Protein AF-0000000079793632 (afdb_homodimer)

Radius of gyration: 36.58 Å; Cα contacts (8 Å, |Δi|>4): 4102; chains: 2; bounding box: 80×105×97 Å

Structure (mmCIF, N/CA/C/O backbone):
data_AF-0000000079793632-model_v1
#
loop_
_entity.id
_entity.type
_entity.pdbx_description
1 polymer 'Cilia- and flagella-associated protein 52'
#
loop_
_atom_site.group_PDB
_atom_site.id
_atom_site.type_symbol
_atom_site.label_atom_id
_atom_site.label_alt_id
_atom_site.label_comp_id
_atom_site.label_asym_id
_atom_site.label_entity_id
_atom_site.label_seq_id
_atom_site.pdbx_PDB_ins_code
_atom_site.Cartn_x
_atom_site.Cartn_y
_atom_site.Cartn_z
_atom_site.occupancy
_atom_site.B_iso_or_equiv
_atom_site.auth_seq_id
_atom_site.auth_comp_id
_atom_site.auth_asym_id
_atom_site.auth_atom_id
_atom_site.pdbx_PDB_model_num
ATOM 1 N N . MET A 1 1 ? -9.25 55.438 19.594 1 19.59 1 MET A N 1
ATOM 2 C CA . MET A 1 1 ? -10.266 54.5 19.109 1 19.59 1 MET A CA 1
ATOM 3 C C . MET A 1 1 ? -10.297 54.5 17.578 1 19.59 1 MET A C 1
ATOM 5 O O . MET A 1 1 ? -10.68 53.5 16.969 1 19.59 1 MET A O 1
ATOM 9 N N . GLN A 1 2 ? -10.242 55.688 16.875 1 19.03 2 GLN A N 1
ATOM 10 C CA . GLN A 1 2 ? -10.789 55.938 15.547 1 19.03 2 GLN A CA 1
ATOM 11 C C . GLN A 1 2 ? -9.969 55.219 14.477 1 19.03 2 GLN A C 1
ATOM 13 O O . GLN A 1 2 ? -10.531 54.625 13.539 1 19.03 2 GLN A O 1
ATOM 18 N N . ASN A 1 3 ? -8.711 55.531 14.328 1 19.22 3 ASN A N 1
ATOM 19 C CA . ASN A 1 3 ? -8.016 55.688 13.055 1 19.22 3 ASN A CA 1
ATOM 20 C C . ASN A 1 3 ? -7.598 54.344 12.469 1 19.22 3 ASN A C 1
ATOM 22 O O . ASN A 1 3 ? -6.805 54.281 11.531 1 19.22 3 ASN A O 1
ATOM 26 N N . ASN A 1 4 ? -7.543 53.312 13.32 1 21.22 4 ASN A N 1
ATOM 27 C CA . ASN A 1 4 ? -6.754 52.188 12.828 1 21.22 4 ASN A CA 1
ATOM 28 C C . ASN A 1 4 ? -7.453 51.469 11.68 1 21.22 4 ASN A C 1
ATOM 30 O O . ASN A 1 4 ? -7.168 50.281 11.406 1 21.22 4 ASN A O 1
ATOM 34 N N . ASN A 1 5 ? -8.609 52.031 11.086 1 22.72 5 ASN A N 1
ATOM 35 C CA . ASN A 1 5 ? -9.484 51.406 10.102 1 22.72 5 ASN A CA 1
ATOM 36 C C . ASN A 1 5 ? -8.781 51.25 8.758 1 22.72 5 ASN A C 1
ATOM 38 O O . ASN A 1 5 ? -9.398 50.812 7.773 1 22.72 5 ASN A O 1
ATOM 42 N N . SER A 1 6 ? -7.703 51.969 8.414 1 22.19 6 SER A N 1
ATOM 43 C CA . SER A 1 6 ? -7.387 52.281 7.027 1 22.19 6 SER A CA 1
ATOM 44 C C . SER A 1 6 ? -6.863 51.062 6.297 1 22.19 6 SER A C 1
ATOM 46 O O . SER A 1 6 ? -6.742 51.062 5.07 1 22.19 6 SER A O 1
ATOM 48 N N . ILE A 1 7 ? -6.18 50.094 6.902 1 23.12 7 ILE A N 1
ATOM 49 C CA . ILE A 1 7 ? -5.301 49.281 6.086 1 23.12 7 ILE A CA 1
ATOM 50 C C . ILE A 1 7 ? -6.129 48.25 5.316 1 23.12 7 ILE A C 1
ATOM 52 O O . ILE A 1 7 ? -5.574 47.375 4.625 1 23.12 7 ILE A O 1
ATOM 56 N N . GLU A 1 8 ? -7.508 48.125 5.547 1 24.11 8 GLU A N 1
ATOM 57 C CA . GLU A 1 8 ? -8.312 47.062 4.918 1 24.11 8 GLU A CA 1
ATOM 58 C C . GLU A 1 8 ? -8.406 47.281 3.41 1 24.11 8 GLU A C 1
ATOM 60 O O . GLU A 1 8 ? -8.914 46.438 2.686 1 24.11 8 GLU A O 1
ATOM 65 N N . ALA A 1 9 ? -8.359 48.562 2.92 1 23.05 9 ALA A N 1
ATOM 66 C CA . ALA A 1 9 ? -8.914 48.906 1.614 1 23.05 9 ALA A CA 1
ATOM 67 C C . ALA A 1 9 ? -8.156 48.188 0.492 1 23.05 9 ALA A C 1
ATOM 69 O O . ALA A 1 9 ? -8.688 48 -0.604 1 23.05 9 ALA A O 1
ATOM 70 N N . LEU A 1 10 ? -6.867 48.125 0.491 1 23.8 10 LEU A N 1
ATOM 71 C CA . LEU A 1 10 ? -6.176 48.188 -0.791 1 23.8 10 LEU A CA 1
ATOM 72 C C . LEU A 1 10 ? -6.301 46.875 -1.541 1 23.8 10 LEU A C 1
ATOM 74 O O . LEU A 1 10 ? -5.926 46.781 -2.713 1 23.8 10 LEU A O 1
ATOM 78 N N . GLY A 1 11 ? -6.363 45.719 -0.94 1 26.36 11 GLY A N 1
ATOM 79 C CA . GLY A 1 11 ? -6.02 44.656 -1.877 1 26.36 11 GLY A CA 1
ATOM 80 C C . GLY A 1 11 ? -7.133 44.344 -2.861 1 26.36 11 GLY A C 1
ATOM 81 O O . GLY A 1 11 ? -7.945 43.438 -2.627 1 26.36 11 GLY A O 1
ATOM 82 N N . LYS A 1 12 ? -7.766 45.344 -3.434 1 26.23 12 LYS A N 1
ATOM 83 C CA . LYS A 1 12 ? -8.766 45.031 -4.453 1 26.23 12 LYS A CA 1
ATOM 84 C C . LYS A 1 12 ? -8.172 44.125 -5.531 1 26.23 12 LYS A C 1
ATOM 86 O O . LYS A 1 12 ? -7.23 44.531 -6.223 1 26.23 12 LYS A O 1
ATOM 91 N N . GLU A 1 13 ? -8.289 42.938 -5.469 1 29.92 13 GLU A N 1
ATOM 92 C CA . GLU A 1 13 ? -8.031 41.969 -6.531 1 29.92 13 GLU A CA 1
ATOM 93 C C . GLU A 1 13 ? -8.773 42.312 -7.812 1 29.92 13 GLU A C 1
ATOM 95 O O . GLU A 1 13 ? -10 42.406 -7.82 1 29.92 13 GLU A O 1
ATOM 100 N N . ALA A 1 14 ? -8.305 43.25 -8.688 1 27.55 14 ALA A N 1
ATOM 101 C CA . ALA A 1 14 ? -8.82 43.562 -10.023 1 27.55 14 ALA A CA 1
ATOM 102 C C . ALA A 1 14 ? -9.227 42.281 -10.742 1 27.55 14 ALA A C 1
ATOM 104 O O . ALA A 1 14 ? -8.484 41.281 -10.742 1 27.55 14 ALA A O 1
ATOM 105 N N . SER A 1 15 ? -10.508 42.125 -11.062 1 30.44 15 SER A N 1
ATOM 106 C CA . SER A 1 15 ? -11.148 41.062 -11.836 1 30.44 15 SER A CA 1
ATOM 107 C C . SER A 1 15 ? -10.539 40.938 -13.227 1 30.44 15 SER A C 1
ATOM 109 O O . SER A 1 15 ? -10.766 41.812 -14.086 1 30.44 15 SER A O 1
ATOM 111 N N . CYS A 1 16 ? -9.344 40.75 -13.516 1 32.81 16 CYS A N 1
ATOM 112 C CA . CYS A 1 16 ? -8.727 40.562 -14.828 1 32.81 16 CYS A CA 1
ATOM 113 C C . CYS A 1 16 ? -9.344 39.375 -15.555 1 32.81 16 CYS A C 1
ATOM 115 O O . CYS A 1 16 ? -9.25 38.25 -15.094 1 32.81 16 CYS A O 1
ATOM 117 N N . GLN A 1 17 ? -10.469 39.562 -16.297 1 30.42 17 GLN A N 1
ATOM 118 C CA . GLN A 1 17 ? -11.227 38.562 -17.078 1 30.42 17 GLN A CA 1
ATOM 119 C C . GLN A 1 17 ? -10.414 38.062 -18.266 1 30.42 17 GLN A C 1
ATOM 121 O O . GLN A 1 17 ? -10.93 37.312 -19.094 1 30.42 17 GLN A O 1
ATOM 126 N N . GLY A 1 18 ? -9.305 38.562 -18.656 1 31.02 18 GLY A N 1
ATOM 127 C CA . GLY A 1 18 ? -8.852 38.125 -19.953 1 31.02 18 GLY A CA 1
ATOM 128 C C . GLY A 1 18 ? -8.383 36.688 -19.969 1 31.02 18 GLY A C 1
ATOM 129 O O . GLY A 1 18 ? -7.195 36.406 -19.766 1 31.02 18 GLY A O 1
ATOM 130 N N . GLY A 1 19 ? -9.156 35.781 -19.609 1 31.55 19 GLY A N 1
ATOM 131 C CA . GLY A 1 19 ? -8.688 34.438 -19.453 1 31.55 19 GLY A CA 1
ATOM 132 C C . GLY A 1 19 ? -8.352 33.75 -20.766 1 31.55 19 GLY A C 1
ATOM 133 O O . GLY A 1 19 ? -9.156 33.75 -21.703 1 31.55 19 GLY A O 1
ATOM 134 N N . VAL A 1 20 ? -7.141 33.812 -21.281 1 29.59 20 VAL A N 1
ATOM 135 C CA . VAL A 1 20 ? -6.719 33 -22.406 1 29.59 20 VAL A CA 1
ATOM 136 C C . VAL A 1 20 ? -7.074 31.531 -22.125 1 29.59 20 VAL A C 1
ATOM 138 O O . VAL A 1 20 ? -6.789 31 -21.047 1 29.59 20 VAL A O 1
ATOM 141 N N . LYS A 1 21 ? -7.98 31 -22.922 1 33.09 21 LYS A N 1
ATOM 142 C CA . LYS A 1 21 ? -8.43 29.625 -22.844 1 33.09 21 LYS A CA 1
ATOM 143 C C . LYS A 1 21 ? -7.301 28.656 -23.203 1 33.09 21 LYS A C 1
ATOM 145 O O . LYS A 1 21 ? -6.75 28.703 -24.297 1 33.09 21 LYS A O 1
ATOM 150 N N . THR A 1 22 ? -6.473 28.547 -22.406 1 32.94 22 THR A N 1
ATOM 151 C CA . THR A 1 22 ? -5.652 27.391 -22.734 1 32.94 22 THR A CA 1
ATOM 152 C C . THR A 1 22 ? -6.508 26.125 -22.828 1 32.94 22 THR A C 1
ATOM 154 O O . THR A 1 22 ? -7.258 25.812 -21.891 1 32.94 22 THR A O 1
ATOM 157 N N . LYS A 1 23 ? -6.879 25.766 -23.922 1 28.17 23 LYS A N 1
ATOM 158 C CA . LYS A 1 23 ? -7.52 24.484 -24.156 1 28.17 23 LYS A CA 1
ATOM 159 C C . LYS A 1 23 ? -6.742 23.344 -23.5 1 28.17 23 LYS A C 1
ATOM 161 O O . LYS A 1 23 ? -5.605 23.062 -23.875 1 28.17 23 LYS A O 1
ATOM 166 N N . PHE A 1 24 ? -6.969 23.266 -22.219 1 32.88 24 PHE A N 1
ATOM 167 C CA . PHE A 1 24 ? -6.535 21.969 -21.734 1 32.88 24 PHE A CA 1
ATOM 168 C C . PHE A 1 24 ? -6.914 20.859 -22.719 1 32.88 24 PHE A C 1
ATOM 170 O O . PHE A 1 24 ? -8.078 20.75 -23.125 1 32.88 24 PHE A O 1
ATOM 177 N N . SER A 1 25 ? -6.234 20.688 -23.672 1 32.19 25 SER A N 1
ATOM 178 C CA . SER A 1 25 ? -6.547 19.562 -24.547 1 32.19 25 SER A CA 1
ATOM 179 C C . SER A 1 25 ? -7.352 18.5 -23.812 1 32.19 25 SER A C 1
ATOM 181 O O . SER A 1 25 ? -7.383 18.469 -22.578 1 32.19 25 SER A O 1
ATOM 183 N N . GLY A 1 26 ? -7.762 17.375 -24.531 1 31.31 26 GLY A N 1
ATOM 184 C CA . GLY A 1 26 ? -8.648 16.25 -24.297 1 31.31 26 GLY A CA 1
ATOM 185 C C . GLY A 1 26 ? -8.508 15.641 -22.922 1 31.31 26 GLY A C 1
ATOM 186 O O . GLY A 1 26 ? -7.512 15.891 -22.219 1 31.31 26 GLY A O 1
ATOM 187 N N . ASP A 1 27 ? -9.578 15.031 -22.359 1 36.66 27 ASP A N 1
ATOM 188 C CA . ASP A 1 27 ? -10.039 14.234 -21.234 1 36.66 27 ASP A CA 1
ATOM 189 C C . ASP A 1 27 ? -8.977 13.219 -20.797 1 36.66 27 ASP A C 1
ATOM 191 O O . ASP A 1 27 ? -9.281 12.219 -20.156 1 36.66 27 ASP A O 1
ATOM 195 N N . ASP A 1 28 ? -7.852 13.086 -21.453 1 44.91 28 ASP A N 1
ATOM 196 C CA . ASP A 1 28 ? -6.953 11.977 -21.156 1 44.91 28 ASP A CA 1
ATOM 197 C C . ASP A 1 28 ? -6.328 12.109 -19.781 1 44.91 28 ASP A C 1
ATOM 199 O O . ASP A 1 28 ? -5.844 13.188 -19.406 1 44.91 28 ASP A O 1
ATOM 203 N N . GLU A 1 29 ? -6.758 11.461 -18.797 1 59.03 29 GLU A N 1
ATOM 204 C CA . GLU A 1 29 ? -6.438 11.414 -17.375 1 59.03 29 GLU A CA 1
ATOM 205 C C . GLU A 1 29 ? -4.938 11.547 -17.141 1 59.03 29 GLU A C 1
ATOM 207 O O . GLU A 1 29 ? -4.16 10.68 -17.531 1 59.03 29 GLU A O 1
ATOM 212 N N . LEU A 1 30 ? -4.445 12.852 -17.031 1 69.06 30 LEU A N 1
ATOM 213 C CA . LEU A 1 30 ? -3.049 13.102 -16.688 1 69.06 30 LEU A CA 1
ATOM 214 C C . LEU A 1 30 ? -2.619 12.242 -15.508 1 69.06 30 LEU A C 1
ATOM 216 O O . LEU A 1 30 ? -3.418 11.977 -14.602 1 69.06 30 LEU A O 1
ATOM 220 N N . PRO A 1 31 ? -1.352 11.766 -15.609 1 76.88 31 PRO A N 1
ATOM 221 C CA . PRO A 1 31 ? -0.826 11.047 -14.445 1 76.88 31 PRO A CA 1
ATOM 222 C C . PRO A 1 31 ? -0.86 11.883 -13.172 1 76.88 31 PRO A C 1
ATOM 224 O O . PRO A 1 31 ? -0.679 13.102 -13.227 1 76.88 31 PRO A O 1
ATOM 227 N N . ARG A 1 32 ? -1.133 11.328 -12.148 1 83.88 32 ARG A N 1
ATOM 228 C CA . ARG A 1 32 ? -1.224 12.023 -10.867 1 83.88 32 ARG A CA 1
ATOM 229 C C . ARG A 1 32 ? 0.088 11.922 -10.094 1 83.88 32 ARG A C 1
ATOM 231 O O . ARG A 1 32 ? 0.778 10.898 -10.164 1 83.88 32 ARG A O 1
ATOM 238 N N . LEU A 1 33 ? 0.404 13.031 -9.422 1 88.5 33 LEU A N 1
ATOM 239 C CA . LEU A 1 33 ? 1.54 13 -8.508 1 88.5 33 LEU A CA 1
ATOM 240 C C . LEU A 1 33 ? 1.229 12.148 -7.285 1 88.5 33 LEU A C 1
ATOM 242 O O . LEU A 1 33 ? 0.114 12.195 -6.758 1 88.5 33 LEU A O 1
ATOM 246 N N . LYS A 1 34 ? 2.207 11.445 -6.871 1 85 34 LYS A N 1
ATOM 247 C CA . LYS A 1 34 ? 2.027 10.609 -5.688 1 85 34 LYS A CA 1
ATOM 248 C C . LYS A 1 34 ? 2.316 11.398 -4.414 1 85 34 LYS A C 1
ATOM 250 O O . LYS A 1 34 ? 3.398 11.969 -4.258 1 85 34 LYS A O 1
ATOM 255 N N . LEU A 1 35 ? 1.343 11.5 -3.576 1 89.25 35 LEU A N 1
ATOM 256 C CA . LEU A 1 35 ? 1.511 12.133 -2.271 1 89.25 35 LEU A CA 1
ATOM 257 C C . LEU A 1 35 ? 2.23 11.195 -1.305 1 89.25 35 LEU A C 1
ATOM 259 O O . LEU A 1 35 ? 1.68 10.172 -0.899 1 89.25 35 LEU A O 1
ATOM 263 N N . ARG A 1 36 ? 3.42 11.539 -0.921 1 86.69 36 ARG A N 1
ATOM 264 C CA . ARG A 1 36 ? 4.266 10.703 -0.078 1 86.69 36 ARG A CA 1
ATOM 265 C C . ARG A 1 36 ? 3.918 10.875 1.396 1 86.69 36 ARG A C 1
ATOM 267 O O . ARG A 1 36 ? 3.854 9.898 2.145 1 86.69 36 ARG A O 1
ATOM 274 N N . HIS A 1 37 ? 3.777 12.133 1.768 1 90.5 37 HIS A N 1
ATOM 275 C CA . HIS A 1 37 ? 3.609 12.414 3.189 1 90.5 37 HIS A CA 1
ATOM 276 C C . HIS A 1 37 ? 2.922 13.758 3.404 1 90.5 37 HIS A C 1
ATOM 278 O O . HIS A 1 37 ? 3.102 14.688 2.613 1 90.5 37 HIS A O 1
ATOM 284 N N . ILE A 1 38 ? 2.158 13.844 4.43 1 90.5 38 ILE A N 1
ATOM 285 C CA . ILE A 1 38 ? 1.542 15.094 4.844 1 90.5 38 ILE A CA 1
ATOM 286 C C . ILE A 1 38 ? 1.937 15.414 6.281 1 90.5 38 ILE A C 1
ATOM 288 O O . ILE A 1 38 ? 1.776 14.586 7.176 1 90.5 38 ILE A O 1
ATOM 292 N N . LEU A 1 39 ? 2.436 16.531 6.477 1 89.38 39 LEU A N 1
ATOM 293 C CA . LEU A 1 39 ? 2.631 17.062 7.82 1 89.38 39 LEU A CA 1
ATOM 294 C C . LEU A 1 39 ? 1.426 17.891 8.258 1 89.38 39 LEU A C 1
ATOM 296 O O . LEU A 1 39 ? 1.284 19.047 7.852 1 89.38 39 LEU A O 1
ATOM 300 N N . GLY A 1 40 ? 0.573 17.234 9.039 1 88 40 GLY A N 1
ATOM 301 C CA . GLY A 1 40 ? -0.636 17.906 9.492 1 88 40 GLY A CA 1
ATOM 302 C C . GLY A 1 40 ? -1.509 17.016 10.367 1 88 40 GLY A C 1
ATOM 303 O O . GLY A 1 40 ? -1.356 15.797 10.375 1 88 40 GLY A O 1
ATOM 304 N N . PHE A 1 41 ? -2.293 17.672 11.156 1 92.19 41 PHE A N 1
ATOM 305 C CA . PHE A 1 41 ? -3.283 17.062 12.047 1 92.19 41 PHE A CA 1
ATOM 306 C C . PHE A 1 41 ? -4.418 18.031 12.328 1 92.19 41 PHE A C 1
ATOM 308 O O . PHE A 1 41 ? -4.188 19.141 12.82 1 92.19 41 PHE A O 1
ATOM 315 N N . ASN A 1 42 ? -5.539 17.547 11.898 1 91.31 42 ASN A N 1
ATOM 316 C CA . ASN A 1 42 ? -6.695 18.359 12.266 1 91.31 42 ASN A CA 1
ATOM 317 C C . ASN A 1 42 ? -7.16 18.062 13.688 1 91.31 42 ASN A C 1
ATOM 319 O O . ASN A 1 42 ? -8.031 17.203 13.891 1 91.31 42 ASN A O 1
ATOM 323 N N . GLY A 1 43 ? -6.699 18.812 14.602 1 92.81 43 GLY A N 1
ATOM 324 C CA . GLY A 1 43 ? -7 18.594 16.016 1 92.81 43 GLY A CA 1
ATOM 325 C C . GLY A 1 43 ? -8.383 19.094 16.406 1 92.81 43 GLY A C 1
ATOM 326 O O . GLY A 1 43 ? -8.828 18.859 17.531 1 92.81 43 GLY A O 1
ATOM 327 N N . LYS A 1 44 ? -9.07 19.672 15.5 1 91.5 44 LYS A N 1
ATOM 328 C CA . LYS A 1 44 ? -10.375 20.234 15.82 1 91.5 44 LYS A CA 1
ATOM 329 C C . LYS A 1 44 ? -11.453 19.141 15.82 1 91.5 44 LYS A C 1
ATOM 331 O O . LYS A 1 44 ? -12.539 19.344 16.359 1 91.5 44 LYS A O 1
ATOM 336 N N . ILE A 1 45 ? -11.188 18.109 15.211 1 93.88 45 ILE A N 1
ATOM 337 C CA . ILE A 1 45 ? -12.164 17.031 15.109 1 93.88 45 ILE A CA 1
ATOM 338 C C . ILE A 1 45 ? -12.234 16.281 16.438 1 93.88 45 ILE A C 1
ATOM 340 O O . ILE A 1 45 ? -11.234 15.703 16.875 1 93.88 45 ILE A O 1
ATOM 344 N N . VAL A 1 46 ? -13.438 16.281 17.016 1 95.06 46 VAL A N 1
ATOM 345 C CA . VAL A 1 46 ? -13.625 15.547 18.266 1 95.06 46 VAL A CA 1
ATOM 346 C C . VAL A 1 46 ? -13.484 14.047 18.016 1 95.06 46 VAL A C 1
ATOM 348 O O . VAL A 1 46 ? -14.125 13.5 17.109 1 95.06 46 VAL A O 1
ATOM 351 N N . ARG A 1 47 ? -12.602 13.43 18.766 1 96.19 47 ARG A N 1
ATOM 352 C CA . ARG A 1 47 ? -12.305 12.008 18.609 1 96.19 47 ARG A CA 1
ATOM 353 C C . ARG A 1 47 ? -11.734 11.719 17.219 1 96.19 47 ARG A C 1
ATOM 355 O O . ARG A 1 47 ? -12.047 10.688 16.625 1 96.19 47 ARG A O 1
ATOM 362 N N . GLY A 1 48 ? -11.008 12.672 16.766 1 96.44 48 GLY A N 1
ATOM 363 C CA . GLY A 1 48 ? -10.461 12.57 15.414 1 96.44 48 GLY A CA 1
ATOM 364 C C . GLY A 1 48 ? -9.102 11.906 15.367 1 96.44 48 GLY A C 1
ATOM 365 O O . GLY A 1 48 ? -8.578 11.633 14.289 1 96.44 48 GLY A O 1
ATOM 366 N N . LEU A 1 49 ? -8.484 11.75 16.484 1 97.88 49 LEU A N 1
ATOM 367 C CA . LEU A 1 49 ? -7.27 10.953 16.578 1 97.88 49 LEU A CA 1
ATOM 368 C C . LEU A 1 49 ? -7.574 9.547 17.078 1 97.88 49 LEU A C 1
ATOM 370 O O . LEU A 1 49 ? -7.93 9.359 18.25 1 97.88 49 LEU A O 1
ATOM 374 N N . ILE A 1 50 ? -7.379 8.609 16.234 1 98.31 50 ILE A N 1
ATOM 375 C CA . ILE A 1 50 ? -7.844 7.262 16.562 1 98.31 50 ILE A CA 1
ATOM 376 C C . ILE A 1 50 ? -6.691 6.27 16.438 1 98.31 50 ILE A C 1
ATOM 378 O O . ILE A 1 50 ? -5.957 6.285 15.445 1 98.31 50 ILE A O 1
ATOM 382 N N . VAL A 1 51 ? -6.574 5.465 17.438 1 97.62 51 VAL A N 1
ATOM 383 C CA . VAL A 1 51 ? -5.668 4.324 17.344 1 97.62 51 VAL A CA 1
ATOM 384 C C . VAL A 1 51 ? -6.41 3.131 16.75 1 97.62 51 VAL A C 1
ATOM 386 O O . VAL A 1 51 ? -7.469 2.734 17.234 1 97.62 51 VAL A O 1
ATOM 389 N N . HIS A 1 52 ? -5.863 2.631 15.68 1 96.56 52 HIS A N 1
ATOM 390 C CA . HIS A 1 52 ? -6.473 1.44 15.102 1 96.56 52 HIS A CA 1
ATOM 391 C C . HIS A 1 52 ? -6.516 0.297 16.109 1 96.56 52 HIS A C 1
ATOM 393 O O . HIS A 1 52 ? -5.582 0.119 16.891 1 96.56 52 HIS A O 1
ATOM 399 N N . PRO A 1 53 ? -7.551 -0.508 16.094 1 93.44 53 PRO A N 1
ATOM 400 C CA . PRO A 1 53 ? -7.711 -1.569 17.094 1 93.44 53 PRO A CA 1
ATOM 401 C C . PRO A 1 53 ? -6.539 -2.545 17.109 1 93.44 53 PRO A C 1
ATOM 403 O O . PRO A 1 53 ? -6.27 -3.176 18.141 1 93.44 53 PRO A O 1
ATOM 406 N N . LEU A 1 54 ? -5.82 -2.654 16.047 1 89.5 54 LEU A N 1
ATOM 407 C CA . LEU A 1 54 ? -4.664 -3.545 16 1 89.5 54 LEU A CA 1
ATOM 408 C C . LEU A 1 54 ? -3.467 -2.926 16.703 1 89.5 54 LEU A C 1
ATOM 410 O O . LEU A 1 54 ? -2.469 -3.607 16.953 1 89.5 54 LEU A O 1
ATOM 414 N N . GLY A 1 55 ? -3.551 -1.646 16.938 1 92.19 55 GLY A N 1
ATOM 415 C CA . GLY A 1 55 ? -2.559 -0.972 17.766 1 92.19 55 GLY A CA 1
ATOM 416 C C . GLY A 1 55 ? -1.311 -0.583 17 1 92.19 55 GLY A C 1
ATOM 417 O O . GLY A 1 55 ? -0.301 -0.203 17.594 1 92.19 55 GLY A O 1
ATOM 418 N N . LYS A 1 56 ? -1.318 -0.648 15.711 1 91.56 56 LYS A N 1
ATOM 419 C CA . LYS A 1 56 ? -0.115 -0.41 14.922 1 91.56 56 LYS A CA 1
ATOM 420 C C . LYS A 1 56 ? -0.21 0.907 14.156 1 91.56 56 LYS A C 1
ATOM 422 O O . LYS A 1 56 ? 0.792 1.406 13.641 1 91.56 56 LYS A O 1
ATOM 427 N N . HIS A 1 57 ? -1.383 1.482 14.086 1 95.62 57 HIS A N 1
ATOM 428 C CA . HIS A 1 57 ? -1.575 2.66 13.25 1 95.62 57 HIS A CA 1
ATOM 429 C C . HIS A 1 57 ? -2.354 3.742 13.984 1 95.62 57 HIS A C 1
ATOM 431 O O . HIS A 1 57 ? -3.191 3.439 14.836 1 95.62 57 HIS A O 1
ATOM 437 N N . LEU A 1 58 ? -2.057 4.973 13.672 1 96.88 58 LEU A N 1
ATOM 438 C CA . LEU A 1 58 ? -2.891 6.125 13.992 1 96.88 58 LEU A CA 1
ATOM 439 C C . LEU A 1 58 ? -3.699 6.574 12.781 1 96.88 58 LEU A C 1
ATOM 441 O O . LEU A 1 58 ? -3.189 6.574 11.656 1 96.88 58 LEU A O 1
ATOM 445 N N . ILE A 1 59 ? -4.898 6.914 13 1 97.94 59 ILE A N 1
ATOM 446 C CA . ILE A 1 59 ? -5.785 7.406 11.953 1 97.94 59 ILE A CA 1
ATOM 447 C C . ILE A 1 59 ? -6.281 8.805 12.312 1 97.94 59 ILE A C 1
ATOM 449 O O . ILE A 1 59 ? -6.805 9.023 13.406 1 97.94 59 ILE A O 1
ATOM 453 N N . TYR A 1 60 ? -6.121 9.695 11.43 1 96.88 60 TYR A N 1
ATOM 454 C CA . TYR A 1 60 ? -6.562 11.07 11.656 1 96.88 60 TYR A CA 1
ATOM 455 C C . TYR A 1 60 ? -6.781 11.797 10.336 1 96.88 60 TYR A C 1
ATOM 457 O O . TYR A 1 60 ? -6.457 11.273 9.273 1 96.88 60 TYR A O 1
ATOM 465 N N . ALA A 1 61 ? -7.375 12.977 10.445 1 94.44 61 ALA A N 1
ATOM 466 C CA . ALA A 1 61 ? -7.695 13.727 9.234 1 94.44 61 ALA A CA 1
ATOM 467 C C . ALA A 1 61 ? -6.793 14.945 9.086 1 94.44 61 ALA A C 1
ATOM 469 O O . ALA A 1 61 ? -6.355 15.523 10.086 1 94.44 61 ALA A O 1
ATOM 470 N N . VAL A 1 62 ? -6.469 15.234 7.875 1 90.69 62 VAL A N 1
ATOM 471 C CA . VAL A 1 62 ? -5.812 16.469 7.469 1 90.69 62 VAL A CA 1
ATOM 472 C C . VAL A 1 62 ? -6.504 17.047 6.238 1 90.69 62 VAL A C 1
ATOM 474 O O . VAL A 1 62 ? -6.328 16.547 5.125 1 90.69 62 VAL A O 1
ATOM 477 N N . GLY A 1 63 ? -7.258 18.062 6.473 1 86.06 63 GLY A N 1
ATOM 478 C CA . GLY A 1 63 ? -8.039 18.594 5.371 1 86.06 63 GLY A CA 1
ATOM 479 C C . GLY A 1 63 ? -9.062 17.609 4.832 1 86.06 63 GLY A C 1
ATOM 480 O O . GLY A 1 63 ? -9.93 17.141 5.57 1 86.06 63 GLY A O 1
ATOM 481 N N . ARG A 1 64 ? -8.797 17.219 3.607 1 89 64 ARG A N 1
ATOM 482 C CA . ARG A 1 64 ? -9.75 16.328 2.965 1 89 64 ARG A CA 1
ATOM 483 C C . ARG A 1 64 ? -9.234 14.891 2.953 1 89 64 ARG A C 1
ATOM 485 O O . ARG A 1 64 ? -9.836 14.016 2.324 1 89 64 ARG A O 1
ATOM 492 N N . HIS A 1 65 ? -8.148 14.633 3.615 1 91.25 65 HIS A N 1
ATOM 493 C CA . HIS A 1 65 ? -7.531 13.312 3.596 1 91.25 65 HIS A CA 1
ATOM 494 C C . HIS A 1 65 ? -7.633 12.633 4.957 1 91.25 65 HIS A C 1
ATOM 496 O O . HIS A 1 65 ? -7.629 13.305 5.992 1 91.25 65 HIS A O 1
ATOM 502 N N . ILE A 1 66 ? -7.773 11.391 4.887 1 96.06 66 ILE A N 1
ATOM 503 C CA . ILE A 1 66 ? -7.555 10.562 6.066 1 96.06 66 ILE A CA 1
ATOM 504 C C . ILE A 1 66 ? -6.141 9.992 6.035 1 96.06 66 ILE A C 1
ATOM 506 O O . ILE A 1 66 ? -5.734 9.367 5.047 1 96.06 66 ILE A O 1
ATOM 510 N N . VAL A 1 67 ? -5.434 10.234 7.055 1 95.06 67 VAL A N 1
ATOM 511 C CA . VAL A 1 67 ? -4.059 9.75 7.137 1 95.06 67 VAL A CA 1
ATOM 512 C C . VAL A 1 67 ? -4.004 8.5 8.016 1 95.06 67 VAL A C 1
ATOM 514 O O . VAL A 1 67 ? -4.547 8.492 9.125 1 95.06 67 VAL A O 1
ATOM 517 N N . ILE A 1 68 ? -3.461 7.48 7.535 1 96.56 68 ILE A N 1
ATOM 518 C CA . ILE A 1 68 ? -3.137 6.27 8.273 1 96.56 68 ILE A CA 1
ATOM 519 C C . ILE A 1 68 ? -1.628 6.18 8.492 1 96.56 68 ILE A C 1
ATOM 521 O O . ILE A 1 68 ? -0.868 6.02 7.531 1 96.56 68 ILE A O 1
ATOM 525 N N . GLU A 1 69 ? -1.221 6.273 9.711 1 94.44 69 GLU A N 1
ATOM 526 C CA . GLU A 1 69 ? 0.208 6.344 10 1 94.44 69 GLU A CA 1
ATOM 527 C C . GLU A 1 69 ? 0.655 5.16 10.852 1 94.44 69 GLU A C 1
ATOM 529 O O . GLU A 1 69 ? 0.032 4.855 11.875 1 94.44 69 GLU A O 1
ATOM 534 N N . GLU A 1 70 ? 1.737 4.504 10.43 1 92.25 70 GLU A N 1
ATOM 535 C CA . GLU A 1 70 ? 2.307 3.422 11.227 1 92.25 70 GLU A CA 1
ATOM 536 C C . GLU A 1 70 ? 3.082 3.965 12.422 1 92.25 70 GLU A C 1
ATOM 538 O O . GLU A 1 70 ? 3.922 4.855 12.273 1 92.25 70 GLU A O 1
ATOM 543 N N . ILE A 1 71 ? 2.816 3.447 13.586 1 91.44 71 ILE A N 1
ATOM 544 C CA . ILE A 1 71 ? 3.436 4.016 14.773 1 91.44 71 ILE A CA 1
ATOM 545 C C . ILE A 1 71 ? 4.359 2.98 15.422 1 91.44 71 ILE A C 1
ATOM 547 O O . ILE A 1 71 ? 5.094 3.295 16.359 1 91.44 71 ILE A O 1
ATOM 551 N N . LEU A 1 72 ? 4.305 1.81 14.93 1 85.12 72 LEU A N 1
ATOM 552 C CA . LEU A 1 72 ? 5.156 0.746 15.453 1 85.12 72 LEU A CA 1
ATOM 553 C C . LEU A 1 72 ? 5.766 -0.067 14.32 1 85.12 72 LEU A C 1
ATOM 555 O O . LEU A 1 72 ? 5.184 -0.162 13.234 1 85.12 72 LEU A O 1
ATOM 559 N N . GLY A 1 73 ? 6.961 -0.62 14.609 1 80.06 73 GLY A N 1
ATOM 560 C CA . GLY A 1 73 ? 7.582 -1.51 13.641 1 80.06 73 GLY A CA 1
ATOM 561 C C . GLY A 1 73 ? 8.664 -0.832 12.812 1 80.06 73 GLY A C 1
ATOM 562 O O . GLY A 1 73 ? 9.062 0.294 13.109 1 80.06 73 GLY A O 1
ATOM 563 N N . PRO A 1 74 ? 9.109 -1.562 11.75 1 81 74 PRO A N 1
ATOM 564 C CA . PRO A 1 74 ? 10.219 -1.06 10.938 1 81 74 PRO A CA 1
ATOM 565 C C . PRO A 1 74 ? 9.82 0.118 10.055 1 81 74 PRO A C 1
ATOM 567 O O . PRO A 1 74 ? 10.68 0.893 9.625 1 81 74 PRO A O 1
ATOM 570 N N . CYS A 1 75 ? 8.578 0.218 9.805 1 87.06 75 CYS A N 1
ATOM 571 C CA . CYS A 1 75 ? 8.133 1.292 8.93 1 87.06 75 CYS A CA 1
ATOM 572 C C . CYS A 1 75 ? 7.469 2.41 9.719 1 87.06 75 CYS A C 1
ATOM 574 O O . CYS A 1 75 ? 6.551 3.066 9.227 1 87.06 75 CYS A O 1
ATOM 576 N N . LYS A 1 76 ? 7.836 2.57 10.945 1 87.12 76 LYS A N 1
ATOM 577 C CA . LYS A 1 76 ? 7.285 3.635 11.773 1 87.12 76 LYS A CA 1
ATOM 578 C C . LYS A 1 76 ? 7.391 4.988 11.078 1 87.12 76 LYS A C 1
ATOM 580 O O . LYS A 1 76 ? 8.453 5.34 10.555 1 87.12 76 LYS A O 1
ATOM 585 N N . GLY A 1 77 ? 6.246 5.668 11.016 1 85.69 77 GLY A N 1
ATOM 586 C CA . GLY A 1 77 ? 6.211 6.984 10.398 1 85.69 77 GLY A CA 1
ATOM 587 C C . GLY A 1 77 ? 5.645 6.961 8.984 1 85.69 77 GLY A C 1
ATOM 588 O O . GLY A 1 77 ? 5.27 8.008 8.445 1 85.69 77 GLY A O 1
ATOM 589 N N . LYS A 1 78 ? 5.555 5.754 8.43 1 88.06 78 LYS A N 1
ATOM 590 C CA . LYS A 1 78 ? 4.988 5.633 7.086 1 88.06 78 LYS A CA 1
ATOM 591 C C . LYS A 1 78 ? 3.508 6 7.078 1 88.06 78 LYS A C 1
ATOM 593 O O . LYS A 1 78 ? 2.768 5.625 7.992 1 88.06 78 LYS A O 1
ATOM 598 N N . GLN A 1 79 ? 3.117 6.738 6.031 1 91.56 79 GLN A N 1
ATOM 599 C CA . GLN A 1 79 ? 1.73 7.188 5.949 1 91.56 79 GLN A CA 1
ATOM 600 C C . GLN A 1 79 ? 1.056 6.652 4.688 1 91.56 79 GLN A C 1
ATOM 602 O O . GLN A 1 79 ? 1.709 6.465 3.66 1 91.56 79 GLN A O 1
ATOM 607 N N . GLU A 1 80 ? -0.141 6.332 4.836 1 91.62 80 GLU A N 1
ATOM 608 C CA . GLU A 1 80 ? -1.054 6.117 3.719 1 91.62 80 GLU A CA 1
ATOM 609 C C . GLU A 1 80 ? -2.234 7.082 3.775 1 91.62 80 GLU A C 1
ATOM 611 O O . GLU A 1 80 ? -2.734 7.398 4.855 1 91.62 80 GLU A O 1
ATOM 616 N N . MET A 1 81 ? -2.643 7.527 2.592 1 91.38 81 MET A N 1
ATOM 617 C CA . MET A 1 81 ? -3.703 8.531 2.555 1 91.38 81 MET A CA 1
ATOM 618 C C . MET A 1 81 ? -4.945 7.98 1.862 1 91.38 81 MET A C 1
ATOM 620 O O . MET A 1 81 ? -4.844 7.297 0.841 1 91.38 81 MET A O 1
ATOM 624 N N . LEU A 1 82 ? -6.023 8.203 2.498 1 93.19 82 LEU A N 1
ATOM 625 C CA . LEU A 1 82 ? -7.305 7.965 1.846 1 93.19 82 LEU A CA 1
ATOM 626 C C . LEU A 1 82 ? -7.879 9.258 1.279 1 93.19 82 LEU A C 1
ATOM 628 O O . LEU A 1 82 ? -8.117 10.219 2.021 1 93.19 82 LEU A O 1
ATOM 632 N N . ALA A 1 83 ? -8.055 9.18 -0.055 1 87.38 83 ALA A N 1
ATOM 633 C CA . ALA A 1 83 ? -8.555 10.367 -0.744 1 87.38 83 ALA A CA 1
ATOM 634 C C . ALA A 1 83 ? -9.914 10.094 -1.388 1 87.38 83 ALA A C 1
ATOM 636 O O . ALA A 1 83 ? -10.062 9.148 -2.16 1 87.38 83 ALA A O 1
ATOM 637 N N . GLY A 1 84 ? -10.898 10.828 -1.023 1 87 84 GLY A N 1
ATOM 638 C CA . GLY A 1 84 ? -12.227 10.68 -1.604 1 87 84 GLY A CA 1
ATOM 639 C C . GLY A 1 84 ? -13.109 11.891 -1.379 1 87 84 GLY A C 1
ATOM 640 O O . GLY A 1 84 ? -13.914 12.25 -2.242 1 87 84 GLY A O 1
ATOM 641 N N . HIS A 1 85 ? -12.922 12.531 -0.264 1 90.88 85 HIS A N 1
ATOM 642 C CA . HIS A 1 85 ? -13.719 13.695 0.083 1 90.88 85 HIS A CA 1
ATOM 643 C C . HIS A 1 85 ? -13.312 14.914 -0.74 1 90.88 85 HIS A C 1
ATOM 645 O O . HIS A 1 85 ? -12.133 15.07 -1.072 1 90.88 85 HIS A O 1
ATOM 651 N N . LEU A 1 86 ? -14.25 15.727 -1.012 1 83 86 LEU A N 1
ATOM 652 C CA . LEU A 1 86 ? -13.992 16.969 -1.735 1 83 86 LEU A CA 1
ATOM 653 C C . LEU A 1 86 ? -13.945 18.156 -0.78 1 83 86 LEU A C 1
ATOM 655 O O . LEU A 1 86 ? -13.477 19.234 -1.146 1 83 86 LEU A O 1
ATOM 659 N N . GLY A 1 87 ? -14.5 17.953 0.368 1 84.06 87 GLY A N 1
ATOM 660 C CA . GLY A 1 87 ? -14.461 18.969 1.414 1 84.06 87 GLY A CA 1
ATOM 661 C C . GLY A 1 87 ? -13.664 18.531 2.631 1 84.06 87 GLY A C 1
ATOM 662 O O . GLY A 1 87 ? -13.148 17.422 2.674 1 84.06 87 GLY A O 1
ATOM 663 N N . ILE A 1 88 ? -13.602 19.469 3.564 1 88.69 88 ILE A N 1
ATOM 664 C CA . ILE A 1 88 ? -12.852 19.188 4.785 1 88.69 88 ILE A CA 1
ATOM 665 C C . ILE A 1 88 ? -13.578 18.109 5.598 1 88.69 88 ILE A C 1
ATOM 667 O O . ILE A 1 88 ? -14.797 18.156 5.758 1 88.69 88 ILE A O 1
ATOM 671 N N . ILE A 1 89 ? -12.82 17.172 6.043 1 93.38 89 ILE A N 1
ATOM 672 C CA . ILE A 1 89 ? -13.391 16.094 6.848 1 93.38 89 ILE A CA 1
ATOM 673 C C . ILE A 1 89 ? -13.852 16.656 8.195 1 93.38 89 ILE A C 1
ATOM 675 O O . ILE A 1 89 ? -13.125 17.391 8.859 1 93.38 89 ILE A O 1
ATOM 679 N N . SER A 1 90 ? -15.094 16.328 8.555 1 95 90 SER A N 1
ATOM 680 C CA . SER A 1 90 ? -15.695 16.859 9.773 1 95 90 SER A CA 1
ATOM 681 C C . SER A 1 90 ? -15.602 15.852 10.914 1 95 90 SER A C 1
ATOM 683 O O . SER A 1 90 ? -15.516 16.234 12.086 1 95 90 SER A O 1
ATOM 685 N N . CYS A 1 91 ? -15.656 14.609 10.633 1 96.38 91 CYS A N 1
ATOM 686 C CA . CYS A 1 91 ? -15.562 13.562 11.648 1 96.38 91 CYS A CA 1
ATOM 687 C C . CYS A 1 91 ? -15.211 12.219 11.016 1 96.38 91 CYS A C 1
ATOM 689 O O . CYS A 1 91 ? -15.328 12.055 9.805 1 96.38 91 CYS A O 1
ATOM 691 N N . LEU A 1 92 ? -14.742 11.328 11.828 1 96.94 92 LEU A N 1
ATOM 692 C CA . LEU A 1 92 ? -14.406 9.992 11.367 1 96.94 92 LEU A CA 1
ATOM 693 C C . LEU A 1 92 ? -14.516 8.977 12.5 1 96.94 92 LEU A C 1
ATOM 695 O O . LEU A 1 92 ? -14.523 9.352 13.672 1 96.94 92 LEU A O 1
ATOM 699 N N . ALA A 1 93 ? -14.695 7.77 12.203 1 98.19 93 ALA A N 1
ATOM 700 C CA . ALA A 1 93 ? -14.781 6.66 13.148 1 98.19 93 ALA A CA 1
ATOM 701 C C . ALA A 1 93 ? -14.234 5.375 12.547 1 98.19 93 ALA A C 1
ATOM 703 O O . ALA A 1 93 ? -14.195 5.223 11.32 1 98.19 93 ALA A O 1
ATOM 704 N N . VAL A 1 94 ? -13.75 4.512 13.398 1 97.62 94 VAL A N 1
ATOM 705 C CA . VAL A 1 94 ? -13.211 3.217 12.992 1 97.62 94 VAL A CA 1
ATOM 706 C C . VAL A 1 94 ? -14 2.096 13.672 1 97.62 94 VAL A C 1
ATOM 708 O O . VAL A 1 94 ? -14.352 2.199 14.852 1 97.62 94 VAL A O 1
ATOM 711 N N . SER A 1 95 ? -14.258 1.077 12.922 1 96.94 95 SER A N 1
ATOM 712 C CA . SER A 1 95 ? -15 -0.048 13.477 1 96.94 95 SER A CA 1
ATOM 713 C C . SER A 1 95 ? -14.195 -0.773 14.547 1 96.94 95 SER A C 1
ATOM 715 O O . SER A 1 95 ? -12.969 -0.697 14.57 1 96.94 95 SER A O 1
ATOM 717 N N . ALA A 1 96 ? -14.898 -1.476 15.391 1 93.44 96 ALA A N 1
ATOM 718 C CA . ALA A 1 96 ? -14.266 -2.117 16.547 1 93.44 96 ALA A CA 1
ATOM 719 C C . ALA A 1 96 ? -13.289 -3.199 16.094 1 93.44 96 ALA A C 1
ATOM 721 O O . ALA A 1 96 ? -12.273 -3.432 16.75 1 93.44 96 ALA A O 1
ATOM 722 N N . ASP A 1 97 ? -13.578 -3.816 14.984 1 92.38 97 ASP A N 1
ATOM 723 C CA . ASP A 1 97 ? -12.688 -4.859 14.484 1 92.38 97 ASP A CA 1
ATOM 724 C C . ASP A 1 97 ? -11.625 -4.277 13.562 1 92.38 97 ASP A C 1
ATOM 726 O O . ASP A 1 97 ? -10.758 -5.004 13.07 1 92.38 97 ASP A O 1
ATOM 730 N N . GLY A 1 98 ? -11.75 -3.01 13.289 1 94.06 98 GLY A N 1
ATOM 731 C CA . GLY A 1 98 ? -10.75 -2.32 12.5 1 94.06 98 GLY A CA 1
ATOM 732 C C . GLY A 1 98 ? -10.914 -2.539 11.008 1 94.06 98 GLY A C 1
ATOM 733 O O . GLY A 1 98 ? -10.023 -2.189 10.219 1 94.06 98 GLY A O 1
ATOM 734 N N . GLN A 1 99 ? -12.031 -3.033 10.57 1 94.38 99 GLN A N 1
ATOM 735 C CA . GLN A 1 99 ? -12.195 -3.395 9.172 1 94.38 99 GLN A CA 1
ATOM 736 C C . GLN A 1 99 ? -12.711 -2.213 8.352 1 94.38 99 GLN A C 1
ATOM 738 O O . GLN A 1 99 ? -12.625 -2.213 7.125 1 94.38 99 GLN A O 1
ATOM 743 N N . PHE A 1 100 ? -13.289 -1.217 9.078 1 97.06 100 PHE A N 1
ATOM 744 C CA . PHE A 1 100 ? -13.906 -0.112 8.352 1 97.06 100 PHE A CA 1
ATOM 745 C C . PHE A 1 100 ? -13.492 1.227 8.953 1 97.06 100 PHE A C 1
ATOM 747 O O . PHE A 1 100 ? -13.266 1.327 10.164 1 97.06 100 PHE A O 1
ATOM 754 N N . ILE A 1 101 ? -13.406 2.197 8.117 1 98 101 ILE A N 1
ATOM 755 C CA . ILE A 1 101 ? -13.352 3.604 8.5 1 98 101 ILE A CA 1
ATOM 756 C C . ILE A 1 101 ? -14.531 4.352 7.879 1 98 101 ILE A C 1
ATOM 758 O O . ILE A 1 101 ? -14.891 4.109 6.723 1 98 101 ILE A O 1
ATOM 762 N N . VAL A 1 102 ? -15.156 5.137 8.586 1 98.44 102 VAL A N 1
ATOM 763 C CA . VAL A 1 102 ? -16.203 6.004 8.039 1 98.44 102 VAL A CA 1
ATOM 764 C C . VAL A 1 102 ? -15.836 7.469 8.297 1 98.44 102 VAL A C 1
ATOM 766 O O . VAL A 1 102 ? -15.281 7.801 9.344 1 98.44 102 VAL A O 1
ATOM 769 N N . SER A 1 103 ? -15.984 8.234 7.324 1 97.88 103 SER A N 1
ATOM 770 C CA . SER A 1 103 ? -15.68 9.656 7.426 1 97.88 103 SER A CA 1
ATOM 771 C C . SER A 1 103 ? -16.75 10.508 6.762 1 97.88 103 SER A C 1
ATOM 773 O O . SER A 1 103 ? -17.5 10.016 5.91 1 97.88 103 SER A O 1
ATOM 775 N N . ALA A 1 104 ? -16.891 11.688 7.207 1 97.06 104 ALA A N 1
ATOM 776 C CA . ALA A 1 104 ? -17.828 12.672 6.672 1 97.06 104 ALA A CA 1
ATOM 777 C C . ALA A 1 104 ? -17.156 14.016 6.438 1 97.06 104 ALA A C 1
ATOM 779 O O . ALA A 1 104 ? -15.984 14.195 6.781 1 97.06 104 ALA A O 1
ATOM 780 N N . GLN A 1 105 ? -17.891 14.938 5.797 1 92.81 105 GLN A N 1
ATOM 781 C CA . GLN A 1 105 ? -17.281 16.219 5.457 1 92.81 105 GLN A CA 1
ATOM 782 C C . GLN A 1 105 ? -18.234 17.375 5.742 1 92.81 105 GLN A C 1
ATOM 784 O O . GLN A 1 105 ? -19.422 17.156 6.008 1 92.81 105 GLN A O 1
ATOM 789 N N . VAL A 1 106 ? -17.656 18.531 5.785 1 90.19 106 VAL A N 1
ATOM 790 C CA . VAL A 1 106 ? -18.422 19.781 5.824 1 90.19 106 VAL A CA 1
ATOM 791 C C . VAL A 1 106 ? -18.5 20.375 4.418 1 90.19 106 VAL A C 1
ATOM 793 O O . VAL A 1 106 ? -17.5 20.453 3.707 1 90.19 106 VAL A O 1
ATOM 796 N N . ASN A 1 107 ? -19.672 20.672 4.012 1 85.44 107 ASN A N 1
ATOM 797 C CA . ASN A 1 107 ? -19.828 21.312 2.705 1 85.44 107 ASN A CA 1
ATOM 798 C C . ASN A 1 107 ? -19.719 22.828 2.799 1 85.44 107 ASN A C 1
ATOM 800 O O . ASN A 1 107 ? -20.156 23.422 3.781 1 85.44 107 ASN A O 1
ATOM 804 N N . ALA A 1 108 ? -19.141 23.359 1.789 1 73.06 108 ALA A N 1
ATOM 805 C CA . ALA A 1 108 ? -19.031 24.812 1.725 1 73.06 108 ALA A CA 1
ATOM 806 C C . ALA A 1 108 ? -20.391 25.453 1.476 1 73.06 108 ALA A C 1
ATOM 808 O O . ALA A 1 108 ? -20.688 26.516 2.025 1 73.06 108 ALA A O 1
ATOM 809 N N . GLN A 1 109 ? -21.188 24.688 0.73 1 75.56 109 GLN A N 1
ATOM 810 C CA . GLN A 1 109 ? -22.5 25.234 0.41 1 75.56 109 GLN A CA 1
ATOM 811 C C . GLN A 1 109 ? -23.547 24.734 1.391 1 75.56 109 GLN A C 1
ATOM 813 O O . GLN A 1 109 ? -23.719 23.516 1.569 1 75.56 109 GLN A O 1
ATOM 818 N N . ARG A 1 110 ? -24.312 25.516 2.039 1 70.81 110 ARG A N 1
ATOM 819 C CA . ARG A 1 110 ? -25.234 25.25 3.141 1 70.81 110 ARG A CA 1
ATOM 820 C C . ARG A 1 110 ? -26.344 24.297 2.707 1 70.81 110 ARG A C 1
ATOM 822 O O . ARG A 1 110 ? -26.797 23.469 3.496 1 70.81 110 ARG A O 1
ATOM 829 N N . GLU A 1 111 ? -26.703 24.328 1.468 1 78.31 111 GLU A N 1
ATOM 830 C CA . GLU A 1 111 ? -27.906 23.578 1.129 1 78.31 111 GLU A CA 1
ATOM 831 C C . GLU A 1 111 ? -27.578 22.266 0.445 1 78.31 111 GLU A C 1
ATOM 833 O O . GLU A 1 111 ? -28.469 21.453 0.159 1 78.31 111 GLU A O 1
ATOM 838 N N . SER A 1 112 ? -26.391 22 0.479 1 86.25 112 SER A N 1
ATOM 839 C CA . SER A 1 112 ? -26.031 20.734 -0.167 1 86.25 112 SER A CA 1
ATOM 840 C C . SER A 1 112 ? -25.797 19.641 0.861 1 86.25 112 SER A C 1
ATOM 842 O O . SER A 1 112 ? -25.516 19.906 2.027 1 86.25 112 SER A O 1
ATOM 844 N N . ARG A 1 113 ? -26.109 18.469 0.51 1 91.12 113 ARG A N 1
ATOM 845 C CA . ARG A 1 113 ? -25.922 17.328 1.396 1 91.12 113 ARG A CA 1
ATOM 846 C C . ARG A 1 113 ? -24.469 16.844 1.355 1 91.12 113 ARG A C 1
ATOM 848 O O . ARG A 1 113 ? -23.859 16.797 0.287 1 91.12 113 ARG A O 1
ATOM 855 N N . ALA A 1 114 ? -24.016 16.594 2.508 1 90.75 114 ALA A N 1
ATOM 856 C CA . ALA A 1 114 ? -22.625 16.188 2.652 1 90.75 114 ALA A CA 1
ATOM 857 C C . ALA A 1 114 ? -22.469 14.68 2.506 1 90.75 114 ALA A C 1
ATOM 859 O O . ALA A 1 114 ? -23.25 13.914 3.08 1 90.75 114 ALA A O 1
ATOM 860 N N . PRO A 1 115 ? -21.453 14.234 1.808 1 94.25 115 PRO A N 1
ATOM 861 C CA . PRO A 1 115 ? -21.266 12.789 1.624 1 94.25 115 PRO A CA 1
ATOM 862 C C . PRO A 1 115 ? -20.656 12.109 2.85 1 94.25 115 PRO A C 1
ATOM 864 O O . PRO A 1 115 ? -19.812 12.703 3.533 1 94.25 115 PRO A O 1
ATOM 867 N N . VAL A 1 116 ? -21.109 10.945 3.119 1 96.81 116 VAL A N 1
ATOM 868 C CA . VAL A 1 116 ? -20.5 10.008 4.051 1 96.81 116 VAL A CA 1
ATOM 869 C C . VAL A 1 116 ? -19.812 8.883 3.277 1 96.81 116 VAL A C 1
ATOM 871 O O . VAL A 1 116 ? -20.422 8.289 2.375 1 96.81 116 VAL A O 1
ATOM 874 N N . ILE A 1 117 ? -18.531 8.648 3.625 1 97.69 117 ILE A N 1
ATOM 875 C CA . ILE A 1 117 ? -17.781 7.641 2.887 1 97.69 117 ILE A CA 1
ATOM 876 C C . ILE A 1 117 ? -17.375 6.512 3.83 1 97.69 117 ILE A C 1
ATOM 878 O O . ILE A 1 117 ? -16.828 6.762 4.91 1 97.69 117 ILE A O 1
ATOM 882 N N . LEU A 1 118 ? -17.703 5.328 3.469 1 97.94 118 LEU A N 1
ATOM 883 C CA . LEU A 1 118 ? -17.234 4.125 4.141 1 97.94 118 LEU A CA 1
ATOM 884 C C . LEU A 1 118 ? -16.016 3.547 3.424 1 97.94 118 LEU A C 1
ATOM 886 O O . LEU A 1 118 ? -16.047 3.32 2.213 1 97.94 118 LEU A O 1
ATOM 890 N N . TRP A 1 119 ? -14.953 3.346 4.145 1 97.19 119 TRP A N 1
ATOM 891 C CA . TRP A 1 119 ? -13.703 2.852 3.574 1 97.19 119 TRP A CA 1
ATOM 892 C C . TRP A 1 119 ? -13.422 1.426 4.035 1 97.19 119 TRP A C 1
ATOM 894 O O . TRP A 1 119 ? -13.633 1.09 5.203 1 97.19 119 TRP A O 1
ATOM 904 N N . ASP A 1 120 ? -12.891 0.688 3.08 1 94.38 120 ASP A N 1
ATOM 905 C CA . ASP A 1 120 ? -12.352 -0.623 3.438 1 94.38 120 ASP A CA 1
ATOM 906 C C . ASP A 1 120 ? -10.922 -0.511 3.951 1 94.38 120 ASP A C 1
ATOM 908 O O . ASP A 1 120 ? -10.07 0.101 3.303 1 94.38 120 ASP A O 1
ATOM 912 N N . TRP A 1 121 ? -10.68 -1.1 5.102 1 95.12 121 TRP A N 1
ATOM 913 C CA . TRP A 1 121 ? -9.367 -0.993 5.73 1 95.12 121 TRP A CA 1
ATOM 914 C C . TRP A 1 121 ? -8.305 -1.682 4.883 1 95.12 121 TRP A C 1
ATOM 916 O O . TRP A 1 121 ? -7.227 -1.127 4.664 1 95.12 121 TRP A O 1
ATOM 926 N N . CYS A 1 122 ? -8.516 -2.791 4.391 1 89.12 122 CYS A N 1
ATOM 927 C CA . CYS A 1 122 ? -7.512 -3.615 3.729 1 89.12 122 CYS A CA 1
ATOM 928 C C . CYS A 1 122 ? -7.215 -3.094 2.326 1 89.12 122 CYS A C 1
ATOM 930 O O . CYS A 1 122 ? -6.051 -2.926 1.955 1 89.12 122 CYS A O 1
ATOM 932 N N . THR A 1 123 ? -8.266 -2.793 1.592 1 85.56 123 THR A N 1
ATOM 933 C CA . THR A 1 123 ? -8.062 -2.365 0.212 1 85.56 123 THR A CA 1
ATOM 934 C C . THR A 1 123 ? -7.875 -0.853 0.138 1 85.56 123 THR A C 1
ATOM 936 O O . THR A 1 123 ? -7.449 -0.325 -0.892 1 85.56 123 THR A O 1
ATOM 939 N N . ARG A 1 124 ? -8.188 -0.132 1.181 1 90.81 124 ARG A N 1
ATOM 940 C CA . ARG A 1 124 ? -8.102 1.322 1.264 1 90.81 124 ARG A CA 1
ATOM 941 C C . ARG A 1 124 ? -9 1.983 0.223 1 90.81 124 ARG A C 1
ATOM 943 O O . ARG A 1 124 ? -8.742 3.111 -0.201 1 90.81 124 ARG A O 1
ATOM 950 N N . GLN A 1 125 ? -10.031 1.231 -0.224 1 87.25 125 GLN A N 1
ATOM 951 C CA . GLN A 1 125 ? -10.945 1.745 -1.238 1 87.25 125 GLN A CA 1
ATOM 952 C C . GLN A 1 125 ? -12.281 2.146 -0.621 1 87.25 125 GLN A C 1
ATOM 954 O O . GLN A 1 125 ? -12.633 1.688 0.47 1 87.25 125 GLN A O 1
ATOM 959 N N . LYS A 1 126 ? -13.023 2.965 -1.348 1 93 126 LYS A N 1
ATOM 960 C CA . LYS A 1 126 ? -14.375 3.334 -0.939 1 93 126 LYS A CA 1
ATOM 961 C C . LYS A 1 126 ? -15.344 2.166 -1.113 1 93 126 LYS A C 1
ATOM 963 O O . LYS A 1 126 ? -15.352 1.515 -2.16 1 93 126 LYS A O 1
ATOM 968 N N . LEU A 1 127 ? -16.016 1.849 -0.127 1 92.94 127 LEU A N 1
ATOM 969 C CA . LEU A 1 127 ? -17.062 0.849 -0.212 1 92.94 127 LEU A CA 1
ATOM 970 C C . LEU A 1 127 ? -18.422 1.509 -0.47 1 92.94 127 LEU A C 1
ATOM 972 O O . LEU A 1 127 ? -19.312 0.902 -1.078 1 92.94 127 LEU A O 1
ATOM 976 N N . MET A 1 128 ? -18.484 2.738 0.104 1 94.38 128 MET A N 1
ATOM 977 C CA . MET A 1 128 ? -19.734 3.482 0.021 1 94.38 128 MET A CA 1
ATOM 978 C C . MET A 1 128 ? -19.484 4.984 0.044 1 94.38 128 MET A C 1
ATOM 980 O O . MET A 1 128 ? -18.594 5.457 0.751 1 94.38 128 MET A O 1
ATOM 984 N N . GLU A 1 129 ? -20.156 5.719 -0.778 1 95.44 129 GLU A N 1
ATOM 985 C CA . GLU A 1 129 ? -20.234 7.176 -0.751 1 95.44 129 GLU A CA 1
ATOM 986 C C . GLU A 1 129 ? -21.656 7.668 -0.967 1 95.44 129 GLU A C 1
ATOM 988 O O . GLU A 1 129 ? -22.188 7.574 -2.074 1 95.44 129 GLU A O 1
ATOM 993 N N . ARG A 1 130 ? -22.25 8.156 0.047 1 95.88 130 ARG A N 1
ATOM 994 C CA . ARG A 1 130 ? -23.641 8.562 -0.022 1 95.88 130 ARG A CA 1
ATOM 995 C C . ARG A 1 130 ? -23.875 9.883 0.699 1 95.88 130 ARG A C 1
ATOM 997 O O . ARG A 1 130 ? -23.219 10.172 1.703 1 95.88 130 ARG A O 1
ATOM 1004 N N . GLU A 1 131 ? -24.828 10.609 0.123 1 93.94 131 GLU A N 1
ATOM 1005 C CA . GLU A 1 131 ? -25.219 11.875 0.741 1 93.94 131 GLU A CA 1
ATOM 1006 C C . GLU A 1 131 ? -26.5 11.719 1.539 1 93.94 131 GLU A C 1
ATOM 1008 O O . GLU A 1 131 ? -27.453 11.086 1.076 1 93.94 131 GLU A O 1
ATOM 1013 N N . LEU A 1 132 ? -26.484 12.281 2.748 1 93.38 132 LEU A N 1
ATOM 1014 C CA . LEU A 1 132 ? -27.688 12.164 3.566 1 93.38 132 LEU A CA 1
ATOM 1015 C C . LEU A 1 132 ? -27.938 13.445 4.352 1 93.38 132 LEU A C 1
ATOM 1017 O O . LEU A 1 132 ? -28.969 14.102 4.152 1 93.38 132 LEU A O 1
ATOM 1021 N N . HIS A 1 133 ? -27.031 13.859 5.211 1 93.56 133 HIS A N 1
ATOM 1022 C CA . HIS A 1 133 ? -27.219 14.992 6.109 1 93.56 133 HIS A CA 1
ATOM 1023 C C . HIS A 1 133 ? -26.984 16.312 5.383 1 93.56 133 HIS A C 1
ATOM 1025 O O . HIS A 1 133 ? -26.078 16.422 4.547 1 93.56 133 HIS A O 1
ATOM 1031 N N . LYS A 1 134 ? -27.766 17.266 5.789 1 91.38 134 LYS A N 1
ATOM 1032 C CA . LYS A 1 134 ? -27.625 18.609 5.207 1 91.38 134 LYS A CA 1
ATOM 1033 C C . LYS A 1 134 ? -26.406 19.328 5.785 1 91.38 134 LYS A C 1
ATOM 1035 O O . LYS A 1 134 ? -26.219 19.375 7 1 91.38 134 LYS A O 1
ATOM 1040 N N . GLU A 1 135 ? -25.609 19.875 4.938 1 88.81 135 GLU A N 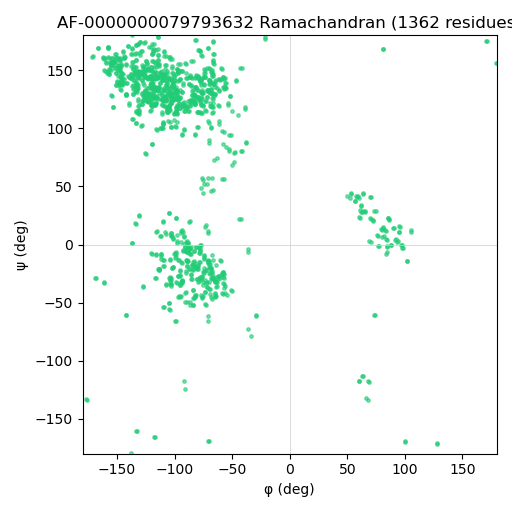1
ATOM 1041 C CA . GLU A 1 135 ? -24.484 20.75 5.254 1 88.81 135 GLU A CA 1
ATOM 1042 C C . GLU A 1 135 ? -23.312 19.969 5.84 1 88.81 135 GLU A C 1
ATOM 1044 O O . GLU A 1 135 ? -22.188 20.062 5.34 1 88.81 135 GLU A O 1
ATOM 1049 N N . THR A 1 136 ? -23.625 19.312 7.039 1 91.88 136 THR A N 1
ATOM 1050 C CA . THR A 1 136 ? -22.484 18.641 7.66 1 91.88 136 THR A CA 1
ATOM 1051 C C . THR A 1 136 ? -22.938 17.469 8.523 1 91.88 136 THR A C 1
ATOM 1053 O O . THR A 1 136 ? -24.125 17.375 8.875 1 91.88 136 THR A O 1
ATOM 1056 N N . THR A 1 137 ? -22.062 16.531 8.68 1 94.06 137 THR A N 1
ATOM 1057 C CA . THR A 1 137 ? -22.188 15.461 9.672 1 94.06 137 THR A CA 1
ATOM 1058 C C . THR A 1 137 ? -21.281 15.727 10.867 1 94.06 137 THR A C 1
ATOM 1060 O O . THR A 1 137 ? -20.078 15.953 10.703 1 94.06 137 THR A O 1
ATOM 1063 N N . ILE A 1 138 ? -21.812 15.688 12.047 1 93 138 ILE A N 1
ATOM 1064 C CA . ILE A 1 138 ? -21.016 16.125 13.18 1 93 138 ILE A CA 1
ATOM 1065 C C . ILE A 1 138 ? -20.688 14.938 14.078 1 93 138 ILE A C 1
ATOM 1067 O O . ILE A 1 138 ? -19.906 15.062 15.016 1 93 138 ILE A O 1
ATOM 1071 N N . GLY A 1 139 ? -21.281 13.852 13.789 1 95.25 139 GLY A N 1
ATOM 1072 C CA . GLY A 1 139 ? -21 12.68 14.609 1 95.25 139 GLY A CA 1
ATOM 1073 C C . GLY A 1 139 ? -21.062 11.383 13.828 1 95.25 139 GLY A C 1
ATOM 1074 O O . GLY A 1 139 ? -21.922 11.211 12.961 1 95.25 139 GLY A O 1
ATOM 1075 N N . LEU A 1 140 ? -20.141 10.516 14.125 1 97.31 140 LEU A N 1
ATOM 1076 C CA . LEU A 1 140 ? -20.078 9.164 13.562 1 97.31 140 LEU A CA 1
ATOM 1077 C C . LEU A 1 140 ? -19.625 8.164 14.617 1 97.31 140 LEU A C 1
ATOM 1079 O O . LEU A 1 140 ? -18.781 8.469 15.453 1 97.31 140 LEU A O 1
ATOM 1083 N N . ASP A 1 141 ? -20.234 7.047 14.625 1 97.69 141 ASP A N 1
ATOM 1084 C CA . ASP A 1 141 ? -19.781 5.977 15.508 1 97.69 141 ASP A CA 1
ATOM 1085 C C . ASP A 1 141 ? -20.25 4.613 15 1 97.69 141 ASP A C 1
ATOM 1087 O O . ASP A 1 141 ? -21.312 4.512 14.375 1 97.69 141 ASP A O 1
ATOM 1091 N N . PHE A 1 142 ? -19.484 3.562 15.258 1 97.5 142 PHE A N 1
ATOM 1092 C CA . PHE A 1 142 ? -19.844 2.203 14.875 1 97.5 142 PHE A CA 1
ATOM 1093 C C . PHE A 1 142 ? -20.484 1.462 16.031 1 97.5 142 PHE A C 1
ATOM 1095 O O . PHE A 1 142 ? -20.172 1.719 17.203 1 97.5 142 PHE A O 1
ATOM 1102 N N . THR A 1 143 ? -21.344 0.61 15.68 1 95.12 143 THR A N 1
ATOM 1103 C CA . THR A 1 143 ? -21.859 -0.312 16.688 1 95.12 143 THR A CA 1
ATOM 1104 C C . THR A 1 143 ? -20.844 -1.43 16.953 1 95.12 143 THR A C 1
ATOM 1106 O O . THR A 1 143 ? -19.922 -1.629 16.188 1 95.12 143 THR A O 1
ATOM 1109 N N . CYS A 1 144 ? -21.047 -2.184 18.047 1 91.94 144 CYS A N 1
ATOM 1110 C CA . CYS A 1 144 ? -20.078 -3.18 18.5 1 91.94 144 CYS A CA 1
ATOM 1111 C C . CYS A 1 144 ? -20 -4.336 17.516 1 91.94 144 CYS A C 1
ATOM 1113 O O . CYS A 1 144 ? -18.984 -5.047 17.469 1 91.94 144 CYS A O 1
ATOM 1115 N N . SER A 1 145 ? -21.062 -4.559 16.719 1 90.69 145 SER A N 1
ATOM 1116 C CA . SER A 1 145 ? -21.062 -5.652 15.758 1 90.69 145 SER A CA 1
ATOM 1117 C C . SER A 1 145 ? -20.359 -5.238 14.461 1 90.69 145 SER A C 1
ATOM 1119 O O . SER A 1 145 ? -20.062 -6.086 13.625 1 90.69 145 SER A O 1
ATOM 1121 N N . ASN A 1 146 ? -20.172 -3.982 14.312 1 91.25 146 ASN A N 1
ATOM 1122 C CA . ASN A 1 146 ? -19.562 -3.402 13.117 1 91.25 146 ASN A CA 1
ATOM 1123 C C . ASN A 1 146 ? -20.5 -3.506 11.906 1 91.25 146 ASN A C 1
ATOM 1125 O O . ASN A 1 146 ? -20.141 -3.098 10.805 1 91.25 146 ASN A O 1
ATOM 1129 N N . ARG A 1 147 ? -21.625 -4.012 12.117 1 94.5 147 ARG A N 1
ATOM 1130 C CA . ARG A 1 147 ? -22.609 -4.141 11.055 1 94.5 147 ARG A CA 1
ATOM 1131 C C . ARG A 1 147 ? -23.281 -2.805 10.766 1 94.5 147 ARG A C 1
ATOM 1133 O O . ARG A 1 147 ? -23.672 -2.533 9.633 1 94.5 147 ARG A O 1
ATOM 1140 N N . TYR A 1 148 ? -23.344 -2.049 11.82 1 96.5 148 TYR A N 1
ATOM 1141 C CA . TYR A 1 148 ? -24 -0.755 11.656 1 96.5 148 TYR A CA 1
ATOM 1142 C C . TYR A 1 148 ? -23.109 0.374 12.148 1 96.5 148 TYR A C 1
ATOM 1144 O O . TYR A 1 148 ? -22.219 0.157 12.977 1 96.5 148 TYR A O 1
ATOM 1152 N N . PHE A 1 149 ? -23.297 1.506 11.586 1 97.81 149 PHE A N 1
ATOM 1153 C CA . PHE A 1 149 ? -22.766 2.734 12.164 1 97.81 149 PHE A CA 1
ATOM 1154 C C . PHE A 1 149 ? -23.828 3.828 12.172 1 97.81 149 PHE A C 1
ATOM 1156 O O . PHE A 1 149 ? -24.812 3.742 11.445 1 97.81 149 PHE A O 1
ATOM 1163 N N . ILE A 1 150 ? -23.656 4.824 13.031 1 97.62 150 ILE A N 1
ATOM 1164 C CA . ILE A 1 150 ? -24.641 5.895 13.195 1 97.62 150 ILE A CA 1
ATOM 1165 C C . ILE A 1 150 ? -24 7.23 12.82 1 97.62 150 ILE A C 1
ATOM 1167 O O . ILE A 1 150 ? -22.797 7.41 12.945 1 97.62 150 ILE A O 1
ATOM 1171 N N . SER A 1 151 ? -24.781 8.07 12.289 1 97.12 151 SER A N 1
ATOM 1172 C CA . SER A 1 151 ? -24.359 9.43 11.945 1 97.12 151 SER A CA 1
ATOM 1173 C C . SER A 1 151 ? -25.359 10.461 12.461 1 97.12 151 SER A C 1
ATOM 1175 O O . SER A 1 151 ? -26.547 10.18 12.586 1 97.12 151 SER A O 1
ATOM 1177 N N . LEU A 1 152 ? -24.859 11.562 12.82 1 96.06 152 LEU A N 1
ATOM 1178 C CA . LEU A 1 152 ? -25.656 12.688 13.289 1 96.06 152 LEU A CA 1
ATOM 1179 C C . LEU A 1 152 ? -25.422 13.922 12.43 1 96.06 152 LEU A C 1
ATOM 1181 O O . LEU A 1 152 ? -24.266 14.32 12.219 1 96.06 152 LEU A O 1
ATOM 1185 N N . GLY A 1 153 ? -26.484 14.477 11.961 1 93.38 153 GLY A N 1
ATOM 1186 C CA . GLY A 1 153 ? -26.375 15.711 11.203 1 93.38 153 GLY A CA 1
ATOM 1187 C C . GLY A 1 153 ? -26.141 16.938 12.07 1 93.38 153 GLY A C 1
ATOM 1188 O O . GLY A 1 153 ? -26.406 16.906 13.273 1 93.38 153 GLY A O 1
ATOM 1189 N N . GLY A 1 154 ? -25.688 17.984 11.461 1 89.75 154 GLY A N 1
ATOM 1190 C CA . GLY A 1 154 ? -25.453 19.234 12.164 1 89.75 154 GLY A CA 1
ATOM 1191 C C . GLY A 1 154 ? -26.734 19.922 12.594 1 89.75 154 GLY A C 1
ATOM 1192 O O . GLY A 1 154 ? -27.812 19.344 12.523 1 89.75 154 GLY A O 1
ATOM 1193 N N . GLN A 1 155 ? -26.641 21.094 13.016 1 84.25 155 GLN A N 1
ATOM 1194 C CA . GLN A 1 155 ? -27.734 21.844 13.617 1 84.25 155 GLN A CA 1
ATOM 1195 C C . GLN A 1 155 ? -28.859 22.078 12.609 1 84.25 155 GLN A C 1
ATOM 1197 O O . GLN A 1 155 ? -30.031 22.078 12.984 1 84.25 155 GLN A O 1
ATOM 1202 N N . ASP A 1 156 ? -28.516 22.203 11.422 1 82.69 156 ASP A N 1
ATOM 1203 C CA . ASP A 1 156 ? -29.531 22.484 10.414 1 82.69 156 ASP A CA 1
ATOM 1204 C C . ASP A 1 156 ? -30.219 21.203 9.945 1 82.69 156 ASP A C 1
ATOM 1206 O O . ASP A 1 156 ? -31.266 21.266 9.289 1 82.69 156 ASP A O 1
ATOM 1210 N N . ASP A 1 157 ? -29.656 20.094 10.164 1 87.62 157 ASP A N 1
ATOM 1211 C CA . ASP A 1 157 ? -30.234 18.797 9.844 1 87.62 157 ASP A CA 1
ATOM 1212 C C . ASP A 1 157 ? -30.859 18.156 11.078 1 87.62 157 ASP A C 1
ATOM 1214 O O . ASP A 1 157 ? -32.062 18.344 11.344 1 87.62 157 ASP A O 1
ATOM 1218 N N . GLY A 1 158 ? -30.109 17.812 12.023 1 88.56 158 GLY A N 1
ATOM 1219 C CA . GLY A 1 158 ? -30.562 17.312 13.312 1 88.56 158 GLY A CA 1
ATOM 1220 C C . GLY A 1 158 ? -31.031 15.875 13.266 1 88.56 158 GLY A C 1
ATOM 1221 O O . GLY A 1 158 ? -31.562 15.359 14.25 1 88.56 158 GLY A O 1
ATOM 1222 N N . ASP A 1 159 ? -30.859 15.195 12.172 1 92.56 159 ASP A N 1
ATOM 1223 C CA . ASP A 1 159 ? -31.297 13.812 12.016 1 92.56 159 ASP A CA 1
ATOM 1224 C C . ASP A 1 159 ? -30.219 12.828 12.453 1 92.56 159 ASP A C 1
ATOM 1226 O O . ASP A 1 159 ? -29.031 13.117 12.32 1 92.56 159 ASP A O 1
ATOM 1230 N N . LEU A 1 160 ? -30.688 11.781 13.039 1 95.25 160 LEU A N 1
ATOM 1231 C CA . LEU A 1 160 ? -29.844 10.633 13.328 1 95.25 160 LEU A CA 1
ATOM 1232 C C . LEU A 1 160 ? -30.125 9.484 12.367 1 95.25 160 LEU A C 1
ATOM 1234 O O . LEU A 1 160 ? -31.297 9.133 12.148 1 95.25 160 LEU A O 1
ATOM 1238 N N . ALA A 1 161 ? -29.094 8.953 11.812 1 96.88 161 ALA A N 1
ATOM 1239 C CA . ALA A 1 161 ? -29.25 7.879 10.836 1 96.88 161 ALA A CA 1
ATOM 1240 C C . ALA A 1 161 ? -28.469 6.633 11.25 1 96.88 161 ALA A C 1
ATOM 1242 O O . ALA A 1 161 ? -27.422 6.734 11.867 1 96.88 161 ALA A O 1
ATOM 1243 N N . VAL A 1 162 ? -29.031 5.496 10.953 1 97.56 162 VAL A N 1
ATOM 1244 C CA . VAL A 1 162 ? -28.359 4.211 11.094 1 97.56 162 VAL A CA 1
ATOM 1245 C C . VAL A 1 162 ? -28.031 3.648 9.711 1 97.56 162 VAL A C 1
ATOM 1247 O O . VAL A 1 162 ? -28.906 3.562 8.844 1 97.56 162 VAL A O 1
ATOM 1250 N N . TRP A 1 163 ? -26.781 3.32 9.547 1 97.69 163 TRP A N 1
ATOM 1251 C CA . TRP A 1 163 ? -26.281 2.805 8.273 1 97.69 163 TRP A CA 1
ATOM 1252 C C . TRP A 1 163 ? -25.922 1.328 8.383 1 97.69 163 TRP A C 1
ATOM 1254 O O . TRP A 1 163 ? -25.422 0.886 9.422 1 97.69 163 TRP A O 1
ATOM 1264 N N . ASP A 1 164 ? -26.141 0.567 7.348 1 96.75 164 ASP A N 1
ATOM 1265 C CA . ASP A 1 164 ? -25.734 -0.834 7.27 1 96.75 164 ASP A CA 1
ATOM 1266 C C . ASP A 1 164 ? -24.484 -0.999 6.406 1 96.75 164 ASP A C 1
ATOM 1268 O O . ASP A 1 164 ? -24.5 -0.667 5.219 1 96.75 164 ASP A O 1
ATOM 1272 N N . THR A 1 165 ? -23.453 -1.581 6.941 1 95.31 165 THR A N 1
ATOM 1273 C CA . THR A 1 165 ? -22.172 -1.69 6.246 1 95.31 165 THR A CA 1
ATOM 1274 C C . THR A 1 165 ? -22.234 -2.754 5.156 1 95.31 165 THR A C 1
ATOM 1276 O O . THR A 1 165 ? -21.438 -2.744 4.223 1 95.31 165 THR A O 1
ATOM 1279 N N . THR A 1 166 ? -23.094 -3.66 5.281 1 91.94 166 THR A N 1
ATOM 1280 C CA . THR A 1 166 ? -23.25 -4.711 4.285 1 91.94 166 THR A CA 1
ATOM 1281 C C . THR A 1 166 ? -24.109 -4.23 3.113 1 91.94 166 THR A C 1
ATOM 1283 O O . THR A 1 166 ? -23.734 -4.402 1.952 1 91.94 166 THR A O 1
ATOM 1286 N N . GLU A 1 167 ? -25.219 -3.566 3.459 1 93.19 167 GLU A N 1
ATOM 1287 C CA . GLU A 1 167 ? -26.094 -3.051 2.42 1 93.19 167 GLU A CA 1
ATOM 1288 C C . GLU A 1 167 ? -25.562 -1.744 1.839 1 93.19 167 GLU A C 1
ATOM 1290 O O . GLU A 1 167 ? -25.984 -1.322 0.76 1 93.19 167 GLU A O 1
ATOM 1295 N N . LYS A 1 168 ? -24.75 -1.122 2.566 1 93.75 168 LYS A N 1
ATOM 1296 C CA . LYS A 1 168 ? -24.078 0.104 2.137 1 93.75 168 LYS A CA 1
ATOM 1297 C C . LYS A 1 168 ? -25.094 1.223 1.895 1 93.75 168 LYS A C 1
ATOM 1299 O O . LYS A 1 168 ? -25.047 1.89 0.859 1 93.75 168 LYS A O 1
ATOM 1304 N N . ARG A 1 169 ? -25.969 1.313 2.777 1 94.5 169 ARG A N 1
ATOM 1305 C CA . ARG A 1 169 ? -27 2.355 2.715 1 94.5 169 ARG A CA 1
ATOM 1306 C C . ARG A 1 169 ? -27.578 2.631 4.094 1 94.5 169 ARG A C 1
ATOM 1308 O O . ARG A 1 169 ? -27.469 1.798 4.996 1 94.5 169 ARG A O 1
ATOM 1315 N N . PRO A 1 170 ? -28.234 3.85 4.25 1 96 170 PRO A N 1
ATOM 1316 C CA . PRO A 1 170 ? -28.969 4.09 5.496 1 96 170 PRO A CA 1
ATOM 1317 C C . PRO A 1 170 ? -30.219 3.227 5.617 1 96 170 PRO A C 1
ATOM 1319 O O . PRO A 1 170 ? -30.969 3.062 4.645 1 96 170 PRO A O 1
ATOM 1322 N N . VAL A 1 171 ? -30.469 2.709 6.746 1 96.31 171 VAL A N 1
ATOM 1323 C CA . VAL A 1 171 ? -31.578 1.783 6.918 1 96.31 171 VAL A CA 1
ATOM 1324 C C . VAL A 1 171 ? -32.625 2.404 7.84 1 96.31 171 VAL A C 1
ATOM 1326 O O . VAL A 1 171 ? -33.781 1.979 7.848 1 96.31 171 VAL A O 1
ATOM 1329 N N . ALA A 1 172 ? -32.219 3.381 8.633 1 96.44 172 ALA A N 1
ATOM 1330 C CA . ALA A 1 172 ? -33.156 4.082 9.516 1 96.44 172 ALA A CA 1
ATOM 1331 C C . ALA A 1 172 ? -32.75 5.547 9.672 1 96.44 172 ALA A C 1
ATOM 1333 O O . ALA A 1 172 ? -31.578 5.887 9.633 1 96.44 172 ALA A O 1
ATOM 1334 N N . LEU A 1 173 ? -33.75 6.371 9.75 1 94.81 173 LEU A N 1
ATOM 1335 C CA . LEU A 1 173 ? -33.562 7.809 9.914 1 94.81 173 LEU A CA 1
ATOM 1336 C C . LEU A 1 173 ? -34.625 8.391 10.836 1 94.81 173 LEU A C 1
ATOM 1338 O O . LEU A 1 173 ? -35.812 8.086 10.695 1 94.81 173 LEU A O 1
ATOM 1342 N N . GLN A 1 174 ? -34.188 9.117 11.789 1 93.88 174 GLN A N 1
ATOM 1343 C CA . GLN A 1 174 ? -35.125 9.758 12.711 1 93.88 174 GLN A CA 1
ATOM 1344 C C . GLN A 1 174 ? -34.562 11.078 13.227 1 93.88 174 GLN A C 1
ATOM 1346 O O . GLN A 1 174 ? -33.344 11.25 13.312 1 93.88 174 GLN A O 1
ATOM 1351 N N . LYS A 1 175 ? -35.375 11.945 13.586 1 91.62 175 LYS A N 1
ATOM 1352 C CA . LYS A 1 175 ? -34.969 13.227 14.141 1 91.62 175 LYS A CA 1
ATOM 1353 C C . LYS A 1 175 ? -34.438 13.07 15.57 1 91.62 175 LYS A C 1
ATOM 1355 O O . LYS A 1 175 ? -35.156 12.531 16.422 1 91.62 175 LYS A O 1
ATOM 1360 N N . ALA A 1 176 ? -33.281 13.492 15.773 1 88.94 176 ALA A N 1
ATOM 1361 C CA . ALA A 1 176 ? -32.688 13.469 17.109 1 88.94 176 ALA A CA 1
ATOM 1362 C C . ALA A 1 176 ? -32.875 14.812 17.797 1 88.94 176 ALA A C 1
ATOM 1364 O O . ALA A 1 176 ? -33.062 14.875 19.016 1 88.94 176 ALA A O 1
ATOM 1365 N N . GLN A 1 177 ? -32.812 15.828 17.016 1 81.5 177 GLN A N 1
ATOM 1366 C CA . GLN A 1 177 ? -32.906 17.172 17.578 1 81.5 177 GLN A CA 1
ATOM 1367 C C . GLN A 1 177 ? -34.375 17.562 17.812 1 81.5 177 GLN A C 1
ATOM 1369 O O . GLN A 1 177 ? -35.219 17.469 16.906 1 81.5 177 GLN A O 1
ATOM 1374 N N . VAL A 1 178 ? -34.719 17.875 19.062 1 74.44 178 VAL A N 1
ATOM 1375 C CA . VAL A 1 178 ? -36.094 18.219 19.406 1 74.44 178 VAL A CA 1
ATOM 1376 C C . VAL A 1 178 ? -36.281 19.719 19.266 1 74.44 178 VAL A C 1
ATOM 1378 O O . VAL A 1 178 ? -37.344 20.172 18.797 1 74.44 178 VAL A O 1
ATOM 1381 N N . HIS A 1 179 ? -35.219 20.406 19.734 1 71 179 HIS A N 1
ATOM 1382 C CA . HIS A 1 179 ? -35.375 21.859 19.719 1 71 179 HIS A CA 1
ATOM 1383 C C . HIS A 1 179 ? -34.344 22.5 18.797 1 71 179 HIS A C 1
ATOM 1385 O O . HIS A 1 179 ? -33.188 22.047 18.719 1 71 179 HIS A O 1
ATOM 1391 N N . ARG A 1 180 ? -34.844 23.375 18.062 1 62.62 180 ARG A N 1
ATOM 1392 C CA . ARG A 1 180 ? -33.938 24.094 17.172 1 62.62 180 ARG A CA 1
ATOM 1393 C C . ARG A 1 180 ? -32.875 24.844 17.953 1 62.62 180 ARG A C 1
ATOM 1395 O O . ARG A 1 180 ? -31.734 24.984 17.5 1 62.62 180 ARG A O 1
ATOM 1402 N N . VAL A 1 181 ? -33.25 25.219 19.125 1 62.44 181 VAL A N 1
ATOM 1403 C CA . VAL A 1 181 ? -32.406 26.109 19.906 1 62.44 181 VAL A CA 1
ATOM 1404 C C . VAL A 1 181 ? -31.391 25.281 20.703 1 62.44 181 VAL A C 1
ATOM 1406 O O . VAL A 1 181 ? -30.328 25.797 21.094 1 62.44 181 VAL A O 1
ATOM 1409 N N . ARG A 1 182 ? -31.688 24.094 20.891 1 68.88 182 ARG A N 1
ATOM 1410 C CA . ARG A 1 182 ? -30.781 23.25 21.656 1 68.88 182 ARG A CA 1
ATOM 1411 C C . ARG A 1 182 ? -30.281 22.078 20.828 1 68.88 182 ARG A C 1
ATOM 1413 O O . ARG A 1 182 ? -30.859 20.984 20.891 1 68.88 182 ARG A O 1
ATOM 1420 N N . PRO A 1 183 ? -29.25 22.359 20.141 1 77.56 183 PRO A N 1
ATOM 1421 C CA . PRO A 1 183 ? -28.812 21.344 19.172 1 77.56 183 PRO A CA 1
ATOM 1422 C C . PRO A 1 183 ? -28.25 20.094 19.828 1 77.56 183 PRO A C 1
ATOM 1424 O O . PRO A 1 183 ? -27.766 20.156 20.969 1 77.56 183 PRO A O 1
ATOM 1427 N N . THR A 1 184 ? -28.516 18.906 19.344 1 79.56 184 THR A N 1
ATOM 1428 C CA . THR A 1 184 ? -27.875 17.641 19.672 1 79.56 184 THR A CA 1
ATOM 1429 C C . THR A 1 184 ? -26.5 17.531 19.031 1 79.56 184 THR A C 1
ATOM 1431 O O . THR A 1 184 ? -26.391 17.516 17.797 1 79.56 184 THR A O 1
ATOM 1434 N N . ASP A 1 185 ? -25.484 17.406 19.891 1 88.12 185 ASP A N 1
ATOM 1435 C CA . ASP A 1 185 ? -24.156 17.562 19.328 1 88.12 185 ASP A CA 1
ATOM 1436 C C . ASP A 1 185 ? -23.312 16.297 19.516 1 88.12 185 ASP A C 1
ATOM 1438 O O . ASP A 1 185 ? -22.25 16.156 18.922 1 88.12 185 ASP A O 1
ATOM 1442 N N . VAL A 1 186 ? -23.906 15.383 20.312 1 93.75 186 VAL A N 1
ATOM 1443 C CA . VAL A 1 186 ? -23.062 14.242 20.656 1 93.75 186 VAL A CA 1
ATOM 1444 C C . VAL A 1 186 ? -23.828 12.945 20.438 1 93.75 186 VAL A C 1
ATOM 1446 O O . VAL A 1 186 ? -25.016 12.844 20.766 1 93.75 186 VAL A O 1
ATOM 1449 N N . ILE A 1 187 ? -23.172 11.984 19.875 1 95.69 187 ILE A N 1
ATOM 1450 C CA . ILE A 1 187 ? -23.734 10.648 19.766 1 95.69 187 ILE A CA 1
ATOM 1451 C C . ILE A 1 187 ? -22.688 9.609 20.172 1 95.69 187 ILE A C 1
ATOM 1453 O O . ILE A 1 187 ? -21.5 9.828 20 1 95.69 187 ILE A O 1
ATOM 1457 N N . ARG A 1 188 ? -23.156 8.531 20.734 1 96.75 188 ARG A N 1
ATOM 1458 C CA . ARG A 1 188 ? -22.281 7.422 21.125 1 96.75 188 ARG A CA 1
ATOM 1459 C C . ARG A 1 188 ? -23.016 6.086 21.016 1 96.75 188 ARG A C 1
ATOM 1461 O O . ARG A 1 188 ? -24.188 5.98 21.391 1 96.75 188 ARG A O 1
ATOM 1468 N N . ALA A 1 189 ? -22.312 5.141 20.5 1 96.62 189 ALA A N 1
ATOM 1469 C CA . ALA A 1 189 ? -22.859 3.793 20.422 1 96.62 189 ALA A CA 1
ATOM 1470 C C . ALA A 1 189 ? -22.375 2.924 21.578 1 96.62 189 ALA A C 1
ATOM 1472 O O . ALA A 1 189 ? -21.266 3.133 22.094 1 96.62 189 ALA A O 1
ATOM 1473 N N . SER A 1 190 ? -23.188 1.976 21.938 1 94.69 190 SER A N 1
ATOM 1474 C CA . SER A 1 190 ? -22.844 1.026 22.984 1 94.69 190 SER A CA 1
ATOM 1475 C C . SER A 1 190 ? -21.719 0.096 22.531 1 94.69 190 SER A C 1
ATOM 1477 O O . SER A 1 190 ? -21.641 -0.266 21.359 1 94.69 190 SER A O 1
ATOM 1479 N N . TYR A 1 191 ? -20.891 -0.34 23.516 1 92.69 191 TYR A N 1
ATOM 1480 C CA . TYR A 1 191 ? -19.797 -1.251 23.203 1 92.69 191 TYR A CA 1
ATOM 1481 C C . TYR A 1 191 ? -20.25 -2.701 23.25 1 92.69 191 TYR A C 1
ATOM 1483 O O . TYR A 1 191 ? -19.531 -3.605 22.812 1 92.69 191 TYR A O 1
ATOM 1491 N N . VAL A 1 192 ? -21.438 -2.914 23.688 1 92.25 192 VAL A N 1
ATOM 1492 C CA . VAL A 1 192 ? -21.844 -4.293 23.953 1 92.25 192 VAL A CA 1
ATOM 1493 C C . VAL A 1 192 ? -23.156 -4.578 23.219 1 92.25 192 VAL A C 1
ATOM 1495 O O . VAL A 1 192 ? -23.391 -5.703 22.766 1 92.25 192 VAL A O 1
ATOM 1498 N N . ASP A 1 193 ? -23.984 -3.574 23.188 1 92.56 193 ASP A N 1
ATOM 1499 C CA . ASP A 1 193 ? -25.297 -3.734 22.547 1 92.56 193 ASP A CA 1
ATOM 1500 C C . ASP A 1 193 ? -25.344 -3.012 21.203 1 92.56 193 ASP A C 1
ATOM 1502 O O . ASP A 1 193 ? -25.359 -1.78 21.156 1 92.56 193 ASP A O 1
ATOM 1506 N N . GLN A 1 194 ? -25.5 -3.73 20.156 1 92.5 194 GLN A N 1
ATOM 1507 C CA . GLN A 1 194 ? -25.422 -3.16 18.812 1 92.5 194 GLN A CA 1
ATOM 1508 C C . GLN A 1 194 ? -26.641 -2.287 18.516 1 92.5 194 GLN A C 1
ATOM 1510 O O . GLN A 1 194 ? -26.609 -1.454 17.609 1 92.5 194 GLN A O 1
ATOM 1515 N N . SER A 1 195 ? -27.656 -2.412 19.297 1 94 195 SER A N 1
ATOM 1516 C CA . SER A 1 195 ? -28.906 -1.701 19 1 94 195 SER A CA 1
ATOM 1517 C C . SER A 1 195 ? -29.016 -0.432 19.844 1 94 195 SER A C 1
ATOM 1519 O O . SER A 1 195 ? -29.938 0.361 19.641 1 94 195 SER A O 1
ATOM 1521 N N . MET A 1 196 ? -28.156 -0.243 20.734 1 94 196 MET A N 1
ATOM 1522 C CA . MET A 1 196 ? -28.297 0.868 21.672 1 94 196 MET A CA 1
ATOM 1523 C C . MET A 1 196 ? -27.297 1.979 21.344 1 94 196 MET A C 1
ATOM 1525 O O . MET A 1 196 ? -26.109 1.715 21.141 1 94 196 MET A O 1
ATOM 1529 N N . PHE A 1 197 ? -27.812 3.234 21.375 1 94.5 197 PHE A N 1
ATOM 1530 C CA . PHE A 1 197 ? -27.016 4.441 21.234 1 94.5 197 PHE A CA 1
ATOM 1531 C C . PHE A 1 197 ? -27.562 5.57 22.094 1 94.5 197 PHE A C 1
ATOM 1533 O O . PHE A 1 197 ? -28.688 5.488 22.594 1 94.5 197 PHE A O 1
ATOM 1540 N N . VAL A 1 198 ? -26.734 6.539 22.203 1 96.12 198 VAL A N 1
ATOM 1541 C CA . VAL A 1 198 ? -27.172 7.688 22.984 1 96.12 198 VAL A CA 1
ATOM 1542 C C . VAL A 1 198 ? -26.891 8.977 22.219 1 96.12 198 VAL A C 1
ATOM 1544 O O . VAL A 1 198 ? -25.859 9.086 21.547 1 96.12 198 VAL A O 1
ATOM 1547 N N . SER A 1 199 ? -27.766 9.844 22.172 1 95.12 199 SER A N 1
ATOM 1548 C CA . SER A 1 199 ? -27.578 11.203 21.703 1 95.12 199 SER A CA 1
ATOM 1549 C C . SER A 1 199 ? -27.859 12.227 22.797 1 95.12 199 SER A C 1
ATOM 1551 O O . SER A 1 199 ? -28.781 12.031 23.609 1 95.12 199 SER A O 1
ATOM 1553 N N . VAL A 1 200 ? -27.047 13.18 22.891 1 94.12 200 VAL A N 1
ATOM 1554 C CA . VAL A 1 200 ? -27.25 14.156 23.953 1 94.12 200 VAL A CA 1
ATOM 1555 C C . VAL A 1 200 ? -27.062 15.57 23.391 1 94.12 200 VAL A C 1
ATOM 1557 O O . VAL A 1 200 ? -26.25 15.789 22.484 1 94.12 200 VAL A O 1
ATOM 1560 N N . GLY A 1 201 ? -27.875 16.5 23.844 1 89.94 201 GLY A N 1
ATOM 1561 C CA . GLY A 1 201 ? -27.797 17.922 23.578 1 89.94 201 GLY A CA 1
ATOM 1562 C C . GLY A 1 201 ? -27.953 18.766 24.812 1 89.94 201 GLY A C 1
ATOM 1563 O O . GLY A 1 201 ? -27.734 18.297 25.938 1 89.94 201 GLY A O 1
ATOM 1564 N N . GLU A 1 202 ? -28.281 19.969 24.594 1 88.44 202 GLU A N 1
ATOM 1565 C CA . GLU A 1 202 ? -28.422 20.875 25.734 1 88.44 202 GLU A CA 1
ATOM 1566 C C . GLU A 1 202 ? -29.641 20.531 26.578 1 88.44 202 GLU A C 1
ATOM 1568 O O . GLU A 1 202 ? -30.766 20.906 26.234 1 88.44 202 GLU A O 1
ATOM 1573 N N . SER A 1 203 ? -29.453 19.938 27.703 1 87.69 203 SER A N 1
ATOM 1574 C CA . SER A 1 203 ? -30.406 19.562 28.734 1 87.69 203 SER A CA 1
ATOM 1575 C C . SER A 1 203 ? -31.453 18.578 28.203 1 87.69 203 SER A C 1
ATOM 1577 O O . SER A 1 203 ? -32.625 18.625 28.609 1 87.69 203 SER A O 1
ATOM 1579 N N . TYR A 1 204 ? -31.047 17.859 27.297 1 89.12 204 TYR A N 1
ATOM 1580 C CA . TYR A 1 204 ? -31.875 16.766 26.812 1 89.12 204 TYR A CA 1
ATOM 1581 C C . TYR A 1 204 ? -31 15.664 26.203 1 89.12 204 TYR A C 1
ATOM 1583 O O . TYR A 1 204 ? -29.828 15.891 25.875 1 89.12 204 TYR A O 1
ATOM 1591 N N . GLY A 1 205 ? -31.547 14.484 26.094 1 92.56 205 GLY A N 1
ATOM 1592 C CA . GLY A 1 205 ? -30.859 13.328 25.531 1 92.56 205 GLY A CA 1
ATOM 1593 C C . GLY A 1 205 ? -31.781 12.141 25.312 1 92.56 205 GLY A C 1
ATOM 1594 O O . GLY A 1 205 ? -32.875 12.094 25.859 1 92.56 205 GLY A O 1
ATOM 1595 N N . ARG A 1 206 ? -31.297 11.297 24.516 1 94.19 206 ARG A N 1
ATOM 1596 C CA . ARG A 1 206 ? -32.094 10.125 24.188 1 94.19 206 ARG A CA 1
ATOM 1597 C C . ARG A 1 206 ? -31.25 8.859 24.188 1 94.19 206 ARG A C 1
ATOM 1599 O O . ARG A 1 206 ? -30.094 8.883 23.766 1 94.19 206 ARG A O 1
ATOM 1606 N N . ILE A 1 207 ? -31.844 7.848 24.781 1 96.5 207 ILE A N 1
ATOM 1607 C CA . ILE A 1 207 ? -31.328 6.492 24.578 1 96.5 207 ILE A CA 1
ATOM 1608 C C . ILE A 1 207 ? -32.094 5.816 23.453 1 96.5 207 ILE A C 1
ATOM 1610 O O . ILE A 1 207 ? -33.281 5.539 23.562 1 96.5 207 ILE A O 1
ATOM 1614 N N . TRP A 1 208 ? -31.375 5.508 22.438 1 96.19 208 TRP A N 1
ATOM 1615 C CA . TRP A 1 208 ? -32 4.953 21.234 1 96.19 208 TRP A CA 1
ATOM 1616 C C . TRP A 1 208 ? -31.906 3.432 21.219 1 96.19 208 TRP A C 1
ATOM 1618 O O . TRP A 1 208 ? -30.969 2.857 21.766 1 96.19 208 TRP A O 1
ATOM 1628 N N . LYS A 1 209 ? -32.906 2.863 20.625 1 96.06 209 LYS A N 1
ATOM 1629 C CA . LYS A 1 209 ? -32.906 1.429 20.344 1 96.06 209 LYS A CA 1
ATOM 1630 C C . LYS A 1 209 ? -33.312 1.154 18.891 1 96.06 209 LYS A C 1
ATOM 1632 O O . LYS A 1 209 ? -34.344 1.586 18.422 1 96.06 209 LYS A O 1
ATOM 1637 N N . PHE A 1 210 ? -32.469 0.439 18.188 1 96.38 210 PHE A N 1
ATOM 1638 C CA . PHE A 1 210 ? -32.656 0.136 16.766 1 96.38 210 PHE A CA 1
ATOM 1639 C C . PHE A 1 210 ? -33.156 -1.292 16.594 1 96.38 210 PHE A C 1
ATOM 1641 O O . PHE A 1 210 ? -32.594 -2.234 17.125 1 96.38 210 PHE A O 1
ATOM 1648 N N . ASP A 1 211 ? -34.188 -1.435 15.867 1 94.56 211 ASP A N 1
ATOM 1649 C CA . ASP A 1 211 ? -34.719 -2.736 15.484 1 94.56 211 ASP A CA 1
ATOM 1650 C C . ASP A 1 211 ? -34.531 -3.004 14 1 94.56 211 ASP A C 1
ATOM 1652 O O . ASP A 1 211 ? -35.188 -2.404 13.156 1 94.56 211 ASP A O 1
ATOM 1656 N N . ARG A 1 212 ? -33.719 -3.971 13.719 1 92 212 ARG A N 1
ATOM 1657 C CA . ARG A 1 212 ? -33.344 -4.227 12.328 1 92 212 ARG A CA 1
ATOM 1658 C C . ARG A 1 212 ? -34.531 -4.844 11.562 1 92 212 ARG A C 1
ATOM 1660 O O . ARG A 1 212 ? -34.688 -4.594 10.367 1 92 212 ARG A O 1
ATOM 1667 N N . GLU A 1 213 ? -35.312 -5.664 12.141 1 92 213 GLU A N 1
ATOM 1668 C CA . GLU A 1 213 ? -36.438 -6.316 11.469 1 92 213 GLU A CA 1
ATOM 1669 C C . GLU A 1 213 ? -37.406 -5.289 10.914 1 92 213 GLU A C 1
ATOM 1671 O O . GLU A 1 213 ? -37.844 -5.402 9.773 1 92 213 GLU A O 1
ATOM 1676 N N . SER A 1 214 ? -37.656 -4.289 11.672 1 92.56 214 SER A N 1
ATOM 1677 C CA . SER A 1 214 ? -38.625 -3.262 11.25 1 92.56 214 SER A CA 1
ATOM 1678 C C . SER A 1 214 ? -37.875 -2.037 10.703 1 92.56 214 SER A C 1
ATOM 1680 O O . SER A 1 214 ? -38.5 -1.149 10.117 1 92.56 214 SER A O 1
ATOM 1682 N N . ASN A 1 215 ? -36.625 -1.995 10.836 1 92.88 215 ASN A N 1
ATOM 1683 C CA . ASN A 1 215 ? -35.781 -0.852 10.461 1 92.88 215 ASN A CA 1
ATOM 1684 C C . ASN A 1 215 ? -36.281 0.437 11.109 1 92.88 215 ASN A C 1
ATOM 1686 O O . ASN A 1 215 ? -36.406 1.464 10.438 1 92.88 215 ASN A O 1
ATOM 1690 N N . LYS A 1 216 ? -36.625 0.341 12.359 1 93.81 216 LYS A N 1
ATOM 1691 C CA . LYS A 1 216 ? -37.156 1.497 13.078 1 93.81 216 LYS A CA 1
ATOM 1692 C C . LYS A 1 216 ? -36.281 1.841 14.289 1 93.81 216 LYS A C 1
ATOM 1694 O O . LYS A 1 216 ? -35.656 0.962 14.867 1 93.81 216 LYS A O 1
ATOM 1699 N N . LEU A 1 217 ? -36.312 3.127 14.578 1 95.25 217 LEU A N 1
ATOM 1700 C CA . LEU A 1 217 ? -35.625 3.648 15.758 1 95.25 217 LEU A CA 1
ATOM 1701 C C . LEU A 1 217 ? -36.625 4.094 16.812 1 95.25 217 LEU A C 1
ATOM 1703 O O . LEU A 1 217 ? -37.594 4.805 16.516 1 95.25 217 LEU A O 1
ATOM 1707 N N . THR A 1 218 ? -36.438 3.512 18 1 94.88 218 THR A N 1
ATOM 1708 C CA . THR A 1 218 ? -37.188 3.977 19.156 1 94.88 218 THR A CA 1
ATOM 1709 C C . THR A 1 218 ? -36.281 4.602 20.188 1 94.88 218 THR A C 1
ATOM 1711 O O . THR A 1 218 ? -35.062 4.441 20.109 1 94.88 218 THR A O 1
ATOM 1714 N N . TYR A 1 219 ? -36.844 5.426 21.062 1 94.38 219 TYR A N 1
ATOM 1715 C CA . TYR A 1 219 ? -35.969 6.07 22.031 1 94.38 219 TYR A CA 1
ATOM 1716 C C . TYR A 1 219 ? -36.656 6.273 23.359 1 94.38 219 TYR A C 1
ATOM 1718 O O . TYR A 1 219 ? -37.906 6.195 23.438 1 94.38 219 TYR A O 1
ATOM 1726 N N . SER A 1 220 ? -35.875 6.352 24.406 1 94.31 220 SER A N 1
ATOM 1727 C CA . SER A 1 220 ? -36.25 6.844 25.719 1 94.31 220 SER A CA 1
ATOM 1728 C C . SER A 1 220 ? -35.469 8.102 26.094 1 94.31 220 SER A C 1
ATOM 1730 O O . SER A 1 220 ? -34.281 8.219 25.781 1 94.31 220 SER A O 1
ATOM 1732 N N . GLU A 1 221 ? -36.094 8.977 26.75 1 92.69 221 GLU A N 1
ATOM 1733 C CA . GLU A 1 221 ? -35.469 10.258 27.062 1 92.69 221 GLU A CA 1
ATOM 1734 C C . GLU A 1 221 ? -34.625 10.172 28.328 1 92.69 221 GLU A C 1
ATOM 1736 O O . GLU A 1 221 ? -34.969 9.438 29.25 1 92.69 221 GLU A O 1
ATOM 1741 N N . LEU A 1 222 ? -33.594 10.844 28.281 1 94.31 222 LEU A N 1
ATOM 1742 C CA . LEU A 1 222 ? -32.812 11.055 29.516 1 94.31 222 LEU A CA 1
ATOM 1743 C C . LEU A 1 222 ? -33.531 12.07 30.422 1 94.31 222 LEU A C 1
ATOM 1745 O O . LEU A 1 222 ? -34.031 13.086 29.938 1 94.31 222 LEU A O 1
ATOM 1749 N N . ILE A 1 223 ? -33.531 11.758 31.688 1 94.25 223 ILE A N 1
ATOM 1750 C CA . ILE A 1 223 ? -34.219 12.617 32.625 1 94.25 223 ILE A CA 1
ATOM 1751 C C . ILE A 1 223 ? -33.188 13.43 33.438 1 94.25 223 ILE A C 1
ATOM 1753 O O . ILE A 1 223 ? -32.625 12.945 34.406 1 94.25 223 ILE A O 1
ATOM 1757 N N . PHE A 1 224 ? -33.094 14.703 33.125 1 92.69 224 PHE A N 1
ATOM 1758 C CA . PHE A 1 224 ? -32.094 15.586 33.719 1 92.69 224 PHE A CA 1
ATOM 1759 C C . PHE A 1 224 ? -32.594 16.125 35.062 1 92.69 224 PHE A C 1
ATOM 1761 O O . PHE A 1 224 ? -31.766 16.547 35.906 1 92.69 224 PHE A O 1
ATOM 1768 N N . GLY A 1 225 ? -33.938 16.125 35.344 1 88.94 225 GLY A N 1
ATOM 1769 C CA . GLY A 1 225 ? -34.469 16.734 36.531 1 88.94 225 GLY A CA 1
ATOM 1770 C C . GLY A 1 225 ? -34.312 18.234 36.562 1 88.94 225 GLY A C 1
ATOM 1771 O O . GLY A 1 225 ? -34.625 18.922 35.594 1 88.94 225 GLY A O 1
ATOM 1772 N N . PRO A 1 226 ? -33.844 18.797 37.625 1 88.94 226 PRO A N 1
ATOM 1773 C CA . PRO A 1 226 ? -33.688 20.25 37.75 1 88.94 226 PRO A CA 1
ATOM 1774 C C . PRO A 1 226 ? -32.375 20.75 37.188 1 88.94 226 PRO A C 1
ATOM 1776 O O . PRO A 1 226 ? -32.156 21.969 37.094 1 88.94 226 PRO A O 1
ATOM 1779 N N . VAL A 1 227 ? -31.609 19.859 36.75 1 91 227 VAL A N 1
ATOM 1780 C CA . VAL A 1 227 ? -30.266 20.219 36.312 1 91 227 VAL A CA 1
ATOM 1781 C C . VAL A 1 227 ? -30.312 20.688 34.844 1 91 227 VAL A C 1
ATOM 1783 O O . VAL A 1 227 ? -30.906 20.031 34 1 91 227 VAL A O 1
ATOM 1786 N N . THR A 1 228 ? -29.797 21.953 34.625 1 91.31 228 THR A N 1
ATOM 1787 C CA . THR A 1 228 ? -29.641 22.469 33.25 1 91.31 228 THR A CA 1
ATOM 1788 C C . THR A 1 228 ? -28.172 22.562 32.875 1 91.31 228 THR A C 1
ATOM 1790 O O . THR A 1 228 ? -27.438 23.375 33.406 1 91.31 228 THR A O 1
ATOM 1793 N N . ARG A 1 229 ? -27.781 21.656 32.062 1 92.75 229 ARG A N 1
ATOM 1794 C CA . ARG A 1 229 ? -26.391 21.594 31.625 1 92.75 229 ARG A CA 1
ATOM 1795 C C . ARG A 1 229 ? -26.312 21.312 30.125 1 92.75 229 ARG A C 1
ATOM 1797 O O . ARG A 1 229 ? -27.281 20.844 29.516 1 92.75 229 ARG A O 1
ATOM 1804 N N . LYS A 1 230 ? -25.219 21.672 29.547 1 93.19 230 LYS A N 1
ATOM 1805 C CA . LYS A 1 230 ? -24.953 21.375 28.141 1 93.19 230 LYS A CA 1
ATOM 1806 C C . LYS A 1 230 ? -23.859 20.328 28 1 93.19 230 LYS A C 1
ATOM 1808 O O . LYS A 1 230 ? -22.672 20.672 28.031 1 93.19 230 LYS A O 1
ATOM 1813 N N . PRO A 1 231 ? -24.219 19.125 27.766 1 94.56 231 PRO A N 1
ATOM 1814 C CA . PRO A 1 231 ? -23.203 18.109 27.516 1 94.56 231 PRO A CA 1
ATOM 1815 C C . PRO A 1 231 ? -22.406 18.359 26.25 1 94.56 231 PRO A C 1
ATOM 1817 O O . PRO A 1 231 ? -22.969 18.766 25.219 1 94.56 231 PRO A O 1
ATOM 1820 N N . THR A 1 232 ? -21.047 18.203 26.328 1 94.31 232 THR A N 1
ATOM 1821 C CA . THR A 1 232 ? -20.156 18.391 25.188 1 94.31 232 THR A CA 1
ATOM 1822 C C . THR A 1 232 ? -19.578 17.062 24.734 1 94.31 232 THR A C 1
ATOM 1824 O O . THR A 1 232 ? -19.047 16.969 23.625 1 94.31 232 THR A O 1
ATOM 1827 N N . CYS A 1 233 ? -19.625 16.094 25.547 1 96.06 233 CYS A N 1
ATOM 1828 C CA . CYS A 1 233 ? -19.156 14.75 25.219 1 96.06 233 CYS A CA 1
ATOM 1829 C C . CYS A 1 233 ? -19.922 13.703 26.016 1 96.06 233 CYS A C 1
ATOM 1831 O O . CYS A 1 233 ? -20.625 14.031 26.969 1 96.06 233 CYS A O 1
ATOM 1833 N N . ALA A 1 234 ? -19.828 12.5 25.578 1 96.94 234 ALA A N 1
ATOM 1834 C CA . ALA A 1 234 ? -20.5 11.398 26.25 1 96.94 234 ALA A CA 1
ATOM 1835 C C . ALA A 1 234 ? -19.719 10.102 26.109 1 96.94 234 ALA A C 1
ATOM 1837 O O . ALA A 1 234 ? -18.922 9.945 25.188 1 96.94 234 ALA A O 1
ATOM 1838 N N . GLU A 1 235 ? -19.844 9.273 27.047 1 96.62 235 GLU A N 1
ATOM 1839 C CA . GLU A 1 235 ? -19.25 7.941 27.078 1 96.62 235 GLU A CA 1
ATOM 1840 C C . GLU A 1 235 ? -20.172 6.934 27.766 1 96.62 235 GLU A C 1
ATOM 1842 O O . GLU A 1 235 ? -20.859 7.27 28.734 1 96.62 235 GLU A O 1
ATOM 1847 N N . ILE A 1 236 ? -20.25 5.801 27.234 1 95.44 236 ILE A N 1
ATOM 1848 C CA . ILE A 1 236 ? -21.062 4.738 27.812 1 95.44 236 ILE A CA 1
ATOM 1849 C C . ILE A 1 236 ? -20.156 3.709 28.5 1 95.44 236 ILE A C 1
ATOM 1851 O O . ILE A 1 236 ? -19.297 3.111 27.844 1 95.44 236 ILE A O 1
ATOM 1855 N N . ALA A 1 237 ? -20.312 3.525 29.719 1 93.88 237 ALA A N 1
ATOM 1856 C CA . ALA A 1 237 ? -19.578 2.5 30.469 1 93.88 237 ALA A CA 1
ATOM 1857 C C . ALA A 1 237 ? -20.391 1.206 30.547 1 93.88 237 ALA A C 1
ATOM 1859 O O . ALA A 1 237 ? -21.219 1.041 31.453 1 93.88 237 ALA A O 1
ATOM 1860 N N . ASP A 1 238 ? -20.141 0.308 29.641 1 87.38 238 ASP A N 1
ATOM 1861 C CA . ASP A 1 238 ? -20.922 -0.921 29.625 1 87.38 238 ASP A CA 1
ATOM 1862 C C . ASP A 1 238 ? -20.031 -2.139 29.375 1 87.38 238 ASP A C 1
ATOM 1864 O O . ASP A 1 238 ? -20.516 -3.27 29.328 1 87.38 238 ASP A O 1
ATOM 1868 N N . LYS A 1 239 ? -18.766 -1.899 29.25 1 83.81 239 LYS A N 1
ATOM 1869 C CA . LYS A 1 239 ? -17.844 -3.029 29.094 1 83.81 239 LYS A CA 1
ATOM 1870 C C . LYS A 1 239 ? -17.562 -3.699 30.438 1 83.81 239 LYS A C 1
ATOM 1872 O O . LYS A 1 239 ? -17.953 -3.182 31.5 1 83.81 239 LYS A O 1
ATOM 1877 N N . ASP A 1 240 ? -16.984 -4.82 30.484 1 75.56 240 ASP A N 1
ATOM 1878 C CA . ASP A 1 240 ? -16.531 -5.543 31.688 1 75.56 240 ASP A CA 1
ATOM 1879 C C . ASP A 1 240 ? -17.703 -5.84 32.625 1 75.56 240 ASP A C 1
ATOM 1881 O O . ASP A 1 240 ? -17.594 -5.68 33.812 1 75.56 240 ASP A O 1
ATOM 1885 N N . ASN A 1 241 ? -18.875 -6.215 32.125 1 70.56 241 ASN A N 1
ATOM 1886 C CA . ASN A 1 241 ? -20.062 -6.641 32.844 1 70.56 241 ASN A CA 1
ATOM 1887 C C . ASN A 1 241 ? -20.625 -5.512 33.719 1 70.56 241 ASN A C 1
ATOM 1889 O O . ASN A 1 241 ? -21.094 -5.746 34.812 1 70.56 241 ASN A O 1
ATOM 1893 N N . SER A 1 242 ? -20.391 -4.383 33.281 1 70.69 242 SER A N 1
ATOM 1894 C CA . SER A 1 242 ? -20.938 -3.23 34 1 70.69 242 SER A CA 1
ATOM 1895 C C . SER A 1 242 ? -22.438 -3.072 33.719 1 70.69 242 SER A C 1
ATOM 1897 O O . SER A 1 242 ? -22.844 -2.189 32.969 1 70.69 242 SER A O 1
ATOM 1899 N N . TYR A 1 243 ? -23.125 -4.074 34 1 75.06 243 TYR A N 1
ATOM 1900 C CA . TYR A 1 243 ? -24.578 -3.973 33.781 1 75.06 243 TYR A CA 1
ATOM 1901 C C . TYR A 1 243 ? -25.281 -3.633 35.094 1 75.06 243 TYR A C 1
ATOM 1903 O O . TYR A 1 243 ? -24.984 -4.203 36.125 1 75.06 243 TYR A O 1
ATOM 1911 N N . PRO A 1 244 ? -26.109 -2.527 34.906 1 84.81 244 PRO A N 1
ATOM 1912 C CA . PRO A 1 244 ? -26.578 -1.759 33.75 1 84.81 244 PRO A CA 1
ATOM 1913 C C . PRO A 1 244 ? -25.578 -0.688 33.312 1 84.81 244 PRO A C 1
ATOM 1915 O O . PRO A 1 244 ? -24.812 -0.177 34.125 1 84.81 244 PRO A O 1
ATOM 1918 N N . PRO A 1 245 ? -25.719 -0.324 32.094 1 91.69 245 PRO A N 1
ATOM 1919 C CA . PRO A 1 245 ? -24.766 0.671 31.578 1 91.69 245 PRO A CA 1
ATOM 1920 C C . PRO A 1 245 ? -24.938 2.035 32.25 1 91.69 245 PRO A C 1
ATOM 1922 O O . PRO A 1 245 ? -26.031 2.373 32.688 1 91.69 245 PRO A O 1
ATOM 1925 N N . ARG A 1 246 ? -23.859 2.705 32.438 1 94.75 246 ARG A N 1
ATOM 1926 C CA . ARG A 1 246 ? -23.859 4.09 32.906 1 94.75 246 ARG A CA 1
ATOM 1927 C C . ARG A 1 246 ? -23.422 5.039 31.797 1 94.75 246 ARG A C 1
ATOM 1929 O O . ARG A 1 246 ? -22.5 4.734 31.031 1 94.75 246 ARG A O 1
ATOM 1936 N N . ILE A 1 247 ? -24.156 6.074 31.672 1 96.31 247 ILE A N 1
ATOM 1937 C CA . ILE A 1 247 ? -23.844 7.074 30.656 1 96.31 247 ILE A CA 1
ATOM 1938 C C . ILE A 1 247 ? -23.203 8.289 31.328 1 96.31 247 ILE A C 1
ATOM 1940 O O . ILE A 1 247 ? -23.812 8.945 32.156 1 96.31 247 ILE A O 1
ATOM 1944 N N . PHE A 1 248 ? -22 8.508 30.984 1 97.31 248 PHE A N 1
ATOM 1945 C CA . PHE A 1 248 ? -21.266 9.664 31.484 1 97.31 248 PHE A CA 1
ATOM 1946 C C . PHE A 1 248 ? -21.297 10.797 30.469 1 97.31 248 PHE A C 1
ATOM 1948 O O . PHE A 1 248 ? -21.016 10.594 29.297 1 97.31 248 PHE A O 1
ATOM 1955 N N . CYS A 1 249 ? -21.609 12.016 30.891 1 97.06 249 CYS A N 1
ATOM 1956 C CA . CYS A 1 249 ? -21.609 13.188 30.016 1 97.06 249 CYS A CA 1
ATOM 1957 C C . CYS A 1 249 ? -20.781 14.312 30.625 1 97.06 249 CYS A C 1
ATOM 1959 O O . CYS A 1 249 ? -21.016 14.727 31.75 1 97.06 249 CYS A O 1
ATOM 1961 N N . GLY A 1 250 ? -19.797 14.703 29.875 1 97 250 GLY A N 1
ATOM 1962 C CA . GLY A 1 250 ? -19.094 15.914 30.25 1 97 250 GLY A CA 1
ATOM 1963 C C . GLY A 1 250 ? -19.797 17.172 29.797 1 97 250 GLY A C 1
ATOM 1964 O O . GLY A 1 250 ? -20.359 17.219 28.688 1 97 250 GLY A O 1
ATOM 1965 N N . THR A 1 251 ? -19.75 18.234 30.625 1 95.88 251 THR A N 1
ATOM 1966 C CA . THR A 1 251 ? -20.516 19.438 30.312 1 95.88 251 THR A CA 1
ATOM 1967 C C . THR A 1 251 ? -19.578 20.609 30.016 1 95.88 251 THR A C 1
ATOM 1969 O O . THR A 1 251 ? -18.391 20.578 30.375 1 95.88 251 THR A O 1
ATOM 1972 N N . SER A 1 252 ? -20.125 21.656 29.391 1 94.69 252 SER A N 1
ATOM 1973 C CA . SER A 1 252 ? -19.375 22.875 29.094 1 94.69 252 SER A CA 1
ATOM 1974 C C . SER A 1 252 ? -19.078 23.656 30.375 1 94.69 252 SER A C 1
ATOM 1976 O O . SER A 1 252 ? -18.156 24.469 30.406 1 94.69 252 SER A O 1
ATOM 1978 N N . SER A 1 253 ? -19.828 23.312 31.469 1 94.31 253 SER A N 1
ATOM 1979 C CA . SER A 1 253 ? -19.656 24 32.75 1 94.31 253 SER A CA 1
ATOM 1980 C C . SER A 1 253 ? -18.594 23.312 33.594 1 94.31 253 SER A C 1
ATOM 1982 O O . SER A 1 253 ? -18.266 23.781 34.688 1 94.31 253 SER A O 1
ATOM 1984 N N . GLY A 1 254 ? -18.141 22.219 33.125 1 95.44 254 GLY A N 1
ATOM 1985 C CA . GLY A 1 254 ? -17.031 21.562 33.812 1 95.44 254 GLY A CA 1
ATOM 1986 C C . GLY A 1 254 ? -17.469 20.5 34.781 1 95.44 254 GLY A C 1
ATOM 1987 O O . GLY A 1 254 ? -16.719 20.125 35.688 1 95.44 254 GLY A O 1
ATOM 1988 N N . THR A 1 255 ? -18.688 20.031 34.719 1 95.88 255 THR A N 1
ATOM 1989 C CA . THR A 1 255 ? -19.188 18.953 35.562 1 95.88 255 THR A CA 1
ATOM 1990 C C . THR A 1 255 ? -19.406 17.688 34.75 1 95.88 255 THR A C 1
ATOM 1992 O O . THR A 1 255 ? -19.281 17.703 33.531 1 95.88 255 THR A O 1
ATOM 1995 N N . VAL A 1 256 ? -19.578 16.562 35.469 1 97.06 256 VAL A N 1
ATOM 1996 C CA . VAL A 1 256 ? -19.859 15.281 34.844 1 97.06 256 VAL A CA 1
ATOM 1997 C C . VAL A 1 256 ? -21.234 14.773 35.281 1 97.06 256 VAL A C 1
ATOM 1999 O O . VAL A 1 256 ? -21.484 14.633 36.469 1 97.06 256 VAL A O 1
ATOM 2002 N N . LEU A 1 257 ? -22.109 14.57 34.344 1 96.44 257 LEU A N 1
ATOM 2003 C CA . LEU A 1 257 ? -23.406 13.977 34.594 1 96.44 257 LEU A CA 1
ATOM 2004 C C . LEU A 1 257 ? -23.375 12.469 34.406 1 96.44 257 LEU A C 1
ATOM 2006 O O . LEU A 1 257 ? -22.734 11.977 33.469 1 96.44 257 LEU A O 1
ATOM 2010 N N . ILE A 1 258 ? -24 11.711 35.281 1 96.44 258 ILE A N 1
ATOM 2011 C CA . ILE A 1 258 ? -24.062 10.258 35.156 1 96.44 258 ILE A CA 1
ATOM 2012 C C . ILE A 1 258 ? -25.531 9.805 35.125 1 96.44 258 ILE A C 1
ATOM 2014 O O . ILE A 1 258 ? -26.297 10.094 36.031 1 96.44 258 ILE A O 1
ATOM 2018 N N . PHE A 1 259 ? -25.891 9.102 34.062 1 96 259 PHE A N 1
ATOM 2019 C CA . PHE A 1 259 ? -27.25 8.609 33.906 1 96 259 PHE A CA 1
ATOM 2020 C C . PHE A 1 259 ? -27.297 7.09 33.969 1 96 259 PHE A C 1
ATOM 2022 O O . PHE A 1 259 ? -26.312 6.422 33.656 1 96 259 PHE A O 1
ATOM 2029 N N . HIS A 1 260 ? -28.469 6.637 34.344 1 93.56 260 HIS A N 1
ATOM 2030 C CA . HIS A 1 260 ? -28.734 5.207 34.281 1 93.56 260 HIS A CA 1
ATOM 2031 C C . HIS A 1 260 ? -29 4.77 32.844 1 93.56 260 HIS A C 1
ATOM 2033 O O . HIS A 1 260 ? -29.891 5.32 32.188 1 93.56 260 HIS A O 1
ATOM 2039 N N . GLY A 1 261 ? -28.312 3.799 32.375 1 92.25 261 GLY A N 1
ATOM 2040 C CA . GLY A 1 261 ? -28.312 3.418 30.984 1 92.25 261 GLY A CA 1
ATOM 2041 C C . GLY A 1 261 ? -29.609 2.764 30.547 1 92.25 261 GLY A C 1
ATOM 2042 O O . GLY A 1 261 ? -29.875 2.65 29.344 1 92.25 261 GLY A O 1
ATOM 2043 N N . GLU A 1 262 ? -30.406 2.371 31.391 1 89.44 262 GLU A N 1
ATOM 2044 C CA . GLU A 1 262 ? -31.672 1.744 31.031 1 89.44 262 GLU A CA 1
ATOM 2045 C C . GLU A 1 262 ? -32.844 2.701 31.25 1 89.44 262 GLU A C 1
ATOM 2047 O O . GLU A 1 262 ? -33.625 2.943 30.344 1 89.44 262 GLU A O 1
ATOM 2052 N N . SER A 1 263 ? -32.875 3.295 32.469 1 91.12 263 SER A N 1
ATOM 2053 C CA . SER A 1 263 ? -34 4.148 32.812 1 91.12 263 SER A CA 1
ATOM 2054 C C . SER A 1 263 ? -33.781 5.574 32.312 1 91.12 263 SER A C 1
ATOM 2056 O O . SER A 1 263 ? -34.75 6.336 32.156 1 91.12 263 SER A O 1
ATOM 2058 N N . GLY A 1 264 ? -32.594 5.953 32.156 1 94.5 264 GLY A N 1
ATOM 2059 C CA . GLY A 1 264 ? -32.281 7.293 31.688 1 94.5 264 GLY A CA 1
ATOM 2060 C C . GLY A 1 264 ? -32.281 8.328 32.812 1 94.5 264 GLY A C 1
ATOM 2061 O O . GLY A 1 264 ? -32.062 9.508 32.562 1 94.5 264 GLY A O 1
ATOM 2062 N N . VAL A 1 265 ? -32.469 7.859 34.031 1 93.69 265 VAL A N 1
ATOM 2063 C CA . VAL A 1 265 ? -32.562 8.773 35.156 1 93.69 265 VAL A CA 1
ATOM 2064 C C . VAL A 1 265 ? -31.172 9.258 35.531 1 93.69 265 VAL A C 1
ATOM 2066 O O . VAL A 1 265 ? -30.219 8.484 35.531 1 93.69 265 VAL A O 1
ATOM 2069 N N . LEU A 1 266 ? -31.109 10.523 35.906 1 95.06 266 LEU A N 1
ATOM 2070 C CA . LEU A 1 266 ? -29.844 11.094 36.375 1 95.06 266 LEU A CA 1
ATOM 2071 C C . LEU A 1 266 ? -29.469 10.5 37.719 1 95.06 266 LEU A C 1
ATOM 2073 O O . LEU A 1 266 ? -30.219 10.625 38.688 1 95.06 266 LEU A O 1
ATOM 2077 N N . ILE A 1 267 ? -28.375 9.93 37.781 1 93.38 267 ILE A N 1
ATOM 2078 C CA . ILE A 1 267 ? -27.875 9.328 39 1 93.38 267 ILE A CA 1
ATOM 2079 C C . ILE A 1 267 ? -27.203 10.398 39.844 1 93.38 267 ILE A C 1
ATOM 2081 O O . ILE A 1 267 ? -27.469 10.516 41.062 1 93.38 267 ILE A O 1
ATOM 2085 N N . SER A 1 268 ? -26.281 11.125 39.188 1 93.38 268 SER A N 1
ATOM 2086 C CA . SER A 1 268 ? -25.531 12.133 39.938 1 93.38 268 SER A CA 1
ATOM 2087 C C . SER A 1 268 ? -24.906 13.156 39 1 93.38 268 SER A C 1
ATOM 2089 O O . SER A 1 268 ? -24.672 12.859 37.812 1 93.38 268 SER A O 1
ATOM 2091 N N . GLU A 1 269 ? -24.75 14.344 39.438 1 94.38 269 GLU A N 1
ATOM 2092 C CA . GLU A 1 269 ? -23.859 15.352 38.844 1 94.38 269 GLU A CA 1
ATOM 2093 C C . GLU A 1 269 ? -22.609 15.547 39.688 1 94.38 269 GLU A C 1
ATOM 2095 O O . GLU A 1 269 ? -22.688 16 40.844 1 94.38 269 GLU A O 1
ATOM 2100 N N . VAL A 1 270 ? -21.562 15.219 39.156 1 95.19 270 VAL A N 1
ATOM 2101 C CA . VAL A 1 270 ? -20.297 15.352 39.875 1 95.19 270 VAL A CA 1
ATOM 2102 C C . VAL A 1 270 ? -19.672 16.719 39.594 1 95.19 270 VAL A C 1
ATOM 2104 O O . VAL A 1 270 ? -19.266 16.984 38.469 1 95.19 270 VAL A O 1
ATOM 2107 N N . THR A 1 271 ? -19.516 17.516 40.594 1 92.62 271 THR A N 1
ATOM 2108 C CA . THR A 1 271 ? -19.078 18.906 40.406 1 92.62 271 THR A CA 1
ATOM 2109 C C . THR A 1 271 ? -17.672 19.109 40.969 1 92.62 271 THR A C 1
ATOM 2111 O O . THR A 1 271 ? -17.062 20.156 40.719 1 92.62 271 THR A O 1
ATOM 2114 N N . SER A 1 272 ? -17.141 18.141 41.688 1 89.94 272 SER A N 1
ATOM 2115 C CA . SER A 1 272 ? -15.812 18.25 42.281 1 89.94 272 SER A CA 1
ATOM 2116 C C . SER A 1 272 ? -14.93 17.078 41.844 1 89.94 272 SER A C 1
ATOM 2118 O O . SER A 1 272 ? -15.258 15.93 42.125 1 89.94 272 SER A O 1
ATOM 2120 N N . PRO A 1 273 ? -13.836 17.406 41.281 1 87.88 273 PRO A N 1
ATOM 2121 C CA . PRO A 1 273 ? -13.312 18.719 40.875 1 87.88 273 PRO A CA 1
ATOM 2122 C C . PRO A 1 273 ? -14.062 19.312 39.688 1 87.88 273 PRO A C 1
ATOM 2124 O O . PRO A 1 273 ? -14.727 18.578 38.938 1 87.88 273 PRO A O 1
ATOM 2127 N N . SER A 1 274 ? -14.07 20.641 39.625 1 87 274 SER A N 1
ATOM 2128 C CA . SER A 1 274 ? -14.664 21.297 38.469 1 87 274 SER A CA 1
ATOM 2129 C C . SER A 1 274 ? -13.602 21.672 37.438 1 87 274 SER A C 1
ATOM 2131 O O . SER A 1 274 ? -12.477 22.031 37.781 1 87 274 SER A O 1
ATOM 2133 N N . PHE A 1 275 ? -14.047 21.672 36.25 1 93.06 275 PHE A N 1
ATOM 2134 C CA . PHE A 1 275 ? -13.156 21.984 35.125 1 93.06 275 PHE A CA 1
ATOM 2135 C C . PHE A 1 275 ? -13.586 23.266 34.438 1 93.06 275 PHE A C 1
ATOM 2137 O O . PHE A 1 275 ? -14.539 23.266 33.656 1 93.06 275 PHE A O 1
ATOM 2144 N N . PRO A 1 276 ? -12.984 24.406 34.719 1 91 276 PRO A N 1
ATOM 2145 C CA . PRO A 1 276 ? -13.43 25.734 34.281 1 91 276 PRO A CA 1
ATOM 2146 C C . PRO A 1 276 ? -13.719 25.812 32.812 1 91 276 PRO A C 1
ATOM 2148 O O . PRO A 1 276 ? -14.633 26.531 32.375 1 91 276 PRO A O 1
ATOM 2151 N N . MET A 1 277 ? -12.984 25.234 31.906 1 94.69 277 MET A N 1
ATOM 2152 C CA . MET A 1 277 ? -13.219 25.312 30.453 1 94.69 277 MET A CA 1
ATOM 2153 C C . MET A 1 277 ? -13.945 24.078 29.953 1 94.69 277 MET A C 1
ATOM 2155 O O . MET A 1 277 ? -13.891 23.766 28.766 1 94.69 277 MET A O 1
ATOM 2159 N N . GLY A 1 278 ? -14.664 23.406 30.891 1 96.25 278 GLY A N 1
ATOM 2160 C CA . GLY A 1 278 ? -15.547 22.297 30.547 1 96.25 278 GLY A CA 1
ATOM 2161 C C . GLY A 1 278 ? -14.805 20.984 30.359 1 96.25 278 GLY A C 1
ATOM 2162 O O . GLY A 1 278 ? -13.578 20.953 30.375 1 96.25 278 GLY A O 1
ATOM 2163 N N . VAL A 1 279 ? -15.578 19.906 30.281 1 97.19 279 VAL A N 1
ATOM 2164 C CA . VAL A 1 279 ? -15.094 18.578 29.938 1 97.19 279 VAL A CA 1
ATOM 2165 C C . VAL A 1 279 ? -15.297 18.328 28.438 1 97.19 279 VAL A C 1
ATOM 2167 O O . VAL A 1 279 ? -16.422 18.406 27.938 1 97.19 279 VAL A O 1
ATOM 2170 N N . SER A 1 280 ? -14.18 18.047 27.781 1 96.75 280 SER A N 1
ATOM 2171 C CA . SER A 1 280 ? -14.266 18.016 26.328 1 96.75 280 SER A CA 1
ATOM 2172 C C . SER A 1 280 ? -14.281 16.578 25.812 1 96.75 280 SER A C 1
ATOM 2174 O O . SER A 1 280 ? -14.805 16.297 24.734 1 96.75 280 SER A O 1
ATOM 2176 N N . VAL A 1 281 ? -13.672 15.641 26.531 1 97.31 281 VAL A N 1
ATOM 2177 C CA . VAL A 1 281 ? -13.617 14.25 26.094 1 97.31 281 VAL A CA 1
ATOM 2178 C C . VAL A 1 281 ? -13.656 13.32 27.297 1 97.31 281 VAL A C 1
ATOM 2180 O O . VAL A 1 281 ? -13.07 13.617 28.344 1 97.31 281 VAL A O 1
ATOM 2183 N N . LEU A 1 282 ? -14.352 12.25 27.188 1 97.5 282 LEU A N 1
ATOM 2184 C CA . LEU A 1 282 ? -14.398 11.156 28.156 1 97.5 282 LEU A CA 1
ATOM 2185 C C . LEU A 1 282 ? -14.07 9.828 27.484 1 97.5 282 LEU A C 1
ATOM 2187 O O . LEU A 1 282 ? -14.578 9.523 26.406 1 97.5 282 LEU A O 1
ATOM 2191 N N . THR A 1 283 ? -13.18 9.07 28.094 1 96.31 283 THR A N 1
ATOM 2192 C CA . THR A 1 283 ? -12.875 7.734 27.594 1 96.31 283 THR A CA 1
ATOM 2193 C C . THR A 1 283 ? -12.898 6.715 28.734 1 96.31 283 THR A C 1
ATOM 2195 O O . THR A 1 283 ? -12.086 6.781 29.641 1 96.31 283 THR A O 1
ATOM 2198 N N . TYR A 1 284 ? -13.883 5.859 28.625 1 94.62 284 TYR A N 1
ATOM 2199 C CA . TYR A 1 284 ? -14 4.785 29.609 1 94.62 284 TYR A CA 1
ATOM 2200 C C . TYR A 1 284 ? -12.898 3.752 29.422 1 94.62 284 TYR A C 1
ATOM 2202 O O . TYR A 1 284 ? -12.641 3.305 28.297 1 94.62 284 TYR A O 1
ATOM 2210 N N . THR A 1 285 ? -12.195 3.318 30.531 1 91.62 285 THR A N 1
ATOM 2211 C CA . THR A 1 285 ? -11.109 2.354 30.406 1 91.62 285 THR A CA 1
ATOM 2212 C C . THR A 1 285 ? -11.508 1.006 31 1 91.62 285 THR A C 1
ATOM 2214 O O . THR A 1 285 ? -11.43 -0.023 30.312 1 91.62 285 THR A O 1
ATOM 2217 N N . ARG A 1 286 ? -11.953 1.078 32.281 1 89.06 286 ARG A N 1
ATOM 2218 C CA . ARG A 1 286 ? -12.305 -0.19 32.906 1 89.06 286 ARG A CA 1
ATOM 2219 C C . ARG A 1 286 ? -13.086 0.038 34.188 1 89.06 286 ARG A C 1
ATOM 2221 O O . ARG A 1 286 ? -13.195 1.17 34.688 1 89.06 286 ARG A O 1
ATOM 2228 N N . MET A 1 287 ? -13.602 -1.119 34.625 1 87.56 287 MET A N 1
ATOM 2229 C CA . MET A 1 287 ? -14.211 -1.164 35.969 1 87.56 287 MET A CA 1
ATOM 2230 C C . MET A 1 287 ? -13.297 -1.876 36.938 1 87.56 287 MET A C 1
ATOM 2232 O O . MET A 1 287 ? -12.797 -2.969 36.656 1 87.56 287 MET A O 1
ATOM 2236 N N . LEU A 1 288 ? -12.906 -1.202 37.938 1 82.81 288 LEU A N 1
ATOM 2237 C CA . LEU A 1 288 ? -12.031 -1.808 38.938 1 82.81 288 LEU A CA 1
ATOM 2238 C C . LEU A 1 288 ? -12.797 -2.789 39.812 1 82.81 288 LEU A C 1
ATOM 2240 O O . LEU A 1 288 ? -12.344 -3.912 40.031 1 82.81 288 LEU A O 1
ATOM 2244 N N . ASN A 1 289 ? -13.914 -2.299 40.344 1 82.25 289 ASN A N 1
ATOM 2245 C CA . ASN A 1 289 ? -14.844 -3.121 41.094 1 82.25 289 ASN A CA 1
ATOM 2246 C C . ASN A 1 289 ? -16.297 -2.828 40.75 1 82.25 289 ASN A C 1
ATOM 2248 O O . ASN A 1 289 ? -16.562 -2.039 39.812 1 82.25 289 ASN A O 1
ATOM 2252 N N . ASP A 1 290 ? -17.25 -3.418 41.281 1 78.5 290 ASP A N 1
ATOM 2253 C CA . ASP A 1 290 ? -18.656 -3.352 40.906 1 78.5 290 ASP A CA 1
ATOM 2254 C C . ASP A 1 290 ? -19.188 -1.925 41 1 78.5 290 ASP A C 1
ATOM 2256 O O . ASP A 1 290 ? -20.234 -1.596 40.406 1 78.5 290 ASP A O 1
ATOM 2260 N N . ASN A 1 291 ? -18.453 -1.048 41.656 1 83.62 291 ASN A N 1
ATOM 2261 C CA . ASN A 1 291 ? -18.984 0.293 41.844 1 83.62 291 ASN A CA 1
ATOM 2262 C C . ASN A 1 291 ? -17.953 1.367 41.531 1 83.62 291 ASN A C 1
ATOM 2264 O O . ASN A 1 291 ? -18.062 2.5 42 1 83.62 291 ASN A O 1
ATOM 2268 N N . THR A 1 292 ? -16.984 0.943 40.844 1 90 292 THR A N 1
ATOM 2269 C CA . THR A 1 292 ? -15.922 1.899 40.562 1 90 292 THR A CA 1
ATOM 2270 C C . THR A 1 292 ? -15.57 1.907 39.062 1 90 292 THR A C 1
ATOM 2272 O O . THR A 1 292 ? -15.195 0.875 38.531 1 90 292 THR A O 1
ATOM 2275 N N . TYR A 1 293 ? -15.75 3.092 38.469 1 93 293 TYR A N 1
ATOM 2276 C CA . TYR A 1 293 ? -15.469 3.254 37.031 1 93 293 TYR A CA 1
ATOM 2277 C C . TYR A 1 293 ? -14.227 4.117 36.812 1 93 293 TYR A C 1
ATOM 2279 O O . TYR A 1 293 ? -14.055 5.137 37.5 1 93 293 TYR A O 1
ATOM 2287 N N . CYS A 1 294 ? -13.336 3.672 35.969 1 92.75 294 CYS A N 1
ATOM 2288 C CA . CYS A 1 294 ? -12.148 4.445 35.625 1 92.75 294 CYS A CA 1
ATOM 2289 C C . CYS A 1 294 ? -12.328 5.148 34.281 1 92.75 294 CYS A C 1
ATOM 2291 O O . CYS A 1 294 ? -12.641 4.504 33.281 1 92.75 294 CYS A O 1
ATOM 2293 N N . ILE A 1 295 ? -12.141 6.461 34.281 1 95.12 295 ILE A N 1
ATOM 2294 C CA . ILE A 1 295 ? -12.406 7.254 33.094 1 95.12 295 ILE A CA 1
ATOM 2295 C C . ILE A 1 295 ? -11.281 8.258 32.875 1 95.12 295 ILE A C 1
ATOM 2297 O O . ILE A 1 295 ? -10.836 8.922 33.812 1 95.12 295 ILE A O 1
ATOM 2301 N N . LEU A 1 296 ? -10.758 8.273 31.641 1 96.19 296 LEU A N 1
ATOM 2302 C CA . LEU A 1 296 ? -9.859 9.344 31.234 1 96.19 296 LEU A CA 1
ATOM 2303 C C . LEU A 1 296 ? -10.641 10.594 30.859 1 96.19 296 LEU A C 1
ATOM 2305 O O . LEU A 1 296 ? -11.617 10.523 30.109 1 96.19 296 LEU A O 1
ATOM 2309 N N . ILE A 1 297 ? -10.211 11.75 31.359 1 96.94 297 ILE A N 1
ATOM 2310 C CA . ILE A 1 297 ? -10.938 12.992 31.125 1 96.94 297 ILE A CA 1
ATOM 2311 C C . ILE A 1 297 ? -10.008 14.016 30.469 1 96.94 297 ILE A C 1
ATOM 2313 O O . ILE A 1 297 ? -8.906 14.258 30.953 1 96.94 297 ILE A O 1
ATOM 2317 N N . GLY A 1 298 ? -10.406 14.516 29.344 1 97.62 298 GLY A N 1
ATOM 2318 C CA . GLY A 1 298 ? -9.82 15.688 28.719 1 97.62 298 GLY A CA 1
ATOM 2319 C C . GLY A 1 298 ? -10.672 16.938 28.875 1 97.62 298 GLY A C 1
ATOM 2320 O O . GLY A 1 298 ? -11.898 16.859 28.797 1 97.62 298 GLY A O 1
ATOM 2321 N N . THR A 1 299 ? -10 18.078 29.078 1 97.25 299 THR A N 1
ATOM 2322 C CA . THR A 1 299 ? -10.758 19.297 29.375 1 97.25 299 THR A CA 1
ATOM 2323 C C . THR A 1 299 ? -10.477 20.375 28.328 1 97.25 299 THR A C 1
ATOM 2325 O O . THR A 1 299 ? -9.586 20.219 27.5 1 97.25 299 THR A O 1
ATOM 2328 N N . GLY A 1 300 ? -11.273 21.406 28.406 1 96.12 300 GLY A N 1
ATOM 2329 C CA . GLY A 1 300 ? -11.109 22.547 27.516 1 96.12 300 GLY A CA 1
ATOM 2330 C C . GLY A 1 300 ? -9.852 23.344 27.781 1 96.12 300 GLY A C 1
ATOM 2331 O O . GLY A 1 300 ? -9.367 24.078 26.922 1 96.12 300 GLY A O 1
ATOM 2332 N N . GLU A 1 301 ? -9.312 23.203 28.953 1 94.75 301 GLU A N 1
ATOM 2333 C CA . GLU A 1 301 ? -8.102 23.938 29.312 1 94.75 301 GLU A CA 1
ATOM 2334 C C . GLU A 1 301 ? -6.852 23.125 29 1 94.75 301 GLU A C 1
ATOM 2336 O O . GLU A 1 301 ? -5.746 23.5 29.391 1 94.75 301 GLU A O 1
ATOM 2341 N N . GLY A 1 302 ? -7.043 22.031 28.359 1 95.75 302 GLY A N 1
ATOM 2342 C CA . GLY A 1 302 ? -5.91 21.234 27.922 1 95.75 302 GLY A CA 1
ATOM 2343 C C . GLY A 1 302 ? -5.391 20.281 28.984 1 95.75 302 GLY A C 1
ATOM 2344 O O . GLY A 1 302 ? -4.211 19.922 28.984 1 95.75 302 GLY A O 1
ATOM 2345 N N . LYS A 1 303 ? -6.219 19.922 29.938 1 95.88 303 LYS A N 1
ATOM 2346 C CA . LYS A 1 303 ? -5.812 18.984 30.984 1 95.88 303 LYS A CA 1
ATOM 2347 C C . LYS A 1 303 ? -6.258 17.562 30.656 1 95.88 303 LYS A C 1
ATOM 2349 O O . LYS A 1 303 ? -7.324 17.359 30.078 1 95.88 303 LYS A O 1
ATOM 2354 N N . VAL A 1 304 ? -5.406 16.609 30.953 1 96.75 304 VAL A N 1
ATOM 2355 C CA . VAL A 1 304 ? -5.723 15.188 30.828 1 96.75 304 VAL A CA 1
ATOM 2356 C C . VAL A 1 304 ? -5.418 14.461 32.125 1 96.75 304 VAL A C 1
ATOM 2358 O O . VAL A 1 304 ? -4.32 14.586 32.688 1 96.75 304 VAL A O 1
ATOM 2361 N N . ASN A 1 305 ? -6.402 13.797 32.656 1 93.88 305 ASN A N 1
ATOM 2362 C CA . ASN A 1 305 ? -6.184 13.023 33.875 1 93.88 305 ASN A CA 1
ATOM 2363 C C . ASN A 1 305 ? -7.004 11.734 33.875 1 93.88 305 ASN A C 1
ATOM 2365 O O . ASN A 1 305 ? -7.941 11.586 33.094 1 93.88 305 ASN A O 1
ATOM 2369 N N . TYR A 1 306 ? -6.551 10.859 34.719 1 94.62 306 TYR A N 1
ATOM 2370 C CA . TYR A 1 306 ? -7.203 9.57 34.906 1 94.62 306 TYR A CA 1
ATOM 2371 C C . TYR A 1 306 ? -7.953 9.547 36.25 1 94.62 306 TYR A C 1
ATOM 2373 O O . TYR A 1 306 ? -7.348 9.664 37.312 1 94.62 306 TYR A O 1
ATOM 2381 N N . TYR A 1 307 ? -9.312 9.406 36.188 1 94.56 307 TYR A N 1
ATOM 2382 C CA . TYR A 1 307 ? -10.141 9.523 37.375 1 94.56 307 TYR A CA 1
ATOM 2383 C C . TYR A 1 307 ? -10.859 8.211 37.688 1 94.56 307 TYR A C 1
ATOM 2385 O O . TYR A 1 307 ? -11.164 7.441 36.781 1 94.56 307 TYR A O 1
ATOM 2393 N N . ILE A 1 308 ? -11.125 8.062 38.938 1 93.69 308 ILE A N 1
ATOM 2394 C CA . ILE A 1 308 ? -11.945 6.969 39.4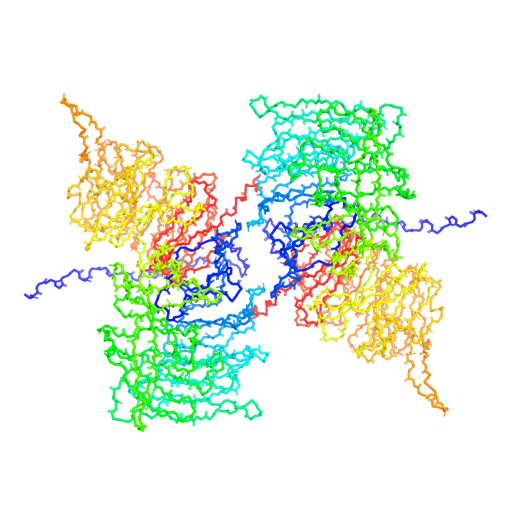38 1 93.69 308 ILE A CA 1
ATOM 2395 C C . ILE A 1 308 ? -13.266 7.523 39.969 1 93.69 308 ILE A C 1
ATOM 2397 O O . ILE A 1 308 ? -13.281 8.445 40.781 1 93.69 308 ILE A O 1
ATOM 2401 N N . PHE A 1 309 ? -14.359 7.004 39.469 1 94.31 309 PHE A N 1
ATOM 2402 C CA . PHE A 1 309 ? -15.688 7.34 39.969 1 94.31 309 PHE A CA 1
ATOM 2403 C C . PHE A 1 309 ? -16.203 6.254 40.906 1 94.31 309 PHE A C 1
ATOM 2405 O O . PHE A 1 309 ? -16.516 5.141 40.469 1 94.31 309 PHE A O 1
ATOM 2412 N N . ARG A 1 310 ? -16.344 6.566 42.094 1 92.94 310 ARG A N 1
ATOM 2413 C CA . ARG A 1 310 ? -16.812 5.617 43.094 1 92.94 310 ARG A CA 1
ATOM 2414 C C . ARG A 1 310 ? -18.281 5.891 43.438 1 92.94 310 ARG A C 1
ATOM 2416 O O . ARG A 1 310 ? -18.609 6.988 43.906 1 92.94 310 ARG A O 1
ATOM 2423 N N . PHE A 1 311 ? -19.078 4.93 43.25 1 91.19 311 PHE A N 1
ATOM 2424 C CA . PHE A 1 311 ? -20.5 5.016 43.562 1 91.19 311 PHE A CA 1
ATOM 2425 C C . PHE A 1 311 ? -20.766 4.535 44.969 1 91.19 311 PHE A C 1
ATOM 2427 O O . PHE A 1 311 ? -20.5 3.375 45.312 1 91.19 311 PHE A O 1
ATOM 2434 N N . GLU A 1 312 ? -21.203 5.402 45.812 1 88.19 312 GLU A N 1
ATOM 2435 C CA . GLU A 1 312 ? -21.562 5.066 47.188 1 88.19 312 GLU A CA 1
ATOM 2436 C C . GLU A 1 312 ? -23.047 5.324 47.438 1 88.19 312 GLU A C 1
ATOM 2438 O O . GLU A 1 312 ? -23.578 6.367 47.062 1 88.19 312 GLU A O 1
ATOM 2443 N N . MET A 1 313 ? -23.656 4.34 47.906 1 83 313 MET A N 1
ATOM 2444 C CA . MET A 1 313 ? -25.078 4.484 48.219 1 83 313 MET A CA 1
ATOM 2445 C C . MET A 1 313 ? -25.281 5.188 49.562 1 83 313 MET A C 1
ATOM 2447 O O . MET A 1 313 ? -24.719 4.773 50.562 1 83 313 MET A O 1
ATOM 2451 N N . LYS A 1 314 ? -25.812 6.312 49.531 1 80.38 314 LYS A N 1
ATOM 2452 C CA . LYS A 1 314 ? -26.25 7.008 50.75 1 80.38 314 LYS A CA 1
ATOM 2453 C C . LYS A 1 314 ? -27.766 7.109 50.812 1 80.38 314 LYS A C 1
ATOM 2455 O O . LYS A 1 314 ? -28.359 7.996 50.188 1 80.38 314 LYS A O 1
ATOM 2460 N N . GLY A 1 315 ? -28.469 6.301 51.531 1 75.88 315 GLY A N 1
ATOM 2461 C CA . GLY A 1 315 ? -29.922 6.223 51.531 1 75.88 315 GLY A CA 1
ATOM 2462 C C . GLY A 1 315 ? -30.5 5.684 50.219 1 75.88 315 GLY A C 1
ATOM 2463 O O . GLY A 1 315 ? -30.156 4.578 49.812 1 75.88 315 GLY A O 1
ATOM 2464 N N . HIS A 1 316 ? -31.281 6.547 49.562 1 76.12 316 HIS A N 1
ATOM 2465 C CA . HIS A 1 316 ? -31.922 6.109 48.344 1 76.12 316 HIS A CA 1
ATOM 2466 C C . HIS A 1 316 ? -31.297 6.762 47.125 1 76.12 316 HIS A C 1
ATOM 2468 O O . HIS A 1 316 ? -31.797 6.637 46 1 76.12 316 HIS A O 1
ATOM 2474 N N . LYS A 1 317 ? -30.188 7.391 47.406 1 78.69 317 LYS A N 1
ATOM 2475 C CA . LYS A 1 317 ? -29.547 8.07 46.281 1 78.69 317 LYS A CA 1
ATOM 2476 C C . LYS A 1 317 ? -28.062 7.711 46.219 1 78.69 317 LYS A C 1
ATOM 2478 O O . LYS A 1 317 ? -27.438 7.422 47.219 1 78.69 317 LYS A O 1
ATOM 2483 N N . TYR A 1 318 ? -27.562 7.641 45 1 85 318 TYR A N 1
ATOM 2484 C CA . TYR A 1 318 ? -26.141 7.406 44.812 1 85 318 TYR A CA 1
ATOM 2485 C C . TYR A 1 318 ? -25.344 8.695 45 1 85 318 TYR A C 1
ATOM 2487 O O . TYR A 1 318 ? -25.766 9.766 44.562 1 85 318 TYR A O 1
ATOM 2495 N N . ASN A 1 319 ? -24.359 8.594 45.875 1 86.88 319 ASN A N 1
ATOM 2496 C CA . ASN A 1 319 ? -23.312 9.617 45.938 1 86.88 319 ASN A CA 1
ATOM 2497 C C . ASN A 1 319 ? -22.062 9.172 45.188 1 86.88 319 ASN A C 1
ATOM 2499 O O . ASN A 1 319 ? -21.453 8.164 45.531 1 86.88 319 ASN A O 1
ATOM 2503 N N . VAL A 1 320 ? -21.797 9.922 44.094 1 93.81 320 VAL A N 1
ATOM 2504 C CA . VAL A 1 320 ? -20.641 9.531 43.281 1 93.81 320 VAL A CA 1
ATOM 2505 C C . VAL A 1 320 ? -19.469 10.469 43.562 1 93.81 320 VAL A C 1
ATOM 2507 O O . VAL A 1 320 ? -19.609 11.695 43.5 1 93.81 320 VAL A O 1
ATOM 2510 N N . LYS A 1 321 ? -18.328 9.898 43.938 1 92.06 321 LYS A N 1
ATOM 2511 C CA . LYS A 1 321 ? -17.109 10.656 44.188 1 92.06 321 LYS A CA 1
ATOM 2512 C C . LYS A 1 321 ? -16.094 10.438 43.062 1 92.06 321 LYS A C 1
ATOM 2514 O O . LYS A 1 321 ? -15.891 9.305 42.594 1 92.06 321 LYS A O 1
ATOM 2519 N N . MET A 1 322 ? -15.57 11.508 42.594 1 93.62 322 MET A N 1
ATOM 2520 C CA . MET A 1 322 ? -14.531 11.477 41.562 1 93.62 322 MET A CA 1
ATOM 2521 C C . MET A 1 322 ? -13.156 11.742 42.188 1 93.62 322 MET A C 1
ATOM 2523 O O . MET A 1 322 ? -12.945 12.773 42.844 1 93.62 322 MET A O 1
ATOM 2527 N N . GLU A 1 323 ? -12.227 10.805 42.031 1 91.44 323 GLU A N 1
ATOM 2528 C CA . GLU A 1 323 ? -10.875 10.914 42.594 1 91.44 323 GLU A CA 1
ATOM 2529 C C . GLU A 1 323 ? -9.828 10.562 41.531 1 91.44 323 GLU A C 1
ATOM 2531 O O . GLU A 1 323 ? -10.109 9.797 40.594 1 91.44 323 GLU A O 1
ATOM 2536 N N . LEU A 1 324 ? -8.68 11.195 41.656 1 90.94 324 LEU A N 1
ATOM 2537 C CA . LEU A 1 324 ? -7.574 10.867 40.781 1 90.94 324 LEU A CA 1
ATOM 2538 C C . LEU A 1 324 ? -7.074 9.445 41 1 90.94 324 LEU A C 1
ATOM 2540 O O . LEU A 1 324 ? -7 9 42.156 1 90.94 324 LEU A O 1
ATOM 2544 N N . TYR A 1 325 ? -6.816 8.859 39.969 1 86.06 325 TYR A N 1
ATOM 2545 C CA . TYR A 1 325 ? -6.199 7.547 40.094 1 86.06 325 TYR A CA 1
ATOM 2546 C C . TYR A 1 325 ? -4.805 7.656 40.688 1 86.06 325 TYR A C 1
ATOM 2548 O O . TYR A 1 325 ? -4.027 8.539 40.312 1 86.06 325 TYR A O 1
ATOM 2556 N N . SER A 1 326 ? -4.418 6.898 41.75 1 72.69 326 SER A N 1
ATOM 2557 C CA . SER A 1 326 ? -3.297 6.91 42.688 1 72.69 326 SER A CA 1
ATOM 2558 C C . SER A 1 326 ? -2.041 7.484 42.062 1 72.69 326 SER A C 1
ATOM 2560 O O . SER A 1 326 ? -1.533 8.523 42.5 1 72.69 326 SER A O 1
ATOM 2562 N N . ASP A 1 327 ? -1.473 6.98 41.062 1 72.06 327 ASP A N 1
ATOM 2563 C CA . ASP A 1 327 ? -0.171 7.367 40.531 1 72.06 327 ASP A CA 1
ATOM 2564 C C . ASP A 1 327 ? -0.32 8.398 39.406 1 72.06 327 ASP A C 1
ATOM 2566 O O . ASP A 1 327 ? 0.674 8.836 38.844 1 72.06 327 ASP A O 1
ATOM 2570 N N . SER A 1 328 ? -1.579 8.93 39.25 1 74.56 328 SER A N 1
ATOM 2571 C CA . SER A 1 328 ? -1.75 9.867 38.156 1 74.56 328 SER A CA 1
ATOM 2572 C C . SER A 1 328 ? -1.744 11.312 38.656 1 74.56 328 SER A C 1
ATOM 2574 O O . SER A 1 328 ? -2.098 11.57 39.812 1 74.56 328 SER A O 1
ATOM 2576 N N . HIS A 1 329 ? -1.01 12.188 37.906 1 83.5 329 HIS A N 1
ATOM 2577 C CA . HIS A 1 329 ? -1.046 13.625 38.188 1 83.5 329 HIS A CA 1
ATOM 2578 C C . HIS A 1 329 ? -1.617 14.391 37 1 83.5 329 HIS A C 1
ATOM 2580 O O . HIS A 1 329 ? -1.608 13.898 35.875 1 83.5 329 HIS A O 1
ATOM 2586 N N . VAL A 1 330 ? -2.096 15.508 37.344 1 84.69 330 VAL A N 1
ATOM 2587 C CA . VAL A 1 330 ? -2.75 16.312 36.344 1 84.69 330 VAL A CA 1
ATOM 2588 C C . VAL A 1 330 ? -1.716 16.812 35.312 1 84.69 330 VAL A C 1
ATOM 2590 O O . VAL A 1 330 ? -0.716 17.422 35.688 1 84.69 330 VAL A O 1
ATOM 2593 N N . TRP A 1 331 ? -1.968 16.391 34.125 1 91.81 331 TRP A N 1
ATOM 2594 C CA . TRP A 1 331 ? -1.166 16.875 33 1 91.81 331 TRP A CA 1
ATOM 2595 C C . TRP A 1 331 ? -1.905 17.969 32.25 1 91.81 331 TRP A C 1
ATOM 2597 O O . TRP A 1 331 ? -3.127 17.906 32.094 1 91.81 331 TRP A O 1
ATOM 2607 N N . GLN A 1 332 ? -1.152 18.969 31.812 1 92.94 332 GLN A N 1
ATOM 2608 C CA . GLN A 1 332 ? -1.757 20.047 31.031 1 92.94 332 GLN A CA 1
ATOM 2609 C C . GLN A 1 332 ? -0.891 20.406 29.828 1 92.94 332 GLN A C 1
ATOM 2611 O O . GLN A 1 332 ? 0.332 20.5 29.938 1 92.94 332 GLN A O 1
ATOM 2616 N N . ASP A 1 333 ? -1.571 20.516 28.766 1 91.12 333 ASP A N 1
ATOM 2617 C CA . ASP A 1 333 ? -0.897 20.984 27.547 1 91.12 333 ASP A CA 1
ATOM 2618 C C . ASP A 1 333 ? -0.237 22.344 27.781 1 91.12 333 ASP A C 1
ATOM 2620 O O . ASP A 1 333 ? -0.848 23.25 28.359 1 91.12 333 ASP A O 1
ATOM 2624 N N . PRO A 1 334 ? 1.006 22.469 27.328 1 84 334 PRO A N 1
ATOM 2625 C CA . PRO A 1 334 ? 1.719 23.719 27.547 1 84 334 PRO A CA 1
ATOM 2626 C C . PRO A 1 334 ? 0.983 24.922 26.953 1 84 334 PRO A C 1
ATOM 2628 O O . PRO A 1 334 ? 1.072 26.031 27.484 1 84 334 PRO A O 1
ATOM 2631 N N . GLN A 1 335 ? 0.236 24.766 25.953 1 81.69 335 GLN A N 1
ATOM 2632 C CA . GLN A 1 335 ? -0.486 25.875 25.328 1 81.69 335 GLN A CA 1
ATOM 2633 C C . GLN A 1 335 ? -1.93 25.938 25.812 1 81.69 335 GLN A C 1
ATOM 2635 O O . GLN A 1 335 ? -2.725 26.734 25.328 1 81.69 335 GLN A O 1
ATOM 2640 N N . ARG A 1 336 ? -2.248 25.031 26.703 1 91.25 336 ARG A N 1
ATOM 2641 C CA . ARG A 1 336 ? -3.592 24.953 27.266 1 91.25 336 ARG A CA 1
ATOM 2642 C C . ARG A 1 336 ? -4.637 24.781 26.172 1 91.25 336 ARG A C 1
ATOM 2644 O O . ARG A 1 336 ? -5.68 25.438 26.188 1 91.25 336 ARG A O 1
ATOM 2651 N N . SER A 1 337 ? -4.188 24 25.234 1 91.75 337 SER A N 1
ATOM 2652 C CA . SER A 1 337 ? -5.074 23.688 24.125 1 91.75 337 SER A CA 1
ATOM 2653 C C . SER A 1 337 ? -6.113 22.641 24.516 1 91.75 337 SER A C 1
ATOM 2655 O O . SER A 1 337 ? -5.801 21.688 25.219 1 91.75 337 SER A O 1
ATOM 2657 N N . THR A 1 338 ? -7.359 22.859 24.062 1 96 338 THR A N 1
ATOM 2658 C CA . THR A 1 338 ? -8.461 21.953 24.375 1 96 338 THR A CA 1
ATOM 2659 C C . THR A 1 338 ? -8.141 20.531 23.938 1 96 338 THR A C 1
ATOM 2661 O O . THR A 1 338 ? -7.656 20.312 22.812 1 96 338 THR A O 1
ATOM 2664 N N . VAL A 1 339 ? -8.43 19.578 24.812 1 97.81 339 VAL A N 1
ATOM 2665 C CA . VAL A 1 339 ? -8.266 18.172 24.469 1 97.81 339 VAL A CA 1
ATOM 2666 C C . VAL A 1 339 ? -9.445 17.703 23.609 1 97.81 339 VAL A C 1
ATOM 2668 O O . VAL A 1 339 ? -10.602 17.844 24.031 1 97.81 339 VAL A O 1
ATOM 2671 N N . THR A 1 340 ? -9.133 17.172 22.469 1 97.31 340 THR A N 1
ATOM 2672 C CA . THR A 1 340 ? -10.227 16.812 21.578 1 97.31 340 THR A CA 1
ATOM 2673 C C . THR A 1 340 ? -10.312 15.297 21.406 1 97.31 340 THR A C 1
ATOM 2675 O O . THR A 1 340 ? -11.344 14.766 20.969 1 97.31 340 THR A O 1
ATOM 2678 N N . SER A 1 341 ? -9.234 14.641 21.688 1 98 341 SER A N 1
ATOM 2679 C CA . SER A 1 341 ? -9.25 13.195 21.453 1 98 341 SER A CA 1
ATOM 2680 C C . SER A 1 341 ? -8.406 12.469 22.5 1 98 341 SER A C 1
ATOM 2682 O O . SER A 1 341 ? -7.355 12.961 22.906 1 98 341 SER A O 1
ATOM 2684 N N . ILE A 1 342 ? -8.883 11.43 22.969 1 98 342 ILE A N 1
ATOM 2685 C CA . ILE A 1 342 ? -8.156 10.438 23.766 1 98 342 ILE A CA 1
ATOM 2686 C C . ILE A 1 342 ? -8.43 9.039 23.203 1 98 342 ILE A C 1
ATOM 2688 O O . ILE A 1 342 ? -9.562 8.562 23.219 1 98 342 ILE A O 1
ATOM 2692 N N . SER A 1 343 ? -7.375 8.398 22.703 1 97.56 343 SER A N 1
ATOM 2693 C CA . SER A 1 343 ? -7.523 7.09 22.078 1 97.56 343 SER A CA 1
ATOM 2694 C C . SER A 1 343 ? -6.578 6.07 22.703 1 97.56 343 SER A C 1
ATOM 2696 O O . SER A 1 343 ? -5.359 6.246 22.672 1 97.56 343 SER A O 1
ATOM 2698 N N . LYS A 1 344 ? -7.098 5.023 23.156 1 95.88 344 LYS A N 1
ATOM 2699 C CA . LYS A 1 344 ? -6.328 4.023 23.891 1 95.88 344 LYS A CA 1
ATOM 2700 C C . LYS A 1 344 ? -5.562 3.107 22.938 1 95.88 344 LYS A C 1
ATOM 2702 O O . LYS A 1 344 ? -6.066 2.752 21.875 1 95.88 344 LYS A O 1
ATOM 2707 N N . LEU A 1 345 ? -4.422 2.709 23.328 1 94.38 345 LEU A N 1
ATOM 2708 C CA . LEU A 1 345 ? -3.654 1.646 22.688 1 94.38 345 LEU A CA 1
ATOM 2709 C C . LEU A 1 345 ? -3.84 0.324 23.422 1 94.38 345 LEU A C 1
ATOM 2711 O O . LEU A 1 345 ? -3.449 0.196 24.594 1 94.38 345 LEU A O 1
ATOM 2715 N N . GLY A 1 346 ? -4.395 -0.639 22.781 1 87.31 346 GLY A N 1
ATOM 2716 C CA . GLY A 1 346 ? -4.672 -1.908 23.438 1 87.31 346 GLY A CA 1
ATOM 2717 C C . GLY A 1 346 ? -5.609 -1.776 24.625 1 87.31 346 GLY A C 1
ATOM 2718 O O . GLY A 1 346 ? -6.699 -1.219 24.5 1 87.31 346 GLY A O 1
ATOM 2719 N N . VAL A 1 347 ? -5.062 -2.137 25.812 1 82.94 347 VAL A N 1
ATOM 2720 C CA . VAL A 1 347 ? -5.902 -2.145 27 1 82.94 347 VAL A CA 1
ATOM 2721 C C . VAL A 1 347 ? -5.832 -0.786 27.688 1 82.94 347 VAL A C 1
ATOM 2723 O O . VAL A 1 347 ? -6.531 -0.547 28.672 1 82.94 347 VAL A O 1
ATOM 2726 N N . GLY A 1 348 ? -5.086 0.057 27.188 1 87.56 348 GLY A N 1
ATOM 2727 C CA . GLY A 1 348 ? -5.121 1.42 27.703 1 87.56 348 GLY A CA 1
ATOM 2728 C C . GLY A 1 348 ? -3.924 1.764 28.562 1 87.56 348 GLY A C 1
ATOM 2729 O O . GLY A 1 348 ? -3.928 2.777 29.266 1 87.56 348 GLY A O 1
ATOM 2730 N N . GLN A 1 349 ? -2.906 0.915 28.562 1 90.69 349 GLN A N 1
ATOM 2731 C CA . GLN A 1 349 ? -1.685 1.259 29.281 1 90.69 349 GLN A CA 1
ATOM 2732 C C . GLN A 1 349 ? -1.004 2.475 28.656 1 90.69 349 GLN A C 1
ATOM 2734 O O . GLN A 1 349 ? -0.314 3.229 29.344 1 90.69 349 GLN A O 1
ATOM 2739 N N . GLN A 1 350 ? -1.18 2.549 27.422 1 95.25 350 GLN A N 1
ATOM 2740 C CA . GLN A 1 350 ? -0.786 3.74 26.672 1 95.25 350 GLN A CA 1
ATOM 2741 C C . GLN A 1 350 ? -1.957 4.297 25.859 1 95.25 350 GLN A C 1
ATOM 2743 O O . GLN A 1 350 ? -2.904 3.57 25.562 1 95.25 350 GLN A O 1
ATOM 2748 N N . PHE A 1 351 ? -1.909 5.582 25.688 1 96.94 351 PHE A N 1
ATOM 2749 C CA . PHE A 1 351 ? -2.959 6.184 24.875 1 96.94 351 PHE A CA 1
ATOM 2750 C C . PHE A 1 351 ? -2.461 7.461 24.203 1 96.94 351 PHE A C 1
ATOM 2752 O O . PHE A 1 351 ? -1.446 8.031 24.625 1 96.94 351 PHE A O 1
ATOM 2759 N N . PHE A 1 352 ? -3.098 7.816 23.188 1 97.94 352 PHE A N 1
ATOM 2760 C CA . PHE A 1 352 ? -2.75 9.023 22.438 1 97.94 352 PHE A CA 1
ATOM 2761 C C . PHE A 1 352 ? -3.766 10.125 22.703 1 97.94 352 PHE A C 1
ATOM 2763 O O . PHE A 1 352 ? -4.961 9.859 22.844 1 97.94 352 PHE A O 1
ATOM 2770 N N . VAL A 1 353 ? -3.291 11.336 22.75 1 98.12 353 VAL A N 1
ATOM 2771 C CA . VAL A 1 353 ? -4.121 12.508 22.984 1 98.12 353 VAL A CA 1
ATOM 2772 C C . VAL A 1 353 ? -3.895 13.531 21.875 1 98.12 353 VAL A C 1
ATOM 2774 O O . VAL A 1 353 ? -2.75 13.812 21.516 1 98.12 353 VAL A O 1
ATOM 2777 N N . GLY A 1 354 ? -4.945 13.922 21.312 1 97.12 354 GLY A N 1
ATOM 2778 C CA . GLY A 1 354 ? -4.906 15.031 20.375 1 97.12 354 GLY A CA 1
ATOM 2779 C C . GLY A 1 354 ? -5.523 16.297 20.938 1 97.12 354 GLY A C 1
ATOM 2780 O O . GLY A 1 354 ? -6.535 16.25 21.641 1 97.12 354 GLY A O 1
ATOM 2781 N N . VAL A 1 355 ? -4.902 17.406 20.609 1 95.94 355 VAL A N 1
ATOM 2782 C CA . VAL A 1 355 ? -5.43 18.672 21.109 1 95.94 355 VAL A CA 1
ATOM 2783 C C . VAL A 1 355 ? -5.812 19.562 19.938 1 95.94 355 VAL A C 1
ATOM 2785 O O . VAL A 1 355 ? -5.406 19.312 18.797 1 95.94 355 VAL A O 1
ATOM 2788 N N . HIS A 1 356 ? -6.582 20.562 20.203 1 93.5 356 HIS A N 1
ATOM 2789 C CA . HIS A 1 356 ? -7.156 21.484 19.234 1 93.5 356 HIS A CA 1
ATOM 2790 C C . HIS A 1 356 ? -6.07 22.156 18.391 1 93.5 356 HIS A C 1
ATOM 2792 O O . HIS A 1 356 ? -6.242 22.359 17.203 1 93.5 356 HIS A O 1
ATOM 2798 N N . GLN A 1 357 ? -4.906 22.438 18.938 1 87.06 357 GLN A N 1
ATOM 2799 C CA . GLN A 1 357 ? -3.822 23.141 18.25 1 87.06 357 GLN A CA 1
ATOM 2800 C C . GLN A 1 357 ? -2.943 22.156 17.484 1 87.06 357 GLN A C 1
ATOM 2802 O O . GLN A 1 357 ? -1.758 22.406 17.266 1 87.06 357 GLN A O 1
ATOM 2807 N N . SER A 1 358 ? -3.436 21 17.219 1 89.12 358 SER A N 1
ATOM 2808 C CA . SER A 1 358 ? -2.893 20.031 16.281 1 89.12 358 SER A CA 1
ATOM 2809 C C . SER A 1 358 ? -1.595 19.422 16.797 1 89.12 358 SER A C 1
ATOM 2811 O O . SER A 1 358 ? -0.606 19.344 16.062 1 89.12 358 SER A O 1
ATOM 2813 N N . GLN A 1 359 ? -1.608 19.156 18.047 1 91.56 359 GLN A N 1
ATOM 2814 C CA . GLN A 1 359 ? -0.514 18.391 18.641 1 91.56 359 GLN A CA 1
ATOM 2815 C C . GLN A 1 359 ? -0.984 17.016 19.094 1 91.56 359 GLN A C 1
ATOM 2817 O O . GLN A 1 359 ? -2.156 16.828 19.438 1 91.56 359 GLN A O 1
ATOM 2822 N N . MET A 1 360 ? -0.068 16.078 19 1 94.44 360 MET A N 1
ATOM 2823 C CA . MET A 1 360 ? -0.348 14.719 19.453 1 94.44 360 MET A CA 1
ATOM 2824 C C . MET A 1 360 ? 0.587 14.312 20.578 1 94.44 360 MET A C 1
ATOM 2826 O O . MET A 1 360 ? 1.791 14.57 20.516 1 94.44 360 MET A O 1
ATOM 2830 N N . TYR A 1 361 ? 0.033 13.742 21.594 1 96.06 361 TYR A N 1
ATOM 2831 C CA . TYR A 1 361 ? 0.804 13.242 22.734 1 96.06 361 TYR A CA 1
ATOM 2832 C C . TYR A 1 361 ? 0.587 11.742 22.922 1 96.06 361 TYR A C 1
ATOM 2834 O O . TYR A 1 361 ? -0.499 11.227 22.641 1 96.06 361 TYR A O 1
ATOM 2842 N N . ARG A 1 362 ? 1.605 11.086 23.328 1 96.19 362 ARG A N 1
ATOM 2843 C CA . ARG A 1 362 ? 1.513 9.695 23.781 1 96.19 362 ARG A CA 1
ATOM 2844 C C . ARG A 1 362 ? 1.656 9.594 25.297 1 96.19 362 ARG A C 1
ATOM 2846 O O . ARG A 1 362 ? 2.633 10.086 25.859 1 96.19 362 ARG A O 1
ATOM 2853 N N . PHE A 1 363 ? 0.709 9.016 25.891 1 96 363 PHE A N 1
ATOM 2854 C CA . PHE A 1 363 ? 0.694 8.891 27.344 1 96 363 PHE A CA 1
ATOM 2855 C C . PHE A 1 363 ? 0.966 7.449 27.766 1 96 363 PHE A C 1
ATOM 2857 O O . PHE A 1 363 ? 0.613 6.512 27.047 1 96 363 PHE A O 1
ATOM 2864 N N . SER A 1 364 ? 1.599 7.324 28.859 1 94 364 SER A N 1
ATOM 2865 C CA . SER A 1 364 ? 1.713 6.059 29.578 1 94 364 SER A CA 1
ATOM 2866 C C . SER A 1 364 ? 1.07 6.141 30.953 1 94 364 SER A C 1
ATOM 2868 O O . SER A 1 364 ? 1.254 7.125 31.672 1 94 364 SER A O 1
ATOM 2870 N N . LEU A 1 365 ? 0.335 5.199 31.328 1 89.81 365 LEU A N 1
ATOM 2871 C CA . LEU A 1 365 ? -0.339 5.195 32.625 1 89.81 365 LEU A CA 1
ATOM 2872 C C . LEU A 1 365 ? 0.651 4.926 33.75 1 89.81 365 LEU A C 1
ATOM 2874 O O . LEU A 1 365 ? 0.546 5.516 34.812 1 89.81 365 LEU A O 1
ATOM 2878 N N . VAL A 1 366 ? 1.576 3.961 33.438 1 86.88 366 VAL A N 1
ATOM 2879 C CA . VAL A 1 366 ? 2.537 3.615 34.469 1 86.88 366 VAL A CA 1
ATOM 2880 C C . VAL A 1 366 ? 3.949 3.615 33.875 1 86.88 366 VAL A C 1
ATOM 2882 O O . VAL A 1 366 ? 4.305 2.734 33.094 1 86.88 366 VAL A O 1
ATOM 2885 N N . PRO A 1 367 ? 4.828 4.492 34.25 1 88.06 367 PRO A N 1
ATOM 2886 C CA . PRO A 1 367 ? 4.539 5.703 35 1 88.06 367 PRO A CA 1
ATOM 2887 C C . PRO A 1 367 ? 3.725 6.727 34.219 1 88.06 367 PRO A C 1
ATOM 2889 O O . PRO A 1 367 ? 3.754 6.723 33 1 88.06 367 PRO A O 1
ATOM 2892 N N . TRP A 1 368 ? 2.967 7.477 34.938 1 91.44 368 TRP A N 1
ATOM 2893 C CA . TRP A 1 368 ? 2.184 8.531 34.312 1 91.44 368 TRP A CA 1
ATOM 2894 C C . TRP A 1 368 ? 3.092 9.547 33.625 1 91.44 368 TRP A C 1
ATOM 2896 O O . TRP A 1 368 ? 3.818 10.281 34.281 1 91.44 368 TRP A O 1
ATOM 2906 N N . SER A 1 369 ? 3.154 9.461 32.312 1 92.56 369 SER A N 1
ATOM 2907 C CA . SER A 1 369 ? 4.016 10.352 31.531 1 92.56 369 SER A CA 1
ATOM 2908 C C . SER A 1 369 ? 3.412 10.664 30.172 1 92.56 369 SER A C 1
ATOM 2910 O O . SER A 1 369 ? 2.588 9.906 29.656 1 92.56 369 SER A O 1
ATOM 2912 N N . ALA A 1 370 ? 3.736 11.852 29.719 1 94.06 370 ALA A N 1
ATOM 2913 C CA . ALA A 1 370 ? 3.275 12.305 28.406 1 94.06 370 ALA A CA 1
ATOM 2914 C C . ALA A 1 370 ? 4.449 12.695 27.516 1 94.06 370 ALA A C 1
ATOM 2916 O O . ALA A 1 370 ? 5.371 13.383 27.969 1 94.06 370 ALA A O 1
ATOM 2917 N N . GLN A 1 371 ? 4.426 12.148 26.297 1 92.62 371 GLN A N 1
ATOM 2918 C CA . GLN A 1 371 ? 5.453 12.477 25.328 1 92.62 371 GLN A CA 1
ATOM 2919 C C . GLN A 1 371 ? 4.844 13.133 24.078 1 92.62 371 GLN A C 1
ATOM 2921 O O . GLN A 1 371 ? 3.879 12.617 23.516 1 92.62 371 GLN A O 1
ATOM 2926 N N . LEU A 1 372 ? 5.414 14.281 23.781 1 90.38 372 LEU A N 1
ATOM 2927 C CA . LEU A 1 372 ? 4.996 14.922 22.531 1 90.38 372 LEU A CA 1
ATOM 2928 C C . LEU A 1 372 ? 5.469 14.117 21.328 1 90.38 372 LEU A C 1
ATOM 2930 O O . LEU A 1 372 ? 6.672 13.93 21.125 1 90.38 372 LEU A O 1
ATOM 2934 N N . VAL A 1 373 ? 4.539 13.656 20.531 1 89.69 373 VAL A N 1
ATOM 2935 C CA . VAL A 1 373 ? 4.906 12.758 19.438 1 89.69 373 VAL A CA 1
ATOM 2936 C C . VAL A 1 373 ? 4.883 13.523 18.125 1 89.69 373 VAL A C 1
ATOM 2938 O O . VAL A 1 373 ? 5.641 13.211 17.203 1 89.69 373 VAL A O 1
ATOM 2941 N N . ARG A 1 374 ? 3.971 14.469 18 1 87.56 374 ARG A N 1
ATOM 2942 C CA . ARG A 1 374 ? 3.861 15.195 16.734 1 87.56 374 ARG A CA 1
ATOM 2943 C C . ARG A 1 374 ? 3.408 16.641 16.984 1 87.56 374 ARG A C 1
ATOM 2945 O O . ARG A 1 374 ? 2.533 16.891 17.812 1 87.56 374 ARG A O 1
ATOM 2952 N N . THR A 1 375 ? 4.07 17.438 16.219 1 86.25 375 THR A N 1
ATOM 2953 C CA . THR A 1 375 ? 3.658 18.844 16.203 1 86.25 375 THR A CA 1
ATOM 2954 C C . THR A 1 375 ? 3.264 19.281 14.797 1 86.25 375 THR A C 1
ATOM 2956 O O . THR A 1 375 ? 3.994 19.031 13.844 1 86.25 375 THR A O 1
ATOM 2959 N N . CYS A 1 376 ? 2.119 19.734 14.664 1 84.12 376 CYS A N 1
ATOM 2960 C CA . CYS A 1 376 ? 1.653 20.219 13.375 1 84.12 376 CYS A CA 1
ATOM 2961 C C . CYS A 1 376 ? 1.16 21.656 13.484 1 84.12 376 CYS A C 1
ATOM 2963 O O . CYS A 1 376 ? 0.887 22.141 14.586 1 84.12 376 CYS A O 1
ATOM 2965 N N . SER A 1 377 ? 1.175 22.25 12.312 1 82.5 377 SER A N 1
ATOM 2966 C CA . SER A 1 377 ? 0.725 23.641 12.305 1 82.5 377 SER A CA 1
ATOM 2967 C C . SER A 1 377 ? -0.797 23.734 12.258 1 82.5 377 SER A C 1
ATOM 2969 O O . SER A 1 377 ? -1.45 22.953 11.562 1 82.5 377 SER A O 1
ATOM 2971 N N . ASN A 1 378 ? -1.274 24.594 13.078 1 79.81 378 ASN A N 1
ATOM 2972 C CA . ASN A 1 378 ? -2.707 24.859 13.039 1 79.81 378 ASN A CA 1
ATOM 2973 C C . ASN A 1 378 ? -3.018 26.156 12.289 1 79.81 378 ASN A C 1
ATOM 2975 O O . ASN A 1 378 ? -4.168 26.594 12.25 1 79.81 378 ASN A O 1
ATOM 2979 N N . THR A 1 379 ? -1.933 26.688 11.766 1 83.44 379 THR A N 1
ATOM 2980 C CA . THR A 1 379 ? -2.07 27.906 11 1 83.44 379 THR A CA 1
ATOM 2981 C C . THR A 1 379 ? -1.45 27.75 9.609 1 83.44 379 THR A C 1
ATOM 2983 O O . THR A 1 379 ? -0.827 26.734 9.32 1 83.44 379 THR A O 1
ATOM 2986 N N . ALA A 1 380 ? -1.692 28.812 8.891 1 88.12 380 ALA A N 1
ATOM 2987 C CA . ALA A 1 380 ? -1.158 28.797 7.535 1 88.12 380 ALA A CA 1
ATOM 2988 C C . ALA A 1 380 ? 0.367 28.766 7.543 1 88.12 380 ALA A C 1
ATOM 2990 O O . ALA A 1 380 ? 0.999 29.422 8.375 1 88.12 380 ALA A O 1
ATOM 2991 N N . VAL A 1 381 ? 0.927 28.047 6.672 1 91.75 381 VAL A N 1
ATOM 2992 C CA . VAL A 1 381 ? 2.365 28.078 6.43 1 91.75 381 VAL A CA 1
ATOM 2993 C C . VAL A 1 381 ? 2.678 29.062 5.309 1 91.75 381 VAL A C 1
ATOM 2995 O O . VAL A 1 381 ? 2.283 28.859 4.16 1 91.75 381 VAL A O 1
ATOM 2998 N N . ASN A 1 382 ? 3.469 30.062 5.656 1 93.88 382 ASN A N 1
ATOM 2999 C CA . ASN A 1 382 ? 3.705 31.156 4.727 1 93.88 382 ASN A CA 1
ATOM 3000 C C . ASN A 1 382 ? 4.816 30.828 3.734 1 93.88 382 ASN A C 1
ATOM 3002 O O . ASN A 1 382 ? 4.777 31.266 2.582 1 93.88 382 ASN A O 1
ATOM 3006 N N . HIS A 1 383 ? 5.766 30.203 4.23 1 94.5 383 HIS A N 1
ATOM 3007 C CA . HIS A 1 383 ? 6.949 29.953 3.42 1 94.5 383 HIS A CA 1
ATOM 3008 C C . HIS A 1 383 ? 7.699 28.719 3.922 1 94.5 383 HIS A C 1
ATOM 3010 O O . HIS A 1 383 ? 7.547 28.328 5.078 1 94.5 383 HIS A O 1
ATOM 3016 N N . ALA A 1 384 ? 8.406 28.141 3.014 1 93.75 384 ALA A N 1
ATOM 3017 C CA . ALA A 1 384 ? 9.242 27 3.361 1 93.75 384 ALA A CA 1
ATOM 3018 C C . ALA A 1 384 ? 10.508 26.969 2.52 1 93.75 384 ALA A C 1
ATOM 3020 O O . ALA A 1 384 ? 10.531 27.453 1.39 1 93.75 384 ALA A O 1
ATOM 3021 N N . ALA A 1 385 ? 11.594 26.453 3.123 1 93.38 385 ALA A N 1
ATOM 3022 C CA . ALA A 1 385 ? 12.867 26.359 2.42 1 93.38 385 ALA A CA 1
ATOM 3023 C C . ALA A 1 385 ? 13.625 25.109 2.846 1 93.38 385 ALA A C 1
ATOM 3025 O O . ALA A 1 385 ? 13.555 24.688 4.004 1 93.38 385 ALA A O 1
ATOM 3026 N N . PHE A 1 386 ? 14.383 24.547 1.853 1 91.62 386 PHE A N 1
ATOM 3027 C CA . PHE A 1 386 ? 15.273 23.438 2.135 1 91.62 386 PHE A CA 1
ATOM 3028 C C . PHE A 1 386 ? 16.688 23.922 2.441 1 91.62 386 PHE A C 1
ATOM 3030 O O . PHE A 1 386 ? 17.094 24.984 1.96 1 91.62 386 PHE A O 1
ATOM 3037 N N . ALA A 1 387 ? 17.297 23.109 3.297 1 87.56 387 ALA A N 1
ATOM 3038 C CA . ALA A 1 387 ? 18.734 23.312 3.387 1 87.56 387 ALA A CA 1
ATOM 3039 C C . ALA A 1 387 ? 19.422 22.922 2.09 1 87.56 387 ALA A C 1
ATOM 3041 O O . ALA A 1 387 ? 18.969 22.016 1.386 1 87.56 387 ALA A O 1
ATOM 3042 N N . ARG A 1 388 ? 20.438 23.625 1.82 1 81.44 388 ARG A N 1
ATOM 3043 C CA . ARG A 1 388 ? 21.109 23.391 0.545 1 81.44 388 ARG A CA 1
ATOM 3044 C C . ARG A 1 388 ? 21.641 21.969 0.464 1 81.44 388 ARG A C 1
ATOM 3046 O O . ARG A 1 388 ? 22.219 21.453 1.431 1 81.44 388 ARG A O 1
ATOM 3053 N N . GLY A 1 389 ? 21.375 21.359 -0.6 1 77.06 389 GLY A N 1
ATOM 3054 C CA . GLY A 1 389 ? 22 20.078 -0.941 1 77.06 389 GLY A CA 1
ATOM 3055 C C . GLY A 1 389 ? 21.297 18.891 -0.324 1 77.06 389 GLY A C 1
ATOM 3056 O O . GLY A 1 389 ? 21.75 17.75 -0.459 1 77.06 389 GLY A O 1
ATOM 3057 N N . THR A 1 390 ? 20.25 19.188 0.447 1 80.31 390 THR A N 1
ATOM 3058 C CA . THR A 1 390 ? 19.594 18.031 1.044 1 80.31 390 THR A CA 1
ATOM 3059 C C . THR A 1 390 ? 18.078 18.188 0.994 1 80.31 390 THR A C 1
ATOM 3061 O O . THR A 1 390 ? 17.547 19.281 1.193 1 80.31 390 THR A O 1
ATOM 3064 N N . ASP A 1 391 ? 17.422 17.047 0.769 1 83.5 391 ASP A N 1
ATOM 3065 C CA . ASP A 1 391 ? 15.961 16.984 0.802 1 83.5 391 ASP A CA 1
ATOM 3066 C C . ASP A 1 391 ? 15.461 16.594 2.188 1 83.5 391 ASP A C 1
ATOM 3068 O O . ASP A 1 391 ? 14.258 16.391 2.387 1 83.5 391 ASP A O 1
ATOM 3072 N N . GLU A 1 392 ? 16.375 16.609 3.145 1 86.44 392 GLU A N 1
ATOM 3073 C CA . GLU A 1 392 ? 16.016 16.016 4.426 1 86.44 392 GLU A CA 1
ATOM 3074 C C . GLU A 1 392 ? 15.688 17.094 5.457 1 86.44 392 GLU A C 1
ATOM 3076 O O . GLU A 1 392 ? 15.078 16.812 6.488 1 86.44 392 GLU A O 1
ATOM 3081 N N . LEU A 1 393 ? 16.141 18.281 5.215 1 89.56 393 LEU A N 1
ATOM 3082 C CA . LEU A 1 393 ? 15.938 19.359 6.188 1 89.56 393 LEU A CA 1
ATOM 3083 C C . LEU A 1 393 ? 15.062 20.453 5.605 1 89.56 393 LEU A C 1
ATOM 3085 O O . LEU A 1 393 ? 15.422 21.078 4.605 1 89.56 393 LEU A O 1
ATOM 3089 N N . LEU A 1 394 ? 13.961 20.688 6.301 1 92.44 394 LEU A N 1
ATOM 3090 C CA . LEU A 1 394 ? 12.984 21.688 5.875 1 92.44 394 LEU A CA 1
ATOM 3091 C C . LEU A 1 394 ? 12.75 22.719 6.973 1 92.44 394 LEU A C 1
ATOM 3093 O O . LEU A 1 394 ? 12.656 22.359 8.148 1 92.44 394 LEU A O 1
ATOM 3097 N N . VAL A 1 395 ? 12.742 23.953 6.551 1 94.69 395 VAL A N 1
ATOM 3098 C CA . VAL A 1 395 ? 12.398 25.031 7.469 1 94.69 395 VAL A CA 1
ATOM 3099 C C . VAL A 1 395 ? 11.094 25.703 7.02 1 94.69 395 VAL A C 1
ATOM 3101 O O . VAL A 1 395 ? 10.883 25.922 5.828 1 94.69 395 VAL A O 1
ATOM 3104 N N . THR A 1 396 ? 10.219 25.922 7.953 1 93.94 396 THR A N 1
ATOM 3105 C CA . THR A 1 396 ? 8.945 26.547 7.605 1 93.94 396 THR A CA 1
ATOM 3106 C C . THR A 1 396 ? 8.758 27.844 8.375 1 93.94 396 THR A C 1
ATOM 3108 O O . THR A 1 396 ? 9.258 28 9.492 1 93.94 396 THR A O 1
ATOM 3111 N N . ALA A 1 397 ? 8.117 28.828 7.734 1 95.81 397 ALA A N 1
ATOM 3112 C CA . ALA A 1 397 ? 7.727 30.094 8.336 1 95.81 397 ALA A CA 1
ATOM 3113 C C . ALA A 1 397 ? 6.219 30.156 8.562 1 95.81 397 ALA A C 1
ATOM 3115 O O . ALA A 1 397 ? 5.438 30.016 7.621 1 95.81 397 ALA A O 1
ATOM 3116 N N . GLU A 1 398 ? 5.863 30.422 9.773 1 92.56 398 GLU A N 1
ATOM 3117 C CA . GLU A 1 398 ? 4.465 30.484 10.188 1 92.56 398 GLU A CA 1
ATOM 3118 C C . GLU A 1 398 ? 4.223 31.625 11.164 1 92.56 398 GLU A C 1
ATOM 3120 O O . GLU A 1 398 ? 5.168 32.312 11.594 1 92.56 398 GLU A O 1
ATOM 3125 N N . PRO A 1 399 ? 2.908 31.828 11.406 1 92.19 399 PRO A N 1
ATOM 3126 C CA . PRO A 1 399 ? 2.666 32.812 12.477 1 92.19 399 PRO A CA 1
ATOM 3127 C C . PRO A 1 399 ? 3.24 32.375 13.82 1 92.19 399 PRO A C 1
ATOM 3129 O O . PRO A 1 399 ? 2.99 31.234 14.258 1 92.19 399 PRO A O 1
ATOM 3132 N N . GLU A 1 400 ? 4.129 33.125 14.328 1 90.69 400 GLU A N 1
ATOM 3133 C CA . GLU A 1 400 ? 4.68 33.062 15.68 1 90.69 400 GLU A CA 1
ATOM 3134 C C . GLU A 1 400 ? 5.812 32.031 15.766 1 90.69 400 GLU A C 1
ATOM 3136 O O . GLU A 1 400 ? 6.484 31.922 16.797 1 90.69 400 GLU A O 1
ATOM 3141 N N . LYS A 1 401 ? 5.996 31.328 14.734 1 89.88 401 LYS A N 1
ATOM 3142 C CA . LYS A 1 401 ? 7.008 30.297 14.914 1 89.88 401 LYS A CA 1
ATOM 3143 C C . LYS A 1 401 ? 7.758 30.031 13.609 1 89.88 401 LYS A C 1
ATOM 3145 O O . LYS A 1 401 ? 7.227 30.266 12.523 1 89.88 401 LYS A O 1
ATOM 3150 N N . VAL A 1 402 ? 8.977 29.594 13.688 1 94.62 402 VAL A N 1
ATOM 3151 C CA . VAL A 1 402 ? 9.844 29.016 12.672 1 94.62 402 VAL A CA 1
ATOM 3152 C C . VAL A 1 402 ? 10.234 27.594 13.078 1 94.62 402 VAL A C 1
ATOM 3154 O O . VAL A 1 402 ? 10.688 27.359 14.203 1 94.62 402 VAL A O 1
ATOM 3157 N N . ARG A 1 403 ? 9.984 26.703 12.188 1 92.25 403 ARG A N 1
ATOM 3158 C CA . ARG A 1 403 ? 10.219 25.312 12.547 1 92.25 403 ARG A CA 1
ATOM 3159 C C . ARG A 1 403 ? 11.18 24.641 11.562 1 92.25 403 ARG A C 1
ATOM 3161 O O . ARG A 1 403 ? 11.148 24.938 10.367 1 92.25 403 ARG A O 1
ATOM 3168 N N . VAL A 1 404 ? 11.992 23.797 12.141 1 92.81 404 VAL A N 1
ATOM 3169 C CA . VAL A 1 404 ? 12.898 22.984 11.344 1 92.81 404 VAL A CA 1
ATOM 3170 C C . VAL A 1 404 ? 12.469 21.516 11.414 1 92.81 404 VAL A C 1
ATOM 3172 O O . VAL A 1 404 ? 12.289 20.969 12.508 1 92.81 404 VAL A O 1
ATOM 3175 N N . PHE A 1 405 ? 12.336 20.906 10.266 1 90.31 405 PHE A N 1
ATOM 3176 C CA . PHE A 1 405 ? 11.891 19.531 10.203 1 90.31 405 PHE A CA 1
ATOM 3177 C C . PHE A 1 405 ? 12.977 18.641 9.594 1 90.31 405 PHE A C 1
ATOM 3179 O O . PHE A 1 405 ? 13.648 19.047 8.648 1 90.31 405 PHE A O 1
ATOM 3186 N N . ASN A 1 406 ? 13.148 17.531 10.227 1 88.75 406 ASN A N 1
ATOM 3187 C CA . ASN A 1 406 ? 13.844 16.422 9.57 1 88.75 406 ASN A CA 1
ATOM 3188 C C . ASN A 1 406 ? 12.883 15.547 8.781 1 88.75 406 ASN A C 1
ATOM 3190 O O . ASN A 1 406 ? 12.078 14.82 9.367 1 88.75 406 ASN A O 1
ATOM 3194 N N . LEU A 1 407 ? 12.977 15.477 7.48 1 85.75 407 LEU A N 1
ATOM 3195 C CA . LEU A 1 407 ? 11.984 14.82 6.633 1 85.75 407 LEU A CA 1
ATOM 3196 C C . LEU A 1 407 ? 12.258 13.32 6.527 1 85.75 407 LEU A C 1
ATOM 3198 O O . LEU A 1 407 ? 11.406 12.555 6.082 1 85.75 407 LEU A O 1
ATOM 3202 N N . LYS A 1 408 ? 13.391 12.906 6.848 1 75 408 LYS A N 1
ATOM 3203 C CA . LYS A 1 408 ? 13.656 11.469 6.914 1 75 408 LYS A CA 1
ATOM 3204 C C . LYS A 1 408 ? 12.93 10.828 8.086 1 75 408 LYS A C 1
ATOM 3206 O O . LYS A 1 408 ? 12.359 9.75 7.953 1 75 408 LYS A O 1
ATOM 3211 N N . LEU A 1 409 ? 12.93 11.578 9.125 1 74.12 409 LEU A N 1
ATOM 3212 C CA . LEU A 1 409 ? 12.266 11.102 10.336 1 74.12 409 LEU A CA 1
ATOM 3213 C C . LEU A 1 409 ? 10.852 11.656 10.438 1 74.12 409 LEU A C 1
ATOM 3215 O O . LEU A 1 409 ? 10.039 11.18 11.234 1 74.12 409 LEU A O 1
ATOM 3219 N N . MET A 1 410 ? 10.57 12.633 9.633 1 77 410 MET A N 1
ATOM 3220 C CA . MET A 1 410 ? 9.297 13.344 9.625 1 77 410 MET A CA 1
ATOM 3221 C C . MET A 1 410 ? 9 13.945 10.992 1 77 410 MET A C 1
ATOM 3223 O O . MET A 1 410 ? 7.887 13.797 11.508 1 77 410 MET A O 1
ATOM 3227 N N . LEU A 1 411 ? 10.047 14.516 11.609 1 81.25 411 LEU A N 1
ATOM 3228 C CA . LEU A 1 411 ? 9.93 15.094 12.945 1 81.25 411 LEU A CA 1
ATOM 3229 C C . LEU A 1 411 ? 10.414 16.547 12.945 1 81.25 411 LEU A C 1
ATOM 3231 O O . LEU A 1 411 ? 11.367 16.891 12.234 1 81.25 411 LEU A O 1
ATOM 3235 N N . GLU A 1 412 ? 9.734 17.312 13.734 1 87.69 412 GLU A N 1
ATOM 3236 C CA . GLU A 1 412 ? 10.266 18.641 14.039 1 87.69 412 GLU A CA 1
ATOM 3237 C C . GLU A 1 412 ? 11.484 18.547 14.961 1 87.69 412 GLU A C 1
ATOM 3239 O O . GLU A 1 412 ? 11.438 17.875 15.992 1 87.69 412 GLU A O 1
ATOM 3244 N N . ILE A 1 413 ? 12.562 19.266 14.617 1 87.75 413 ILE A N 1
ATOM 3245 C CA . ILE A 1 413 ? 13.781 19.078 15.391 1 87.75 413 ILE A CA 1
ATOM 3246 C C . ILE A 1 413 ? 14.148 20.375 16.109 1 87.75 413 ILE A C 1
ATOM 3248 O O . ILE A 1 413 ? 14.844 20.359 17.125 1 87.75 413 ILE A O 1
ATOM 3252 N N . ARG A 1 414 ? 13.766 21.547 15.531 1 90.44 414 ARG A N 1
ATOM 3253 C CA . ARG A 1 414 ? 14.031 22.828 16.156 1 90.44 414 ARG A CA 1
ATOM 3254 C C . ARG A 1 414 ? 12.867 23.797 15.953 1 90.44 414 ARG A C 1
ATOM 3256 O O . ARG A 1 414 ? 12.094 23.641 15 1 90.44 414 ARG A O 1
ATOM 3263 N N . ARG A 1 415 ? 12.828 24.734 16.906 1 90.19 415 ARG A N 1
ATOM 3264 C CA . ARG A 1 415 ? 11.75 25.719 16.797 1 90.19 415 ARG A CA 1
ATOM 3265 C C . ARG A 1 415 ? 12.18 27.062 17.391 1 90.19 415 ARG A C 1
ATOM 3267 O O . ARG A 1 415 ? 12.953 27.109 18.344 1 90.19 415 ARG A O 1
ATOM 3274 N N . TYR A 1 416 ? 11.789 28.125 16.734 1 92.88 416 TYR A N 1
ATOM 3275 C CA . TYR A 1 416 ? 11.836 29.484 17.266 1 92.88 416 TYR A CA 1
ATOM 3276 C C . TYR A 1 416 ? 10.438 30.062 17.406 1 92.88 416 TYR A C 1
ATOM 3278 O O . TYR A 1 416 ? 9.633 30.016 16.484 1 92.88 416 TYR A O 1
ATOM 3286 N N . VAL A 1 417 ? 10.18 30.547 18.656 1 89.75 417 VAL A N 1
ATOM 3287 C CA . VAL A 1 417 ? 8.844 31.078 18.906 1 89.75 417 VAL A CA 1
ATOM 3288 C C . VAL A 1 417 ? 8.914 32.562 19.172 1 89.75 417 VAL A C 1
ATOM 3290 O O . VAL A 1 417 ? 9.742 33.031 19.969 1 89.75 417 VAL A O 1
ATOM 3293 N N . ARG A 1 418 ? 8.188 33.281 18.453 1 92.5 418 ARG A N 1
ATOM 3294 C CA . ARG A 1 418 ? 8 34.719 18.656 1 92.5 418 ARG A CA 1
ATOM 3295 C C . ARG A 1 418 ? 6.52 35.062 18.703 1 92.5 418 ARG A C 1
ATOM 3297 O O . ARG A 1 418 ? 5.895 35.281 17.672 1 92.5 418 ARG A O 1
ATOM 3304 N N . ILE A 1 419 ? 6.02 35.281 19.922 1 89.5 419 ILE A N 1
ATOM 3305 C CA . ILE A 1 419 ? 4.59 35.438 20.172 1 89.5 419 ILE A CA 1
ATOM 3306 C C . ILE A 1 419 ? 4.113 36.781 19.594 1 89.5 419 ILE A C 1
ATOM 3308 O O . ILE A 1 419 ? 4.77 37.812 19.781 1 89.5 419 ILE A O 1
ATOM 3312 N N . GLY A 1 420 ? 3.111 36.75 18.906 1 90.38 420 GLY A N 1
ATOM 3313 C CA . GLY A 1 420 ? 2.461 37.969 18.422 1 90.38 420 GLY A CA 1
ATOM 3314 C C . GLY A 1 420 ? 3.02 38.469 17.094 1 90.38 420 GLY A C 1
ATOM 3315 O O . GLY A 1 420 ? 2.596 39.5 16.594 1 90.38 420 GLY A O 1
ATOM 3316 N N . ARG A 1 421 ? 3.977 37.781 16.594 1 94.62 421 ARG A N 1
ATOM 3317 C CA . ARG A 1 421 ? 4.57 38.156 15.32 1 94.62 421 ARG A CA 1
ATOM 3318 C C . ARG A 1 421 ? 4.406 37.031 14.297 1 94.62 421 ARG A C 1
ATOM 3320 O O . ARG A 1 421 ? 4.141 35.906 14.664 1 94.62 421 ARG A O 1
ATOM 3327 N N . GLU A 1 422 ? 4.484 37.469 13.086 1 96.25 422 GLU A N 1
ATOM 3328 C CA . GLU A 1 422 ? 4.312 36.5 12.016 1 96.25 422 GLU A CA 1
ATOM 3329 C C . GLU A 1 422 ? 5.531 36.469 11.094 1 96.25 422 GLU A C 1
ATOM 3331 O O . GLU A 1 422 ? 5.941 37.5 10.57 1 96.25 422 GLU A O 1
ATOM 3336 N N . CYS A 1 423 ? 6.086 35.312 10.977 1 97 423 CYS A N 1
ATOM 3337 C CA . CYS A 1 423 ? 7.172 35.156 10.016 1 97 423 CYS A CA 1
ATOM 3338 C C . CYS A 1 423 ? 6.629 34.969 8.609 1 97 423 CYS A C 1
ATOM 3340 O O . CYS A 1 423 ? 5.848 34.031 8.352 1 97 423 CYS A O 1
ATOM 3342 N N . LYS A 1 424 ? 7.082 35.781 7.66 1 97 424 LYS A N 1
ATOM 3343 C CA . LYS A 1 424 ? 6.496 35.812 6.324 1 97 424 LYS A CA 1
ATOM 3344 C C . LYS A 1 424 ? 7.398 35.094 5.312 1 97 424 LYS A C 1
ATOM 3346 O O . LYS A 1 424 ? 6.922 34.594 4.297 1 97 424 LYS A O 1
ATOM 3351 N N . SER A 1 425 ? 8.672 35.156 5.57 1 96.88 425 SER A N 1
ATOM 3352 C CA . SER A 1 425 ? 9.633 34.625 4.602 1 96.88 425 SER A CA 1
ATOM 3353 C C . SER A 1 425 ? 10.891 34.094 5.293 1 96.88 425 SER A C 1
ATOM 3355 O O . SER A 1 425 ? 11.156 34.438 6.441 1 96.88 425 SER A O 1
ATOM 3357 N N . LEU A 1 426 ? 11.586 33.25 4.531 1 96.56 426 LEU A N 1
ATOM 3358 C CA . LEU A 1 426 ? 12.828 32.75 5.117 1 96.56 426 LEU A CA 1
ATOM 3359 C C . LEU A 1 426 ? 13.75 32.188 4.043 1 96.56 426 LEU A C 1
ATOM 3361 O O . LEU A 1 426 ? 13.32 31.938 2.916 1 96.56 426 LEU A O 1
ATOM 3365 N N . CYS A 1 427 ? 14.969 32.094 4.344 1 94.75 427 CYS A N 1
ATOM 3366 C CA . CYS A 1 427 ? 15.969 31.375 3.562 1 94.75 427 CYS A CA 1
ATOM 3367 C C . CYS A 1 427 ? 17.047 30.781 4.465 1 94.75 427 CYS A C 1
ATOM 3369 O O . CYS A 1 427 ? 17.203 31.203 5.613 1 94.75 427 CYS A O 1
ATOM 3371 N N . VAL A 1 428 ? 17.688 29.828 3.922 1 94.25 428 VAL A N 1
ATOM 3372 C CA . VAL A 1 428 ? 18.719 29.141 4.695 1 94.25 428 VAL A CA 1
ATOM 3373 C C . VAL A 1 428 ? 20.078 29.375 4.074 1 94.25 428 VAL A C 1
ATOM 3375 O O . VAL A 1 428 ? 20.25 29.266 2.857 1 94.25 428 VAL A O 1
ATOM 3378 N N . ARG A 1 429 ? 20.953 29.703 4.969 1 91.88 429 ARG A N 1
ATOM 3379 C CA . ARG A 1 429 ? 22.328 29.844 4.488 1 91.88 429 ARG A CA 1
ATOM 3380 C C . ARG A 1 429 ? 22.828 28.547 3.877 1 91.88 429 ARG A C 1
ATOM 3382 O O . ARG A 1 429 ? 22.453 27.453 4.309 1 91.88 429 ARG A O 1
ATOM 3389 N N . HIS A 1 430 ? 23.75 28.688 2.938 1 86.5 430 HIS A N 1
ATOM 3390 C CA . HIS A 1 430 ? 24.156 27.516 2.156 1 86.5 430 HIS A CA 1
ATOM 3391 C C . HIS A 1 430 ? 24.906 26.516 3.016 1 86.5 430 HIS A C 1
ATOM 3393 O O . HIS A 1 430 ? 24.906 25.312 2.73 1 86.5 430 HIS A O 1
ATOM 3399 N N . ASP A 1 431 ? 25.547 27.016 3.998 1 81.69 431 ASP A N 1
ATOM 3400 C CA . ASP A 1 431 ? 26.281 26.094 4.867 1 81.69 431 ASP A CA 1
ATOM 3401 C C . ASP A 1 431 ? 25.344 25.484 5.914 1 81.69 431 ASP A C 1
ATOM 3403 O O . ASP A 1 431 ? 25.766 24.625 6.699 1 81.69 431 ASP A O 1
ATOM 3407 N N . GLY A 1 432 ? 24.125 25.969 5.922 1 86.19 432 GLY A N 1
ATOM 3408 C CA . GLY A 1 432 ? 23.125 25.375 6.797 1 86.19 432 GLY A CA 1
ATOM 3409 C C . GLY A 1 432 ? 23.234 25.859 8.234 1 86.19 432 GLY A C 1
ATOM 3410 O O . GLY A 1 432 ? 22.516 25.359 9.109 1 86.19 432 GLY A O 1
ATOM 3411 N N . THR A 1 433 ? 23.969 26.875 8.523 1 86.38 433 THR A N 1
ATOM 3412 C CA . THR A 1 433 ? 24.266 27.266 9.898 1 86.38 433 THR A CA 1
ATOM 3413 C C . THR A 1 433 ? 23.297 28.344 10.359 1 86.38 433 THR A C 1
ATOM 3415 O O . THR A 1 433 ? 23.109 28.547 11.562 1 86.38 433 THR A O 1
ATOM 3418 N N . GLN A 1 434 ? 22.828 29.078 9.398 1 92.94 434 GLN A N 1
ATOM 3419 C CA . GLN A 1 434 ? 21.953 30.203 9.75 1 92.94 434 GLN A CA 1
ATOM 3420 C C . GLN A 1 434 ? 20.672 30.172 8.93 1 92.94 434 GLN A C 1
ATOM 3422 O O . GLN A 1 434 ? 20.672 29.703 7.789 1 92.94 434 GLN A O 1
ATOM 3427 N N . ILE A 1 435 ? 19.641 30.672 9.539 1 95.88 435 ILE A N 1
ATOM 3428 C CA . ILE A 1 435 ? 18.344 30.844 8.891 1 95.88 435 ILE A CA 1
ATOM 3429 C C . ILE A 1 435 ? 17.938 32.312 8.93 1 95.88 435 ILE A C 1
ATOM 3431 O O . ILE A 1 435 ? 17.797 32.906 10.008 1 95.88 435 ILE A O 1
ATOM 3435 N N . MET A 1 436 ? 17.828 32.969 7.824 1 96.94 436 MET A N 1
ATOM 3436 C CA . MET A 1 436 ? 17.297 34.312 7.746 1 96.94 436 MET A CA 1
ATOM 3437 C C . MET A 1 436 ? 15.781 34.312 7.719 1 96.94 436 MET A C 1
ATOM 3439 O O . MET A 1 436 ? 15.164 33.594 6.918 1 96.94 436 MET A O 1
ATOM 3443 N N . THR A 1 437 ? 15.188 35.094 8.578 1 98.06 437 THR A N 1
ATOM 3444 C CA . THR A 1 437 ? 13.734 35.094 8.672 1 98.06 437 THR A CA 1
ATOM 3445 C C . THR A 1 437 ? 13.211 36.531 8.562 1 98.06 437 THR A C 1
ATOM 3447 O O . THR A 1 437 ? 13.727 37.438 9.211 1 98.06 437 THR A O 1
ATOM 3450 N N . GLY A 1 438 ? 12.211 36.781 7.688 1 98.31 438 GLY A N 1
ATOM 3451 C CA . GLY A 1 438 ? 11.539 38.062 7.539 1 98.31 438 GLY A CA 1
ATOM 3452 C C . GLY A 1 438 ? 10.211 38.125 8.258 1 98.31 438 GLY A C 1
ATOM 3453 O O . GLY A 1 438 ? 9.344 37.25 8.062 1 98.31 438 GLY A O 1
ATOM 3454 N N . TRP A 1 439 ? 10.023 39.156 8.992 1 97.94 439 TRP A N 1
ATOM 3455 C CA . TRP A 1 439 ? 8.875 39.219 9.883 1 97.94 439 TRP A CA 1
ATOM 3456 C C . TRP A 1 439 ? 7.941 40.375 9.5 1 97.94 439 TRP A C 1
ATOM 3458 O O . TRP A 1 439 ? 8.312 41.25 8.719 1 97.94 439 TRP A O 1
ATOM 3468 N N . ASP A 1 440 ? 6.723 40.375 10.094 1 96.69 440 ASP A N 1
ATOM 3469 C CA . ASP A 1 440 ? 5.668 41.312 9.734 1 96.69 440 ASP A CA 1
ATOM 3470 C C . ASP A 1 440 ? 5.961 42.719 10.297 1 96.69 440 ASP A C 1
ATOM 3472 O O . ASP A 1 440 ? 5.391 43.688 9.836 1 96.69 440 ASP A O 1
ATOM 3476 N N . GLY A 1 441 ? 6.934 42.812 11.188 1 94.31 441 GLY A N 1
ATOM 3477 C CA . GLY A 1 441 ? 7.344 44.094 11.727 1 94.31 441 GLY A CA 1
ATOM 3478 C C . GLY A 1 441 ? 8.414 44.781 10.898 1 94.31 441 GLY A C 1
ATOM 3479 O O . GLY A 1 441 ? 8.797 45.906 11.18 1 94.31 441 GLY A O 1
ATOM 3480 N N . GLY A 1 442 ? 8.883 44.125 9.906 1 96.69 442 GLY A N 1
ATOM 3481 C CA . GLY A 1 442 ? 9.844 44.719 9 1 96.69 442 GLY A CA 1
ATOM 3482 C C . GLY A 1 442 ? 11.281 44.344 9.32 1 96.69 442 GLY A C 1
ATOM 3483 O O . GLY A 1 442 ? 12.211 44.781 8.648 1 96.69 442 GLY A O 1
ATOM 3484 N N . ASP A 1 443 ? 11.484 43.594 10.289 1 96.81 443 ASP A N 1
ATOM 3485 C CA . ASP A 1 443 ? 12.836 43.219 10.688 1 96.81 443 ASP A CA 1
ATOM 3486 C C . ASP A 1 443 ? 13.211 41.844 10.102 1 96.81 443 ASP A C 1
ATOM 3488 O O . ASP A 1 443 ? 12.328 41.062 9.734 1 96.81 443 ASP A O 1
ATOM 3492 N N . VAL A 1 444 ? 14.469 41.656 9.961 1 97.81 444 VAL A N 1
ATOM 3493 C CA . VAL A 1 444 ? 15.047 40.375 9.602 1 97.81 444 VAL A CA 1
ATOM 3494 C C . VAL A 1 444 ? 15.82 39.812 10.781 1 97.81 444 VAL A C 1
ATOM 3496 O O . VAL A 1 444 ? 16.703 40.469 11.328 1 97.81 444 VAL A O 1
ATOM 3499 N N . LEU A 1 445 ? 15.414 38.656 11.219 1 97.62 445 LEU A N 1
ATOM 3500 C CA . LEU A 1 445 ? 16.156 37.969 12.266 1 97.62 445 LEU A CA 1
ATOM 3501 C C . LEU A 1 445 ? 16.984 36.844 11.68 1 97.62 445 LEU A C 1
ATOM 3503 O O . LEU A 1 445 ? 16.5 36.031 10.859 1 97.62 445 LEU A O 1
ATOM 3507 N N . VAL A 1 446 ? 18.188 36.812 12.016 1 96.75 446 VAL A N 1
ATOM 3508 C CA . VAL A 1 446 ? 19.062 35.719 11.648 1 96.75 446 VAL A CA 1
ATOM 3509 C C . VAL A 1 446 ? 19.188 34.75 12.812 1 96.75 446 VAL A C 1
ATOM 3511 O O . VAL A 1 446 ? 19.703 35.094 13.875 1 96.75 446 VAL A O 1
ATOM 3514 N N . LEU A 1 447 ? 18.719 33.5 12.516 1 96 447 LEU A N 1
ATOM 3515 C CA . LEU A 1 447 ? 18.656 32.5 13.57 1 96 447 LEU A CA 1
ATOM 3516 C C . LEU A 1 447 ? 19.781 31.469 13.422 1 96 447 LEU A C 1
ATOM 3518 O O . LEU A 1 447 ? 20.188 31.141 12.305 1 96 447 LEU A O 1
ATOM 3522 N N . GLY A 1 448 ? 20.281 31.078 14.516 1 93.12 448 GLY A N 1
ATOM 3523 C CA . GLY A 1 448 ? 21.219 29.984 14.602 1 93.12 448 GLY A CA 1
ATOM 3524 C C . GLY A 1 448 ? 20.719 28.828 15.461 1 93.12 448 GLY A C 1
ATOM 3525 O O . GLY A 1 448 ? 19.641 28.922 16.047 1 93.12 448 GLY A O 1
ATOM 3526 N N . PHE A 1 449 ? 21.5 27.734 15.438 1 89.5 449 PHE A N 1
ATOM 3527 C CA . PHE A 1 449 ? 21.094 26.547 16.188 1 89.5 449 PHE A CA 1
ATOM 3528 C C . PHE A 1 449 ? 21.719 26.547 17.578 1 89.5 449 PHE A C 1
ATOM 3530 O O . PHE A 1 449 ? 22.906 26.828 17.734 1 89.5 449 PHE A O 1
ATOM 3537 N N . GLU A 1 450 ? 20.812 26.297 18.484 1 84.94 450 GLU A N 1
ATOM 3538 C CA . GLU A 1 450 ? 21.344 26.188 19.844 1 84.94 450 GLU A CA 1
ATOM 3539 C C . GLU A 1 450 ? 22.188 24.938 20.016 1 84.94 450 GLU A C 1
ATOM 3541 O O . GLU A 1 450 ? 21.875 23.891 19.453 1 84.94 450 GLU A O 1
ATOM 3546 N N . ARG A 1 451 ? 23.281 25.062 20.719 1 70.88 451 ARG A N 1
ATOM 3547 C CA . ARG A 1 451 ? 24.172 23.922 20.938 1 70.88 451 ARG A CA 1
ATOM 3548 C C . ARG A 1 451 ? 23.531 22.875 21.828 1 70.88 451 ARG A C 1
ATOM 3550 O O . ARG A 1 451 ? 23.625 21.672 21.562 1 70.88 451 ARG A O 1
ATOM 3557 N N . LYS A 1 452 ? 22.953 23.484 22.875 1 76.06 452 LYS A N 1
ATOM 3558 C CA . LYS A 1 452 ? 22.297 22.594 23.828 1 76.06 452 LYS A CA 1
ATOM 3559 C C . LYS A 1 452 ? 20.781 22.75 23.781 1 76.06 452 LYS A C 1
ATOM 3561 O O . LYS A 1 452 ? 20.266 23.875 23.828 1 76.06 452 LYS A O 1
ATOM 3566 N N . GLY A 1 453 ? 20.031 21.844 23.188 1 71.88 453 GLY A N 1
ATOM 3567 C CA . GLY A 1 453 ? 18.578 21.891 23.234 1 71.88 453 GLY A CA 1
ATOM 3568 C C . GLY A 1 453 ? 17.953 21.797 21.859 1 71.88 453 GLY A C 1
ATOM 3569 O O . GLY A 1 453 ? 18.641 21.547 20.859 1 71.88 453 GLY A O 1
ATOM 3570 N N . LEU A 1 454 ? 16.641 22.016 21.812 1 78.81 454 LEU A N 1
ATOM 3571 C CA . LEU A 1 454 ? 15.836 21.859 20.594 1 78.81 454 LEU A CA 1
ATOM 3572 C C . LEU A 1 454 ? 15.367 23.203 20.078 1 78.81 454 LEU A C 1
ATOM 3574 O O . LEU A 1 454 ? 14.492 23.266 19.203 1 78.81 454 LEU A O 1
ATOM 3578 N N . GLY A 1 455 ? 16.094 24.281 20.531 1 86 455 GLY A N 1
ATOM 3579 C CA . GLY A 1 455 ? 15.625 25.609 20.141 1 86 455 GLY A CA 1
ATOM 3580 C C . GLY A 1 455 ? 16.531 26.281 19.125 1 86 455 GLY A C 1
ATOM 3581 O O . GLY A 1 455 ? 17.656 25.828 18.906 1 86 455 GLY A O 1
ATOM 3582 N N . LEU A 1 456 ? 15.969 27.359 18.422 1 92.38 456 LEU A N 1
ATOM 3583 C CA . LEU A 1 456 ? 16.719 28.297 17.609 1 92.38 456 LEU A CA 1
ATOM 3584 C C . LEU A 1 456 ? 16.953 29.594 18.375 1 92.38 456 LEU A C 1
ATOM 3586 O O . LEU A 1 456 ? 16.156 29.969 19.234 1 92.38 456 LEU A O 1
ATOM 3590 N N . GLN A 1 457 ? 18.141 30.156 18.109 1 93 457 GLN A N 1
ATOM 3591 C CA . GLN A 1 457 ? 18.453 31.406 18.797 1 93 457 GLN A CA 1
ATOM 3592 C C . GLN A 1 457 ? 18.781 32.531 17.797 1 93 457 GLN A C 1
ATOM 3594 O O . GLN A 1 457 ? 19.312 32.25 16.719 1 93 457 GLN A O 1
ATOM 3599 N N . VAL A 1 458 ? 18.469 33.719 18.266 1 94.62 458 VAL A N 1
ATOM 3600 C CA . VAL A 1 458 ? 18.766 34.875 17.422 1 94.62 458 VAL A CA 1
ATOM 3601 C C . VAL A 1 458 ? 20.266 35.188 17.5 1 94.62 458 VAL A C 1
ATOM 3603 O O . VAL A 1 458 ? 20.797 35.438 18.594 1 94.62 458 VAL A O 1
ATOM 3606 N N . LEU A 1 459 ? 20.891 35.219 16.375 1 92.81 459 LEU A N 1
ATOM 3607 C CA . LEU A 1 459 ? 22.297 35.594 16.297 1 92.81 459 LEU A CA 1
ATOM 3608 C C . LEU A 1 459 ? 22.453 37.094 16.172 1 92.81 459 LEU A C 1
ATOM 3610 O O . LEU A 1 459 ? 23.281 37.719 16.859 1 92.81 459 LEU A O 1
ATOM 3614 N N . TYR A 1 460 ? 21.781 37.656 15.242 1 93.38 460 TYR A N 1
ATOM 3615 C CA . TYR A 1 460 ? 21.719 39.094 15.055 1 93.38 460 TYR A CA 1
ATOM 3616 C C . TYR A 1 460 ? 20.469 39.5 14.273 1 93.38 460 TYR A C 1
ATOM 3618 O O . TYR A 1 460 ? 19.703 38.656 13.836 1 93.38 460 TYR A O 1
ATOM 3626 N N . ARG A 1 461 ? 20.203 40.812 14.25 1 95.38 461 ARG A N 1
ATOM 3627 C CA . ARG A 1 461 ? 18.984 41.312 13.617 1 95.38 461 ARG A CA 1
ATOM 3628 C C . ARG A 1 461 ? 19.312 42.469 12.672 1 95.38 461 ARG A C 1
ATOM 3630 O O . ARG A 1 461 ? 20.281 43.188 12.883 1 95.38 461 ARG A O 1
ATOM 3637 N N . ILE A 1 462 ? 18.641 42.531 11.617 1 95.94 462 ILE A N 1
ATOM 3638 C CA . ILE A 1 462 ? 18.578 43.719 10.773 1 95.94 462 ILE A CA 1
ATOM 3639 C C . ILE A 1 462 ? 17.297 44.5 11.07 1 95.94 462 ILE A C 1
ATOM 3641 O O . ILE A 1 462 ? 16.234 44.188 10.523 1 95.94 462 ILE A O 1
ATOM 3645 N N . ASP A 1 463 ? 17.5 45.5 11.812 1 93.94 463 ASP A N 1
ATOM 3646 C CA . ASP A 1 463 ? 16.344 46.281 12.258 1 93.94 463 ASP A CA 1
ATOM 3647 C C . ASP A 1 463 ? 15.836 47.188 11.141 1 93.94 463 ASP A C 1
ATOM 3649 O O . ASP A 1 463 ? 16.625 47.75 10.375 1 93.94 463 ASP A O 1
ATOM 3653 N N . ASN A 1 464 ? 14.586 47.281 11.078 1 93.56 464 ASN A N 1
ATOM 3654 C CA . ASN A 1 464 ? 13.93 48.188 10.125 1 93.56 464 ASN A CA 1
ATOM 3655 C C . ASN A 1 464 ? 14.43 47.969 8.703 1 93.56 464 ASN A C 1
ATOM 3657 O O . ASN A 1 464 ? 14.781 48.938 8.008 1 93.56 464 ASN A O 1
ATOM 3661 N N . ALA A 1 465 ? 14.602 46.75 8.414 1 96 465 ALA A N 1
ATOM 3662 C CA . ALA A 1 465 ? 14.945 46.438 7.023 1 96 465 ALA A CA 1
ATOM 3663 C C . ALA A 1 465 ? 13.898 47.031 6.066 1 96 465 ALA A C 1
ATOM 3665 O O . ALA A 1 465 ? 14.234 47.5 4.98 1 96 465 ALA A O 1
ATOM 3666 N N . HIS A 1 466 ? 12.695 46.875 6.43 1 96.69 466 HIS A N 1
ATOM 3667 C CA . HIS A 1 466 ? 11.562 47.469 5.723 1 96.69 466 HIS A CA 1
ATOM 3668 C C . HIS A 1 466 ? 10.586 48.125 6.699 1 96.69 466 HIS A C 1
ATOM 3670 O O . HIS A 1 466 ? 10.633 47.844 7.902 1 96.69 466 HIS A O 1
ATOM 3676 N N . ARG A 1 467 ? 9.719 48.938 6.215 1 95.12 467 ARG A N 1
ATOM 3677 C CA . ARG A 1 467 ? 8.727 49.594 7.047 1 95.12 467 ARG A CA 1
ATOM 3678 C C . ARG A 1 467 ? 7.551 48.688 7.344 1 95.12 467 ARG A C 1
ATOM 3680 O O . ARG A 1 467 ? 6.84 48.875 8.336 1 95.12 467 ARG A O 1
ATOM 3687 N N . GLN A 1 468 ? 7.301 47.844 6.465 1 96.31 468 GLN A N 1
ATOM 3688 C CA . GLN A 1 468 ? 6.262 46.844 6.617 1 96.31 468 GLN A CA 1
ATOM 3689 C C . GLN A 1 468 ? 6.852 45.438 6.598 1 96.31 468 GLN A C 1
ATOM 3691 O O . GLN A 1 468 ? 8.047 45.25 6.82 1 96.31 468 GLN A O 1
ATOM 3696 N N . ALA A 1 469 ? 5.984 44.469 6.434 1 97.25 469 ALA A N 1
ATOM 3697 C CA . ALA A 1 469 ? 6.41 43.094 6.52 1 97.25 469 ALA A CA 1
ATOM 3698 C C . ALA A 1 469 ? 7.457 42.75 5.461 1 97.25 469 ALA A C 1
ATOM 3700 O O . ALA A 1 469 ? 7.387 43.281 4.336 1 97.25 469 ALA A O 1
ATOM 3701 N N . VAL A 1 470 ? 8.422 41.969 5.781 1 98.12 470 VAL A N 1
ATOM 3702 C CA . VAL A 1 470 ? 9.359 41.406 4.816 1 98.12 470 VAL A CA 1
ATOM 3703 C C . VAL A 1 470 ? 8.727 40.219 4.109 1 98.12 470 VAL A C 1
ATOM 3705 O O . VAL A 1 470 ? 8.781 39.094 4.609 1 98.12 470 VAL A O 1
ATOM 3708 N N . SER A 1 471 ? 8.273 40.406 2.943 1 96.81 471 SER A N 1
ATOM 3709 C CA . SER A 1 471 ? 7.414 39.438 2.271 1 96.81 471 SER A CA 1
ATOM 3710 C C . SER A 1 471 ? 8.234 38.375 1.555 1 96.81 471 SER A C 1
ATOM 3712 O O . SER A 1 471 ? 7.762 37.25 1.349 1 96.81 471 SER A O 1
ATOM 3714 N N . CYS A 1 472 ? 9.406 38.656 1.099 1 96.94 472 CYS A N 1
ATOM 3715 C CA . CYS A 1 472 ? 10.234 37.688 0.408 1 96.94 472 CYS A CA 1
ATOM 3716 C C . CYS A 1 472 ? 11.719 38 0.617 1 96.94 472 CYS A C 1
ATOM 3718 O O . CYS A 1 472 ? 12.086 39.094 1.002 1 96.94 472 CYS A O 1
ATOM 3720 N N . MET A 1 473 ? 12.523 36.969 0.387 1 97.06 473 MET A N 1
ATOM 3721 C CA . MET A 1 473 ? 13.969 37.156 0.517 1 97.06 473 MET A CA 1
ATOM 3722 C C . MET A 1 473 ? 14.711 36.062 -0.258 1 97.06 473 MET A C 1
ATOM 3724 O O . MET A 1 473 ? 14.148 35 -0.556 1 97.06 473 MET A O 1
ATOM 3728 N N . ALA A 1 474 ? 15.93 36.312 -0.628 1 95.88 474 ALA A N 1
ATOM 3729 C CA . ALA A 1 474 ? 16.797 35.375 -1.325 1 95.88 474 ALA A CA 1
ATOM 3730 C C . ALA A 1 474 ? 18.266 35.625 -1.015 1 95.88 474 ALA A C 1
ATOM 3732 O O . ALA A 1 474 ? 18.656 36.781 -0.809 1 95.88 474 ALA A O 1
ATOM 3733 N N . LEU A 1 475 ? 18.969 34.531 -1.012 1 95.06 475 LEU A N 1
ATOM 3734 C CA . LEU A 1 475 ? 20.406 34.594 -0.741 1 95.06 475 LEU A CA 1
ATOM 3735 C C . LEU A 1 475 ? 21.219 34.312 -2.002 1 95.06 475 LEU A C 1
ATOM 3737 O O . LEU A 1 475 ? 20.812 33.5 -2.83 1 95.06 475 LEU A O 1
ATOM 3741 N N . THR A 1 476 ? 22.328 35 -2.029 1 92.94 476 THR A N 1
ATOM 3742 C CA . THR A 1 476 ? 23.25 34.688 -3.104 1 92.94 476 THR A CA 1
ATOM 3743 C C . THR A 1 476 ? 23.891 33.312 -2.871 1 92.94 476 THR A C 1
ATOM 3745 O O . THR A 1 476 ? 23.781 32.75 -1.78 1 92.94 476 THR A O 1
ATOM 3748 N N . ALA A 1 477 ? 24.562 32.844 -3.891 1 86.38 477 ALA A N 1
ATOM 3749 C CA . ALA A 1 477 ? 25.109 31.484 -3.857 1 86.38 477 ALA A CA 1
ATOM 3750 C C . ALA A 1 477 ? 26.156 31.344 -2.756 1 86.38 477 ALA A C 1
ATOM 3752 O O . ALA A 1 477 ? 26.297 30.281 -2.148 1 86.38 477 ALA A O 1
ATOM 3753 N N . CYS A 1 478 ? 26.906 32.375 -2.537 1 82 478 CYS A N 1
ATOM 3754 C CA . CYS A 1 478 ? 27.922 32.312 -1.503 1 82 478 CYS A CA 1
ATOM 3755 C C . CYS A 1 478 ? 27.359 32.75 -0.155 1 82 478 CYS A C 1
ATOM 3757 O O . CYS A 1 478 ? 28.078 32.75 0.851 1 82 478 CYS A O 1
ATOM 3759 N N . SER A 1 479 ? 26.188 33.156 -0.071 1 87.25 479 SER A N 1
ATOM 3760 C CA . SER A 1 479 ? 25.453 33.562 1.129 1 87.25 479 SER A CA 1
ATOM 3761 C C . SER A 1 479 ? 26.062 34.812 1.753 1 87.25 479 SER A C 1
ATOM 3763 O O . SER A 1 479 ? 26.062 34.969 2.977 1 87.25 479 SER A O 1
ATOM 3765 N N . ASP A 1 480 ? 26.672 35.625 0.912 1 89.75 480 ASP A N 1
ATOM 3766 C CA . ASP A 1 480 ? 27.312 36.844 1.418 1 89.75 480 ASP A CA 1
ATOM 3767 C C . ASP A 1 480 ? 26.375 38.031 1.3 1 89.75 480 ASP A C 1
ATOM 3769 O O . ASP A 1 480 ? 26.578 39.062 1.966 1 89.75 480 ASP A O 1
ATOM 3773 N N . LYS A 1 481 ? 25.469 37.906 0.445 1 95.31 481 LYS A N 1
ATOM 3774 C CA . LYS A 1 481 ? 24.484 38.969 0.269 1 95.31 481 LYS A CA 1
ATOM 3775 C C . LYS A 1 481 ? 23.062 38.438 0.389 1 95.31 481 LYS A C 1
ATOM 3777 O O . LYS A 1 481 ? 22.781 37.312 0.024 1 95.31 481 LYS A O 1
ATOM 3782 N N . LEU A 1 482 ? 22.25 39.312 0.9 1 96.75 482 LEU A N 1
ATOM 3783 C CA . LEU A 1 482 ? 20.828 39.031 1.073 1 96.75 482 LEU A CA 1
ATOM 3784 C C . LEU A 1 482 ? 19.969 40.094 0.379 1 96.75 482 LEU A C 1
ATOM 3786 O O . LEU A 1 482 ? 20.234 41.281 0.499 1 96.75 482 LEU A O 1
ATOM 3790 N N . VAL A 1 483 ? 19.078 39.656 -0.417 1 97.88 483 VAL A N 1
ATOM 3791 C CA . VAL A 1 483 ? 18.109 40.562 -1.005 1 97.88 483 VAL A CA 1
ATOM 3792 C C . VAL A 1 483 ? 16.75 40.406 -0.312 1 97.88 483 VAL A C 1
ATOM 3794 O O . VAL A 1 483 ? 16.281 39.281 -0.123 1 97.88 483 VAL A O 1
ATOM 3797 N N . THR A 1 484 ? 16.156 41.469 0.156 1 98.12 484 THR A N 1
ATOM 3798 C CA . THR A 1 484 ? 14.844 41.438 0.802 1 98.12 484 THR A CA 1
ATOM 3799 C C . THR A 1 484 ? 13.828 42.281 0.04 1 98.12 484 THR A C 1
ATOM 3801 O O . THR A 1 484 ? 14.188 43.312 -0.54 1 98.12 484 THR A O 1
ATOM 3804 N N . GLY A 1 485 ? 12.648 41.75 -0.064 1 98 485 GLY A N 1
ATOM 3805 C CA . GLY A 1 485 ? 11.5 42.5 -0.559 1 98 485 GLY A CA 1
ATOM 3806 C C . GLY A 1 485 ? 10.438 42.75 0.498 1 98 485 GLY A C 1
ATOM 3807 O O . GLY A 1 485 ? 10.125 41.844 1.276 1 98 485 GLY A O 1
ATOM 3808 N N . GLY A 1 486 ? 9.898 43.969 0.483 1 97 486 GLY A N 1
ATOM 3809 C CA . GLY A 1 486 ? 8.953 44.312 1.531 1 97 486 GLY A CA 1
ATOM 3810 C C . GLY A 1 486 ? 7.574 44.656 1 1 97 486 GLY A C 1
ATOM 3811 O O . GLY A 1 486 ? 7.406 44.875 -0.198 1 97 486 GLY A O 1
ATOM 3812 N N . GLN A 1 487 ? 6.684 44.656 1.935 1 96.62 487 GLN A N 1
ATOM 3813 C CA . GLN A 1 487 ? 5.328 45.094 1.612 1 96.62 487 GLN A CA 1
ATOM 3814 C C . GLN A 1 487 ? 5.254 46.625 1.517 1 96.62 487 GLN A C 1
ATOM 3816 O O . GLN A 1 487 ? 4.211 47.156 1.164 1 96.62 487 GLN A O 1
ATOM 3821 N N . ASP A 1 488 ? 6.375 47.281 1.742 1 95.12 488 ASP A N 1
ATOM 3822 C CA . ASP A 1 488 ? 6.48 48.719 1.566 1 95.12 488 ASP A CA 1
ATOM 3823 C C . ASP A 1 488 ? 6.871 49.062 0.132 1 95.12 488 ASP A C 1
ATOM 3825 O O . ASP A 1 488 ? 7.168 50.219 -0.17 1 95.12 488 ASP A O 1
ATOM 3829 N N . PHE A 1 489 ? 7.016 48.125 -0.683 1 94.62 489 PHE A N 1
ATOM 3830 C CA . PHE A 1 489 ? 7.184 48.25 -2.123 1 94.62 489 PHE A CA 1
ATOM 3831 C C . PHE A 1 489 ? 8.656 48.312 -2.496 1 94.62 489 PHE A C 1
ATOM 3833 O O . PHE A 1 489 ? 9 48.469 -3.67 1 94.62 489 PHE A O 1
ATOM 3840 N N . PHE A 1 490 ? 9.539 48.156 -1.526 1 96.75 490 PHE A N 1
ATOM 3841 C CA . PHE A 1 490 ? 10.961 48.375 -1.805 1 96.75 490 PHE A CA 1
ATOM 3842 C C . PHE A 1 490 ? 11.695 47.031 -1.805 1 96.75 490 PHE A C 1
ATOM 3844 O O . PHE A 1 490 ? 11.227 46.062 -1.216 1 96.75 490 PHE A O 1
ATOM 3851 N N . VAL A 1 491 ? 12.805 47.031 -2.541 1 97.94 491 VAL A N 1
ATOM 3852 C CA . VAL A 1 491 ? 13.766 45.906 -2.537 1 97.94 491 VAL A CA 1
ATOM 3853 C C . VAL A 1 491 ? 15.117 46.406 -2.039 1 97.94 491 VAL A C 1
ATOM 3855 O O . VAL A 1 491 ? 15.555 47.5 -2.389 1 97.94 491 VAL A O 1
ATOM 3858 N N . SER A 1 492 ? 15.75 45.656 -1.155 1 98 492 SER A N 1
ATOM 3859 C CA . SER A 1 492 ? 17.031 46.062 -0.611 1 98 492 SER A CA 1
ATOM 3860 C C . SER A 1 492 ? 18.062 44.969 -0.735 1 98 492 SER A C 1
ATOM 3862 O O . SER A 1 492 ? 17.734 43.781 -0.611 1 98 492 SER A O 1
ATOM 3864 N N . LEU A 1 493 ? 19.25 45.344 -1.026 1 97.75 493 LEU A N 1
ATOM 3865 C CA . LEU A 1 493 ? 20.391 44.438 -1.013 1 97.75 493 LEU A CA 1
ATOM 3866 C C . LEU A 1 493 ? 21.25 44.656 0.23 1 97.75 493 LEU A C 1
ATOM 3868 O O . LEU A 1 493 ? 21.609 45.812 0.539 1 97.75 493 LEU A O 1
ATOM 3872 N N . TRP A 1 494 ? 21.594 43.594 0.903 1 97.06 494 TRP A N 1
ATOM 3873 C CA . TRP A 1 494 ? 22.359 43.656 2.135 1 97.06 494 TRP A CA 1
ATOM 3874 C C . TRP A 1 494 ? 23.656 42.875 2.002 1 97.06 494 TRP A C 1
ATOM 3876 O O . TRP A 1 494 ? 23.672 41.781 1.428 1 97.06 494 TRP A O 1
ATOM 3886 N N . ARG A 1 495 ? 24.688 43.375 2.465 1 95.12 495 ARG A N 1
ATOM 3887 C CA . ARG A 1 495 ? 25.906 42.625 2.678 1 95.12 495 ARG A CA 1
ATOM 3888 C C . ARG A 1 495 ? 25.953 42.062 4.09 1 95.12 495 ARG A C 1
ATOM 3890 O O . ARG A 1 495 ? 25.844 42.781 5.07 1 95.12 495 ARG A O 1
ATOM 3897 N N . LEU A 1 496 ? 26.078 40.781 4.164 1 93 496 LEU A N 1
ATOM 3898 C CA . LEU A 1 496 ? 26.109 40.094 5.457 1 93 496 LEU A CA 1
ATOM 3899 C C . LEU A 1 496 ? 27.547 39.969 5.961 1 93 496 LEU A C 1
ATOM 3901 O O . LEU A 1 496 ? 28.391 39.375 5.285 1 93 496 LEU A O 1
ATOM 3905 N N . VAL A 1 497 ? 27.734 40.562 7.09 1 89.31 497 VAL A N 1
ATOM 3906 C CA . VAL A 1 497 ? 29.078 40.531 7.672 1 89.31 497 VAL A CA 1
ATOM 3907 C C . VAL A 1 497 ? 29.109 39.625 8.891 1 89.31 497 VAL A C 1
ATOM 3909 O O . VAL A 1 497 ? 28.25 39.719 9.766 1 89.31 497 VAL A O 1
ATOM 3912 N N . ASP A 1 498 ? 29.891 38.625 8.828 1 84.5 498 ASP A N 1
ATOM 3913 C CA . ASP A 1 498 ? 30.156 37.75 9.953 1 84.5 498 ASP A CA 1
ATOM 3914 C C . ASP A 1 498 ? 31.656 37.656 10.234 1 84.5 498 ASP A C 1
ATOM 3916 O O . ASP A 1 498 ? 32.312 36.719 9.773 1 84.5 498 ASP A O 1
ATOM 3920 N N . ASP A 1 499 ? 32.188 38.625 10.836 1 79.62 499 ASP A N 1
ATOM 3921 C CA . ASP A 1 499 ? 33.625 38.688 11.039 1 79.62 499 ASP A CA 1
ATOM 3922 C C . ASP A 1 499 ? 33.969 39 12.492 1 79.62 499 ASP A C 1
ATOM 3924 O O . ASP A 1 499 ? 33.062 39.219 13.312 1 79.62 499 ASP A O 1
ATOM 3928 N N . LEU A 1 500 ? 35.219 38.781 12.898 1 79.25 500 LEU A N 1
ATOM 3929 C CA . LEU A 1 500 ? 35.719 39.156 14.211 1 79.25 500 LEU A CA 1
ATOM 3930 C C . LEU A 1 500 ? 36.219 40.594 14.219 1 79.25 500 LEU A C 1
ATOM 3932 O O . LEU A 1 500 ? 36.844 41.031 13.258 1 79.25 500 LEU A O 1
ATOM 3936 N N . ASP A 1 501 ? 35.656 41.344 15.125 1 70.62 501 ASP A N 1
ATOM 3937 C CA . ASP A 1 501 ? 36.188 42.719 15.227 1 70.62 501 ASP A CA 1
ATOM 3938 C C . ASP A 1 501 ? 37.625 42.719 15.727 1 70.62 501 ASP A C 1
ATOM 3940 O O . ASP A 1 501 ? 38.188 41.656 15.969 1 70.62 501 ASP A O 1
ATOM 3944 N N . MET A 1 502 ? 38.219 43.969 15.727 1 73.38 502 MET A N 1
ATOM 3945 C CA . MET A 1 502 ? 39.625 44.125 16.094 1 73.38 502 MET A CA 1
ATOM 3946 C C . MET A 1 502 ? 39.906 43.594 17.5 1 73.38 502 MET A C 1
ATOM 3948 O O . MET A 1 502 ? 41.031 43.25 17.828 1 73.38 502 MET A O 1
ATOM 3952 N N . ARG A 1 503 ? 39.031 43.562 18.281 1 79.5 503 ARG A N 1
ATOM 3953 C CA . ARG A 1 503 ? 39.188 43.094 19.656 1 79.5 503 ARG A CA 1
ATOM 3954 C C . ARG A 1 503 ? 38.875 41.594 19.766 1 79.5 503 ARG A C 1
ATOM 3956 O O . ARG A 1 503 ? 38.812 41.062 20.875 1 79.5 503 ARG A O 1
ATOM 3963 N N . GLY A 1 504 ? 38.5 40.844 18.656 1 73.19 504 GLY A N 1
ATOM 3964 C CA . GLY A 1 504 ? 38.25 39.406 18.641 1 73.19 504 GLY A CA 1
ATOM 3965 C C . GLY A 1 504 ? 36.781 39.062 18.844 1 73.19 504 GLY A C 1
ATOM 3966 O O . GLY A 1 504 ? 36.438 37.875 19.078 1 73.19 504 GLY A O 1
ATOM 3967 N N . ARG A 1 505 ? 35.969 40.094 18.938 1 74.12 505 ARG A N 1
ATOM 3968 C CA . ARG A 1 505 ? 34.531 39.844 19.125 1 74.12 505 ARG A CA 1
ATOM 3969 C C . ARG A 1 505 ? 33.844 39.625 17.781 1 74.12 505 ARG A C 1
ATOM 3971 O O . ARG A 1 505 ? 34.156 40.281 16.797 1 74.12 505 ARG A O 1
ATOM 3978 N N . ARG A 1 506 ? 33.031 38.625 17.859 1 81.06 506 ARG A N 1
ATOM 3979 C CA . ARG A 1 506 ? 32.312 38.281 16.625 1 81.06 506 ARG A CA 1
ATOM 3980 C C . ARG A 1 506 ? 31.344 39.406 16.25 1 81.06 506 ARG A C 1
ATOM 3982 O O . ARG A 1 506 ? 30.516 39.812 17.062 1 81.06 506 ARG A O 1
ATOM 3989 N N . LEU A 1 507 ? 31.578 40.094 15.141 1 83.38 507 LEU A N 1
ATOM 3990 C CA . LEU A 1 507 ? 30.703 41.156 14.609 1 83.38 507 LEU A CA 1
ATOM 3991 C C . LEU A 1 507 ? 29.812 40.594 13.5 1 83.38 507 LEU A C 1
ATOM 3993 O O . LEU A 1 507 ? 30.297 40.125 12.477 1 83.38 507 LEU A O 1
ATOM 3997 N N . ARG A 1 508 ? 28.469 40.594 13.805 1 89.12 508 ARG A N 1
ATOM 3998 C CA . ARG A 1 508 ? 27.484 40.156 12.828 1 89.12 508 ARG A CA 1
ATOM 3999 C C . ARG A 1 508 ? 26.484 41.281 12.531 1 89.12 508 ARG A C 1
ATOM 4001 O O . ARG A 1 508 ? 25.812 41.781 13.438 1 89.12 508 ARG A O 1
ATOM 4008 N N . GLN A 1 509 ? 26.453 41.656 11.297 1 90.62 509 GLN A N 1
ATOM 4009 C CA . GLN A 1 509 ? 25.516 42.719 10.914 1 90.62 509 GLN A CA 1
ATOM 4010 C C . GLN A 1 509 ? 25.172 42.625 9.43 1 90.62 509 GLN A C 1
ATOM 4012 O O . GLN A 1 509 ? 25.891 41.969 8.656 1 90.62 509 GLN A O 1
ATOM 4017 N N . GLY A 1 510 ? 24.047 43.156 9.102 1 93.19 510 GLY A N 1
ATOM 4018 C CA . GLY A 1 510 ? 23.656 43.375 7.723 1 93.19 510 GLY A CA 1
ATOM 4019 C C . GLY A 1 510 ? 23.734 44.844 7.312 1 93.19 510 GLY A C 1
ATOM 4020 O O . GLY A 1 510 ? 23.047 45.688 7.891 1 93.19 510 GLY A O 1
ATOM 4021 N N . LEU A 1 511 ? 24.609 45.062 6.309 1 93.88 511 LEU A N 1
ATOM 4022 C CA . LEU A 1 511 ? 24.766 46.406 5.82 1 93.88 511 LEU A CA 1
ATOM 4023 C C . LEU A 1 511 ? 24.031 46.594 4.496 1 93.88 511 LEU A C 1
ATOM 4025 O O . LEU A 1 511 ? 24.25 45.844 3.545 1 93.88 511 LEU A O 1
ATOM 4029 N N . ARG A 1 512 ? 23.219 47.594 4.488 1 95.69 512 ARG A N 1
ATOM 4030 C CA . ARG A 1 512 ? 22.484 47.844 3.256 1 95.69 512 ARG A CA 1
ATOM 4031 C C . ARG A 1 512 ? 23.406 48.344 2.158 1 95.69 512 ARG A C 1
ATOM 4033 O O . ARG A 1 512 ? 24.172 49.281 2.371 1 95.69 512 ARG A O 1
ATOM 4040 N N . VAL A 1 513 ? 23.344 47.812 1.003 1 96 513 VAL A N 1
ATOM 4041 C CA . VAL A 1 513 ? 24.172 48.188 -0.141 1 96 513 VAL A CA 1
ATOM 4042 C C . VAL A 1 513 ? 23.344 49 -1.13 1 96 513 VAL A C 1
ATOM 4044 O O . VAL A 1 513 ? 23.75 50.062 -1.545 1 96 513 VAL A O 1
ATOM 4047 N N . PHE A 1 514 ? 22.266 48.406 -1.534 1 96.19 514 PHE A N 1
ATOM 4048 C CA . PHE A 1 514 ? 21.391 49.094 -2.477 1 96.19 514 PHE A CA 1
ATOM 4049 C C . PHE A 1 514 ? 19.953 49.094 -1.957 1 96.19 514 PHE A C 1
ATOM 4051 O O . PHE A 1 514 ? 19.578 48.281 -1.107 1 96.19 514 PHE A O 1
ATOM 4058 N N . HIS A 1 515 ? 19.203 50.094 -2.404 1 95.19 515 HIS A N 1
ATOM 4059 C CA . HIS A 1 515 ? 17.781 50.281 -2.129 1 95.19 515 HIS A CA 1
ATOM 4060 C C . HIS A 1 515 ? 17.016 50.625 -3.4 1 95.19 515 HIS A C 1
ATOM 4062 O O . HIS A 1 515 ? 17.219 51.688 -3.986 1 95.19 515 HIS A O 1
ATOM 4068 N N . PHE A 1 516 ? 16.125 49.719 -3.791 1 96.88 516 PHE A N 1
ATOM 4069 C CA . PHE A 1 516 ? 15.406 49.875 -5.043 1 96.88 516 PHE A CA 1
ATOM 4070 C C . PHE A 1 516 ? 13.969 50.312 -4.785 1 96.88 516 PHE A C 1
ATOM 4072 O O . PHE A 1 516 ? 13.266 49.719 -3.986 1 96.88 516 PHE A O 1
ATOM 4079 N N . VAL A 1 517 ? 13.398 51.312 -5.496 1 94.88 517 VAL A N 1
ATOM 4080 C CA . VAL A 1 517 ? 12.102 51.906 -5.195 1 94.88 517 VAL A CA 1
ATOM 4081 C C . VAL A 1 517 ? 11.258 51.969 -6.465 1 94.88 517 VAL A C 1
ATOM 4083 O O . VAL A 1 517 ? 10.344 52.781 -6.574 1 94.88 517 VAL A O 1
ATOM 4086 N N . ASP A 1 518 ? 11.477 51.156 -7.41 1 94.88 518 ASP A N 1
ATOM 4087 C CA . ASP A 1 518 ? 10.883 51.281 -8.742 1 94.88 518 ASP A CA 1
ATOM 4088 C C . ASP A 1 518 ? 9.445 50.781 -8.758 1 94.88 518 ASP A C 1
ATOM 4090 O O . ASP A 1 518 ? 8.609 51.281 -9.516 1 94.88 518 ASP A O 1
ATOM 4094 N N . GLN A 1 519 ? 9.117 49.844 -7.988 1 95.12 519 GLN A N 1
ATOM 4095 C CA . GLN A 1 519 ? 7.797 49.219 -8.016 1 95.12 519 GLN A CA 1
ATOM 4096 C C . GLN A 1 519 ? 6.84 49.938 -7.059 1 95.12 519 GLN A C 1
ATOM 4098 O O . GLN A 1 519 ? 7.277 50.531 -6.078 1 95.12 519 GLN A O 1
ATOM 4103 N N . LYS A 1 520 ? 5.484 49.844 -7.332 1 95.56 520 LYS A N 1
ATOM 4104 C CA . LYS A 1 520 ? 4.508 50.625 -6.598 1 95.56 520 LYS A CA 1
ATOM 4105 C C . LYS A 1 520 ? 3.574 49.75 -5.781 1 95.56 520 LYS A C 1
ATOM 4107 O O . LYS A 1 520 ? 2.5 50.188 -5.363 1 95.56 520 LYS A O 1
ATOM 4112 N N . GLY A 1 521 ? 3.838 48.594 -5.641 1 96.12 521 GLY A N 1
ATOM 4113 C CA . GLY A 1 521 ? 3.08 47.656 -4.828 1 96.12 521 GLY A CA 1
ATOM 4114 C C . GLY A 1 521 ? 3.957 46.75 -4.004 1 96.12 521 GLY A C 1
ATOM 4115 O O . GLY A 1 521 ? 5.176 46.719 -4.184 1 96.12 521 GLY A O 1
ATOM 4116 N N . PRO A 1 522 ? 3.256 46.062 -3.064 1 97.38 522 PRO A N 1
ATOM 4117 C CA . PRO A 1 522 ? 4.016 45.094 -2.258 1 97.38 522 PRO A CA 1
ATOM 4118 C C . PRO A 1 522 ? 4.77 44.062 -3.107 1 97.38 522 PRO A C 1
ATOM 4120 O O . PRO A 1 522 ? 4.25 43.594 -4.125 1 97.38 522 PRO A O 1
ATOM 4123 N N . ILE A 1 523 ? 5.992 43.75 -2.717 1 98 523 ILE A N 1
ATOM 4124 C CA . ILE A 1 523 ? 6.785 42.75 -3.408 1 98 523 ILE A CA 1
ATOM 4125 C C . ILE A 1 523 ? 6.305 41.344 -3.014 1 98 523 ILE A C 1
ATOM 4127 O O . ILE A 1 523 ? 6.113 41.062 -1.83 1 98 523 ILE A O 1
ATOM 4131 N N . THR A 1 524 ? 6.066 40.438 -3.988 1 97.25 524 THR A N 1
ATOM 4132 C CA . THR A 1 524 ? 5.434 39.156 -3.719 1 97.25 524 THR A CA 1
ATOM 4133 C C . THR A 1 524 ? 6.449 38.031 -3.818 1 97.25 524 THR A C 1
ATOM 4135 O O . THR A 1 524 ? 6.301 37 -3.162 1 97.25 524 THR A O 1
ATOM 4138 N N . SER A 1 525 ? 7.375 38.156 -4.684 1 97.06 525 SER A N 1
ATOM 4139 C CA . SER A 1 525 ? 8.352 37.094 -4.914 1 97.06 525 SER A CA 1
ATOM 4140 C C . SER A 1 525 ? 9.68 37.656 -5.41 1 97.06 525 SER A C 1
ATOM 4142 O O . SER A 1 525 ? 9.719 38.75 -5.973 1 97.06 525 SER A O 1
ATOM 4144 N N . LEU A 1 526 ? 10.68 36.938 -5.105 1 95.56 526 LEU A N 1
ATOM 4145 C CA . LEU A 1 526 ? 12.031 37.375 -5.441 1 95.56 526 LEU A CA 1
ATOM 4146 C C . LEU A 1 526 ? 12.922 36.156 -5.746 1 95.56 526 LEU A C 1
ATOM 4148 O O . LEU A 1 526 ? 12.852 35.156 -5.059 1 95.56 526 LEU A O 1
ATOM 4152 N N . ARG A 1 527 ? 13.703 36.25 -6.879 1 94.69 527 ARG A N 1
ATOM 4153 C CA . ARG A 1 527 ? 14.68 35.219 -7.223 1 94.69 527 ARG A CA 1
ATOM 4154 C C . ARG A 1 527 ? 15.992 35.844 -7.672 1 94.69 527 ARG A C 1
ATOM 4156 O O . ARG A 1 527 ? 16 36.906 -8.297 1 94.69 527 ARG A O 1
ATOM 4163 N N . ILE A 1 528 ? 17.031 35.188 -7.32 1 93.75 528 ILE A N 1
ATOM 4164 C CA . ILE A 1 528 ? 18.344 35.594 -7.777 1 93.75 528 ILE A CA 1
ATOM 4165 C C . ILE A 1 528 ? 18.859 34.625 -8.844 1 93.75 528 ILE A C 1
ATOM 4167 O O . ILE A 1 528 ? 18.703 33.406 -8.711 1 93.75 528 ILE A O 1
ATOM 4171 N N . ALA A 1 529 ? 19.438 35.219 -9.805 1 90.88 529 ALA A N 1
ATOM 4172 C CA . ALA A 1 529 ? 19.984 34.375 -10.875 1 90.88 529 ALA A CA 1
ATOM 4173 C C . ALA A 1 529 ? 21.141 33.531 -10.359 1 90.88 529 ALA A C 1
ATOM 4175 O O . ALA A 1 529 ? 21.75 33.844 -9.344 1 90.88 529 ALA A O 1
ATOM 4176 N N . LYS A 1 530 ? 21.5 32.531 -11.102 1 85.06 530 LYS A N 1
ATOM 4177 C CA . LYS A 1 530 ? 22.531 31.594 -10.688 1 85.06 530 LYS A CA 1
ATOM 4178 C C . LYS A 1 530 ? 23.906 32.25 -10.602 1 85.06 530 LYS A C 1
ATOM 4180 O O . LYS A 1 530 ? 24.734 31.844 -9.797 1 85.06 530 LYS A O 1
ATOM 4185 N N . ASP A 1 531 ? 24.078 33.25 -11.367 1 85.62 531 ASP A N 1
ATOM 4186 C CA . ASP A 1 531 ? 25.375 33.938 -11.375 1 85.62 531 ASP A CA 1
ATOM 4187 C C . ASP A 1 531 ? 25.438 35.031 -10.328 1 85.62 531 ASP A C 1
ATOM 4189 O O . ASP A 1 531 ? 26.422 35.75 -10.234 1 85.62 531 ASP A O 1
ATOM 4193 N N . ASP A 1 532 ? 24.422 35.312 -9.609 1 91.38 532 ASP A N 1
ATOM 4194 C CA . ASP A 1 532 ? 24.312 36.25 -8.492 1 91.38 532 ASP A CA 1
ATOM 4195 C C . ASP A 1 532 ? 24.422 37.688 -8.977 1 91.38 532 ASP A C 1
ATOM 4197 O O . ASP A 1 532 ? 24.766 38.562 -8.195 1 91.38 532 ASP A O 1
ATOM 4201 N N . LYS A 1 533 ? 24.125 37.844 -10.195 1 91.44 533 LYS A N 1
ATOM 4202 C CA . LYS A 1 533 ? 24.312 39.188 -10.727 1 91.44 533 LYS A CA 1
ATOM 4203 C C . LYS A 1 533 ? 22.984 39.906 -10.891 1 91.44 533 LYS A C 1
ATOM 4205 O O . LYS A 1 533 ? 22.938 41.156 -10.914 1 91.44 533 LYS A O 1
ATOM 4210 N N . THR A 1 534 ? 22.062 39.156 -11.094 1 93.06 534 THR A N 1
ATOM 4211 C CA . THR A 1 534 ? 20.766 39.75 -11.359 1 93.06 534 THR A CA 1
ATOM 4212 C C . THR A 1 534 ? 19.703 39.188 -10.422 1 93.06 534 THR A C 1
ATOM 4214 O O . THR A 1 534 ? 19.781 38.031 -10.023 1 93.06 534 THR A O 1
ATOM 4217 N N . CYS A 1 535 ? 18.781 40.031 -10.062 1 94.88 535 CYS A N 1
ATOM 4218 C CA . CYS A 1 535 ? 17.625 39.594 -9.281 1 94.88 535 CYS A CA 1
ATOM 4219 C C . CYS A 1 535 ? 16.328 40.031 -9.945 1 94.88 535 CYS A C 1
ATOM 4221 O O . CYS A 1 535 ? 16.281 41.094 -10.57 1 94.88 535 CYS A O 1
ATOM 4223 N N . VAL A 1 536 ? 15.375 39.188 -9.945 1 95.56 536 VAL A N 1
ATOM 4224 C CA . VAL A 1 536 ? 14.062 39.5 -10.477 1 95.56 536 VAL A CA 1
ATOM 4225 C C . VAL A 1 536 ? 13.031 39.5 -9.344 1 95.56 536 VAL A C 1
ATOM 4227 O O . VAL A 1 536 ? 13.062 38.625 -8.484 1 95.56 536 VAL A O 1
ATOM 4230 N N . CYS A 1 537 ? 12.133 40.438 -9.242 1 96.62 537 CYS A N 1
ATOM 4231 C CA . CYS A 1 537 ? 11.109 40.531 -8.211 1 96.62 537 CYS A CA 1
ATOM 4232 C C . CYS A 1 537 ? 9.75 40.844 -8.812 1 96.62 537 CYS A C 1
ATOM 4234 O O . CYS A 1 537 ? 9.656 41.625 -9.766 1 96.62 537 CYS A O 1
ATOM 4236 N N . SER A 1 538 ? 8.789 40.25 -8.344 1 97.5 538 SER A N 1
ATOM 4237 C CA . SER A 1 538 ? 7.414 40.531 -8.742 1 97.5 538 SER A CA 1
ATOM 4238 C C . SER A 1 538 ? 6.684 41.344 -7.684 1 97.5 538 SER A C 1
ATOM 4240 O O . SER A 1 538 ? 7.082 41.344 -6.516 1 97.5 538 SER A O 1
ATOM 4242 N N . SER A 1 539 ? 5.602 42 -8.094 1 97.75 539 SER A N 1
ATOM 4243 C CA . SER A 1 539 ? 4.84 42.875 -7.207 1 97.75 539 SER A CA 1
ATOM 4244 C C . SER A 1 539 ? 3.344 42.781 -7.484 1 97.75 539 SER A C 1
ATOM 4246 O O . SER A 1 539 ? 2.934 42.375 -8.57 1 97.75 539 SER A O 1
ATOM 4248 N N . LEU A 1 540 ? 2.602 43.219 -6.504 1 97.06 540 LEU A N 1
ATOM 4249 C CA . LEU A 1 540 ? 1.148 43.188 -6.625 1 97.06 540 LEU A CA 1
ATOM 4250 C C . LEU A 1 540 ? 0.669 44.281 -7.566 1 97.06 540 LEU A C 1
ATOM 4252 O O . LEU A 1 540 ? -0.488 44.281 -7.992 1 97.06 540 LEU A O 1
ATOM 4256 N N . ASP A 1 541 ? 1.537 45.188 -7.965 1 96.19 541 ASP A N 1
ATOM 4257 C CA . ASP A 1 541 ? 1.135 46.25 -8.891 1 96.19 541 ASP A CA 1
ATOM 4258 C C . ASP A 1 541 ? 1.146 45.75 -10.328 1 96.19 541 ASP A C 1
ATOM 4260 O O . ASP A 1 541 ? 0.859 46.531 -11.258 1 96.19 541 ASP A O 1
ATOM 4264 N N . GLY A 1 542 ? 1.551 44.5 -10.508 1 96.69 542 GLY A N 1
ATOM 4265 C CA . GLY A 1 542 ? 1.516 43.875 -11.828 1 96.69 542 GLY A CA 1
ATOM 4266 C C . GLY A 1 542 ? 2.838 43.969 -12.562 1 96.69 542 GLY A C 1
ATOM 4267 O O . GLY A 1 542 ? 2.916 43.656 -13.75 1 96.69 542 GLY A O 1
ATOM 4268 N N . THR A 1 543 ? 3.814 44.375 -11.859 1 96.56 543 THR A N 1
ATOM 4269 C CA . THR A 1 543 ? 5.102 44.531 -12.523 1 96.56 543 THR A CA 1
ATOM 4270 C C . THR A 1 543 ? 6.125 43.531 -11.969 1 96.56 543 THR A C 1
ATOM 4272 O O . THR A 1 543 ? 5.961 43.031 -10.852 1 96.56 543 THR A O 1
ATOM 4275 N N . ALA A 1 544 ? 7.078 43.25 -12.797 1 97.38 544 ALA A N 1
ATOM 4276 C CA . ALA A 1 544 ? 8.281 42.531 -12.391 1 97.38 544 ALA A CA 1
ATOM 4277 C C . ALA A 1 544 ? 9.539 43.281 -12.812 1 97.38 544 ALA A C 1
ATOM 4279 O O . ALA A 1 544 ? 9.664 43.688 -13.961 1 97.38 544 ALA A O 1
ATOM 4280 N N . ALA A 1 545 ? 10.422 43.469 -11.875 1 96.94 545 ALA A N 1
ATOM 4281 C CA . ALA A 1 545 ? 11.617 44.25 -12.141 1 96.94 545 ALA A CA 1
ATOM 4282 C C . ALA A 1 545 ? 12.875 43.406 -12.062 1 96.94 545 ALA A C 1
ATOM 4284 O O . ALA A 1 545 ? 12.945 42.469 -11.258 1 96.94 545 ALA A O 1
ATOM 4285 N N . VAL A 1 546 ? 13.789 43.719 -12.938 1 95.81 546 VAL A N 1
ATOM 4286 C CA . VAL A 1 546 ? 15.094 43.062 -12.945 1 95.81 546 VAL A CA 1
ATOM 4287 C C . VAL A 1 546 ? 16.172 44.062 -12.5 1 95.81 546 VAL A C 1
ATOM 4289 O O . VAL A 1 546 ? 16.328 45.125 -13.102 1 95.81 546 VAL A O 1
ATOM 4292 N N . TYR A 1 547 ? 16.922 43.719 -11.484 1 96.44 547 TYR A N 1
ATOM 4293 C CA . TYR A 1 547 ? 17.953 44.594 -10.953 1 96.44 547 TYR A CA 1
ATOM 4294 C C . TYR A 1 547 ? 19.344 43.969 -11.094 1 96.44 547 TYR A C 1
ATOM 4296 O O . TYR A 1 547 ? 19.484 42.75 -10.922 1 96.44 547 TYR A O 1
ATOM 4304 N N . ASP A 1 548 ? 20.281 44.75 -11.375 1 95.81 548 ASP A N 1
ATOM 4305 C CA . ASP A 1 548 ? 21.672 44.344 -11.328 1 95.81 548 ASP A CA 1
ATOM 4306 C C . ASP A 1 548 ? 22.234 44.5 -9.922 1 95.81 548 ASP A C 1
ATOM 4308 O O . ASP A 1 548 ? 22.312 45.594 -9.383 1 95.81 548 ASP A O 1
ATOM 4312 N N . LEU A 1 549 ? 22.734 43.5 -9.406 1 95.44 549 LEU A N 1
ATOM 4313 C CA . LEU A 1 549 ? 23.172 43.469 -8.008 1 95.44 549 LEU A CA 1
ATOM 4314 C C . LEU A 1 549 ? 24.594 44 -7.879 1 95.44 549 LEU A C 1
ATOM 4316 O O . LEU A 1 549 ? 25.094 44.156 -6.77 1 95.44 549 LEU A O 1
ATOM 4320 N N . ILE A 1 550 ? 25.188 44.219 -8.953 1 94.81 550 ILE A N 1
ATOM 4321 C CA . ILE A 1 550 ? 26.547 44.75 -8.945 1 94.81 550 ILE A CA 1
ATOM 4322 C C . ILE A 1 550 ? 26.516 46.281 -9.062 1 94.81 550 ILE A C 1
ATOM 4324 O O . ILE A 1 550 ? 27.172 46.969 -8.281 1 94.81 550 ILE A O 1
ATOM 4328 N N . THR A 1 551 ? 25.734 46.781 -9.906 1 95.81 551 THR A N 1
ATOM 4329 C CA . THR A 1 551 ? 25.703 48.188 -10.188 1 95.81 551 THR A CA 1
ATOM 4330 C C . THR A 1 551 ? 24.594 48.906 -9.406 1 95.81 551 THR A C 1
ATOM 4332 O O . THR A 1 551 ? 24.625 50.125 -9.219 1 95.81 551 THR A O 1
ATOM 4335 N N . GLY A 1 552 ? 23.578 48.219 -9.086 1 95 552 GLY A N 1
ATOM 4336 C CA . GLY A 1 552 ? 22.438 48.781 -8.375 1 95 552 GLY A CA 1
ATOM 4337 C C . GLY A 1 552 ? 21.422 49.438 -9.297 1 95 552 GLY A C 1
ATOM 4338 O O . GLY A 1 552 ? 20.578 50.219 -8.859 1 95 552 GLY A O 1
ATOM 4339 N N . LEU A 1 553 ? 21.484 49 -10.516 1 95.38 553 LEU A N 1
ATOM 4340 C CA . LEU A 1 553 ? 20.594 49.625 -11.484 1 95.38 553 LEU A CA 1
ATOM 4341 C C . LEU A 1 553 ? 19.484 48.656 -11.883 1 95.38 553 LEU A C 1
ATOM 4343 O O . LEU A 1 553 ? 19.672 47.438 -11.828 1 95.38 553 LEU A O 1
ATOM 4347 N N . ARG A 1 554 ? 18.375 49.188 -12.234 1 95.69 554 ARG A N 1
ATOM 4348 C CA . ARG A 1 554 ? 17.312 48.406 -12.828 1 95.69 554 ARG A CA 1
ATOM 4349 C C . ARG A 1 554 ? 17.625 48.062 -14.289 1 95.69 554 ARG A C 1
ATOM 4351 O O . ARG A 1 554 ? 17.906 48.969 -15.078 1 95.69 554 ARG A O 1
ATOM 4358 N N . LEU A 1 555 ? 17.5 46.844 -14.656 1 94.12 555 LEU A N 1
ATOM 4359 C CA . LEU A 1 555 ? 17.797 46.406 -16.016 1 94.12 555 LEU A CA 1
ATOM 4360 C C . LEU A 1 555 ? 16.531 46.375 -16.875 1 94.12 555 LEU A C 1
ATOM 4362 O O . LEU A 1 555 ? 16.562 46.75 -18.047 1 94.12 555 LEU A O 1
ATOM 4366 N N . GLN A 1 556 ? 15.539 45.844 -16.312 1 93.81 556 GLN A N 1
ATOM 4367 C CA . GLN A 1 556 ? 14.289 45.688 -17.062 1 93.81 556 GLN A CA 1
ATOM 4368 C C . GLN A 1 556 ? 13.086 45.812 -16.125 1 93.81 556 GLN A C 1
ATOM 4370 O O . GLN A 1 556 ? 13.211 45.625 -14.914 1 93.81 556 GLN A O 1
ATOM 4375 N N . MET A 1 557 ? 11.906 46.094 -16.75 1 95.12 557 MET A N 1
ATOM 4376 C CA . MET A 1 557 ? 10.625 46.094 -16.047 1 95.12 557 MET A CA 1
ATOM 4377 C C . MET A 1 557 ? 9.531 45.469 -16.922 1 95.12 557 MET A C 1
ATOM 4379 O O . MET A 1 557 ? 9.289 45.938 -18.031 1 95.12 557 MET A O 1
ATOM 4383 N N . PHE A 1 558 ? 8.953 44.406 -16.406 1 95.38 558 PHE A N 1
ATOM 4384 C CA . PHE A 1 558 ? 7.832 43.781 -17.078 1 95.38 558 PHE A CA 1
ATOM 4385 C C . PHE A 1 558 ? 6.508 44.219 -16.469 1 95.38 558 PHE A C 1
ATOM 4387 O O . PHE A 1 558 ? 6.441 44.562 -15.297 1 95.38 558 PHE A O 1
ATOM 4394 N N . SER A 1 559 ? 5.477 44.312 -17.312 1 95.19 559 SER A N 1
ATOM 4395 C CA . SER A 1 559 ? 4.168 44.719 -16.812 1 95.19 559 SER A CA 1
ATOM 4396 C C . SER A 1 559 ? 3.068 43.781 -17.328 1 95.19 559 SER A C 1
ATOM 4398 O O . SER A 1 559 ? 3.084 43.375 -18.484 1 95.19 559 SER A O 1
ATOM 4400 N N . TRP A 1 560 ? 2.271 43.406 -16.469 1 94.5 560 TRP A N 1
ATOM 4401 C CA . TRP A 1 560 ? 1.066 42.656 -16.734 1 94.5 560 TRP A CA 1
ATOM 4402 C C . TRP A 1 560 ? -0.169 43.344 -16.188 1 94.5 560 TRP A C 1
ATOM 4404 O O . TRP A 1 560 ? -0.059 44.219 -15.336 1 94.5 560 TRP A O 1
ATOM 4414 N N . SER A 1 561 ? -1.317 43.062 -16.75 1 93.12 561 SER A N 1
ATOM 4415 C CA . SER A 1 561 ? -2.549 43.781 -16.438 1 93.12 561 SER A CA 1
ATOM 4416 C C . SER A 1 561 ? -3.021 43.469 -15.023 1 93.12 561 SER A C 1
ATOM 4418 O O . SER A 1 561 ? -3.729 44.25 -14.406 1 93.12 561 SER A O 1
ATOM 4420 N N . CYS A 1 562 ? -2.672 42.312 -14.453 1 94 562 CYS A N 1
ATOM 4421 C CA . CYS A 1 562 ? -3.086 41.906 -13.125 1 94 562 CYS A CA 1
ATOM 4422 C C . CYS A 1 562 ? -1.888 41.812 -12.188 1 94 562 CYS A C 1
ATOM 4424 O O . CYS A 1 562 ? -0.741 41.906 -12.625 1 94 562 CYS A O 1
ATOM 4426 N N . SER A 1 563 ? -2.213 41.688 -10.93 1 96.25 563 SER A N 1
ATOM 4427 C CA . SER A 1 563 ? -1.159 41.562 -9.93 1 96.25 563 SER A CA 1
ATOM 4428 C C . SER A 1 563 ? -0.312 40.312 -10.18 1 96.25 563 SER A C 1
ATOM 4430 O O . SER A 1 563 ? -0.837 39.25 -10.57 1 96.25 563 SER A O 1
ATOM 4432 N N . LEU A 1 564 ? 0.939 40.438 -9.945 1 97.5 564 LEU A N 1
ATOM 4433 C CA . LEU A 1 564 ? 1.847 39.281 -10.055 1 97.5 564 LEU A CA 1
ATOM 4434 C C . LEU A 1 564 ? 2.131 38.688 -8.688 1 97.5 564 LEU A C 1
ATOM 4436 O O . LEU A 1 564 ? 2.355 39.406 -7.715 1 97.5 564 LEU A O 1
ATOM 4440 N N . ASN A 1 565 ? 2.064 37.344 -8.656 1 97.31 565 ASN A N 1
ATOM 4441 C CA . ASN A 1 565 ? 2.176 36.656 -7.371 1 97.31 565 ASN A CA 1
ATOM 4442 C C . ASN A 1 565 ? 3.551 36.031 -7.195 1 97.31 565 ASN A C 1
ATOM 4444 O O . ASN A 1 565 ? 4.023 35.875 -6.07 1 97.31 565 ASN A O 1
ATOM 4448 N N . SER A 1 566 ? 4.094 35.562 -8.227 1 97.5 566 SER A N 1
ATOM 4449 C CA . SER A 1 566 ? 5.359 34.844 -8.117 1 97.5 566 SER A CA 1
ATOM 4450 C C . SER A 1 566 ? 6.176 34.969 -9.398 1 97.5 566 SER A C 1
ATOM 4452 O O . SER A 1 566 ? 5.637 35.281 -10.461 1 97.5 566 SER A O 1
ATOM 4454 N N . VAL A 1 567 ? 7.484 34.781 -9.242 1 95.94 567 VAL A N 1
ATOM 4455 C CA . VAL A 1 567 ? 8.398 34.844 -10.383 1 95.94 567 VAL A CA 1
ATOM 4456 C C . VAL A 1 567 ? 9.453 33.75 -10.258 1 95.94 567 VAL A C 1
ATOM 4458 O O . VAL A 1 567 ? 9.797 33.312 -9.141 1 95.94 567 VAL A O 1
ATOM 4461 N N . SER A 1 568 ? 9.875 33.156 -11.328 1 93.69 568 SER A N 1
ATOM 4462 C CA . SER A 1 568 ? 10.938 32.156 -11.352 1 93.69 568 SER A CA 1
ATOM 4463 C C . SER A 1 568 ? 11.734 32.219 -12.648 1 93.69 568 SER A C 1
ATOM 4465 O O . SER A 1 568 ? 11.195 32.594 -13.695 1 93.69 568 SER A O 1
ATOM 4467 N N . PHE A 1 569 ? 13.008 31.969 -12.539 1 90.81 569 PHE A N 1
ATOM 4468 C CA . PHE A 1 569 ? 13.844 31.875 -13.734 1 90.81 569 PHE A CA 1
ATOM 4469 C C . PHE A 1 569 ? 13.586 30.562 -14.461 1 90.81 569 PHE A C 1
ATOM 4471 O O . PHE A 1 569 ? 13.328 29.531 -13.828 1 90.81 569 PHE A O 1
ATOM 4478 N N . CYS A 1 570 ? 13.641 30.656 -15.781 1 83.06 570 CYS A N 1
ATOM 4479 C CA . CYS A 1 570 ? 13.68 29.422 -16.562 1 83.06 570 CYS A CA 1
ATOM 4480 C C . CYS A 1 570 ? 15.086 28.859 -16.609 1 83.06 570 CYS A C 1
ATOM 4482 O O . CYS A 1 570 ? 16.016 29.438 -16.062 1 83.06 570 CYS A O 1
ATOM 4484 N N . GLN A 1 571 ? 15.344 27.703 -17.188 1 68.19 571 GLN A N 1
ATOM 4485 C CA . GLN A 1 571 ? 16.625 27.016 -17.156 1 68.19 571 GLN A CA 1
ATOM 4486 C C . GLN A 1 571 ? 17.75 27.906 -17.703 1 68.19 571 GLN A C 1
ATOM 4488 O O . GLN A 1 571 ? 18.859 27.906 -17.172 1 68.19 571 GLN A O 1
ATOM 4493 N N . THR A 1 572 ? 17.312 28.688 -18.719 1 69.31 572 THR A N 1
ATOM 4494 C CA . THR A 1 572 ? 18.328 29.625 -19.172 1 69.31 572 THR A CA 1
ATOM 4495 C C . THR A 1 572 ? 18.078 31.016 -18.594 1 69.31 572 THR A C 1
ATOM 4497 O O . THR A 1 572 ? 16.922 31.422 -18.438 1 69.31 572 THR A O 1
ATOM 4500 N N . ASP A 1 573 ? 18.828 31.547 -17.625 1 70.5 573 ASP A N 1
ATOM 4501 C CA . ASP A 1 573 ? 18.672 32.844 -16.953 1 70.5 573 ASP A CA 1
ATOM 4502 C C . ASP A 1 573 ? 18.375 33.938 -17.969 1 70.5 573 ASP A C 1
ATOM 4504 O O . ASP A 1 573 ? 18.469 35.125 -17.641 1 70.5 573 ASP A O 1
ATOM 4508 N N . LEU A 1 574 ? 17.859 33.469 -19.125 1 80.12 574 LEU A N 1
ATOM 4509 C CA . LEU A 1 574 ? 17.547 34.438 -20.156 1 80.12 574 LEU A CA 1
ATOM 4510 C C . LEU A 1 574 ? 16.047 34.688 -20.234 1 80.12 574 LEU A C 1
ATOM 4512 O O . LEU A 1 574 ? 15.609 35.656 -20.859 1 80.12 574 LEU A O 1
ATOM 4516 N N . GLN A 1 575 ? 15.352 33.844 -19.594 1 89.12 575 GLN A N 1
ATOM 4517 C CA . GLN A 1 575 ? 13.898 34 -19.547 1 89.12 575 GLN A CA 1
ATOM 4518 C C . GLN A 1 575 ? 13.383 33.844 -18.109 1 89.12 575 GLN A C 1
ATOM 4520 O O . GLN A 1 575 ? 14.008 33.188 -17.281 1 89.12 575 GLN A O 1
ATOM 4525 N N . THR A 1 576 ? 12.328 34.562 -17.844 1 92.75 576 THR A N 1
ATOM 4526 C CA . THR A 1 576 ? 11.648 34.438 -16.562 1 92.75 576 THR A CA 1
ATOM 4527 C C . THR A 1 576 ? 10.156 34.188 -16.766 1 92.75 576 THR A C 1
ATOM 4529 O O . THR A 1 576 ? 9.586 34.594 -17.781 1 92.75 576 THR A O 1
ATOM 4532 N N . VAL A 1 577 ? 9.625 33.469 -15.844 1 94.81 577 VAL A N 1
ATOM 4533 C CA . VAL A 1 577 ? 8.188 33.219 -15.852 1 94.81 577 VAL A CA 1
ATOM 4534 C C . VAL A 1 577 ? 7.535 33.875 -14.633 1 94.81 577 VAL A C 1
ATOM 4536 O O . VAL A 1 577 ? 8.086 33.844 -13.531 1 94.81 577 VAL A O 1
ATOM 4539 N N . THR A 1 578 ? 6.414 34.562 -14.812 1 96.44 578 THR A N 1
ATOM 4540 C CA . THR A 1 578 ? 5.641 35.156 -13.719 1 96.44 578 THR A CA 1
ATOM 4541 C C . THR A 1 578 ? 4.25 34.531 -13.648 1 96.44 578 THR A C 1
ATOM 4543 O O . THR A 1 578 ? 3.732 34.031 -14.656 1 96.44 578 THR A O 1
ATOM 4546 N N . SER A 1 579 ? 3.764 34.469 -12.477 1 97.25 579 SER A N 1
ATOM 4547 C CA . SER A 1 579 ? 2.381 34.031 -12.273 1 97.25 579 SER A CA 1
ATOM 4548 C C . SER A 1 579 ? 1.526 35.188 -11.766 1 97.25 579 SER A C 1
ATOM 4550 O O . SER A 1 579 ? 2.025 36.094 -11.07 1 97.25 579 SER A O 1
ATOM 4552 N N . SER A 1 580 ? 0.247 35.188 -12.133 1 96.75 580 SER A N 1
ATOM 4553 C CA . SER A 1 580 ? -0.618 36.312 -11.797 1 96.75 580 SER A CA 1
ATOM 4554 C C . SER A 1 580 ? -1.899 35.844 -11.117 1 96.75 580 SER A C 1
ATOM 4556 O O . SER A 1 580 ? -2.186 34.625 -11.078 1 96.75 580 SER A O 1
ATOM 4558 N N . SER A 1 581 ? -2.637 36.75 -10.523 1 95.06 581 SER A N 1
ATOM 4559 C CA . SER A 1 581 ? -3.861 36.469 -9.781 1 95.06 581 SER A CA 1
ATOM 4560 C C . SER A 1 581 ? -4.992 36.062 -10.711 1 95.06 581 SER A C 1
ATOM 4562 O O . SER A 1 581 ? -6.004 35.5 -10.258 1 95.06 581 SER A O 1
ATOM 4564 N N . ASP A 1 582 ? -4.793 36.281 -12 1 93.81 582 ASP A N 1
ATOM 4565 C CA . ASP A 1 582 ? -5.824 35.906 -12.961 1 93.81 582 ASP A CA 1
ATOM 4566 C C . ASP A 1 582 ? -5.605 34.469 -13.453 1 93.81 582 ASP A C 1
ATOM 4568 O O . ASP A 1 582 ? -6.309 34 -14.352 1 93.81 582 ASP A O 1
ATOM 4572 N N . GLY A 1 583 ? -4.684 33.875 -12.961 1 95.44 583 GLY A N 1
ATOM 4573 C CA . GLY A 1 583 ? -4.465 32.469 -13.273 1 95.44 583 GLY A CA 1
ATOM 4574 C C . GLY A 1 583 ? -3.553 32.25 -14.469 1 95.44 583 GLY A C 1
ATOM 4575 O O . GLY A 1 583 ? -3.41 31.125 -14.961 1 95.44 583 GLY A O 1
ATOM 4576 N N . ASN A 1 584 ? -2.857 33.281 -14.891 1 95.5 584 ASN A N 1
ATOM 4577 C CA . ASN A 1 584 ? -2.004 33.188 -16.062 1 95.5 584 ASN A CA 1
ATOM 4578 C C . ASN A 1 584 ? -0.534 33.062 -15.68 1 95.5 584 ASN A C 1
ATOM 4580 O O . ASN A 1 584 ? -0.123 33.5 -14.609 1 95.5 584 ASN A O 1
ATOM 4584 N N . LEU A 1 585 ? 0.158 32.438 -16.625 1 96.19 585 LEU A N 1
ATOM 4585 C CA . LEU A 1 585 ? 1.616 32.375 -16.625 1 96.19 585 LEU A CA 1
ATOM 4586 C C . LEU A 1 585 ? 2.197 33.156 -17.797 1 96.19 585 LEU A C 1
ATOM 4588 O O . LEU A 1 585 ? 1.728 33.031 -18.922 1 96.19 585 LEU A O 1
ATOM 4592 N N . GLN A 1 586 ? 3.152 34 -17.5 1 95.81 586 GLN A N 1
ATOM 4593 C CA . GLN A 1 586 ? 3.742 34.812 -18.562 1 95.81 586 GLN A CA 1
ATOM 4594 C C . GLN A 1 586 ? 5.246 34.562 -18.656 1 95.81 586 GLN A C 1
ATOM 4596 O O . GLN A 1 586 ? 5.961 34.656 -17.656 1 95.81 586 GLN A O 1
ATOM 4601 N N . TRP A 1 587 ? 5.676 34.312 -19.859 1 94.19 587 TRP A N 1
ATOM 4602 C CA . TRP A 1 587 ? 7.102 34.188 -20.141 1 94.19 587 TRP A CA 1
ATOM 4603 C C . TRP A 1 587 ? 7.66 35.5 -20.672 1 94.19 587 TRP A C 1
ATOM 4605 O O . TRP A 1 587 ? 7.105 36.094 -21.609 1 94.19 587 TRP A O 1
ATOM 4615 N N . TRP A 1 588 ? 8.773 35.906 -20.078 1 94.75 588 TRP A N 1
ATOM 4616 C CA . TRP A 1 588 ? 9.375 37.188 -20.453 1 94.75 588 TRP A CA 1
ATOM 4617 C C . TRP A 1 588 ? 10.805 36.969 -20.938 1 94.75 588 TRP A C 1
ATOM 4619 O O . TRP A 1 588 ? 11.555 36.156 -20.375 1 94.75 588 TRP A O 1
ATOM 4629 N N . ASP A 1 589 ? 11.133 37.75 -21.922 1 91.81 589 ASP A N 1
ATOM 4630 C CA . ASP A 1 589 ? 12.523 37.844 -22.344 1 91.81 589 ASP A CA 1
ATOM 4631 C C . ASP A 1 589 ? 13.289 38.844 -21.5 1 91.81 589 ASP A C 1
ATOM 4633 O O . ASP A 1 589 ? 12.961 40.031 -21.5 1 91.81 589 ASP A O 1
ATOM 4637 N N . MET A 1 590 ? 14.344 38.438 -20.906 1 89.12 590 MET A N 1
ATOM 4638 C CA . MET A 1 590 ? 15.062 39.281 -19.953 1 89.12 590 MET A CA 1
ATOM 4639 C C . MET A 1 590 ? 15.844 40.375 -20.656 1 89.12 590 MET A C 1
ATOM 4641 O O . MET A 1 590 ? 16.156 41.406 -20.062 1 89.12 590 MET A O 1
ATOM 4645 N N . VAL A 1 591 ? 16.094 40.188 -21.859 1 86.25 591 VAL A N 1
ATOM 4646 C CA . VAL A 1 591 ? 16.922 41.125 -22.609 1 86.25 591 VAL A CA 1
ATOM 4647 C C . VAL A 1 591 ? 16.016 42.188 -23.25 1 86.25 591 VAL A C 1
ATOM 4649 O O . VAL A 1 591 ? 16.25 43.375 -23.094 1 86.25 591 VAL A O 1
ATOM 4652 N N . THR A 1 592 ? 14.984 41.75 -23.906 1 88.88 592 THR A N 1
ATOM 4653 C CA . THR A 1 592 ? 14.141 42.656 -24.656 1 88.88 592 THR A CA 1
ATOM 4654 C C . THR A 1 592 ? 13.008 43.188 -23.781 1 88.88 592 THR A C 1
ATOM 4656 O O . THR A 1 592 ? 12.43 44.25 -24.078 1 88.88 592 THR A O 1
ATOM 4659 N N . GLY A 1 593 ? 12.672 42.438 -22.781 1 89.5 593 GLY A N 1
ATOM 4660 C CA . GLY A 1 593 ? 11.562 42.844 -21.922 1 89.5 593 GLY A CA 1
ATOM 4661 C C . GLY A 1 593 ? 10.211 42.469 -22.5 1 89.5 593 GLY A C 1
ATOM 4662 O O . GLY A 1 593 ? 9.172 42.812 -21.922 1 89.5 593 GLY A O 1
ATOM 4663 N N . GLN A 1 594 ? 10.195 41.75 -23.547 1 92.12 594 GLN A N 1
ATOM 4664 C CA . GLN A 1 594 ? 8.945 41.438 -24.219 1 92.12 594 GLN A CA 1
ATOM 4665 C C . GLN A 1 594 ? 8.344 40.156 -23.656 1 92.12 594 GLN A C 1
ATOM 4667 O O . GLN A 1 594 ? 9.078 39.25 -23.219 1 92.12 594 GLN A O 1
ATOM 4672 N N . ASN A 1 595 ? 7.07 40.125 -23.656 1 93.62 595 ASN A N 1
ATOM 4673 C CA . ASN A 1 595 ? 6.348 38.906 -23.328 1 93.62 595 ASN A CA 1
ATOM 4674 C C . ASN A 1 595 ? 6.41 37.875 -24.453 1 93.62 595 ASN A C 1
ATOM 4676 O O . ASN A 1 595 ? 5.906 38.125 -25.547 1 93.62 595 ASN A O 1
ATOM 4680 N N . ILE A 1 596 ? 6.996 36.781 -24.25 1 90.56 596 ILE A N 1
ATOM 4681 C CA . ILE A 1 596 ? 7.207 35.75 -25.25 1 90.56 596 ILE A CA 1
ATOM 4682 C C . ILE A 1 596 ? 5.938 34.906 -25.391 1 90.56 596 ILE A C 1
ATOM 4684 O O . ILE A 1 596 ? 5.59 34.5 -26.5 1 90.56 596 ILE A O 1
ATOM 4688 N N . ARG A 1 597 ? 5.406 34.594 -24.266 1 92.12 597 ARG A N 1
ATOM 4689 C CA . ARG A 1 597 ? 4.258 33.719 -24.234 1 92.12 597 ARG A CA 1
ATOM 4690 C C . ARG A 1 597 ? 3.443 33.906 -22.969 1 92.12 597 ARG A C 1
ATOM 4692 O O . ARG A 1 597 ? 3.971 34.344 -21.938 1 92.12 597 ARG A O 1
ATOM 4699 N N . ALA A 1 598 ? 2.121 33.656 -23.047 1 94.12 598 ALA A N 1
ATOM 4700 C CA . ALA A 1 598 ? 1.222 33.625 -21.906 1 94.12 598 ALA A CA 1
ATOM 4701 C C . ALA A 1 598 ? 0.292 32.406 -21.969 1 94.12 598 ALA A C 1
ATOM 4703 O O . ALA A 1 598 ? -0.245 32.094 -23.031 1 94.12 598 ALA A O 1
ATOM 4704 N N . LEU A 1 599 ? 0.193 31.703 -20.891 1 94.88 599 LEU A N 1
ATOM 4705 C CA . LEU A 1 599 ? -0.649 30.516 -20.812 1 94.88 599 LEU A CA 1
ATOM 4706 C C . LEU A 1 599 ? -1.589 30.578 -19.625 1 94.88 599 LEU A C 1
ATOM 4708 O O . LEU A 1 599 ? -1.217 31.094 -18.562 1 94.88 599 LEU A O 1
ATOM 4712 N N . MET A 1 600 ? -2.766 30.031 -19.766 1 93.31 600 MET A N 1
ATOM 4713 C CA . MET A 1 600 ? -3.67 29.875 -18.625 1 93.31 600 MET A CA 1
ATOM 4714 C C . MET A 1 600 ? -3.285 28.672 -17.781 1 93.31 600 MET A C 1
ATOM 4716 O O . MET A 1 600 ? -3.346 27.531 -18.25 1 93.31 600 MET A O 1
ATOM 4720 N N . GLY A 1 601 ? -2.885 28.906 -16.641 1 91.75 601 GLY A N 1
ATOM 4721 C CA . GLY A 1 601 ? -2.488 27.828 -15.742 1 91.75 601 GLY A CA 1
ATOM 4722 C C . GLY A 1 601 ? -3.604 27.375 -14.82 1 91.75 601 GLY A C 1
ATOM 4723 O O . GLY A 1 601 ? -3.627 26.219 -14.383 1 91.75 601 GLY A O 1
ATOM 4724 N N . SER A 1 602 ? -4.457 28.219 -14.414 1 92 602 SER A N 1
ATOM 4725 C CA . SER A 1 602 ? -5.574 27.906 -13.523 1 92 602 SER A CA 1
ATOM 4726 C C . SER A 1 602 ? -6.824 28.688 -13.914 1 92 602 SER A C 1
ATOM 4728 O O . SER A 1 602 ? -6.785 29.922 -14.023 1 92 602 SER A O 1
ATOM 4730 N N . SER A 1 603 ? -7.898 27.984 -14.055 1 87 603 SER A N 1
ATOM 4731 C CA . SER A 1 603 ? -9.148 28.625 -14.453 1 87 603 SER A CA 1
ATOM 4732 C C . SER A 1 603 ? -9.984 29.016 -13.242 1 87 603 SER A C 1
ATOM 4734 O O . SER A 1 603 ? -10.922 29.812 -13.359 1 87 603 SER A O 1
ATOM 4736 N N . SER A 1 604 ? -9.688 28.5 -12.148 1 86.12 604 SER A N 1
ATOM 4737 C CA . SER A 1 604 ? -10.57 28.672 -10.992 1 86.12 604 SER A CA 1
ATOM 4738 C C . SER A 1 604 ? -9.914 29.547 -9.93 1 86.12 604 SER A C 1
ATOM 4740 O O . SER A 1 604 ? -10.445 29.688 -8.828 1 86.12 604 SER A O 1
ATOM 4742 N N . GLY A 1 605 ? -8.781 30.141 -10.211 1 86.75 605 GLY A N 1
ATOM 4743 C CA . GLY A 1 605 ? -8.133 30.984 -9.219 1 86.75 605 GLY A CA 1
ATOM 4744 C C . GLY A 1 605 ? -6.73 31.406 -9.609 1 86.75 605 GLY A C 1
ATOM 4745 O O . GLY A 1 605 ? -6.203 30.938 -10.625 1 86.75 605 GLY A O 1
ATOM 4746 N N . GLY A 1 606 ? -6.188 32.25 -8.75 1 93.31 606 GLY A N 1
ATOM 4747 C CA . GLY A 1 606 ? -4.848 32.75 -9 1 93.31 606 GLY A CA 1
ATOM 4748 C C . GLY A 1 606 ? -3.762 31.734 -8.727 1 93.31 606 GLY A C 1
ATOM 4749 O O . GLY A 1 606 ? -3.955 30.828 -7.922 1 93.31 606 GLY A O 1
ATOM 4750 N N . ILE A 1 607 ? -2.65 31.859 -9.453 1 96.25 607 ILE A N 1
ATOM 4751 C CA . ILE A 1 607 ? -1.456 31.062 -9.188 1 96.25 607 ILE A CA 1
ATOM 4752 C C . ILE A 1 607 ? -0.563 31.781 -8.18 1 96.25 607 ILE A C 1
ATOM 4754 O O . ILE A 1 607 ? -0.03 32.844 -8.477 1 96.25 607 ILE A O 1
ATOM 4758 N N . ARG A 1 608 ? -0.359 31.172 -7.082 1 95.62 608 ARG A N 1
ATOM 4759 C CA . ARG A 1 608 ? 0.295 31.859 -5.977 1 95.62 608 ARG A CA 1
ATOM 4760 C C . ARG A 1 608 ? 1.798 31.609 -5.98 1 95.62 608 ARG A C 1
ATOM 4762 O O . ARG A 1 608 ? 2.578 32.438 -5.523 1 95.62 608 ARG A O 1
ATOM 4769 N N . SER A 1 609 ? 2.111 30.469 -6.438 1 96.5 609 SER A N 1
ATOM 4770 C CA . SER A 1 609 ? 3.527 30.125 -6.34 1 96.5 609 SER A CA 1
ATOM 4771 C C . SER A 1 609 ? 3.984 29.312 -7.547 1 96.5 609 SER A C 1
ATOM 4773 O O . SER A 1 609 ? 3.232 28.484 -8.062 1 96.5 609 SER A O 1
ATOM 4775 N N . ILE A 1 610 ? 5.211 29.609 -7.961 1 96.19 610 ILE A N 1
ATOM 4776 C CA . ILE A 1 610 ? 5.875 28.859 -9.023 1 96.19 610 ILE A CA 1
ATOM 4777 C C . ILE A 1 610 ? 7.293 28.5 -8.594 1 96.19 610 ILE A C 1
ATOM 4779 O O . ILE A 1 610 ? 7.938 29.25 -7.855 1 96.19 610 ILE A O 1
ATOM 4783 N N . ASP A 1 611 ? 7.703 27.375 -8.961 1 94.31 611 ASP A N 1
ATOM 4784 C CA . ASP A 1 611 ? 9.086 26.953 -8.719 1 94.31 611 ASP A CA 1
ATOM 4785 C C . ASP A 1 611 ? 9.602 26.078 -9.852 1 94.31 611 ASP A C 1
ATOM 4787 O O . ASP A 1 611 ? 8.867 25.25 -10.383 1 94.31 611 ASP A O 1
ATOM 4791 N N . THR A 1 612 ? 10.812 26.359 -10.188 1 91.31 612 THR A N 1
ATOM 4792 C CA . THR A 1 612 ? 11.438 25.594 -11.258 1 91.31 612 THR A CA 1
ATOM 4793 C C . THR A 1 612 ? 12.391 24.547 -10.688 1 91.31 612 THR A C 1
ATOM 4795 O O . THR A 1 612 ? 13.109 24.812 -9.727 1 91.31 612 THR A O 1
ATOM 4798 N N . GLU A 1 613 ? 12.391 23.344 -11.32 1 85.19 613 GLU A N 1
ATOM 4799 C CA . GLU A 1 613 ? 13.266 22.266 -10.898 1 85.19 613 GLU A CA 1
ATOM 4800 C C . GLU A 1 613 ? 14.734 22.625 -11.102 1 85.19 613 GLU A C 1
ATOM 4802 O O . GLU A 1 613 ? 15.125 23.078 -12.18 1 85.19 613 GLU A O 1
ATOM 4807 N N . PRO A 1 614 ? 15.539 22.469 -10.125 1 73.12 614 PRO A N 1
ATOM 4808 C CA . PRO A 1 614 ? 16.891 23.047 -10.109 1 73.12 614 PRO A CA 1
ATOM 4809 C C . PRO A 1 614 ? 17.875 22.281 -10.992 1 73.12 614 PRO A C 1
ATOM 4811 O O . PRO A 1 614 ? 18.922 22.812 -11.367 1 73.12 614 PRO A O 1
ATOM 4814 N N . ILE A 1 615 ? 17.656 21.156 -11.141 1 69 615 ILE A N 1
ATOM 4815 C CA . ILE A 1 615 ? 18.688 20.344 -11.789 1 69 615 ILE A CA 1
ATOM 4816 C C . ILE A 1 615 ? 18.438 20.297 -13.297 1 69 615 ILE A C 1
ATOM 4818 O O . ILE A 1 615 ? 18.859 21.188 -14.031 1 69 615 ILE A O 1
ATOM 4822 N N . ARG A 1 616 ? 18.203 19.078 -13.727 1 59.09 616 ARG A N 1
ATOM 4823 C CA . ARG A 1 616 ? 18.375 18.828 -15.156 1 59.09 616 ARG A CA 1
ATOM 4824 C C . ARG A 1 616 ? 17.031 18.781 -15.875 1 59.09 616 ARG A C 1
ATOM 4826 O O . ARG A 1 616 ? 16.984 18.844 -17.109 1 59.09 616 ARG A O 1
ATOM 4833 N N . ARG A 1 617 ? 15.969 19.125 -15.102 1 63.41 617 ARG A N 1
ATOM 4834 C CA . ARG A 1 617 ? 14.719 18.891 -15.828 1 63.41 617 ARG A CA 1
ATOM 4835 C C . ARG A 1 617 ? 14.078 20.219 -16.219 1 63.41 617 ARG A C 1
ATOM 4837 O O . ARG A 1 617 ? 14.18 21.203 -15.5 1 63.41 617 ARG A O 1
ATOM 4844 N N . GLN A 1 618 ? 13.742 20.516 -17.406 1 81.06 618 GLN A N 1
ATOM 4845 C CA . GLN A 1 618 ? 13.039 21.703 -17.891 1 81.06 618 GLN A CA 1
ATOM 4846 C C . GLN A 1 618 ? 11.57 21.672 -17.484 1 81.06 618 GLN A C 1
ATOM 4848 O O . GLN A 1 618 ? 10.688 21.875 -18.328 1 81.06 618 GLN A O 1
ATOM 4853 N N . VAL A 1 619 ? 11.414 21.453 -16.094 1 89.5 619 VAL A N 1
ATOM 4854 C CA . VAL A 1 619 ? 10.031 21.422 -15.617 1 89.5 619 VAL A CA 1
ATOM 4855 C C . VAL A 1 619 ? 9.836 22.469 -14.531 1 89.5 619 VAL A C 1
ATOM 4857 O O . VAL A 1 619 ? 10.789 22.844 -13.852 1 89.5 619 VAL A O 1
ATOM 4860 N N . MET A 1 620 ? 8.656 22.969 -14.43 1 93.06 620 MET A N 1
ATOM 4861 C CA . MET A 1 620 ? 8.242 23.906 -13.398 1 93.06 620 MET A CA 1
ATOM 4862 C C . MET A 1 620 ? 6.945 23.469 -12.734 1 93.06 620 MET A C 1
ATOM 4864 O O . MET A 1 620 ? 6.145 22.75 -13.344 1 93.06 620 MET A O 1
ATOM 4868 N N . ALA A 1 621 ? 6.84 23.812 -11.484 1 95.12 621 ALA A N 1
ATOM 4869 C CA . ALA A 1 621 ? 5.621 23.5 -10.742 1 95.12 621 ALA A CA 1
ATOM 4870 C C . ALA A 1 621 ? 4.84 24.766 -10.422 1 95.12 621 ALA A C 1
ATOM 4872 O O . ALA A 1 621 ? 5.434 25.812 -10.133 1 95.12 621 ALA A O 1
ATOM 4873 N N . THR A 1 622 ? 3.543 24.719 -10.484 1 96.62 622 THR A N 1
ATOM 4874 C CA . THR A 1 622 ? 2.676 25.828 -10.102 1 96.62 622 THR A CA 1
ATOM 4875 C C . THR A 1 622 ? 1.623 25.375 -9.094 1 96.62 622 THR A C 1
ATOM 4877 O O . THR A 1 622 ? 1.266 24.188 -9.062 1 96.62 622 THR A O 1
ATOM 4880 N N . ALA A 1 623 ? 1.228 26.25 -8.25 1 96 623 ALA A N 1
ATOM 4881 C CA . ALA A 1 623 ? 0.157 26 -7.293 1 96 623 ALA A CA 1
ATOM 4882 C C . ALA A 1 623 ? -0.49 27.297 -6.832 1 96 623 ALA A C 1
ATOM 4884 O O . ALA A 1 623 ? 0.131 28.359 -6.887 1 96 623 ALA A O 1
ATOM 4885 N N . GLY A 1 624 ? -1.805 27.109 -6.352 1 95.31 624 GLY A N 1
ATOM 4886 C CA . GLY A 1 624 ? -2.477 28.312 -5.898 1 95.31 624 GLY A CA 1
ATOM 4887 C C . GLY A 1 624 ? -3.861 28.047 -5.332 1 95.31 624 GLY A C 1
ATOM 4888 O O . GLY A 1 624 ? -4.035 27.172 -4.484 1 95.31 624 GLY A O 1
ATOM 4889 N N . ASP A 1 625 ? -4.73 28.906 -5.84 1 92.69 625 ASP A N 1
ATOM 4890 C CA . ASP A 1 625 ? -6.051 28.953 -5.215 1 92.69 625 ASP A CA 1
ATOM 4891 C C . ASP A 1 625 ? -6.926 27.797 -5.699 1 92.69 625 ASP A C 1
ATOM 4893 O O . ASP A 1 625 ? -7.934 27.469 -5.07 1 92.69 625 ASP A O 1
ATOM 4897 N N . ASP A 1 626 ? -6.566 27.234 -6.773 1 89.75 626 ASP A N 1
ATOM 4898 C CA . ASP A 1 626 ? -7.348 26.094 -7.262 1 89.75 626 ASP A CA 1
ATOM 4899 C C . ASP A 1 626 ? -7.016 24.828 -6.488 1 89.75 626 ASP A C 1
ATOM 4901 O O . ASP A 1 626 ? -7.609 23.766 -6.73 1 89.75 626 ASP A O 1
ATOM 4905 N N . ARG A 1 627 ? -6.074 24.844 -5.68 1 89.56 627 ARG A N 1
ATOM 4906 C CA . ARG A 1 627 ? -5.691 23.781 -4.766 1 89.56 627 ARG A CA 1
ATOM 4907 C C . ARG A 1 627 ? -5.051 22.625 -5.52 1 89.56 627 ARG A C 1
ATOM 4909 O O . ARG A 1 627 ? -5.008 21.5 -5.016 1 89.56 627 ARG A O 1
ATOM 4916 N N . LEU A 1 628 ? -4.562 22.922 -6.715 1 92.62 628 LEU A N 1
ATOM 4917 C CA . LEU A 1 628 ? -3.91 21.906 -7.531 1 92.62 628 LEU A CA 1
ATOM 4918 C C . LEU A 1 628 ? -2.438 22.234 -7.738 1 92.62 628 LEU A C 1
ATOM 4920 O O . LEU A 1 628 ? -2.064 23.406 -7.797 1 92.62 628 LEU A O 1
ATOM 4924 N N . ILE A 1 629 ? -1.689 21.172 -7.746 1 95.06 629 ILE A N 1
ATOM 4925 C CA . ILE A 1 629 ? -0.306 21.297 -8.195 1 95.06 629 ILE A CA 1
ATOM 4926 C C . ILE A 1 629 ? -0.196 20.844 -9.656 1 95.06 629 ILE A C 1
ATOM 4928 O O . ILE A 1 629 ? -0.742 19.812 -10.039 1 95.06 629 ILE A O 1
ATOM 4932 N N . LYS A 1 630 ? 0.458 21.641 -10.422 1 94.62 630 LYS A N 1
ATOM 4933 C CA . LYS A 1 630 ? 0.667 21.281 -11.82 1 94.62 630 LYS A CA 1
ATOM 4934 C C . LYS A 1 630 ? 2.148 21.328 -12.18 1 94.62 630 LYS A C 1
ATOM 4936 O O . LYS A 1 630 ? 2.846 22.297 -11.859 1 94.62 630 LYS A O 1
ATOM 4941 N N . ILE A 1 631 ? 2.609 20.266 -12.781 1 92.88 631 ILE A N 1
ATOM 4942 C CA . ILE A 1 631 ? 3.977 20.219 -13.289 1 92.88 631 ILE A CA 1
ATOM 4943 C C . ILE A 1 631 ? 3.977 20.5 -14.789 1 92.88 631 ILE A C 1
ATOM 4945 O O . ILE A 1 631 ? 3.299 19.828 -15.562 1 92.88 631 ILE A O 1
ATOM 4949 N N . TRP A 1 632 ? 4.773 21.5 -15.133 1 91.62 632 TRP A N 1
ATOM 4950 C CA . TRP A 1 632 ? 4.832 21.969 -16.516 1 91.62 632 TRP A CA 1
ATOM 4951 C C . TRP A 1 632 ? 6.172 21.625 -17.156 1 91.62 632 TRP A C 1
ATOM 4953 O O . TRP A 1 632 ? 7.215 21.688 -16.5 1 91.62 632 TRP A O 1
ATOM 4963 N N . ARG A 1 633 ? 6.098 21.312 -18.484 1 89.56 633 ARG A N 1
ATOM 4964 C CA . ARG A 1 633 ? 7.305 21.453 -19.297 1 89.56 633 ARG A CA 1
ATOM 4965 C C . ARG A 1 633 ? 7.496 22.906 -19.734 1 89.56 633 ARG A C 1
ATOM 4967 O O . ARG A 1 633 ? 6.629 23.469 -20.406 1 89.56 633 ARG A O 1
ATOM 4974 N N . ILE A 1 634 ? 8.555 23.484 -19.391 1 86.94 634 ILE A N 1
ATOM 4975 C CA . ILE A 1 634 ? 8.758 24.922 -19.547 1 86.94 634 ILE A CA 1
ATOM 4976 C C . ILE A 1 634 ? 8.773 25.281 -21.031 1 86.94 634 ILE A C 1
ATOM 4978 O O . ILE A 1 634 ? 8.164 26.281 -21.422 1 86.94 634 ILE A O 1
ATOM 4982 N N . GLU A 1 635 ? 9.414 24.5 -21.797 1 83.88 635 GLU A N 1
ATOM 4983 C CA . GLU A 1 635 ? 9.57 24.812 -23.219 1 83.88 635 GLU A CA 1
ATOM 4984 C C . GLU A 1 635 ? 8.289 24.547 -23.984 1 83.88 635 GLU A C 1
ATOM 4986 O O . GLU A 1 635 ? 7.855 25.375 -24.797 1 83.88 635 GLU A O 1
ATOM 4991 N N . GLU A 1 636 ? 7.68 23.406 -23.688 1 84.38 636 GLU A N 1
ATOM 4992 C CA . GLU A 1 636 ? 6.48 23.016 -24.422 1 84.38 636 GLU A CA 1
ATOM 4993 C C . GLU A 1 636 ? 5.254 23.766 -23.922 1 84.38 636 GLU A C 1
ATOM 4995 O O . GLU A 1 636 ? 4.309 24 -24.672 1 84.38 636 GLU A O 1
ATOM 5000 N N . GLY A 1 637 ? 5.277 24.125 -22.688 1 88.31 637 GLY A N 1
ATOM 5001 C CA . GLY A 1 637 ? 4.164 24.859 -22.094 1 88.31 637 GLY A CA 1
ATOM 5002 C C . GLY A 1 637 ? 2.959 23.969 -21.828 1 88.31 637 GLY A C 1
ATOM 5003 O O . GLY A 1 637 ? 1.816 24.438 -21.922 1 88.31 637 GLY A O 1
ATOM 5004 N N . ASP A 1 638 ? 3.191 22.672 -21.578 1 89.06 638 ASP A N 1
ATOM 5005 C CA . ASP A 1 638 ? 2.082 21.766 -21.281 1 89.06 638 ASP A CA 1
ATOM 5006 C C . ASP A 1 638 ? 2.244 21.141 -19.906 1 89.06 638 ASP A C 1
ATOM 5008 O O . ASP A 1 638 ? 3.363 21 -19.406 1 89.06 638 ASP A O 1
ATOM 5012 N N . VAL A 1 639 ? 1.072 20.797 -19.328 1 90.94 639 VAL A N 1
ATOM 5013 C CA . VAL A 1 639 ? 1.047 20.141 -18.031 1 90.94 639 VAL A CA 1
ATOM 5014 C C . VAL A 1 639 ? 1.246 18.641 -18.188 1 90.94 639 VAL A C 1
ATOM 5016 O O . VAL A 1 639 ? 0.572 18 -19 1 90.94 639 VAL A O 1
ATOM 5019 N N . ILE A 1 640 ? 2.139 18.078 -17.375 1 86.62 640 ILE A N 1
ATOM 5020 C CA . ILE A 1 640 ? 2.434 16.656 -17.547 1 86.62 640 ILE A CA 1
ATOM 5021 C C . ILE A 1 640 ? 1.949 15.883 -16.328 1 86.62 640 ILE A C 1
ATOM 5023 O O . ILE A 1 640 ? 1.769 14.664 -16.391 1 86.62 640 ILE A O 1
ATOM 5027 N N . ARG A 1 641 ? 1.767 16.516 -15.234 1 89.19 641 ARG A N 1
ATOM 5028 C CA . ARG A 1 641 ? 1.276 15.867 -14.023 1 89.19 641 ARG A CA 1
ATOM 5029 C C . ARG A 1 641 ? 0.443 16.828 -13.188 1 89.19 641 ARG A C 1
ATOM 5031 O O . ARG A 1 641 ? 0.641 18.047 -13.25 1 89.19 641 ARG A O 1
ATOM 5038 N N . VAL A 1 642 ? -0.434 16.234 -12.422 1 90.81 642 VAL A N 1
ATOM 5039 C CA . VAL A 1 642 ? -1.276 17.016 -11.531 1 90.81 642 VAL A CA 1
ATOM 5040 C C . VAL A 1 642 ? -1.301 16.391 -10.141 1 90.81 642 VAL A C 1
ATOM 5042 O O . VAL A 1 642 ? -1.356 15.172 -10.008 1 90.81 642 VAL A O 1
ATOM 5045 N N . GLY A 1 643 ? -1.126 17.234 -9.195 1 90.5 643 GLY A N 1
ATOM 5046 C CA . GLY A 1 643 ? -1.25 16.781 -7.816 1 90.5 643 GLY A CA 1
ATOM 5047 C C . GLY A 1 643 ? -2.494 17.312 -7.125 1 90.5 643 GLY A C 1
ATOM 5048 O O . GLY A 1 643 ? -2.701 18.531 -7.051 1 90.5 643 GLY A O 1
ATOM 5049 N N . GLU A 1 644 ? -3.283 16.375 -6.617 1 86.94 644 GLU A N 1
ATOM 5050 C CA . GLU A 1 644 ? -4.488 16.719 -5.867 1 86.94 644 GLU A CA 1
ATOM 5051 C C . GLU A 1 644 ? -4.398 16.234 -4.422 1 86.94 644 GLU A C 1
ATOM 5053 O O . GLU A 1 644 ? -4.195 15.039 -4.176 1 86.94 644 GLU A O 1
ATOM 5058 N N . GLY A 1 645 ? -4.484 17.203 -3.539 1 83.19 645 GLY A N 1
ATOM 5059 C CA . GLY A 1 645 ? -4.398 16.766 -2.154 1 83.19 645 GLY A CA 1
ATOM 5060 C C . GLY A 1 645 ? -4.777 17.859 -1.163 1 83.19 645 GLY A C 1
ATOM 5061 O O . GLY A 1 645 ? -5.336 17.562 -0.104 1 83.19 645 GLY A O 1
ATOM 5062 N N . HIS A 1 646 ? -4.57 19.078 -1.506 1 87.94 646 HIS A N 1
ATOM 5063 C CA . HIS A 1 646 ? -4.82 20.172 -0.585 1 87.94 646 HIS A CA 1
ATOM 5064 C C . HIS A 1 646 ? -6.305 20.531 -0.534 1 87.94 646 HIS A C 1
ATOM 5066 O O . HIS A 1 646 ? -7.004 20.438 -1.546 1 87.94 646 HIS A O 1
ATOM 5072 N N . SER A 1 647 ? -6.75 20.891 0.652 1 83.38 647 SER A N 1
ATOM 5073 C CA . SER A 1 647 ? -8.141 21.281 0.852 1 83.38 647 SER A CA 1
ATOM 5074 C C . SER A 1 647 ? -8.305 22.797 0.863 1 83.38 647 SER A C 1
ATOM 5076 O O . SER A 1 647 ? -9.422 23.312 0.893 1 83.38 647 SER A O 1
ATOM 5078 N N . ASP A 1 648 ? -7.211 23.406 0.923 1 86.88 648 ASP A N 1
ATOM 5079 C CA . ASP A 1 648 ? -7.188 24.859 0.938 1 86.88 648 ASP A CA 1
ATOM 5080 C C . ASP A 1 648 ? -6.152 25.406 -0.044 1 86.88 648 ASP A C 1
ATOM 5082 O O . ASP A 1 648 ? -5.402 24.641 -0.653 1 86.88 648 ASP A O 1
ATOM 5086 N N . SER A 1 649 ? -6.199 26.719 -0.199 1 91.56 649 SER A N 1
ATOM 5087 C CA . SER A 1 649 ? -5.289 27.359 -1.137 1 91.56 649 SER A CA 1
ATOM 5088 C C . SER A 1 649 ? -3.834 27.062 -0.794 1 91.56 649 SER A C 1
ATOM 5090 O O . SER A 1 649 ? -3.447 27.094 0.376 1 91.56 649 SER A O 1
ATOM 5092 N N . ILE A 1 650 ? -3.109 26.75 -1.812 1 94.44 650 ILE A N 1
ATOM 5093 C CA . ILE A 1 650 ? -1.688 26.469 -1.636 1 94.44 650 ILE A CA 1
ATOM 5094 C C . ILE A 1 650 ? -0.905 27.781 -1.616 1 94.44 650 ILE A C 1
ATOM 5096 O O . ILE A 1 650 ? -1.031 28.609 -2.529 1 94.44 650 ILE A O 1
ATOM 5100 N N . THR A 1 651 ? -0.105 27.938 -0.622 1 93.38 651 THR A N 1
ATOM 5101 C CA . THR A 1 651 ? 0.605 29.188 -0.428 1 93.38 651 THR A CA 1
ATOM 5102 C C . THR A 1 651 ? 1.99 29.141 -1.066 1 93.38 651 THR A C 1
ATOM 5104 O O . THR A 1 651 ? 2.531 30.172 -1.477 1 93.38 651 THR A O 1
ATOM 5107 N N . MET A 1 652 ? 2.51 28.031 -1.066 1 93.88 652 MET A N 1
ATOM 5108 C CA . MET A 1 652 ? 3.857 27.953 -1.623 1 93.88 652 MET A CA 1
ATOM 5109 C C . MET A 1 652 ? 4.152 26.531 -2.107 1 93.88 652 MET A C 1
ATOM 5111 O O . MET A 1 652 ? 3.584 25.562 -1.597 1 93.88 652 MET A O 1
ATOM 5115 N N . ILE A 1 653 ? 4.977 26.422 -3.084 1 95.56 653 ILE A N 1
ATOM 5116 C CA . ILE A 1 653 ? 5.5 25.156 -3.582 1 95.56 653 ILE A CA 1
ATOM 5117 C C . ILE A 1 653 ? 7.012 25.266 -3.775 1 95.56 653 ILE A C 1
ATOM 5119 O O . ILE A 1 653 ? 7.527 26.328 -4.102 1 95.56 653 ILE A O 1
ATOM 5123 N N . LYS A 1 654 ? 7.73 24.203 -3.57 1 93.94 654 LYS A N 1
ATOM 5124 C CA . LYS A 1 654 ? 9.188 24.203 -3.684 1 93.94 654 LYS A CA 1
ATOM 5125 C C . LYS A 1 654 ? 9.727 22.812 -4.012 1 93.94 654 LYS A C 1
ATOM 5127 O O . LYS A 1 654 ? 9.414 21.844 -3.318 1 93.94 654 LYS A O 1
ATOM 5132 N N . PHE A 1 655 ? 10.531 22.781 -5.059 1 91.94 655 PHE A N 1
ATOM 5133 C CA . PHE A 1 655 ? 11.227 21.531 -5.355 1 91.94 655 PHE A CA 1
ATOM 5134 C C . PHE A 1 655 ? 12.352 21.297 -4.352 1 91.94 655 PHE A C 1
ATOM 5136 O O . PHE A 1 655 ? 13.031 22.234 -3.934 1 91.94 655 PHE A O 1
ATOM 5143 N N . GLY A 1 656 ? 12.5 20.031 -4.043 1 89.06 656 GLY A N 1
ATOM 5144 C CA . GLY A 1 656 ? 13.695 19.672 -3.301 1 89.06 656 GLY A CA 1
ATOM 5145 C C . GLY A 1 656 ? 14.969 19.875 -4.094 1 89.06 656 GLY A C 1
ATOM 5146 O O . GLY A 1 656 ? 14.953 19.875 -5.324 1 89.06 656 GLY A O 1
ATOM 5147 N N . PRO A 1 657 ? 16.031 20.062 -3.334 1 84.25 657 PRO A N 1
ATOM 5148 C CA . PRO A 1 657 ? 17.312 20.312 -4.016 1 84.25 657 PRO A CA 1
ATOM 5149 C C . PRO A 1 657 ? 17.719 19.172 -4.945 1 84.25 657 PRO A C 1
ATOM 5151 O O . PRO A 1 657 ? 18.438 19.406 -5.926 1 84.25 657 PRO A O 1
ATOM 5154 N N . CYS A 1 658 ? 17.219 17.984 -4.652 1 77.81 658 CYS A N 1
ATOM 5155 C CA . CYS A 1 658 ? 17.562 16.828 -5.48 1 77.81 658 CYS A CA 1
ATOM 5156 C C . CYS A 1 658 ? 16.531 16.625 -6.586 1 77.81 658 CYS A C 1
ATOM 5158 O O . CYS A 1 658 ? 16.719 15.75 -7.441 1 77.81 658 CYS A O 1
ATOM 5160 N N . GLY A 1 659 ? 15.539 17.359 -6.559 1 78.69 659 GLY A N 1
ATOM 5161 C CA . GLY A 1 659 ? 14.539 17.344 -7.613 1 78.69 659 GLY A CA 1
ATOM 5162 C C . GLY A 1 659 ? 13.594 16.156 -7.512 1 78.69 659 GLY A C 1
ATOM 5163 O O . GLY A 1 659 ? 12.664 16.031 -8.312 1 78.69 659 GLY A O 1
ATOM 5164 N N . SER A 1 660 ? 13.734 15.266 -6.562 1 79.56 660 SER A N 1
ATOM 5165 C CA . SER A 1 660 ? 12.953 14.039 -6.465 1 79.56 660 SER A CA 1
ATOM 5166 C C . SER A 1 660 ? 11.672 14.266 -5.668 1 79.56 660 SER A C 1
ATOM 5168 O O . SER A 1 660 ? 10.758 13.438 -5.703 1 79.56 660 SER A O 1
ATOM 5170 N N . ILE A 1 661 ? 11.648 15.422 -4.969 1 89.06 661 ILE A N 1
ATOM 5171 C CA . ILE A 1 661 ? 10.453 15.68 -4.18 1 89.06 661 ILE A CA 1
ATOM 5172 C C . ILE A 1 661 ? 9.984 17.109 -4.406 1 89.06 661 ILE A C 1
ATOM 5174 O O . ILE A 1 661 ? 10.773 17.969 -4.805 1 89.06 661 ILE A O 1
ATOM 5178 N N . LEU A 1 662 ? 8.734 17.344 -4.254 1 93.56 662 LEU A N 1
ATOM 5179 C CA . LEU A 1 662 ? 8.086 18.641 -4.305 1 93.56 662 LEU A CA 1
ATOM 5180 C C . LEU A 1 662 ? 7.305 18.922 -3.023 1 93.56 662 LEU A C 1
ATOM 5182 O O . LEU A 1 662 ? 6.566 18.062 -2.543 1 93.56 662 LEU A O 1
ATOM 5186 N N . LEU A 1 663 ? 7.562 20.062 -2.455 1 94.69 663 LEU A N 1
ATOM 5187 C CA . LEU A 1 663 ? 6.859 20.469 -1.245 1 94.69 663 LEU A CA 1
ATOM 5188 C C . LEU A 1 663 ? 5.762 21.484 -1.569 1 94.69 663 LEU A C 1
ATOM 5190 O O . LEU A 1 663 ? 5.965 22.375 -2.389 1 94.69 663 LEU A O 1
ATOM 5194 N N . SER A 1 664 ? 4.633 21.297 -0.945 1 95.5 664 SER A N 1
ATOM 5195 C CA . SER A 1 664 ? 3.561 22.281 -1.029 1 95.5 664 SER A CA 1
ATOM 5196 C C . SER A 1 664 ? 2.977 22.578 0.348 1 95.5 664 SER A C 1
ATOM 5198 O O . SER A 1 664 ? 2.84 21.688 1.18 1 95.5 664 SER A O 1
ATOM 5200 N N . ALA A 1 665 ? 2.746 23.828 0.607 1 93.56 665 ALA A N 1
ATOM 5201 C CA . ALA A 1 665 ? 2.125 24.281 1.849 1 93.56 665 ALA A CA 1
ATOM 5202 C C . ALA A 1 665 ? 0.822 25.016 1.57 1 93.56 665 ALA A C 1
ATOM 5204 O O . ALA A 1 665 ? 0.683 25.672 0.534 1 93.56 665 ALA A O 1
ATOM 5205 N N . ALA A 1 666 ? -0.063 24.891 2.529 1 90.81 666 ALA A N 1
ATOM 5206 C CA . ALA A 1 666 ? -1.378 25.484 2.297 1 90.81 666 ALA A CA 1
ATOM 5207 C C . ALA A 1 666 ? -1.803 26.359 3.479 1 90.81 666 ALA A C 1
ATOM 5209 O O . ALA A 1 666 ? -1.093 26.438 4.484 1 90.81 666 ALA A O 1
ATOM 5210 N N . LYS A 1 667 ? -2.939 27.016 3.277 1 87.94 667 LYS A N 1
ATOM 5211 C CA . LYS A 1 667 ? -3.488 27.938 4.266 1 87.94 667 LYS A CA 1
ATOM 5212 C C . LYS A 1 667 ? -3.998 27.188 5.496 1 87.94 667 LYS A C 1
ATOM 5214 O O . LYS A 1 667 ? -4.082 27.75 6.586 1 87.94 667 LYS A O 1
ATOM 5219 N N . ASP A 1 668 ? -4.227 25.984 5.348 1 79.62 668 ASP A N 1
ATOM 5220 C CA . ASP A 1 668 ? -4.75 25.203 6.465 1 79.62 668 ASP A CA 1
ATOM 5221 C C . ASP A 1 668 ? -3.615 24.641 7.324 1 79.62 668 ASP A C 1
ATOM 5223 O O . ASP A 1 668 ? -3.861 23.922 8.297 1 79.62 668 ASP A O 1
ATOM 5227 N N . GLY A 1 669 ? -2.49 24.891 6.906 1 84.19 669 GLY A N 1
ATOM 5228 C CA . GLY A 1 669 ? -1.345 24.5 7.707 1 84.19 669 GLY A CA 1
ATOM 5229 C C . GLY A 1 669 ? -0.732 23.188 7.266 1 84.19 669 GLY A C 1
ATOM 5230 O O . GLY A 1 669 ? 0.301 22.766 7.793 1 84.19 669 GLY A O 1
ATOM 5231 N N . SER A 1 670 ? -1.305 22.609 6.344 1 87.69 670 SER A N 1
ATOM 5232 C CA . SER A 1 670 ? -0.773 21.344 5.883 1 87.69 670 SER A CA 1
ATOM 5233 C C . SER A 1 670 ? 0.448 21.531 4.992 1 87.69 670 SER A C 1
ATOM 5235 O O . SER A 1 670 ? 0.501 22.484 4.207 1 87.69 670 SER A O 1
ATOM 5237 N N . VAL A 1 671 ? 1.396 20.703 5.148 1 90.88 671 VAL A N 1
ATOM 5238 C CA . VAL A 1 671 ? 2.568 20.625 4.285 1 90.88 671 VAL A CA 1
ATOM 5239 C C . VAL A 1 671 ? 2.637 19.234 3.637 1 90.88 671 VAL A C 1
ATOM 5241 O O . VAL A 1 671 ? 2.721 18.234 4.332 1 90.88 671 VAL A O 1
ATOM 5244 N N . CYS A 1 672 ? 2.58 19.25 2.354 1 92.75 672 CYS A N 1
ATOM 5245 C CA . CYS A 1 672 ? 2.572 18 1.618 1 92.75 672 CYS A CA 1
ATOM 5246 C C . CYS A 1 672 ? 3.906 17.766 0.916 1 92.75 672 CYS A C 1
ATOM 5248 O O . CYS A 1 672 ? 4.496 18.703 0.375 1 92.75 672 CYS A O 1
ATOM 5250 N N . ILE A 1 673 ? 4.355 16.594 0.993 1 92.44 673 ILE A N 1
ATOM 5251 C CA . ILE A 1 673 ? 5.539 16.156 0.262 1 92.44 673 ILE A CA 1
ATOM 5252 C C . ILE A 1 673 ? 5.133 15.203 -0.861 1 92.44 673 ILE A C 1
ATOM 5254 O O . ILE A 1 673 ? 4.488 14.18 -0.613 1 92.44 673 ILE A O 1
ATOM 5258 N N . TRP A 1 674 ? 5.531 15.492 -2.021 1 92.19 674 TRP A N 1
ATOM 5259 C CA . TRP A 1 674 ? 5.156 14.727 -3.209 1 92.19 674 TRP A CA 1
ATOM 5260 C C . TRP A 1 674 ? 6.379 14.062 -3.836 1 92.19 674 TRP A C 1
ATOM 5262 O O . TRP A 1 674 ? 7.457 14.656 -3.885 1 92.19 674 TRP A O 1
ATOM 5272 N N . ASP A 1 675 ? 6.18 12.805 -4.398 1 86.38 675 ASP A N 1
ATOM 5273 C CA . ASP A 1 675 ? 7.211 12.172 -5.211 1 86.38 675 ASP A CA 1
ATOM 5274 C C . ASP A 1 675 ? 7.148 12.648 -6.656 1 86.38 675 ASP A C 1
ATOM 5276 O O . ASP A 1 675 ? 6.086 12.609 -7.281 1 86.38 675 ASP A O 1
ATOM 5280 N N . VAL A 1 676 ? 8.266 13.164 -7.078 1 84.44 676 VAL A N 1
ATOM 5281 C CA . VAL A 1 676 ? 8.359 13.562 -8.477 1 84.44 676 VAL A CA 1
ATOM 5282 C C . VAL A 1 676 ? 9.156 12.523 -9.258 1 84.44 676 VAL A C 1
ATOM 5284 O O . VAL A 1 676 ? 10.367 12.383 -9.055 1 84.44 676 VAL A O 1
ATOM 5287 N N . PRO A 1 677 ? 8.438 11.602 -10.031 1 68.75 677 PRO A N 1
ATOM 5288 C CA . PRO A 1 677 ? 9.172 10.555 -10.75 1 68.75 677 PRO A CA 1
ATOM 5289 C C . PRO A 1 677 ? 10.273 11.125 -11.641 1 68.75 677 PRO A C 1
ATOM 5291 O O . PRO A 1 677 ? 10.102 12.18 -12.258 1 68.75 677 PRO A O 1
ATOM 5294 N N . LEU A 1 678 ? 11.594 10.734 -11.461 1 53.72 678 LEU A N 1
ATOM 5295 C CA . LEU A 1 678 ? 12.758 11.133 -12.242 1 53.72 678 LEU A CA 1
ATOM 5296 C C . LEU A 1 678 ? 12.688 10.562 -13.648 1 53.72 678 LEU A C 1
ATOM 5298 O O . LEU A 1 678 ? 12.828 9.352 -13.844 1 53.72 678 LEU A O 1
ATOM 5302 N N . GLU A 1 679 ? 11.797 10.539 -14.398 1 47.38 679 GLU A N 1
ATOM 5303 C CA . GLU A 1 679 ? 11.961 9.945 -15.727 1 47.38 679 GLU A CA 1
ATOM 5304 C C . GLU A 1 679 ? 13.195 10.492 -16.422 1 47.38 679 GLU A C 1
ATOM 5306 O O . GLU A 1 679 ? 13.266 11.688 -16.734 1 47.38 679 GLU A O 1
ATOM 5311 N N . CYS A 1 680 ? 14.43 10.297 -16.109 1 35.47 680 CYS A N 1
ATOM 5312 C CA . CYS A 1 680 ? 15.539 10.648 -16.984 1 35.47 680 CYS A CA 1
ATOM 5313 C C . CYS A 1 680 ? 15.172 10.391 -18.438 1 35.47 680 CYS A C 1
ATOM 5315 O O . CYS A 1 680 ? 15.508 11.195 -19.312 1 35.47 680 CYS A O 1
ATOM 5317 N N . ASP A 1 681 ? 15.102 9.062 -18.891 1 31.81 681 ASP A N 1
ATOM 5318 C CA . ASP A 1 681 ? 15.523 8.664 -20.234 1 31.81 681 ASP A CA 1
ATOM 5319 C C . ASP A 1 681 ? 14.516 9.109 -21.281 1 31.81 681 ASP A C 1
ATOM 5321 O O . ASP A 1 681 ? 14.406 8.5 -22.359 1 31.81 681 ASP A O 1
ATOM 5325 N N . VAL A 1 682 ? 13.703 9.805 -21.281 1 25.5 682 VAL A N 1
ATOM 5326 C CA . VAL A 1 682 ? 13.109 9.977 -22.609 1 25.5 682 VAL A CA 1
ATOM 5327 C C . VAL A 1 682 ? 14.133 10.586 -23.562 1 25.5 682 VAL A C 1
ATOM 5329 O O . VAL A 1 682 ? 13.867 10.734 -24.766 1 25.5 682 VAL A O 1
ATOM 5332 N N . ALA A 1 683 ? 15.273 11.227 -23.391 1 22.28 683 ALA A N 1
ATOM 5333 C CA . ALA A 1 683 ? 15.914 11.625 -24.641 1 22.28 683 ALA A CA 1
ATOM 5334 C C . ALA A 1 683 ? 16.641 10.453 -25.281 1 22.28 683 ALA A C 1
ATOM 5336 O O . ALA A 1 683 ? 17.359 9.711 -24.609 1 22.28 683 ALA A O 1
ATOM 5337 N N . MET B 1 1 ? 9.023 -50.375 -31.828 1 19.66 1 MET B N 1
ATOM 5338 C CA . MET B 1 1 ? 9.922 -49.25 -31.562 1 19.66 1 MET B CA 1
ATOM 5339 C C . MET B 1 1 ? 9.633 -48.094 -32.5 1 19.66 1 MET B C 1
ATOM 5341 O O . MET B 1 1 ? 10.016 -46.938 -32.188 1 19.66 1 MET B O 1
ATOM 5345 N N . GLN B 1 2 ? 9.297 -48.312 -33.812 1 18.92 2 GLN B N 1
ATOM 5346 C CA . GLN B 1 2 ? 9.508 -47.438 -34.938 1 18.92 2 GLN B CA 1
ATOM 5347 C C . GLN B 1 2 ? 8.586 -46.219 -34.906 1 18.92 2 GLN B C 1
ATOM 5349 O O . GLN B 1 2 ? 9.008 -45.094 -35.156 1 18.92 2 GLN B O 1
ATOM 5354 N N . ASN B 1 3 ? 7.297 -46.406 -35.031 1 19.17 3 ASN B N 1
ATOM 5355 C CA . ASN B 1 3 ? 6.418 -45.562 -35.844 1 19.17 3 ASN B CA 1
ATOM 5356 C C . ASN B 1 3 ? 5.996 -44.312 -35.125 1 19.17 3 ASN B C 1
ATOM 5358 O O . ASN B 1 3 ? 5.047 -43.625 -35.531 1 19.17 3 ASN B O 1
ATOM 5362 N N . ASN B 1 4 ? 6.172 -44.281 -33.781 1 21.36 4 ASN B N 1
ATOM 5363 C CA . ASN B 1 4 ? 5.379 -43.25 -33.094 1 21.36 4 ASN B CA 1
ATOM 5364 C C . ASN B 1 4 ? 5.887 -41.844 -33.375 1 21.36 4 ASN B C 1
ATOM 5366 O O . ASN B 1 4 ? 5.664 -40.938 -32.594 1 21.36 4 ASN B O 1
ATOM 5370 N N . ASN B 1 5 ? 6.844 -41.625 -34.406 1 22.47 5 ASN B N 1
ATOM 5371 C CA . ASN B 1 5 ? 7.555 -40.375 -34.719 1 22.47 5 ASN B CA 1
ATOM 5372 C C . ASN B 1 5 ? 6.613 -39.312 -35.25 1 22.47 5 ASN B C 1
ATOM 5374 O O . ASN B 1 5 ? 7.055 -38.25 -35.656 1 22.47 5 ASN B O 1
ATOM 5378 N N . SER B 1 6 ? 5.426 -39.625 -35.812 1 22.19 6 SER B N 1
ATOM 5379 C CA . SER B 1 6 ? 4.828 -38.781 -36.875 1 22.19 6 SER B CA 1
ATOM 5380 C C . SER B 1 6 ? 4.297 -37.469 -36.281 1 22.19 6 SER B C 1
ATOM 5382 O O . SER B 1 6 ? 3.961 -36.562 -37.031 1 22.19 6 SER B O 1
ATOM 5384 N N . ILE B 1 7 ? 3.795 -37.375 -35.094 1 22.83 7 ILE B N 1
ATOM 5385 C CA . ILE B 1 7 ? 2.846 -36.281 -34.844 1 22.83 7 ILE B CA 1
ATOM 5386 C C . ILE B 1 7 ? 3.596 -34.969 -34.656 1 22.83 7 ILE B C 1
ATOM 5388 O O . ILE B 1 7 ? 2.992 -33.938 -34.344 1 22.83 7 ILE B O 1
ATOM 5392 N N . GLU B 1 8 ? 4.996 -34.938 -34.625 1 23.89 8 GLU B N 1
ATOM 5393 C CA . GLU B 1 8 ? 5.738 -33.688 -34.375 1 23.89 8 GLU B CA 1
ATOM 5394 C C . GLU B 1 8 ? 5.555 -32.688 -35.5 1 23.89 8 GLU B C 1
ATOM 5396 O O . GLU B 1 8 ? 5.996 -31.547 -35.406 1 23.89 8 GLU B O 1
ATOM 5401 N N . ALA B 1 9 ? 5.324 -33.062 -36.75 1 23.45 9 ALA B N 1
ATOM 5402 C CA . ALA B 1 9 ? 5.637 -32.281 -37.938 1 23.45 9 ALA B CA 1
ATOM 5403 C C . ALA B 1 9 ? 4.734 -31.047 -38.031 1 23.45 9 ALA B C 1
ATOM 5405 O O . ALA B 1 9 ? 5.082 -30.062 -38.656 1 23.45 9 ALA B O 1
ATOM 5406 N N . LEU B 1 10 ? 3.494 -31.109 -37.781 1 23.95 10 LEU B N 1
ATOM 5407 C CA . LEU B 1 10 ? 2.605 -30.234 -38.531 1 23.95 10 LEU B CA 1
ATOM 5408 C C . LEU B 1 10 ? 2.693 -28.797 -38.031 1 23.95 10 LEU B C 1
ATOM 5410 O O . LEU B 1 10 ? 2.201 -27.875 -38.688 1 23.95 10 LEU B O 1
ATOM 5414 N N . GLY B 1 11 ? 2.887 -28.469 -36.781 1 25.69 11 GLY B N 1
ATOM 5415 C CA . GLY B 1 11 ? 2.424 -27.109 -36.562 1 25.69 11 GLY B CA 1
ATOM 5416 C C . GLY B 1 11 ? 3.379 -26.062 -37.094 1 25.69 11 GLY B C 1
ATOM 5417 O O . GLY B 1 11 ? 4.262 -25.594 -36.344 1 25.69 11 GLY B O 1
ATOM 5418 N N . LYS B 1 12 ? 3.84 -26.188 -38.312 1 26.36 12 LYS B N 1
ATOM 5419 C CA . LYS B 1 12 ? 4.672 -25.109 -38.875 1 26.36 12 LYS B CA 1
ATOM 5420 C C . LYS B 1 12 ? 3.979 -23.766 -38.719 1 26.36 12 LYS B C 1
ATOM 5422 O O . LYS B 1 12 ? 2.908 -23.547 -39.312 1 26.36 12 LYS B O 1
ATOM 5427 N N . GLU B 1 13 ? 4.188 -23.031 -37.781 1 29.84 13 GLU B N 1
ATOM 5428 C CA . GLU B 1 13 ? 3.812 -21.625 -37.625 1 29.84 13 GLU B CA 1
ATOM 5429 C C . GLU B 1 13 ? 4.301 -20.797 -38.812 1 29.84 13 GLU B C 1
ATOM 5431 O O . GLU B 1 13 ? 5.504 -20.734 -39.062 1 29.84 13 GLU B O 1
ATOM 5436 N N . ALA B 1 14 ? 3.635 -20.719 -40 1 27.17 14 ALA B N 1
ATOM 5437 C CA . ALA B 1 14 ? 3.896 -19.828 -41.125 1 27.17 14 ALA B CA 1
ATOM 5438 C C . ALA B 1 14 ? 4.281 -18.438 -40.656 1 27.17 14 ALA B C 1
ATOM 5440 O O . ALA B 1 14 ? 3.641 -17.891 -39.75 1 27.17 14 ALA B O 1
ATOM 5441 N N . SER B 1 15 ? 5.473 -17.969 -40.969 1 30.45 15 SER B N 1
ATOM 5442 C CA . SER B 1 15 ? 6.055 -16.641 -40.719 1 30.45 15 SER B CA 1
ATOM 5443 C C . SER B 1 15 ? 5.211 -15.547 -41.375 1 30.45 15 SER B C 1
ATOM 5445 O O . SER B 1 15 ? 5.199 -15.406 -42.594 1 30.45 15 SER B O 1
ATOM 5447 N N . CYS B 1 16 ? 3.971 -15.32 -41.188 1 32.94 16 CYS B N 1
ATOM 5448 C CA . CYS B 1 16 ? 3.148 -14.234 -41.719 1 32.94 16 CYS B CA 1
ATOM 5449 C C . CYS B 1 16 ? 3.74 -12.883 -41.375 1 32.94 16 CYS B C 1
ATOM 5451 O O . CYS B 1 16 ? 3.812 -12.523 -40.188 1 32.94 16 CYS B O 1
ATOM 5453 N N . GLN B 1 17 ? 4.742 -12.312 -42.156 1 30.17 17 GLN B N 1
ATOM 5454 C CA . GLN B 1 17 ? 5.441 -11.039 -42 1 30.17 17 GLN B CA 1
ATOM 5455 C C . GLN B 1 17 ? 4.496 -9.867 -42.219 1 30.17 17 GLN B C 1
ATOM 5457 O O . GLN B 1 17 ? 4.926 -8.711 -42.25 1 30.17 17 GLN B O 1
ATOM 5462 N N . GLY B 1 18 ? 3.303 -9.977 -42.75 1 30.59 18 GLY B N 1
ATOM 5463 C CA . GLY B 1 18 ? 2.693 -8.719 -43.156 1 30.59 18 GLY B CA 1
ATOM 5464 C C . GLY B 1 18 ? 2.336 -7.828 -41.969 1 30.59 18 GLY B C 1
ATOM 5465 O O . GLY B 1 18 ? 1.214 -7.883 -41.469 1 30.59 18 GLY B O 1
ATOM 5466 N N . GLY B 1 19 ? 3.207 -7.496 -41.188 1 32.03 19 GLY B N 1
ATOM 5467 C CA . GLY B 1 19 ? 2.859 -6.781 -39.969 1 32.03 19 GLY B CA 1
ATOM 5468 C C . GLY B 1 19 ? 2.381 -5.363 -40.219 1 32.03 19 GLY B C 1
ATOM 5469 O O . GLY B 1 19 ? 3.037 -4.602 -40.906 1 32.03 19 GLY B O 1
ATOM 5470 N N . VAL B 1 20 ? 1.045 -5.172 -40.469 1 29.55 20 VAL B N 1
ATOM 5471 C CA . VAL B 1 20 ? 0.542 -3.801 -40.438 1 29.55 20 VAL B CA 1
ATOM 5472 C C . VAL B 1 20 ? 1.089 -3.062 -39.219 1 29.55 20 VAL B C 1
ATOM 5474 O O . VAL B 1 20 ? 1.033 -3.574 -38.094 1 29.55 20 VAL B O 1
ATOM 5477 N N . LYS B 1 21 ? 1.96 -2.076 -39.469 1 30.92 21 LYS B N 1
ATOM 5478 C CA . LYS B 1 21 ? 2.561 -1.226 -38.438 1 30.92 21 LYS B CA 1
ATOM 5479 C C . LYS B 1 21 ? 1.497 -0.408 -37.719 1 30.92 21 LYS B C 1
ATOM 5481 O O . LYS B 1 21 ? 0.787 0.387 -38.344 1 30.92 21 LYS B O 1
ATOM 5486 N N . THR B 1 22 ? 0.802 -0.958 -36.938 1 32.06 22 THR B N 1
ATOM 5487 C CA . THR B 1 22 ? -0.013 -0.06 -36.125 1 32.06 22 THR B CA 1
ATOM 5488 C C . THR B 1 22 ? 0.867 0.918 -35.344 1 32.06 22 THR B C 1
ATOM 5490 O O . THR B 1 22 ? 1.81 0.508 -34.688 1 32.06 22 THR B O 1
ATOM 5493 N N . LYS B 1 23 ? 1.032 2.098 -35.844 1 28.14 23 LYS B N 1
ATOM 5494 C CA . LYS B 1 23 ? 1.666 3.191 -35.125 1 28.14 23 LYS B CA 1
ATOM 5495 C C . LYS B 1 23 ? 1.104 3.309 -33.719 1 28.14 23 LYS B C 1
ATOM 5497 O O . LYS B 1 23 ? -0.079 3.605 -33.531 1 28.14 23 LYS B O 1
ATOM 5502 N N . PHE B 1 24 ? 1.602 2.449 -32.906 1 33.03 24 PHE B N 1
ATOM 5503 C CA . PHE B 1 24 ? 1.343 2.859 -31.531 1 33.03 24 PHE B CA 1
ATOM 5504 C C . PHE B 1 24 ? 1.578 4.355 -31.359 1 33.03 24 PHE B C 1
ATOM 5506 O O . PHE B 1 24 ? 2.635 4.867 -31.734 1 33.03 24 PHE B O 1
ATOM 5513 N N . SER B 1 25 ? 0.725 5.129 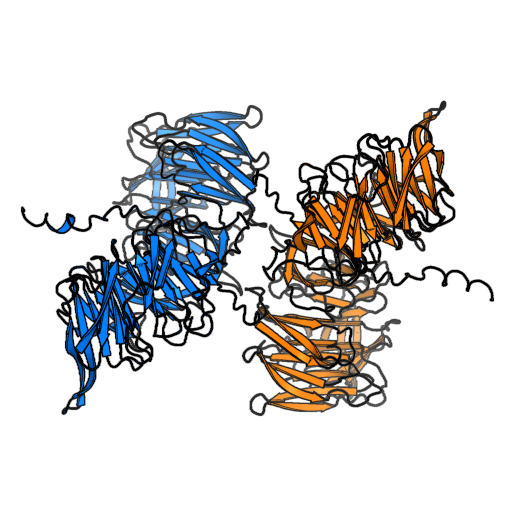-31.703 1 32.09 25 SER B N 1
ATOM 5514 C CA . SER B 1 25 ? 0.935 6.547 -31.438 1 32.09 25 SER B CA 1
ATOM 5515 C C . SER B 1 25 ? 1.951 6.754 -30.312 1 32.09 25 SER B C 1
ATOM 5517 O O . SER B 1 25 ? 2.225 5.832 -29.547 1 32.09 25 SER B O 1
ATOM 5519 N N . GLY B 1 26 ? 2.301 8.047 -29.984 1 31.22 26 GLY B N 1
ATOM 5520 C CA . GLY B 1 26 ? 3.297 8.688 -29.141 1 31.22 26 GLY B CA 1
ATOM 5521 C C . GLY B 1 26 ? 3.473 7.992 -27.812 1 31.22 26 GLY B C 1
ATOM 5522 O O . GLY B 1 26 ? 2.633 7.188 -27.406 1 31.22 26 GLY B O 1
ATOM 5523 N N . ASP B 1 27 ? 4.68 8.07 -27.188 1 36.66 27 ASP B N 1
ATOM 5524 C CA . ASP B 1 27 ? 5.41 7.781 -25.953 1 36.66 27 ASP B CA 1
ATOM 5525 C C . ASP B 1 27 ? 4.523 7.988 -24.734 1 36.66 27 ASP B C 1
ATOM 5527 O O . ASP B 1 27 ? 5.023 8.164 -23.625 1 36.66 27 ASP B O 1
ATOM 5531 N N . ASP B 1 28 ? 3.318 8.484 -24.828 1 44.84 28 ASP B N 1
ATOM 5532 C CA . ASP B 1 28 ? 2.584 8.891 -23.625 1 44.84 28 ASP B CA 1
ATOM 5533 C C . ASP B 1 28 ? 2.207 7.68 -22.781 1 44.84 28 ASP B C 1
ATOM 5535 O O . ASP B 1 28 ? 1.707 6.68 -23.297 1 44.84 28 ASP B O 1
ATOM 5539 N N . GLU B 1 29 ? 2.863 7.375 -21.75 1 59.12 29 GLU B N 1
ATOM 5540 C CA . GLU B 1 29 ? 2.797 6.289 -20.781 1 59.12 29 GLU B CA 1
ATOM 5541 C C . GLU B 1 29 ? 1.352 5.902 -20.484 1 59.12 29 GLU B C 1
ATOM 5543 O O . GLU B 1 29 ? 0.587 6.707 -19.938 1 59.12 29 GLU B O 1
ATOM 5548 N N . LEU B 1 30 ? 0.791 4.945 -21.328 1 69.06 30 LEU B N 1
ATOM 5549 C CA . LEU B 1 30 ? -0.541 4.41 -21.062 1 69.06 30 LEU B CA 1
ATOM 5550 C C . LEU B 1 30 ? -0.692 4.027 -19.594 1 69.06 30 LEU B C 1
ATOM 5552 O O . LEU B 1 30 ? 0.268 3.576 -18.969 1 69.06 30 LEU B O 1
ATOM 5556 N N . PRO B 1 31 ? -1.917 4.328 -19.078 1 76.88 31 PRO B N 1
ATOM 5557 C CA . PRO B 1 31 ? -2.174 3.861 -17.703 1 76.88 31 PRO B CA 1
ATOM 5558 C C . PRO B 1 31 ? -1.987 2.354 -17.562 1 76.88 31 PRO B C 1
ATOM 5560 O O . PRO B 1 31 ? -2.27 1.595 -18.484 1 76.88 31 PRO B O 1
ATOM 5563 N N . ARG B 1 32 ? -1.504 1.965 -16.531 1 83.94 32 ARG B N 1
ATOM 5564 C CA . ARG B 1 32 ? -1.252 0.552 -16.266 1 83.94 32 ARG B CA 1
ATOM 5565 C C . ARG B 1 32 ? -2.402 -0.073 -15.484 1 83.94 32 ARG B C 1
ATOM 5567 O O . ARG B 1 32 ? -3.014 0.585 -14.641 1 83.94 32 ARG B O 1
ATOM 5574 N N . LEU B 1 33 ? -2.684 -1.334 -15.859 1 88.5 33 LEU B N 1
ATOM 5575 C CA . LEU B 1 33 ? -3.643 -2.1 -15.07 1 88.5 33 LEU B CA 1
ATOM 5576 C C . LEU B 1 33 ? -3.064 -2.455 -13.703 1 88.5 33 LEU B C 1
ATOM 5578 O O . LEU B 1 33 ? -1.883 -2.791 -13.594 1 88.5 33 LEU B O 1
ATOM 5582 N N . LYS B 1 34 ? -3.902 -2.385 -12.75 1 84.94 34 LYS B N 1
ATOM 5583 C CA . LYS B 1 34 ? -3.461 -2.727 -11.398 1 84.94 34 LYS B CA 1
ATOM 5584 C C . LYS B 1 34 ? -3.592 -4.227 -11.141 1 84.94 34 LYS B C 1
ATOM 5586 O O . LYS B 1 34 ? -4.676 -4.793 -11.289 1 84.94 34 LYS B O 1
ATOM 5591 N N . LEU B 1 35 ? -2.502 -4.848 -10.859 1 89.31 35 LEU B N 1
ATOM 5592 C CA . LEU B 1 35 ? -2.494 -6.262 -10.484 1 89.31 35 LEU B CA 1
ATOM 5593 C C . LEU B 1 35 ? -2.963 -6.445 -9.047 1 89.31 35 LEU B C 1
ATOM 5595 O O . LEU B 1 35 ? -2.277 -6.035 -8.109 1 89.31 35 LEU B O 1
ATOM 5599 N N . ARG B 1 36 ? -4.086 -7.062 -8.859 1 86.62 36 ARG B N 1
ATOM 5600 C CA . ARG B 1 36 ? -4.707 -7.227 -7.551 1 86.62 36 ARG B CA 1
ATOM 5601 C C . ARG B 1 36 ? -4.129 -8.43 -6.82 1 86.62 36 ARG B C 1
ATOM 5603 O O . ARG B 1 36 ? -3.857 -8.367 -5.617 1 86.62 36 ARG B O 1
ATOM 5610 N N . HIS B 1 37 ? -4.035 -9.508 -7.555 1 90.56 37 HIS B N 1
ATOM 5611 C CA . HIS B 1 37 ? -3.65 -10.758 -6.906 1 90.56 37 HIS B CA 1
ATOM 5612 C C . HIS B 1 37 ? -3.049 -11.742 -7.906 1 90.56 37 HIS B C 1
ATOM 5614 O O . HIS B 1 37 ? -3.434 -11.75 -9.078 1 90.56 37 HIS B O 1
ATOM 5620 N N . ILE B 1 38 ? -2.135 -12.508 -7.445 1 90.62 38 ILE B N 1
ATOM 5621 C CA . ILE B 1 38 ? -1.561 -13.586 -8.242 1 90.62 38 ILE B CA 1
ATOM 5622 C C . ILE B 1 38 ? -1.731 -14.922 -7.516 1 90.62 38 ILE B C 1
ATOM 5624 O O . ILE B 1 38 ? -1.358 -15.047 -6.348 1 90.62 38 ILE B O 1
ATOM 5628 N N . LEU B 1 39 ? -2.277 -15.836 -8.164 1 89.44 39 LEU B N 1
ATOM 5629 C CA . LEU B 1 39 ? -2.283 -17.219 -7.691 1 89.44 39 LEU B CA 1
ATOM 5630 C C . LEU B 1 39 ? -1.093 -17.984 -8.25 1 89.44 39 LEU B C 1
ATOM 5632 O O . LEU B 1 39 ? -1.103 -18.391 -9.414 1 89.44 39 LEU B O 1
ATOM 5636 N N . GLY B 1 40 ? -0.072 -18.094 -7.387 1 88.25 40 GLY B N 1
ATOM 5637 C CA . GLY B 1 40 ? 1.14 -18.766 -7.816 1 88.25 40 GLY B CA 1
ATOM 5638 C C . GLY B 1 40 ? 2.217 -18.797 -6.746 1 88.25 40 GLY B C 1
ATOM 5639 O O . GLY B 1 40 ? 2.17 -18.031 -5.789 1 88.25 40 GLY B O 1
ATOM 5640 N N . PHE B 1 41 ? 3.07 -19.75 -6.875 1 92.38 41 PHE B N 1
ATOM 5641 C CA . PHE B 1 41 ? 4.242 -19.969 -6.035 1 92.38 41 PHE B CA 1
ATOM 5642 C C . PHE B 1 41 ? 5.328 -20.719 -6.789 1 92.38 41 PHE B C 1
ATOM 5644 O O . PHE B 1 41 ? 5.09 -21.828 -7.285 1 92.38 41 PHE B O 1
ATOM 5651 N N . ASN B 1 42 ? 6.398 -19.984 -6.879 1 91.44 42 ASN B N 1
ATOM 5652 C CA . ASN B 1 42 ? 7.531 -20.703 -7.461 1 91.44 42 ASN B CA 1
ATOM 5653 C C . ASN B 1 42 ? 8.25 -21.547 -6.422 1 91.44 42 ASN B C 1
ATOM 5655 O O . ASN B 1 42 ? 9.211 -21.094 -5.793 1 91.44 42 ASN B O 1
ATOM 5659 N N . GLY B 1 43 ? 7.895 -22.766 -6.344 1 92.88 43 GLY B N 1
ATOM 5660 C CA . GLY B 1 43 ? 8.438 -23.672 -5.348 1 92.88 43 GLY B CA 1
ATOM 5661 C C . GLY B 1 43 ? 9.82 -24.188 -5.703 1 92.88 43 GLY B C 1
ATOM 5662 O O . GLY B 1 43 ? 10.477 -24.844 -4.891 1 92.88 43 GLY B O 1
ATOM 5663 N N . LYS B 1 44 ? 10.297 -23.828 -6.828 1 91.56 44 LYS B N 1
ATOM 5664 C CA . LYS B 1 44 ? 11.594 -24.328 -7.273 1 91.56 44 LYS B CA 1
ATOM 5665 C C . LYS B 1 44 ? 12.734 -23.547 -6.633 1 91.56 44 LYS B C 1
ATOM 5667 O O . LYS B 1 44 ? 13.883 -24 -6.629 1 91.56 44 LYS B O 1
ATOM 5672 N N . ILE B 1 45 ? 12.445 -22.438 -6.176 1 93.88 45 ILE B N 1
ATOM 5673 C CA . ILE B 1 45 ? 13.484 -21.594 -5.59 1 93.88 45 ILE B CA 1
ATOM 5674 C C . ILE B 1 45 ? 13.836 -22.109 -4.191 1 93.88 45 ILE B C 1
ATOM 5676 O O . ILE B 1 45 ? 12.977 -22.156 -3.309 1 93.88 45 ILE B O 1
ATOM 5680 N N . VAL B 1 46 ? 15.109 -22.453 -4.043 1 95 46 VAL B N 1
ATOM 5681 C CA . VAL B 1 46 ? 15.562 -22.922 -2.736 1 95 46 VAL B CA 1
ATOM 5682 C C . VAL B 1 46 ? 15.508 -21.766 -1.731 1 95 46 VAL B C 1
ATOM 5684 O O . VAL B 1 46 ? 16.016 -20.688 -1.998 1 95 46 VAL B O 1
ATOM 5687 N N . ARG B 1 47 ? 14.812 -22.016 -0.635 1 96.19 47 ARG B N 1
ATOM 5688 C CA . ARG B 1 47 ? 14.609 -21 0.398 1 96.19 47 ARG B CA 1
ATOM 5689 C C . ARG B 1 47 ? 13.844 -19.797 -0.15 1 96.19 47 ARG B C 1
ATOM 5691 O O . ARG B 1 47 ? 14.141 -18.656 0.201 1 96.19 47 ARG B O 1
ATOM 5698 N N . GLY B 1 48 ? 12.992 -20.109 -1.045 1 96.44 48 GLY B N 1
ATOM 5699 C CA . GLY B 1 48 ? 12.234 -19.078 -1.725 1 96.44 48 GLY B CA 1
ATOM 5700 C C . GLY B 1 48 ? 10.945 -18.703 -1.016 1 96.44 48 GLY B C 1
ATOM 5701 O O . GLY B 1 48 ? 10.266 -17.75 -1.399 1 96.44 48 GLY B O 1
ATOM 5702 N N . LEU B 1 49 ? 10.531 -19.516 -0.088 1 97.81 49 LEU B N 1
ATOM 5703 C CA . LEU B 1 49 ? 9.406 -19.172 0.786 1 97.81 49 LEU B CA 1
ATOM 5704 C C . LEU B 1 49 ? 9.906 -18.625 2.119 1 97.81 49 LEU B C 1
ATOM 5706 O O . LEU B 1 49 ? 10.461 -19.359 2.934 1 97.81 49 LEU B O 1
ATOM 5710 N N . ILE B 1 50 ? 9.664 -17.359 2.332 1 98.31 50 ILE B N 1
ATOM 5711 C CA . ILE B 1 50 ? 10.289 -16.719 3.479 1 98.31 50 ILE B CA 1
ATOM 5712 C C . ILE B 1 50 ? 9.211 -16.062 4.348 1 98.31 50 ILE B C 1
ATOM 5714 O O . ILE B 1 50 ? 8.328 -15.375 3.84 1 98.31 50 ILE B O 1
ATOM 5718 N N . VAL B 1 51 ? 9.312 -16.328 5.609 1 97.62 51 VAL B N 1
ATOM 5719 C CA . VAL B 1 51 ? 8.5 -15.586 6.57 1 97.62 51 VAL B CA 1
ATOM 5720 C C . VAL B 1 51 ? 9.227 -14.305 6.977 1 97.62 51 VAL B C 1
ATOM 5722 O O . VAL B 1 51 ? 10.375 -14.344 7.41 1 97.62 51 VAL B O 1
ATOM 5725 N N . HIS B 1 52 ? 8.562 -13.219 6.777 1 96.56 52 HIS B N 1
ATOM 5726 C CA . HIS B 1 52 ? 9.156 -11.961 7.215 1 96.56 52 HIS B CA 1
ATOM 5727 C C . HIS B 1 52 ? 9.461 -11.984 8.711 1 96.56 52 HIS B C 1
ATOM 5729 O O . HIS B 1 52 ? 8.688 -12.539 9.492 1 96.56 52 HIS B O 1
ATOM 5735 N N . PRO B 1 53 ? 10.523 -11.375 9.141 1 93.5 53 PRO B N 1
ATOM 5736 C CA . PRO B 1 53 ? 10.938 -11.438 10.547 1 93.5 53 PRO B CA 1
ATOM 5737 C C . PRO B 1 53 ? 9.859 -10.914 11.5 1 93.5 53 PRO B C 1
ATOM 5739 O O . PRO B 1 53 ? 9.82 -11.312 12.672 1 93.5 53 PRO B O 1
ATOM 5742 N N . LEU B 1 54 ? 8.984 -10.102 11.039 1 89.56 54 LEU B N 1
ATOM 5743 C CA . LEU B 1 54 ? 7.914 -9.578 11.875 1 89.56 54 LEU B CA 1
ATOM 5744 C C . LEU B 1 54 ? 6.805 -10.609 12.047 1 89.56 54 LEU B C 1
ATOM 5746 O O . LEU B 1 54 ? 5.914 -10.438 12.883 1 89.56 54 LEU B O 1
ATOM 5750 N N . GLY B 1 55 ? 6.828 -11.602 11.219 1 92.19 55 GLY B N 1
ATOM 5751 C CA . GLY B 1 55 ? 5.938 -12.734 11.383 1 92.19 55 GLY B CA 1
ATOM 5752 C C . GLY B 1 55 ? 4.551 -12.492 10.812 1 92.19 55 GLY B C 1
ATOM 5753 O O . GLY B 1 55 ? 3.627 -13.266 11.07 1 92.19 55 GLY B O 1
ATOM 5754 N N . LYS B 1 56 ? 4.355 -11.469 10.055 1 91.5 56 LYS B N 1
ATOM 5755 C CA . LYS B 1 56 ? 3.025 -11.109 9.578 1 91.5 56 LYS B CA 1
ATOM 5756 C C . LYS B 1 56 ? 2.887 -11.375 8.078 1 91.5 56 LYS B C 1
ATOM 5758 O O . LYS B 1 56 ? 1.777 -11.375 7.543 1 91.5 56 LYS B O 1
ATOM 5763 N N . HIS B 1 57 ? 3.975 -11.609 7.406 1 95.69 57 HIS B N 1
ATOM 5764 C CA . HIS B 1 57 ? 3.932 -11.719 5.953 1 95.69 57 HIS B CA 1
ATOM 5765 C C . HIS B 1 57 ? 4.734 -12.914 5.465 1 95.69 57 HIS B C 1
ATOM 5767 O O . HIS B 1 57 ? 5.723 -13.305 6.09 1 95.69 57 HIS B O 1
ATOM 5773 N N . LEU B 1 58 ? 4.293 -13.492 4.375 1 96.88 58 LEU B N 1
ATOM 5774 C CA . LEU B 1 58 ? 5.078 -14.414 3.561 1 96.88 58 LEU B CA 1
ATOM 5775 C C . LEU B 1 58 ? 5.633 -13.711 2.326 1 96.88 58 LEU B C 1
ATOM 5777 O O . LEU B 1 58 ? 4.945 -12.898 1.706 1 96.88 58 LEU B O 1
ATOM 5781 N N . ILE B 1 59 ? 6.816 -14.016 2.008 1 98 59 ILE B N 1
ATOM 5782 C CA . ILE B 1 59 ? 7.473 -13.461 0.826 1 98 59 ILE B CA 1
ATOM 5783 C C . ILE B 1 59 ? 7.906 -14.602 -0.096 1 98 59 ILE B C 1
ATOM 5785 O O . ILE B 1 59 ? 8.586 -15.531 0.337 1 98 59 ILE B O 1
ATOM 5789 N N . TYR B 1 60 ? 7.523 -14.516 -1.306 1 96.88 60 TYR B N 1
ATOM 5790 C CA . TYR B 1 60 ? 7.883 -15.547 -2.279 1 96.88 60 TYR B CA 1
ATOM 5791 C C . TYR B 1 60 ? 7.816 -14.992 -3.699 1 96.88 60 TYR B C 1
ATOM 5793 O O . TYR B 1 60 ? 7.371 -13.867 -3.914 1 96.88 60 TYR B O 1
ATOM 5801 N N . ALA B 1 61 ? 8.32 -15.797 -4.621 1 94.56 61 ALA B N 1
ATOM 5802 C CA . ALA B 1 61 ? 8.367 -15.336 -6.008 1 94.56 61 ALA B CA 1
ATOM 5803 C C . ALA B 1 61 ? 7.355 -16.078 -6.871 1 94.56 61 ALA B C 1
ATOM 5805 O O . ALA B 1 61 ? 7.051 -17.25 -6.609 1 94.56 61 ALA B O 1
ATOM 5806 N N . VAL B 1 62 ? 6.812 -15.375 -7.797 1 90.81 62 VAL B N 1
ATOM 5807 C CA . VAL B 1 62 ? 5.996 -15.914 -8.883 1 90.81 62 VAL B CA 1
ATOM 5808 C C . VAL B 1 62 ? 6.426 -15.297 -10.211 1 90.81 62 VAL B C 1
ATOM 5810 O O . VAL B 1 62 ? 6.105 -14.141 -10.492 1 90.81 62 VAL B O 1
ATOM 5813 N N . GLY B 1 63 ? 7.121 -16.078 -10.961 1 86.19 63 GLY B N 1
ATOM 5814 C CA . GLY B 1 63 ? 7.668 -15.516 -12.188 1 86.19 63 GLY B CA 1
ATOM 5815 C C . GLY B 1 63 ? 8.656 -14.391 -11.953 1 86.19 63 GLY B C 1
ATOM 5816 O O . GLY B 1 63 ? 9.672 -14.578 -11.273 1 86.19 63 GLY B O 1
ATOM 5817 N N . ARG B 1 64 ? 8.227 -13.227 -12.375 1 89.12 64 ARG B N 1
ATOM 5818 C CA . ARG B 1 64 ? 9.125 -12.086 -12.258 1 89.12 64 ARG B CA 1
ATOM 5819 C C . ARG B 1 64 ? 8.734 -11.188 -11.094 1 89.12 64 ARG B C 1
ATOM 5821 O O . ARG B 1 64 ? 9.289 -10.102 -10.922 1 89.12 64 ARG B O 1
ATOM 5828 N N . HIS B 1 65 ? 7.805 -11.617 -10.297 1 91.44 65 HIS B N 1
ATOM 5829 C CA . HIS B 1 65 ? 7.297 -10.797 -9.203 1 91.44 65 HIS B CA 1
ATOM 5830 C C . HIS B 1 65 ? 7.684 -11.391 -7.852 1 91.44 65 HIS B C 1
ATOM 5832 O O . HIS B 1 65 ? 7.801 -12.609 -7.711 1 91.44 65 HIS B O 1
ATOM 5838 N N . ILE B 1 66 ? 7.91 -10.516 -6.984 1 96.19 66 ILE B N 1
ATOM 5839 C CA . ILE B 1 66 ? 7.957 -10.891 -5.574 1 96.19 66 ILE B CA 1
ATOM 5840 C C . ILE B 1 66 ? 6.605 -10.609 -4.918 1 96.19 66 ILE B C 1
ATOM 5842 O O . ILE B 1 66 ? 6.09 -9.492 -5.004 1 96.19 66 ILE B O 1
ATOM 5846 N N . VAL B 1 67 ? 6.07 -11.586 -4.34 1 95.19 67 VAL B N 1
ATOM 5847 C CA . VAL B 1 67 ? 4.773 -11.453 -3.689 1 95.19 67 VAL B CA 1
ATOM 5848 C C . VAL B 1 67 ? 4.965 -11.32 -2.18 1 95.19 67 VAL B C 1
ATOM 5850 O O . VAL B 1 67 ? 5.688 -12.117 -1.569 1 95.19 67 VAL B O 1
ATOM 5853 N N . ILE B 1 68 ? 4.434 -10.336 -1.615 1 96.62 68 ILE B N 1
ATOM 5854 C CA . ILE B 1 68 ? 4.34 -10.141 -0.172 1 96.62 68 ILE B CA 1
ATOM 5855 C C . ILE B 1 68 ? 2.898 -10.367 0.284 1 96.62 68 ILE B C 1
ATOM 5857 O O . ILE B 1 68 ? 2.004 -9.594 -0.062 1 96.62 68 ILE B O 1
ATOM 5861 N N . GLU B 1 69 ? 2.697 -11.383 1.043 1 94.56 69 GLU B N 1
ATOM 5862 C CA . GLU B 1 69 ? 1.338 -11.766 1.414 1 94.56 69 GLU B CA 1
ATOM 5863 C C . GLU B 1 69 ? 1.137 -11.688 2.926 1 94.56 69 GLU B C 1
ATOM 5865 O O . GLU B 1 69 ? 1.946 -12.219 3.691 1 94.56 69 GLU B O 1
ATOM 5870 N N . GLU B 1 70 ? 0.058 -11.031 3.338 1 92.19 70 GLU B N 1
ATOM 5871 C CA . GLU B 1 70 ? -0.281 -10.984 4.758 1 92.19 70 GLU B CA 1
ATOM 5872 C C . GLU B 1 70 ? -0.882 -12.305 5.227 1 92.19 70 GLU B C 1
ATOM 5874 O O . GLU B 1 70 ? -1.802 -12.836 4.602 1 92.19 70 GLU B O 1
ATOM 5879 N N . ILE B 1 71 ? -0.385 -12.828 6.309 1 91.38 71 ILE B N 1
ATOM 5880 C CA . ILE B 1 71 ? -0.835 -14.148 6.734 1 91.38 71 ILE B CA 1
ATOM 5881 C C . ILE B 1 71 ? -1.552 -14.047 8.078 1 91.38 71 ILE B C 1
ATOM 5883 O O . ILE B 1 71 ? -2.135 -15.023 8.555 1 91.38 71 ILE B O 1
ATOM 5887 N N . LEU B 1 72 ? -1.481 -12.922 8.648 1 85 72 LEU B N 1
ATOM 5888 C CA . LEU B 1 72 ? -2.145 -12.695 9.93 1 85 72 LEU B CA 1
ATOM 5889 C C . LEU B 1 72 ? -2.871 -11.359 9.945 1 85 72 LEU B C 1
ATOM 5891 O O . LEU B 1 72 ? -2.479 -10.43 9.234 1 85 72 LEU B O 1
ATOM 5895 N N . GLY B 1 73 ? -3.949 -11.312 10.742 1 79.88 73 GLY B N 1
ATOM 5896 C CA . GLY B 1 73 ? -4.652 -10.055 10.914 1 79.88 73 GLY B CA 1
ATOM 5897 C C . GLY B 1 73 ? -5.906 -9.945 10.07 1 79.88 73 GLY B C 1
ATOM 5898 O O . GLY B 1 73 ? -6.344 -10.938 9.469 1 79.88 73 GLY B O 1
ATOM 5899 N N . PRO B 1 74 ? -6.465 -8.703 10.039 1 80.56 74 PRO B N 1
ATOM 5900 C CA . PRO B 1 74 ? -7.738 -8.5 9.344 1 80.56 74 PRO B CA 1
ATOM 5901 C C . PRO B 1 74 ? -7.594 -8.555 7.824 1 80.56 74 PRO B C 1
ATOM 5903 O O . PRO B 1 74 ? -8.578 -8.797 7.113 1 80.56 74 PRO B O 1
ATOM 5906 N N . CYS B 1 75 ? -6.43 -8.336 7.371 1 87 75 CYS B N 1
ATOM 5907 C CA . CYS B 1 75 ? -6.234 -8.32 5.926 1 87 75 CYS B CA 1
ATOM 5908 C C . CYS B 1 75 ? -5.535 -9.594 5.461 1 87 75 CYS B C 1
ATOM 5910 O O . CYS B 1 75 ? -4.766 -9.57 4.496 1 87 75 CYS B O 1
ATOM 5912 N N . LYS B 1 76 ? -5.703 -10.656 6.172 1 87.06 76 LYS B N 1
ATOM 5913 C CA . LYS B 1 76 ? -5.105 -11.93 5.789 1 87.06 76 LYS B CA 1
ATOM 5914 C C . LYS B 1 76 ? -5.438 -12.281 4.34 1 87.06 76 LYS B C 1
ATOM 5916 O O . LYS B 1 76 ? -6.594 -12.195 3.924 1 87.06 76 LYS B O 1
ATOM 5921 N N . GLY B 1 77 ? -4.375 -12.578 3.588 1 85.69 77 GLY B N 1
ATOM 5922 C CA . GLY B 1 77 ? -4.551 -12.953 2.193 1 85.69 77 GLY B CA 1
ATOM 5923 C C . GLY B 1 77 ? -4.23 -11.82 1.232 1 85.69 77 GLY B C 1
ATOM 5924 O O . GLY B 1 77 ? -4.043 -12.055 0.036 1 85.69 77 GLY B O 1
ATOM 5925 N N . LYS B 1 78 ? -4.133 -10.617 1.785 1 88 78 LYS B N 1
ATOM 5926 C CA . LYS B 1 78 ? -3.797 -9.477 0.941 1 88 78 LYS B CA 1
ATOM 5927 C C . LYS B 1 78 ? -2.373 -9.586 0.407 1 88 78 LYS B C 1
ATOM 5929 O O . LYS B 1 78 ? -1.458 -9.969 1.139 1 88 78 LYS B O 1
ATOM 5934 N N . GLN B 1 79 ? -2.219 -9.242 -0.873 1 91.62 79 GLN B N 1
ATOM 5935 C CA . GLN B 1 79 ? -0.907 -9.352 -1.501 1 91.62 79 GLN B CA 1
ATOM 5936 C C . GLN B 1 79 ? -0.415 -7.992 -1.991 1 91.62 79 GLN B C 1
ATOM 5938 O O . GLN B 1 79 ? -1.216 -7.141 -2.383 1 91.62 79 GLN B O 1
ATOM 5943 N N . GLU B 1 80 ? 0.81 -7.801 -1.865 1 91.69 80 GLU B N 1
ATOM 5944 C CA . GLU B 1 80 ? 1.533 -6.738 -2.559 1 91.69 80 GLU B CA 1
ATOM 5945 C C . GLU B 1 80 ? 2.625 -7.309 -3.457 1 91.69 80 GLU B C 1
ATOM 5947 O O . GLU B 1 80 ? 3.279 -8.297 -3.102 1 91.69 80 GLU B O 1
ATOM 5952 N N . MET B 1 81 ? 2.791 -6.668 -4.609 1 91.38 81 MET B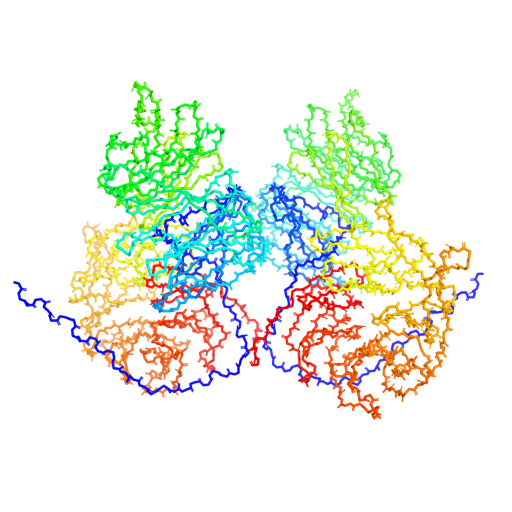 N 1
ATOM 5953 C CA . MET B 1 81 ? 3.744 -7.203 -5.578 1 91.38 81 MET B CA 1
ATOM 5954 C C . MET B 1 81 ? 4.895 -6.227 -5.805 1 91.38 81 MET B C 1
ATOM 5956 O O . MET B 1 81 ? 4.68 -5.02 -5.91 1 91.38 81 MET B O 1
ATOM 5960 N N . LEU B 1 82 ? 6.035 -6.777 -5.758 1 93.31 82 LEU B N 1
ATOM 5961 C CA . LEU B 1 82 ? 7.207 -6.027 -6.199 1 93.31 82 LEU B CA 1
ATOM 5962 C C . LEU B 1 82 ? 7.566 -6.387 -7.637 1 93.31 82 LEU B C 1
ATOM 5964 O O . LEU B 1 82 ? 7.848 -7.547 -7.941 1 93.31 82 LEU B O 1
ATOM 5968 N N . ALA B 1 83 ? 7.527 -5.309 -8.445 1 87.44 83 ALA B N 1
ATOM 5969 C CA . ALA B 1 83 ? 7.801 -5.512 -9.859 1 87.44 83 ALA B CA 1
ATOM 5970 C C . ALA B 1 83 ? 9.047 -4.746 -10.297 1 87.44 83 ALA B C 1
ATOM 5972 O O . ALA B 1 83 ? 9.148 -3.535 -10.078 1 87.44 83 ALA B O 1
ATOM 5973 N N . GLY B 1 84 ? 10.023 -5.41 -10.789 1 86.94 84 GLY B N 1
ATOM 5974 C CA . GLY B 1 84 ? 11.234 -4.773 -11.273 1 86.94 84 GLY B CA 1
ATOM 5975 C C . GLY B 1 84 ? 12.047 -5.66 -12.195 1 86.94 84 GLY B C 1
ATOM 5976 O O . GLY B 1 84 ? 12.656 -5.176 -13.156 1 86.94 84 GLY B O 1
ATOM 5977 N N . HIS B 1 85 ? 11.992 -6.93 -11.938 1 90.94 85 HIS B N 1
ATOM 5978 C CA . HIS B 1 85 ? 12.75 -7.887 -12.742 1 90.94 85 HIS B CA 1
ATOM 5979 C C . HIS B 1 85 ? 12.102 -8.078 -14.109 1 90.94 85 HIS B C 1
ATOM 5981 O O . HIS B 1 85 ? 10.883 -8.031 -14.242 1 90.94 85 HIS B O 1
ATOM 5987 N N . LEU B 1 86 ? 12.922 -8.328 -15.07 1 83.19 86 LEU B N 1
ATOM 5988 C CA . LEU B 1 86 ? 12.445 -8.594 -16.422 1 83.19 86 LEU B CA 1
ATOM 5989 C C . LEU B 1 86 ? 12.469 -10.094 -16.719 1 83.19 86 LEU B C 1
ATOM 5991 O O . LEU B 1 86 ? 11.859 -10.547 -17.688 1 83.19 86 LEU B O 1
ATOM 5995 N N . GLY B 1 87 ? 13.234 -10.789 -15.945 1 84.06 87 GLY B N 1
ATOM 5996 C CA . GLY B 1 87 ? 13.289 -12.242 -16.047 1 84.06 87 GLY B CA 1
ATOM 5997 C C . GLY B 1 87 ? 12.75 -12.945 -14.82 1 84.06 87 GLY B C 1
ATOM 5998 O O . GLY B 1 87 ? 12.336 -12.297 -13.859 1 84.06 87 GLY B O 1
ATOM 5999 N N . ILE B 1 88 ? 12.766 -14.266 -14.93 1 88.88 88 ILE B N 1
ATOM 6000 C CA . ILE B 1 88 ? 12.258 -15.07 -13.828 1 88.88 88 ILE B CA 1
ATOM 6001 C C . ILE B 1 88 ? 13.188 -14.945 -12.625 1 88.88 88 ILE B C 1
ATOM 6003 O O . ILE B 1 88 ? 14.414 -15.008 -12.766 1 88.88 88 ILE B O 1
ATOM 6007 N N . ILE B 1 89 ? 12.602 -14.734 -11.508 1 93.44 89 ILE B N 1
ATOM 6008 C CA . ILE B 1 89 ? 13.383 -14.609 -10.281 1 93.44 89 ILE B CA 1
ATOM 6009 C C . ILE B 1 89 ? 14.016 -15.953 -9.93 1 93.44 89 ILE B C 1
ATOM 6011 O O . ILE B 1 89 ? 13.352 -16.984 -9.953 1 93.44 89 ILE B O 1
ATOM 6015 N N . SER B 1 90 ? 15.328 -15.922 -9.672 1 94.94 90 SER B N 1
ATOM 6016 C CA . SER B 1 90 ? 16.078 -17.141 -9.406 1 94.94 90 SER B CA 1
ATOM 6017 C C . SER B 1 90 ? 16.25 -17.375 -7.906 1 94.94 90 SER B C 1
ATOM 6019 O O . SER B 1 90 ? 16.328 -18.516 -7.449 1 94.94 90 SER B O 1
ATOM 6021 N N . CYS B 1 91 ? 16.359 -16.344 -7.152 1 96.38 91 CYS B N 1
ATOM 6022 C CA . CYS B 1 91 ? 16.531 -16.453 -5.707 1 96.38 91 CYS B CA 1
ATOM 6023 C C . CYS B 1 91 ? 16.188 -15.125 -5.02 1 96.38 91 CYS B C 1
ATOM 6025 O O . CYS B 1 91 ? 16.094 -14.086 -5.676 1 96.38 91 CYS B O 1
ATOM 6027 N N . LEU B 1 92 ? 15.93 -15.211 -3.754 1 96.88 92 LEU B N 1
ATOM 6028 C CA . LEU B 1 92 ? 15.633 -14.023 -2.969 1 96.88 92 LEU B CA 1
ATOM 6029 C C . LEU B 1 92 ? 16.016 -14.219 -1.506 1 96.88 92 LEU B C 1
ATOM 6031 O O . LEU B 1 92 ? 16.188 -15.359 -1.056 1 96.88 92 LEU B O 1
ATOM 6035 N N . ALA B 1 93 ? 16.234 -13.195 -0.802 1 98.19 93 ALA B N 1
ATOM 6036 C CA . ALA B 1 93 ? 16.578 -13.195 0.62 1 98.19 93 ALA B CA 1
ATOM 6037 C C . ALA B 1 93 ? 16.031 -11.945 1.311 1 98.19 93 ALA B C 1
ATOM 6039 O O . ALA B 1 93 ? 15.805 -10.922 0.665 1 98.19 93 ALA B O 1
ATOM 6040 N N . VAL B 1 94 ? 15.773 -12.086 2.588 1 97.62 94 VAL B N 1
ATOM 6041 C CA . VAL B 1 94 ? 15.273 -10.984 3.408 1 97.62 94 VAL B CA 1
ATOM 6042 C C . VAL B 1 94 ? 16.25 -10.719 4.555 1 97.62 94 VAL B C 1
ATOM 6044 O O . VAL B 1 94 ? 16.781 -11.648 5.152 1 97.62 94 VAL B O 1
ATOM 6047 N N . SER B 1 95 ? 16.453 -9.453 4.809 1 96.94 95 SER B N 1
ATOM 6048 C CA . SER B 1 95 ? 17.375 -9.094 5.887 1 96.94 95 SER B CA 1
ATOM 6049 C C . SER B 1 95 ? 16.828 -9.508 7.246 1 96.94 95 SER B C 1
ATOM 6051 O O . SER B 1 95 ? 15.609 -9.656 7.406 1 96.94 95 SER B O 1
ATOM 6053 N N . ALA B 1 96 ? 17.703 -9.641 8.188 1 93.44 96 ALA B N 1
ATOM 6054 C CA . ALA B 1 96 ? 17.328 -10.156 9.5 1 93.44 96 ALA B CA 1
ATOM 6055 C C . ALA B 1 96 ? 16.391 -9.195 10.219 1 93.44 96 ALA B C 1
ATOM 6057 O O . ALA B 1 96 ? 15.516 -9.625 10.977 1 93.44 96 ALA B O 1
ATOM 6058 N N . ASP B 1 97 ? 16.531 -7.93 9.938 1 92.44 97 ASP B N 1
ATOM 6059 C CA . ASP B 1 97 ? 15.664 -6.941 10.57 1 92.44 97 ASP B CA 1
ATOM 6060 C C . ASP B 1 97 ? 14.414 -6.695 9.727 1 92.44 97 ASP B C 1
ATOM 6062 O O . ASP B 1 97 ? 13.539 -5.918 10.117 1 92.44 97 ASP B O 1
ATOM 6066 N N . GLY B 1 98 ? 14.391 -7.305 8.57 1 94.12 98 GLY B N 1
ATOM 6067 C CA . GLY B 1 98 ? 13.211 -7.223 7.723 1 94.12 98 GLY B CA 1
ATOM 6068 C C . GLY B 1 98 ? 13.141 -5.934 6.926 1 94.12 98 GLY B C 1
ATOM 6069 O O . GLY B 1 98 ? 12.109 -5.629 6.324 1 94.12 98 GLY B O 1
ATOM 6070 N N . GLN B 1 99 ? 14.211 -5.199 6.836 1 94.44 99 GLN B N 1
ATOM 6071 C CA . GLN B 1 99 ? 14.164 -3.885 6.199 1 94.44 99 GLN B CA 1
ATOM 6072 C C . GLN B 1 99 ? 14.438 -3.99 4.703 1 94.44 99 GLN B C 1
ATOM 6074 O O . GLN B 1 99 ? 14.133 -3.062 3.945 1 94.44 99 GLN B O 1
ATOM 6079 N N . PHE B 1 100 ? 15.047 -5.137 4.305 1 97.12 100 PHE B N 1
ATOM 6080 C CA . PHE B 1 100 ? 15.438 -5.25 2.906 1 97.12 100 PHE B CA 1
ATOM 6081 C C . PHE B 1 100 ? 15.031 -6.602 2.334 1 97.12 100 PHE B C 1
ATOM 6083 O O . PHE B 1 100 ? 15 -7.602 3.053 1 97.12 100 PHE B O 1
ATOM 6090 N N . ILE B 1 101 ? 14.727 -6.594 1.081 1 98 101 ILE B N 1
ATOM 6091 C CA . ILE B 1 101 ? 14.625 -7.797 0.26 1 98 101 ILE B CA 1
ATOM 6092 C C . ILE B 1 101 ? 15.617 -7.715 -0.898 1 98 101 ILE B C 1
ATOM 6094 O O . ILE B 1 101 ? 15.789 -6.652 -1.499 1 98 101 ILE B O 1
ATOM 6098 N N . VAL B 1 102 ? 16.297 -8.711 -1.147 1 98.44 102 VAL B N 1
ATOM 6099 C CA . VAL B 1 102 ? 17.156 -8.773 -2.328 1 98.44 102 VAL B CA 1
ATOM 6100 C C . VAL B 1 102 ? 16.719 -9.938 -3.219 1 98.44 102 VAL B C 1
ATOM 6102 O O . VAL B 1 102 ? 16.328 -10.992 -2.723 1 98.44 102 VAL B O 1
ATOM 6105 N N . SER B 1 103 ? 16.656 -9.688 -4.438 1 97.88 103 SER B N 1
ATOM 6106 C CA . SER B 1 103 ? 16.25 -10.703 -5.402 1 97.88 103 SER B CA 1
ATOM 6107 C C . SER B 1 103 ? 17.125 -10.664 -6.648 1 97.88 103 SER B C 1
ATOM 6109 O O . SER B 1 103 ? 17.75 -9.648 -6.938 1 97.88 103 SER B O 1
ATOM 6111 N N . ALA B 1 104 ? 17.234 -11.766 -7.289 1 97.06 104 ALA B N 1
ATOM 6112 C CA . ALA B 1 104 ? 17.984 -11.914 -8.531 1 97.06 104 ALA B CA 1
ATOM 6113 C C . ALA B 1 104 ? 17.172 -12.656 -9.578 1 97.06 104 ALA B C 1
ATOM 6115 O O . ALA B 1 104 ? 16.062 -13.125 -9.297 1 97.06 104 ALA B O 1
ATOM 6116 N N . GLN B 1 105 ? 17.719 -12.711 -10.82 1 92.81 105 GLN B N 1
ATOM 6117 C CA . GLN B 1 105 ? 16.953 -13.328 -11.898 1 92.81 105 GLN B CA 1
ATOM 6118 C C . GLN B 1 105 ? 17.844 -14.211 -12.766 1 92.81 105 GLN B C 1
ATOM 6120 O O . GLN B 1 105 ? 19.078 -14.18 -12.641 1 92.81 105 GLN B O 1
ATOM 6125 N N . VAL B 1 106 ? 17.188 -15.039 -13.523 1 90.19 106 VAL B N 1
ATOM 6126 C CA . VAL B 1 106 ? 17.844 -15.805 -14.578 1 90.19 106 VAL B CA 1
ATOM 6127 C C . VAL B 1 106 ? 17.641 -15.109 -15.922 1 90.19 106 VAL B C 1
ATOM 6129 O O . VAL B 1 106 ? 16.531 -14.719 -16.266 1 90.19 106 VAL B O 1
ATOM 6132 N N . ASN B 1 107 ? 18.703 -14.906 -16.594 1 85.5 107 ASN B N 1
ATOM 6133 C CA . ASN B 1 107 ? 18.594 -14.297 -17.922 1 85.5 107 ASN B CA 1
ATOM 6134 C C . ASN B 1 107 ? 18.359 -15.352 -19 1 85.5 107 ASN B C 1
ATOM 6136 O O . ASN B 1 107 ? 18.906 -16.453 -18.922 1 85.5 107 ASN B O 1
ATOM 6140 N N . ALA B 1 108 ? 17.594 -14.961 -19.938 1 73 108 ALA B N 1
ATOM 6141 C CA . ALA B 1 108 ? 17.344 -15.852 -21.062 1 73 108 ALA B CA 1
ATOM 6142 C C . ALA B 1 108 ? 18.578 -15.977 -21.953 1 73 108 ALA B C 1
ATOM 6144 O O . ALA B 1 108 ? 18.875 -17.062 -22.469 1 73 108 ALA B O 1
ATOM 6145 N N . GLN B 1 109 ? 19.297 -14.852 -21.969 1 75.62 109 GLN B N 1
ATOM 6146 C CA . GLN B 1 109 ? 20.5 -14.859 -22.812 1 75.62 109 GLN B CA 1
ATOM 6147 C C . GLN B 1 109 ? 21.734 -15.203 -21.984 1 75.62 109 GLN B C 1
ATOM 6149 O O . GLN B 1 109 ? 22.016 -14.547 -20.984 1 75.62 109 GLN B O 1
ATOM 6154 N N . ARG B 1 110 ? 22.516 -16.156 -22.312 1 70.88 110 ARG B N 1
ATOM 6155 C CA . ARG B 1 110 ? 23.625 -16.75 -21.562 1 70.88 110 ARG B CA 1
ATOM 6156 C C . ARG B 1 110 ? 24.719 -15.734 -21.312 1 70.88 110 ARG B C 1
ATOM 6158 O O . ARG B 1 110 ? 25.375 -15.766 -20.266 1 70.88 110 ARG B O 1
ATOM 6165 N N . GLU B 1 111 ? 24.859 -14.766 -22.172 1 78.38 111 GLU B N 1
ATOM 6166 C CA . GLU B 1 111 ? 26.062 -13.945 -22.031 1 78.38 111 GLU B CA 1
ATOM 6167 C C . GLU B 1 111 ? 25.734 -12.602 -21.391 1 78.38 111 GLU B C 1
ATOM 6169 O O . GLU B 1 111 ? 26.625 -11.797 -21.125 1 78.38 111 GLU B O 1
ATOM 6174 N N . SER B 1 112 ? 24.594 -12.539 -20.953 1 86.31 112 SER B N 1
ATOM 6175 C CA . SER B 1 112 ? 24.234 -11.266 -20.344 1 86.31 112 SER B CA 1
ATOM 6176 C C . SER B 1 112 ? 24.281 -11.352 -18.828 1 86.31 112 SER B C 1
ATOM 6178 O O . SER B 1 112 ? 24.172 -12.445 -18.266 1 86.31 112 SER B O 1
ATOM 6180 N N . ARG B 1 113 ? 24.609 -10.312 -18.203 1 91.19 113 ARG B N 1
ATOM 6181 C CA . ARG B 1 113 ? 24.656 -10.273 -16.75 1 91.19 113 ARG B CA 1
ATOM 6182 C C . ARG B 1 113 ? 23.266 -10.039 -16.156 1 91.19 113 ARG B C 1
ATOM 6184 O O . ARG B 1 113 ? 22.484 -9.25 -16.688 1 91.19 113 ARG B O 1
ATOM 6191 N N . ALA B 1 114 ? 23.047 -10.797 -15.18 1 90.81 114 ALA B N 1
ATOM 6192 C CA . ALA B 1 114 ? 21.734 -10.75 -14.539 1 90.81 114 ALA B CA 1
ATOM 6193 C C . ALA B 1 114 ? 21.688 -9.68 -13.461 1 90.81 114 ALA B C 1
ATOM 6195 O O . ALA B 1 114 ? 22.609 -9.555 -12.656 1 90.81 114 ALA B O 1
ATOM 6196 N N . PRO B 1 115 ? 20.609 -8.938 -13.391 1 94.31 115 PRO B N 1
ATOM 6197 C CA . PRO B 1 115 ? 20.516 -7.887 -12.375 1 94.31 115 PRO B CA 1
ATOM 6198 C C . PRO B 1 115 ? 20.172 -8.43 -10.984 1 94.31 115 PRO B C 1
ATOM 6200 O O . PRO B 1 115 ? 19.406 -9.391 -10.867 1 94.31 115 PRO B O 1
ATOM 6203 N N . VAL B 1 116 ? 20.75 -7.828 -10.008 1 96.81 116 VAL B N 1
ATOM 6204 C CA . VAL B 1 116 ? 20.375 -7.988 -8.609 1 96.81 116 VAL B CA 1
ATOM 6205 C C . VAL B 1 116 ? 19.672 -6.723 -8.117 1 96.81 116 VAL B C 1
ATOM 6207 O O . VAL B 1 116 ? 20.156 -5.609 -8.328 1 96.81 116 VAL B O 1
ATOM 6210 N N . ILE B 1 117 ? 18.484 -6.945 -7.504 1 97.69 117 ILE B N 1
ATOM 6211 C CA . ILE B 1 117 ? 17.703 -5.789 -7.07 1 97.69 117 ILE B CA 1
ATOM 6212 C C . ILE B 1 117 ? 17.547 -5.812 -5.551 1 97.69 117 ILE B C 1
ATOM 6214 O O . ILE B 1 117 ? 17.172 -6.84 -4.977 1 97.69 117 ILE B O 1
ATOM 6218 N N . LEU B 1 118 ? 17.906 -4.746 -4.938 1 98 118 LEU B N 1
ATOM 6219 C CA . LEU B 1 118 ? 17.641 -4.52 -3.52 1 98 118 LEU B CA 1
ATOM 6220 C C . LEU B 1 118 ? 16.375 -3.697 -3.324 1 98 118 LEU B C 1
ATOM 6222 O O . LEU B 1 118 ? 16.234 -2.627 -3.918 1 98 118 LEU B O 1
ATOM 6226 N N . TRP B 1 119 ? 15.469 -4.195 -2.541 1 97.19 119 TRP B N 1
ATOM 6227 C CA . TRP B 1 119 ? 14.188 -3.543 -2.311 1 97.19 119 TRP B CA 1
ATOM 6228 C C . TRP B 1 119 ? 14.102 -3 -0.888 1 97.19 119 TRP B C 1
ATOM 6230 O O . TRP B 1 119 ? 14.539 -3.654 0.062 1 97.19 119 TRP B O 1
ATOM 6240 N N . ASP B 1 120 ? 13.477 -1.834 -0.835 1 94.44 120 ASP B N 1
ATOM 6241 C CA . ASP B 1 120 ? 13.117 -1.305 0.477 1 94.44 120 ASP B CA 1
ATOM 6242 C C . ASP B 1 120 ? 11.789 -1.879 0.957 1 94.44 120 ASP B C 1
ATOM 6244 O O . ASP B 1 120 ? 10.789 -1.846 0.23 1 94.44 120 ASP B O 1
ATOM 6248 N N . TRP B 1 121 ? 11.797 -2.393 2.162 1 95.19 121 TRP B N 1
ATOM 6249 C CA . TRP B 1 121 ? 10.602 -3.041 2.701 1 95.19 121 TRP B CA 1
ATOM 6250 C C . TRP B 1 121 ? 9.469 -2.037 2.871 1 95.19 121 TRP B C 1
ATOM 6252 O O . TRP B 1 121 ? 8.328 -2.311 2.492 1 95.19 121 TRP B O 1
ATOM 6262 N N . CYS B 1 122 ? 9.672 -0.926 3.371 1 89.19 122 CYS B N 1
ATOM 6263 C CA . CYS B 1 122 ? 8.641 0.03 3.75 1 89.19 122 CYS B CA 1
ATOM 6264 C C . CYS B 1 122 ? 8.07 0.737 2.525 1 89.19 122 CYS B C 1
ATOM 6266 O O . CYS B 1 122 ? 6.855 0.829 2.365 1 89.19 122 CYS B O 1
ATOM 6268 N N . THR B 1 123 ? 8.961 1.167 1.654 1 85.81 123 THR B N 1
ATOM 6269 C CA . THR B 1 123 ? 8.5 1.922 0.496 1 85.81 123 THR B CA 1
ATOM 6270 C C . THR B 1 123 ? 8.18 0.987 -0.668 1 85.81 123 THR B C 1
ATOM 6272 O O . THR B 1 123 ? 7.551 1.394 -1.646 1 85.81 123 THR B O 1
ATOM 6275 N N . ARG B 1 124 ? 8.602 -0.245 -0.618 1 90.94 124 ARG B N 1
ATOM 6276 C CA . ARG B 1 124 ? 8.422 -1.255 -1.654 1 90.94 124 ARG B CA 1
ATOM 6277 C C . ARG B 1 124 ? 9.07 -0.822 -2.963 1 90.94 124 ARG B C 1
ATOM 6279 O O . ARG B 1 124 ? 8.664 -1.256 -4.043 1 90.94 124 ARG B O 1
ATOM 6286 N N . GLN B 1 125 ? 10.07 0.093 -2.844 1 87.25 125 GLN B N 1
ATOM 6287 C CA . GLN B 1 125 ? 10.758 0.603 -4.027 1 87.25 125 GLN B CA 1
ATOM 6288 C C . GLN B 1 125 ? 12.141 -0.018 -4.172 1 87.25 125 GLN B C 1
ATOM 6290 O O . GLN B 1 125 ? 12.711 -0.519 -3.195 1 87.25 125 GLN B O 1
ATOM 6295 N N . LYS B 1 126 ? 12.68 0.063 -5.375 1 93 126 LYS B N 1
ATOM 6296 C CA . LYS B 1 126 ? 14.047 -0.381 -5.629 1 93 126 LYS B CA 1
ATOM 6297 C C . LYS B 1 126 ? 15.062 0.58 -5.012 1 93 126 LYS B C 1
ATOM 6299 O O . LYS B 1 126 ? 14.953 1.796 -5.18 1 93 126 LYS B O 1
ATOM 6304 N N . LEU B 1 127 ? 15.914 0.09 -4.266 1 93 127 LEU B N 1
ATOM 6305 C CA . LEU B 1 127 ? 17.016 0.881 -3.738 1 93 127 LEU B CA 1
ATOM 6306 C C . LEU B 1 127 ? 18.25 0.756 -4.629 1 93 127 LEU B C 1
ATOM 6308 O O . LEU B 1 127 ? 19.062 1.679 -4.703 1 93 127 LEU B O 1
ATOM 6312 N N . MET B 1 128 ? 18.312 -0.468 -5.215 1 94.56 128 MET B N 1
ATOM 6313 C CA . MET B 1 128 ? 19.469 -0.785 -6.043 1 94.56 128 MET B CA 1
ATOM 6314 C C . MET B 1 128 ? 19.094 -1.79 -7.133 1 94.56 128 MET B C 1
ATOM 6316 O O . MET B 1 128 ? 18.312 -2.703 -6.895 1 94.56 128 MET B O 1
ATOM 6320 N N . GLU B 1 129 ? 19.562 -1.588 -8.32 1 95.44 129 GLU B N 1
ATOM 6321 C CA . GLU B 1 129 ? 19.516 -2.543 -9.422 1 95.44 129 GLU B CA 1
ATOM 6322 C C . GLU B 1 129 ? 20.844 -2.582 -10.172 1 95.44 129 GLU B C 1
ATOM 6324 O O . GLU B 1 129 ? 21.203 -1.636 -10.883 1 95.44 129 GLU B O 1
ATOM 6329 N N . ARG B 1 130 ? 21.562 -3.617 -10.008 1 95.88 130 ARG B N 1
ATOM 6330 C CA . ARG B 1 130 ? 22.891 -3.713 -10.594 1 95.88 130 ARG B CA 1
ATOM 6331 C C . ARG B 1 130 ? 23.125 -5.098 -11.188 1 95.88 130 ARG B C 1
ATOM 6333 O O . ARG B 1 130 ? 22.641 -6.098 -10.664 1 95.88 130 ARG B O 1
ATOM 6340 N N . GLU B 1 131 ? 23.906 -5.059 -12.266 1 93.94 131 GLU B N 1
ATOM 6341 C CA . GLU B 1 131 ? 24.297 -6.312 -12.906 1 93.94 131 GLU B CA 1
ATOM 6342 C C . GLU B 1 131 ? 25.703 -6.719 -12.508 1 93.94 131 GLU B C 1
ATOM 6344 O O . GLU B 1 131 ? 26.609 -5.887 -12.469 1 93.94 131 GLU B O 1
ATOM 6349 N N . LEU B 1 132 ? 25.859 -8.008 -12.172 1 93.44 132 LEU B N 1
ATOM 6350 C CA . LEU B 1 132 ? 27.188 -8.461 -11.773 1 93.44 132 LEU B CA 1
ATOM 6351 C C . LEU B 1 132 ? 27.469 -9.859 -12.305 1 93.44 132 LEU B C 1
ATOM 6353 O O . LEU B 1 132 ? 28.359 -10.055 -13.125 1 93.44 132 LEU B O 1
ATOM 6357 N N . HIS B 1 133 ? 26.688 -10.852 -11.922 1 93.5 133 HIS B N 1
ATOM 6358 C CA . HIS B 1 133 ? 26.922 -12.25 -12.25 1 93.5 133 HIS B CA 1
ATOM 6359 C C . HIS B 1 133 ? 26.453 -12.57 -13.672 1 93.5 133 HIS B C 1
ATOM 6361 O O . HIS B 1 133 ? 25.422 -12.07 -14.117 1 93.5 133 HIS B O 1
ATOM 6367 N N . LYS B 1 134 ? 27.219 -13.438 -14.266 1 91.31 134 LYS B N 1
ATOM 6368 C CA . LYS B 1 134 ? 26.875 -13.859 -15.617 1 91.31 134 LYS B CA 1
ATOM 6369 C C . LYS B 1 134 ? 25.719 -14.859 -15.609 1 91.31 134 LYS B C 1
ATOM 6371 O O . LYS B 1 134 ? 25.734 -15.828 -14.844 1 91.31 134 LYS B O 1
ATOM 6376 N N . GLU B 1 135 ? 24.75 -14.633 -16.406 1 88.62 135 GLU B N 1
ATOM 6377 C CA . GLU B 1 135 ? 23.625 -15.531 -16.703 1 88.62 135 GLU B CA 1
ATOM 6378 C C . GLU B 1 135 ? 22.641 -15.562 -15.539 1 88.62 135 GLU B C 1
ATOM 6380 O O . GLU B 1 135 ? 21.438 -15.312 -15.727 1 88.62 135 GLU B O 1
ATOM 6385 N N . THR B 1 136 ? 23.203 -16.031 -14.336 1 91.81 136 THR B N 1
ATOM 6386 C CA . THR B 1 136 ? 22.234 -16.156 -13.25 1 91.81 136 THR B CA 1
ATOM 6387 C C . THR B 1 136 ? 22.938 -16.031 -11.898 1 91.81 136 THR B C 1
ATOM 6389 O O . THR B 1 136 ? 24.156 -16.141 -11.805 1 91.81 136 THR B O 1
ATOM 6392 N N . THR B 1 137 ? 22.172 -15.602 -10.922 1 94.12 137 THR B N 1
ATOM 6393 C CA . THR B 1 137 ? 22.547 -15.664 -9.516 1 94.12 137 THR B CA 1
ATOM 6394 C C . THR B 1 137 ? 21.828 -16.812 -8.805 1 94.12 137 THR B C 1
ATOM 6396 O O . THR B 1 137 ? 20.609 -16.922 -8.883 1 94.12 137 THR B O 1
ATOM 6399 N N . ILE B 1 138 ? 22.547 -17.641 -8.133 1 92.94 138 ILE B N 1
ATOM 6400 C CA . ILE B 1 138 ? 21.922 -18.844 -7.625 1 92.94 138 ILE B CA 1
ATOM 6401 C C . ILE B 1 138 ? 21.844 -18.781 -6.102 1 92.94 138 ILE B C 1
ATOM 6403 O O . ILE B 1 138 ? 21.219 -19.641 -5.469 1 92.94 138 ILE B O 1
ATOM 6407 N N . GLY B 1 139 ? 22.469 -17.812 -5.555 1 95.25 139 GLY B N 1
ATOM 6408 C CA . GLY B 1 139 ? 22.438 -17.703 -4.102 1 95.25 139 GLY B CA 1
ATOM 6409 C C . GLY B 1 139 ? 22.469 -16.281 -3.613 1 95.25 139 GLY B C 1
ATOM 6410 O O . GLY B 1 139 ? 23.172 -15.438 -4.172 1 95.25 139 GLY B O 1
ATOM 6411 N N . LEU B 1 140 ? 21.688 -16.016 -2.607 1 97.31 140 LEU B N 1
ATOM 6412 C CA . LEU B 1 140 ? 21.625 -14.727 -1.922 1 97.31 140 LEU B CA 1
ATOM 6413 C C . LEU B 1 140 ? 21.453 -14.922 -0.42 1 97.31 140 LEU B C 1
ATOM 6415 O O . LEU B 1 140 ? 20.734 -15.812 0.015 1 97.31 140 LEU B O 1
ATOM 6419 N N . ASP B 1 141 ? 22.125 -14.156 0.331 1 97.69 141 ASP B N 1
ATOM 6420 C CA . ASP B 1 141 ? 21.938 -14.172 1.776 1 97.69 141 ASP B CA 1
ATOM 6421 C C . ASP B 1 141 ? 22.422 -12.875 2.414 1 97.69 141 ASP B C 1
ATOM 6423 O O . ASP B 1 141 ? 23.359 -12.25 1.92 1 97.69 141 ASP B O 1
ATOM 6427 N N . PHE B 1 142 ? 21.781 -12.445 3.504 1 97.5 142 PHE B N 1
ATOM 6428 C CA . PHE B 1 142 ? 22.188 -11.25 4.23 1 97.5 142 PHE B CA 1
ATOM 6429 C C . PHE B 1 142 ? 23.078 -11.602 5.418 1 97.5 142 PHE B C 1
ATOM 6431 O O . PHE B 1 142 ? 22.938 -12.68 6.004 1 97.5 142 PHE B O 1
ATOM 6438 N N . THR B 1 143 ? 23.922 -10.719 5.695 1 95.06 143 THR B N 1
ATOM 6439 C CA . THR B 1 143 ? 24.672 -10.852 6.945 1 95.06 143 THR B CA 1
ATOM 6440 C C . THR B 1 143 ? 23.812 -10.414 8.133 1 95.06 143 THR B C 1
ATOM 6442 O O . THR B 1 143 ? 22.781 -9.766 7.953 1 95.06 143 THR B O 1
ATOM 6445 N N . CYS B 1 144 ? 24.266 -10.734 9.352 1 91.88 144 CYS B N 1
ATOM 6446 C CA . CYS B 1 144 ? 23.469 -10.508 10.555 1 91.88 144 CYS B CA 1
ATOM 6447 C C . CYS B 1 144 ? 23.297 -9.016 10.828 1 91.88 144 CYS B C 1
ATOM 6449 O O . CYS B 1 144 ? 22.359 -8.602 11.5 1 91.88 144 CYS B O 1
ATOM 6451 N N . SER B 1 145 ? 24.234 -8.195 10.328 1 90.56 145 SER B N 1
ATOM 6452 C CA . SER B 1 145 ? 24.156 -6.75 10.547 1 90.56 145 SER B CA 1
ATOM 6453 C C . SER B 1 145 ? 23.234 -6.09 9.539 1 90.56 145 SER B C 1
ATOM 6455 O O . SER B 1 145 ? 22.844 -4.93 9.703 1 90.56 145 SER B O 1
ATOM 6457 N N . ASN B 1 146 ? 22.906 -6.797 8.516 1 91.19 146 ASN B N 1
ATOM 6458 C CA . ASN B 1 146 ? 22.078 -6.316 7.426 1 91.19 146 ASN B CA 1
ATOM 6459 C C . ASN B 1 146 ? 22.781 -5.258 6.59 1 91.19 146 ASN B C 1
ATOM 6461 O O . ASN B 1 146 ? 22.219 -4.707 5.652 1 91.19 146 ASN B O 1
ATOM 6465 N N . ARG B 1 147 ? 23.969 -5.008 6.93 1 94.56 147 ARG B N 1
ATOM 6466 C CA . ARG B 1 147 ? 24.766 -4.031 6.188 1 94.56 147 ARG B CA 1
ATOM 6467 C C . ARG B 1 147 ? 25.281 -4.621 4.875 1 94.56 147 ARG B C 1
ATOM 6469 O O . ARG B 1 147 ? 25.453 -3.9 3.891 1 94.56 147 ARG B O 1
ATOM 6476 N N . TYR B 1 148 ? 25.453 -5.914 4.949 1 96.5 148 TYR B N 1
ATOM 6477 C CA . TYR B 1 148 ? 25.953 -6.574 3.752 1 96.5 148 TYR B CA 1
ATOM 6478 C C . TYR B 1 148 ? 25.062 -7.742 3.352 1 96.5 148 TYR B C 1
ATOM 6480 O O . TYR B 1 148 ? 24.359 -8.305 4.188 1 96.5 148 TYR B O 1
ATOM 6488 N N . PHE B 1 149 ? 25.062 -8.023 2.105 1 97.75 149 PHE B N 1
ATOM 6489 C CA . PHE B 1 149 ? 24.547 -9.305 1.628 1 97.75 149 PHE B CA 1
ATOM 6490 C C . PHE B 1 149 ? 25.5 -9.93 0.619 1 97.75 149 PHE B C 1
ATOM 6492 O O . PHE B 1 149 ? 26.359 -9.242 0.057 1 97.75 149 PHE B O 1
ATOM 6499 N N . ILE B 1 150 ? 25.406 -11.242 0.438 1 97.62 150 ILE B N 1
ATOM 6500 C CA . ILE B 1 150 ? 26.312 -11.984 -0.44 1 97.62 150 ILE B CA 1
ATOM 6501 C C . ILE B 1 150 ? 25.516 -12.609 -1.586 1 97.62 150 ILE B C 1
ATOM 6503 O O . ILE B 1 150 ? 24.328 -12.914 -1.434 1 97.62 150 ILE B O 1
ATOM 6507 N N . SER B 1 151 ? 26.125 -12.688 -2.691 1 97.12 151 SER B N 1
ATOM 6508 C CA . SER B 1 151 ? 25.547 -13.328 -3.863 1 97.12 151 SER B CA 1
ATOM 6509 C C . SER B 1 151 ? 26.516 -14.312 -4.5 1 97.12 151 SER B C 1
ATOM 6511 O O . SER B 1 151 ? 27.734 -14.133 -4.406 1 97.12 151 SER B O 1
ATOM 6513 N N . LEU B 1 152 ? 26 -15.328 -5.027 1 96.06 152 LEU B N 1
ATOM 6514 C CA . LEU B 1 152 ? 26.781 -16.344 -5.727 1 96.06 152 LEU B CA 1
ATOM 6515 C C . LEU B 1 152 ? 26.297 -16.516 -7.16 1 96.06 152 LEU B C 1
ATOM 6517 O O . LEU B 1 152 ? 25.094 -16.703 -7.402 1 96.06 152 LEU B O 1
ATOM 6521 N N . GLY B 1 153 ? 27.219 -16.438 -8.055 1 93.38 153 GLY B N 1
ATOM 6522 C CA . GLY B 1 153 ? 26.875 -16.656 -9.453 1 93.38 153 GLY B CA 1
ATOM 6523 C C . GLY B 1 153 ? 26.703 -18.125 -9.789 1 93.38 153 GLY B C 1
ATOM 6524 O O . GLY B 1 153 ? 27.172 -19 -9.062 1 93.38 153 GLY B O 1
ATOM 6525 N N . GLY B 1 154 ? 26.078 -18.375 -10.898 1 89.75 154 GLY B N 1
ATOM 6526 C CA . GLY B 1 154 ? 25.875 -19.734 -11.367 1 89.75 154 GLY B CA 1
ATOM 6527 C C . GLY B 1 154 ? 27.141 -20.406 -11.844 1 89.75 154 GLY B C 1
ATOM 6528 O O . GLY B 1 154 ? 28.234 -19.906 -11.633 1 89.75 154 GLY B O 1
ATOM 6529 N N . GLN B 1 155 ? 27.031 -21.484 -12.453 1 84.25 155 GLN B N 1
ATOM 6530 C CA . GLN B 1 155 ? 28.141 -22.344 -12.844 1 84.25 155 GLN B CA 1
ATOM 6531 C C . GLN B 1 155 ? 29.062 -21.641 -13.836 1 84.25 155 GLN B C 1
ATOM 6533 O O . GLN B 1 155 ? 30.281 -21.812 -13.805 1 84.25 155 GLN B O 1
ATOM 6538 N N . ASP B 1 156 ? 28.5 -20.828 -14.617 1 82.69 156 ASP B N 1
ATOM 6539 C CA . ASP B 1 156 ? 29.297 -20.172 -15.641 1 82.69 156 ASP B CA 1
ATOM 6540 C C . ASP B 1 156 ? 30 -18.938 -15.078 1 82.69 156 ASP B C 1
ATOM 6542 O O . ASP B 1 156 ? 30.906 -18.391 -15.703 1 82.69 156 ASP B O 1
ATOM 6546 N N . ASP B 1 157 ? 29.578 -18.438 -13.992 1 87.81 157 ASP B N 1
ATOM 6547 C CA . ASP B 1 157 ? 30.188 -17.297 -13.305 1 87.81 157 ASP B CA 1
ATOM 6548 C C . ASP B 1 157 ? 31.078 -17.766 -12.148 1 87.81 157 ASP B C 1
ATOM 6550 O O . ASP B 1 157 ? 32.281 -17.969 -12.328 1 87.81 157 ASP B O 1
ATOM 6554 N N . GLY B 1 158 ? 30.547 -18.344 -11.164 1 88.56 158 GLY B N 1
ATOM 6555 C CA . GLY B 1 158 ? 31.25 -18.969 -10.055 1 88.56 158 GLY B CA 1
ATOM 6556 C C . GLY B 1 158 ? 31.812 -17.969 -9.07 1 88.56 158 GLY B C 1
ATOM 6557 O O . GLY B 1 158 ? 32.531 -18.344 -8.148 1 88.56 158 GLY B O 1
ATOM 6558 N N . ASP B 1 159 ? 31.484 -16.719 -9.211 1 92.62 159 ASP B N 1
ATOM 6559 C CA . ASP B 1 159 ? 32 -15.672 -8.336 1 92.62 159 ASP B CA 1
ATOM 6560 C C . ASP B 1 159 ? 31.094 -15.453 -7.133 1 92.62 159 ASP B C 1
ATOM 6562 O O . ASP B 1 159 ? 29.875 -15.625 -7.234 1 92.62 159 ASP B O 1
ATOM 6566 N N . LEU B 1 160 ? 31.75 -15.188 -6.039 1 95.31 160 LEU B N 1
ATOM 6567 C CA . LEU B 1 160 ? 31.062 -14.734 -4.836 1 95.31 160 LEU B CA 1
ATOM 6568 C C . LEU B 1 160 ? 31.281 -13.242 -4.617 1 95.31 160 LEU B C 1
ATOM 6570 O O . LEU B 1 160 ? 32.406 -12.758 -4.688 1 95.31 160 LEU B O 1
ATOM 6574 N N . ALA B 1 161 ? 30.203 -12.547 -4.395 1 96.88 161 ALA B N 1
ATOM 6575 C CA . ALA B 1 161 ? 30.281 -11.102 -4.219 1 96.88 161 ALA B CA 1
ATOM 6576 C C . ALA B 1 161 ? 29.688 -10.68 -2.877 1 96.88 161 ALA B C 1
ATOM 6578 O O . ALA B 1 161 ? 28.75 -11.297 -2.387 1 96.88 161 ALA B O 1
ATOM 6579 N N . VAL B 1 162 ? 30.281 -9.68 -2.291 1 97.56 162 VAL B N 1
ATOM 6580 C CA . VAL B 1 162 ? 29.75 -9.008 -1.111 1 97.56 162 VAL B CA 1
ATOM 6581 C C . VAL B 1 162 ? 29.234 -7.621 -1.492 1 97.56 162 VAL B C 1
ATOM 6583 O O . VAL B 1 162 ? 29.953 -6.836 -2.115 1 97.56 162 VAL B O 1
ATOM 6586 N N . TRP B 1 163 ? 28 -7.379 -1.142 1 97.69 163 TRP B N 1
ATOM 6587 C CA . TRP B 1 163 ? 27.344 -6.113 -1.466 1 97.69 163 TRP B CA 1
ATOM 6588 C C . TRP B 1 163 ? 27.125 -5.281 -0.21 1 97.69 163 TRP B C 1
ATOM 6590 O O . TRP B 1 163 ? 26.844 -5.82 0.86 1 97.69 163 TRP B O 1
ATOM 6600 N N . ASP B 1 164 ? 27.234 -3.986 -0.314 1 96.75 164 ASP B N 1
ATOM 6601 C CA . ASP B 1 164 ? 26.938 -3.055 0.769 1 96.75 164 ASP B CA 1
ATOM 6602 C C . ASP B 1 164 ? 25.578 -2.387 0.564 1 96.75 164 ASP B C 1
ATOM 6604 O O . ASP B 1 164 ? 25.359 -1.696 -0.435 1 96.75 164 ASP B O 1
ATOM 6608 N N . THR B 1 165 ? 24.688 -2.502 1.517 1 95.38 165 THR B N 1
ATOM 6609 C CA . THR B 1 165 ? 23.328 -2.004 1.383 1 95.38 165 THR B CA 1
ATOM 6610 C C . THR B 1 165 ? 23.297 -0.483 1.495 1 95.38 165 THR B C 1
ATOM 6612 O O . THR B 1 165 ? 22.344 0.158 1.033 1 95.38 165 THR B O 1
ATOM 6615 N N . THR B 1 166 ? 24.234 0.073 2.123 1 92 166 THR B N 1
ATOM 6616 C CA . THR B 1 166 ? 24.297 1.522 2.271 1 92 166 THR B CA 1
ATOM 6617 C C . THR B 1 166 ? 24.906 2.166 1.024 1 92 166 THR B C 1
ATOM 6619 O O . THR B 1 166 ? 24.359 3.131 0.49 1 92 166 THR B O 1
ATOM 6622 N N . GLU B 1 167 ? 25.984 1.563 0.546 1 93.31 167 GLU B N 1
ATOM 6623 C CA . GLU B 1 167 ? 26.641 2.094 -0.646 1 93.31 167 GLU B CA 1
ATOM 6624 C C . GLU B 1 167 ? 25.922 1.652 -1.915 1 93.31 167 GLU B C 1
ATOM 6626 O O . GLU B 1 167 ? 26.125 2.234 -2.984 1 93.31 167 GLU B O 1
ATOM 6631 N N . LYS B 1 168 ? 25.188 0.618 -1.791 1 93.88 168 LYS B N 1
ATOM 6632 C CA . LYS B 1 168 ? 24.359 0.102 -2.881 1 93.88 168 LYS B CA 1
ATOM 6633 C C . LYS B 1 168 ? 25.234 -0.353 -4.055 1 93.88 168 LYS B C 1
ATOM 6635 O O . LYS B 1 168 ? 24.953 -0.001 -5.203 1 93.88 168 LYS B O 1
ATOM 6640 N N . ARG B 1 169 ? 26.234 -1.006 -3.719 1 94.5 169 ARG B N 1
ATOM 6641 C CA . ARG B 1 169 ? 27.141 -1.55 -4.723 1 94.5 169 ARG B CA 1
ATOM 6642 C C . ARG B 1 169 ? 27.938 -2.729 -4.164 1 94.5 169 ARG B C 1
ATOM 6644 O O . ARG B 1 169 ? 28.047 -2.883 -2.945 1 94.5 169 ARG B O 1
ATOM 6651 N N . PRO B 1 170 ? 28.516 -3.578 -5.109 1 96 170 PRO B N 1
ATOM 6652 C CA . PRO B 1 170 ? 29.422 -4.621 -4.633 1 96 170 PRO B CA 1
ATOM 6653 C C . PRO B 1 170 ? 30.75 -4.059 -4.113 1 96 170 PRO B C 1
ATOM 6655 O O . PRO B 1 170 ? 31.312 -3.152 -4.723 1 96 170 PRO B O 1
ATOM 6658 N N . VAL B 1 171 ? 31.219 -4.562 -3.051 1 96.38 171 VAL B N 1
ATOM 6659 C CA . VAL B 1 171 ? 32.406 -4.012 -2.426 1 96.38 171 VAL B CA 1
ATOM 6660 C C . VAL B 1 171 ? 33.562 -5.031 -2.498 1 96.38 171 VAL B C 1
ATOM 6662 O O . VAL B 1 171 ? 34.719 -4.676 -2.363 1 96.38 171 VAL B O 1
ATOM 6665 N N . ALA B 1 172 ? 33.188 -6.305 -2.67 1 96.44 172 ALA B N 1
ATOM 6666 C CA . ALA B 1 172 ? 34.219 -7.352 -2.812 1 96.44 172 ALA B CA 1
ATOM 6667 C C . ALA B 1 172 ? 33.719 -8.445 -3.758 1 96.44 172 ALA B C 1
ATOM 6669 O O . ALA B 1 172 ? 32.531 -8.727 -3.838 1 96.44 172 ALA B O 1
ATOM 6670 N N . LEU B 1 173 ? 34.625 -8.961 -4.504 1 94.81 173 LEU B N 1
ATOM 6671 C CA . LEU B 1 173 ? 34.375 -10.031 -5.461 1 94.81 173 LEU B CA 1
ATOM 6672 C C . LEU B 1 173 ? 35.531 -11.023 -5.504 1 94.81 173 LEU B C 1
ATOM 6674 O O . LEU B 1 173 ? 36.688 -10.633 -5.562 1 94.81 173 LEU B O 1
ATOM 6678 N N . GLN B 1 174 ? 35.188 -12.25 -5.395 1 93.88 174 GLN B N 1
ATOM 6679 C CA . GLN B 1 174 ? 36.219 -13.297 -5.461 1 93.88 174 GLN B CA 1
ATOM 6680 C C . GLN B 1 174 ? 35.625 -14.586 -6.039 1 93.88 174 GLN B C 1
ATOM 6682 O O . GLN B 1 174 ? 34.438 -14.852 -5.914 1 93.88 174 GLN B O 1
ATOM 6687 N N . LYS B 1 175 ? 36.438 -15.359 -6.609 1 91.62 175 LYS B N 1
ATOM 6688 C CA . LYS B 1 175 ? 36.031 -16.641 -7.168 1 91.62 175 LYS B CA 1
ATOM 6689 C C . LYS B 1 175 ? 35.75 -17.656 -6.066 1 91.62 175 LYS B C 1
ATOM 6691 O O . LYS B 1 175 ? 36.625 -17.922 -5.23 1 91.62 175 LYS B O 1
ATOM 6696 N N . ALA B 1 176 ? 34.625 -18.172 -6.062 1 89.19 176 ALA B N 1
ATOM 6697 C CA . ALA B 1 176 ? 34.25 -19.219 -5.113 1 89.19 176 ALA B CA 1
ATOM 6698 C C . ALA B 1 176 ? 34.438 -20.609 -5.727 1 89.19 176 ALA B C 1
ATOM 6700 O O . ALA B 1 176 ? 34.812 -21.562 -5.035 1 89.19 176 ALA B O 1
ATOM 6701 N N . GLN B 1 177 ? 34.188 -20.656 -6.98 1 81.81 177 GLN B N 1
ATOM 6702 C CA . GLN B 1 177 ? 34.281 -21.938 -7.68 1 81.81 177 GLN B CA 1
ATOM 6703 C C . GLN B 1 177 ? 35.719 -22.25 -8.062 1 81.81 177 GLN B C 1
ATOM 6705 O O . GLN B 1 177 ? 36.375 -21.438 -8.703 1 81.81 177 GLN B O 1
ATOM 6710 N N . VAL B 1 178 ? 36.219 -23.391 -7.582 1 74.69 178 VAL B N 1
ATOM 6711 C CA . VAL B 1 178 ? 37.594 -23.766 -7.863 1 74.69 178 VAL B CA 1
ATOM 6712 C C . VAL B 1 178 ? 37.656 -24.609 -9.133 1 74.69 178 VAL B C 1
ATOM 6714 O O . VAL B 1 178 ? 38.594 -24.453 -9.945 1 74.69 178 VAL B O 1
ATOM 6717 N N . HIS B 1 179 ? 36.656 -25.5 -9.172 1 71.25 179 HIS B N 1
ATOM 6718 C CA . HIS B 1 179 ? 36.656 -26.406 -10.312 1 71.25 179 HIS B CA 1
ATOM 6719 C C . HIS B 1 179 ? 35.469 -26.188 -11.211 1 71.25 179 HIS B C 1
ATOM 6721 O O . HIS B 1 179 ? 34.344 -25.938 -10.727 1 71.25 179 HIS B O 1
ATOM 6727 N N . ARG B 1 180 ? 35.75 -26.172 -12.422 1 62.81 180 ARG B N 1
ATOM 6728 C CA . ARG B 1 180 ? 34.625 -26.016 -13.367 1 62.81 180 ARG B CA 1
ATOM 6729 C C . ARG B 1 180 ? 33.656 -27.188 -13.266 1 62.81 180 ARG B C 1
ATOM 6731 O O . ARG B 1 180 ? 32.469 -27.016 -13.469 1 62.81 180 ARG B O 1
ATOM 6738 N N . VAL B 1 181 ? 34.219 -28.297 -12.859 1 62.84 181 VAL B N 1
ATOM 6739 C CA . VAL B 1 181 ? 33.438 -29.531 -12.906 1 62.84 181 VAL B CA 1
ATOM 6740 C C . VAL B 1 181 ? 32.625 -29.688 -11.609 1 62.84 181 VAL B C 1
ATOM 6742 O O . VAL B 1 181 ? 31.625 -30.391 -11.57 1 62.84 181 VAL B O 1
ATOM 6745 N N . ARG B 1 182 ? 33.062 -29.031 -10.648 1 69 182 ARG B N 1
ATOM 6746 C CA . ARG B 1 182 ? 32.375 -29.141 -9.367 1 69 182 ARG B CA 1
ATOM 6747 C C . ARG B 1 182 ? 31.844 -27.781 -8.906 1 69 182 ARG B C 1
ATOM 6749 O O . ARG B 1 182 ? 32.5 -27.094 -8.125 1 69 182 ARG B O 1
ATOM 6756 N N . PRO B 1 183 ? 30.672 -27.516 -9.383 1 77.62 183 PRO B N 1
ATOM 6757 C CA . PRO B 1 183 ? 30.172 -26.156 -9.148 1 77.62 183 PRO B CA 1
ATOM 6758 C C . PRO B 1 183 ? 29.828 -25.906 -7.68 1 77.62 183 PRO B C 1
ATOM 6760 O O . PRO B 1 183 ? 29.531 -26.844 -6.941 1 77.62 183 PRO B O 1
ATOM 6763 N N . THR B 1 184 ? 30.109 -24.734 -7.137 1 79.62 184 THR B N 1
ATOM 6764 C CA . THR B 1 184 ? 29.641 -24.234 -5.852 1 79.62 184 THR B CA 1
ATOM 6765 C C . THR B 1 184 ? 28.188 -23.766 -5.945 1 79.62 184 THR B C 1
ATOM 6767 O O . THR B 1 184 ? 27.891 -22.828 -6.691 1 79.62 184 THR B O 1
ATOM 6770 N N . ASP B 1 185 ? 27.344 -24.422 -5.133 1 88.06 185 ASP B N 1
ATOM 6771 C CA . ASP B 1 185 ? 25.922 -24.188 -5.383 1 88.06 185 ASP B CA 1
ATOM 6772 C C . ASP B 1 185 ? 25.234 -23.594 -4.156 1 88.06 185 ASP B C 1
ATOM 6774 O O . ASP B 1 185 ? 24.094 -23.141 -4.234 1 88.06 185 ASP B O 1
ATOM 6778 N N . VAL B 1 186 ? 26.031 -23.562 -3.072 1 93.75 186 VAL B N 1
ATOM 6779 C CA . VAL B 1 186 ? 25.344 -23.156 -1.842 1 93.75 186 VAL B CA 1
ATOM 6780 C C . VAL B 1 186 ? 26.172 -22.094 -1.12 1 93.75 186 VAL B C 1
ATOM 6782 O O . VAL B 1 186 ? 27.391 -22.188 -1.039 1 93.75 186 VAL B O 1
ATOM 6785 N N . ILE B 1 187 ? 25.516 -21.109 -0.631 1 95.69 187 ILE B N 1
ATOM 6786 C CA . ILE B 1 187 ? 26.156 -20.109 0.219 1 95.69 187 ILE B CA 1
ATOM 6787 C C . ILE B 1 187 ? 25.281 -19.828 1.439 1 95.69 187 ILE B C 1
ATOM 6789 O O . ILE B 1 187 ? 24.047 -19.938 1.37 1 95.69 187 ILE B O 1
ATOM 6793 N N . ARG B 1 188 ? 25.922 -19.531 2.537 1 96.75 188 ARG B N 1
ATOM 6794 C CA . ARG B 1 188 ? 25.219 -19.188 3.766 1 96.75 188 ARG B CA 1
ATOM 6795 C C . ARG B 1 188 ? 26.016 -18.188 4.59 1 96.75 188 ARG B C 1
ATOM 6797 O O . ARG B 1 188 ? 27.234 -18.312 4.703 1 96.75 188 ARG B O 1
ATOM 6804 N N . ALA B 1 189 ? 25.328 -17.234 5.109 1 96.62 189 ALA B N 1
ATOM 6805 C CA . ALA B 1 189 ? 25.969 -16.266 5.988 1 96.62 189 ALA B CA 1
ATOM 6806 C C . ALA B 1 189 ? 25.75 -16.609 7.457 1 96.62 189 ALA B C 1
ATOM 6808 O O . ALA B 1 189 ? 24.734 -17.219 7.805 1 96.62 189 ALA B O 1
ATOM 6809 N N . SER B 1 190 ? 26.688 -16.219 8.266 1 94.62 190 SER B N 1
ATOM 6810 C CA . SER B 1 190 ? 26.594 -16.422 9.703 1 94.62 190 SER B CA 1
ATOM 6811 C C . SER B 1 190 ? 25.484 -15.57 10.32 1 94.62 190 SER B C 1
ATOM 6813 O O . SER B 1 190 ? 25.25 -14.453 9.875 1 94.62 190 SER B O 1
ATOM 6815 N N . TYR B 1 191 ? 24.875 -16.109 11.406 1 92.75 191 TYR B N 1
ATOM 6816 C CA . TYR B 1 191 ? 23.812 -15.367 12.094 1 92.75 191 TYR B CA 1
ATOM 6817 C C . TYR B 1 191 ? 24.391 -14.422 13.141 1 92.75 191 TYR B C 1
ATOM 6819 O O . TYR B 1 191 ? 23.688 -13.57 13.68 1 92.75 191 TYR B O 1
ATOM 6827 N N . VAL B 1 192 ? 25.641 -14.531 13.375 1 92.19 192 VAL B N 1
ATOM 6828 C CA . VAL B 1 192 ? 26.203 -13.805 14.508 1 92.19 192 VAL B CA 1
ATOM 6829 C C . VAL B 1 192 ? 27.391 -12.969 14.055 1 92.19 192 VAL B C 1
ATOM 6831 O O . VAL B 1 192 ? 27.641 -11.883 14.578 1 92.19 192 VAL B O 1
ATOM 6834 N N . ASP B 1 193 ? 28.125 -13.523 13.117 1 92.5 193 ASP B N 1
ATOM 6835 C CA . ASP B 1 193 ? 29.312 -12.836 12.625 1 92.5 193 ASP B CA 1
ATOM 6836 C C . ASP B 1 193 ? 29.078 -12.273 11.227 1 92.5 193 ASP B C 1
ATOM 6838 O O . ASP B 1 193 ? 29 -13.023 10.25 1 92.5 193 ASP B O 1
ATOM 6842 N N . GLN B 1 194 ? 29.109 -11.016 11.094 1 92.38 194 GLN B N 1
ATOM 6843 C CA . GLN B 1 194 ? 28.766 -10.367 9.828 1 92.38 194 GLN B CA 1
ATOM 6844 C C . GLN B 1 194 ? 29.844 -10.609 8.773 1 92.38 194 GLN B C 1
ATOM 6846 O O . GLN B 1 194 ? 29.594 -10.453 7.578 1 92.38 194 GLN B O 1
ATOM 6851 N N . SER B 1 195 ? 30.984 -11.039 9.188 1 93.94 195 SER B N 1
ATOM 6852 C CA . SER B 1 195 ? 32.094 -11.18 8.25 1 93.94 195 SER B CA 1
ATOM 6853 C C . SER B 1 195 ? 32.25 -12.625 7.785 1 93.94 195 SER B C 1
ATOM 6855 O O . SER B 1 195 ? 33.062 -12.914 6.906 1 93.94 195 SER B O 1
ATOM 6857 N N . MET B 1 196 ? 31.531 -13.484 8.344 1 94 196 MET B N 1
ATOM 6858 C CA . MET B 1 196 ? 31.734 -14.906 8.062 1 94 196 MET B CA 1
ATOM 6859 C C . MET B 1 196 ? 30.625 -15.453 7.188 1 94 196 MET B C 1
ATOM 6861 O O . MET B 1 196 ? 29.438 -15.227 7.461 1 94 196 MET B O 1
ATOM 6865 N N . PHE B 1 197 ? 31.031 -16.25 6.168 1 94.5 197 PHE B N 1
ATOM 6866 C CA . PHE B 1 197 ? 30.125 -16.969 5.281 1 94.5 197 PHE B CA 1
ATOM 6867 C C . PHE B 1 197 ? 30.719 -18.328 4.891 1 94.5 197 PHE B C 1
ATOM 6869 O O . PHE B 1 197 ? 31.906 -18.562 5.086 1 94.5 197 PHE B O 1
ATOM 6876 N N . VAL B 1 198 ? 29.844 -19.094 4.363 1 96.12 198 VAL B N 1
ATOM 6877 C CA . VAL B 1 198 ? 30.312 -20.391 3.908 1 96.12 198 VAL B CA 1
ATOM 6878 C C . VAL B 1 198 ? 29.797 -20.656 2.496 1 96.12 198 VAL B C 1
ATOM 6880 O O . VAL B 1 198 ? 28.656 -20.297 2.162 1 96.12 198 VAL B O 1
ATOM 6883 N N . SER B 1 199 ? 30.594 -21.125 1.664 1 95.12 199 SER B N 1
ATOM 6884 C CA . SER B 1 199 ? 30.203 -21.656 0.36 1 95.12 199 SER B CA 1
ATOM 6885 C C . SER B 1 199 ? 30.594 -23.125 0.223 1 95.12 199 SER B C 1
ATOM 6887 O O . SER B 1 199 ? 31.641 -23.531 0.717 1 95.12 199 SER B O 1
ATOM 6889 N N . VAL B 1 200 ? 29.719 -23.859 -0.319 1 94.12 200 VAL B N 1
ATOM 6890 C CA . VAL B 1 200 ? 30.031 -25.297 -0.433 1 94.12 200 VAL B CA 1
ATOM 6891 C C . VAL B 1 200 ? 29.641 -25.797 -1.821 1 94.12 200 VAL B C 1
ATOM 6893 O O . VAL B 1 200 ? 28.672 -25.297 -2.416 1 94.12 200 VAL B O 1
ATOM 6896 N N . GLY B 1 201 ? 30.422 -26.656 -2.379 1 89.94 201 GLY B N 1
ATOM 6897 C CA . GLY B 1 201 ? 30.203 -27.391 -3.619 1 89.94 201 GLY B CA 1
ATOM 6898 C C . GLY B 1 201 ? 30.5 -28.859 -3.512 1 89.94 201 GLY B C 1
ATOM 6899 O O . GLY B 1 201 ? 30.5 -29.422 -2.412 1 89.94 201 GLY B O 1
ATOM 6900 N N . GLU B 1 202 ? 30.688 -29.438 -4.605 1 88.38 202 GLU B N 1
ATOM 6901 C CA . GLU B 1 202 ? 30.922 -30.891 -4.598 1 88.38 202 GLU B CA 1
ATOM 6902 C C . GLU B 1 202 ? 32.312 -31.203 -4.016 1 88.38 202 GLU B C 1
ATOM 6904 O O . GLU B 1 202 ? 33.312 -31.078 -4.703 1 88.38 202 GLU B O 1
ATOM 6909 N N . SER B 1 203 ? 32.375 -31.703 -2.844 1 87.69 203 SER B N 1
ATOM 6910 C CA . SER B 1 203 ? 33.531 -32.188 -2.082 1 87.69 203 SER B CA 1
ATOM 6911 C C . SER B 1 203 ? 34.531 -31.062 -1.836 1 87.69 203 SER B C 1
ATOM 6913 O O . SER B 1 203 ? 35.75 -31.312 -1.815 1 87.69 203 SER B O 1
ATOM 6915 N N . TYR B 1 204 ? 34.031 -29.938 -1.792 1 89.25 204 TYR B N 1
ATOM 6916 C CA . TYR B 1 204 ? 34.844 -28.797 -1.396 1 89.25 204 TYR B CA 1
ATOM 6917 C C . TYR B 1 204 ? 34 -27.688 -0.799 1 89.25 204 TYR B C 1
ATOM 6919 O O . TYR B 1 204 ? 32.75 -27.688 -0.976 1 89.25 204 TYR B O 1
ATOM 6927 N N . GLY B 1 205 ? 34.594 -26.797 -0.066 1 92.62 205 GLY B N 1
ATOM 6928 C CA . GLY B 1 205 ? 33.906 -25.688 0.57 1 92.62 205 GLY B CA 1
ATOM 6929 C C . GLY B 1 205 ? 34.875 -24.688 1.192 1 92.62 205 GLY B C 1
ATOM 6930 O O . GLY B 1 205 ? 36.062 -24.984 1.384 1 92.62 205 GLY B O 1
ATOM 6931 N N . ARG B 1 206 ? 34.344 -23.578 1.406 1 94.19 206 ARG B N 1
ATOM 6932 C CA . ARG B 1 206 ? 35.156 -22.516 1.96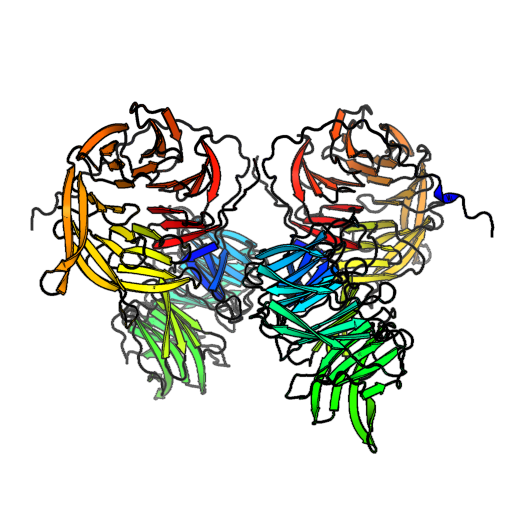 1 94.19 206 ARG B CA 1
ATOM 6933 C C . ARG B 1 206 ? 34.438 -21.75 3.064 1 94.19 206 ARG B C 1
ATOM 6935 O O . ARG B 1 206 ? 33.219 -21.531 2.975 1 94.19 206 ARG B O 1
ATOM 6942 N N . ILE B 1 207 ? 35.188 -21.484 4.109 1 96.5 207 ILE B N 1
ATOM 6943 C CA . ILE B 1 207 ? 34.75 -20.516 5.102 1 96.5 207 ILE B CA 1
ATOM 6944 C C . ILE B 1 207 ? 35.375 -19.156 4.773 1 96.5 207 ILE B C 1
ATOM 6946 O O . ILE B 1 207 ? 36.594 -18.969 4.855 1 96.5 207 ILE B O 1
ATOM 6950 N N . TRP B 1 208 ? 34.531 -18.234 4.492 1 96.25 208 TRP B N 1
ATOM 6951 C CA . TRP B 1 208 ? 34.969 -16.922 4.055 1 96.25 208 TRP B CA 1
ATOM 6952 C C . TRP B 1 208 ? 35 -15.938 5.223 1 96.25 208 TRP B C 1
ATOM 6954 O O . TRP B 1 208 ? 34.219 -16.047 6.16 1 96.25 208 TRP B O 1
ATOM 6964 N N . LYS B 1 209 ? 35.906 -15.023 5.113 1 96.06 209 LYS B N 1
ATOM 6965 C CA . LYS B 1 209 ? 36 -13.891 6.023 1 96.06 209 LYS B CA 1
ATOM 6966 C C . LYS B 1 209 ? 36.156 -12.578 5.258 1 96.06 209 LYS B C 1
ATOM 6968 O O . LYS B 1 209 ? 37.094 -12.422 4.457 1 96.06 209 LYS B O 1
ATOM 6973 N N . PHE B 1 210 ? 35.281 -11.656 5.5 1 96.38 210 PHE B N 1
ATOM 6974 C CA . PHE B 1 210 ? 35.25 -10.367 4.812 1 96.38 210 PHE B CA 1
ATOM 6975 C C . PHE B 1 210 ? 35.844 -9.266 5.699 1 96.38 210 PHE B C 1
ATOM 6977 O O . PHE B 1 210 ? 35.438 -9.117 6.855 1 96.38 210 PHE B O 1
ATOM 6984 N N . ASP B 1 211 ? 36.719 -8.539 5.18 1 94.5 211 ASP B N 1
ATOM 6985 C CA . ASP B 1 211 ? 37.312 -7.367 5.836 1 94.5 211 ASP B CA 1
ATOM 6986 C C . ASP B 1 211 ? 36.875 -6.078 5.141 1 94.5 211 ASP B C 1
ATOM 6988 O O . ASP B 1 211 ? 37.344 -5.773 4.043 1 94.5 211 ASP B O 1
ATOM 6992 N N . ARG B 1 212 ? 36.094 -5.301 5.852 1 91.88 212 ARG B N 1
ATOM 6993 C CA . ARG B 1 212 ? 35.531 -4.105 5.234 1 91.88 212 ARG B CA 1
ATOM 6994 C C . ARG B 1 212 ? 36.594 -3.041 5.02 1 91.88 212 ARG B C 1
ATOM 6996 O O . ARG B 1 212 ? 36.531 -2.279 4.055 1 91.88 212 ARG B O 1
ATOM 7003 N N . GLU B 1 213 ? 37.531 -2.877 5.875 1 91.88 213 GLU B N 1
ATOM 7004 C CA . GLU B 1 213 ? 38.594 -1.857 5.754 1 91.88 213 GLU B CA 1
ATOM 7005 C C . GLU B 1 213 ? 39.375 -2.023 4.461 1 91.88 213 GLU B C 1
ATOM 7007 O O . GLU B 1 213 ? 39.625 -1.047 3.754 1 91.88 213 GLU B O 1
ATOM 7012 N N . SER B 1 214 ? 39.688 -3.234 4.137 1 92.44 214 SER B N 1
ATOM 7013 C CA . SER B 1 214 ? 40.438 -3.502 2.93 1 92.44 214 SER B CA 1
ATOM 7014 C C . SER B 1 214 ? 39.531 -3.932 1.778 1 92.44 214 SER B C 1
ATOM 7016 O O . SER B 1 214 ? 40 -4.016 0.631 1 92.44 214 SER B O 1
ATOM 7018 N N . ASN B 1 215 ? 38.312 -4.156 2.047 1 92.88 215 ASN B N 1
ATOM 7019 C CA . ASN B 1 215 ? 37.344 -4.672 1.083 1 92.88 215 ASN B CA 1
ATOM 7020 C C . ASN B 1 215 ? 37.844 -5.953 0.421 1 92.88 215 ASN B C 1
ATOM 7022 O O . ASN B 1 215 ? 37.781 -6.094 -0.801 1 92.88 215 ASN B O 1
ATOM 7026 N N . LYS B 1 216 ? 38.375 -6.828 1.221 1 93.69 216 LYS B N 1
ATOM 7027 C CA . LYS B 1 216 ? 38.938 -8.07 0.699 1 93.69 216 LYS B CA 1
ATOM 7028 C C . LYS B 1 216 ? 38.25 -9.281 1.341 1 93.69 216 LYS B C 1
ATOM 7030 O O . LYS B 1 216 ? 37.812 -9.211 2.482 1 93.69 216 LYS B O 1
ATOM 7035 N N . LEU B 1 217 ? 38.219 -10.344 0.543 1 95.25 217 LEU B N 1
ATOM 7036 C CA . LEU B 1 217 ? 37.719 -11.625 1 1 95.25 217 LEU B CA 1
ATOM 7037 C C . LEU B 1 217 ? 38.844 -12.641 1.156 1 95.25 217 LEU B C 1
ATOM 7039 O O . LEU B 1 217 ? 39.688 -12.789 0.26 1 95.25 217 LEU B O 1
ATOM 7043 N N . THR B 1 218 ? 38.906 -13.172 2.369 1 94.81 218 THR B N 1
ATOM 7044 C CA . THR B 1 218 ? 39.812 -14.297 2.615 1 94.81 218 THR B CA 1
ATOM 7045 C C . THR B 1 218 ? 39.031 -15.555 2.947 1 94.81 218 THR B C 1
ATOM 7047 O O . THR B 1 218 ? 37.812 -15.492 3.225 1 94.81 218 THR B O 1
ATOM 7050 N N . TYR B 1 219 ? 39.688 -16.719 2.766 1 94.44 219 TYR B N 1
ATOM 7051 C CA . TYR B 1 219 ? 38.906 -17.938 3.033 1 94.44 219 TYR B CA 1
ATOM 7052 C C . TYR B 1 219 ? 39.812 -19.031 3.598 1 94.44 219 TYR B C 1
ATOM 7054 O O . TYR B 1 219 ? 41.031 -18.938 3.496 1 94.44 219 TYR B O 1
ATOM 7062 N N . SER B 1 220 ? 39.188 -19.938 4.324 1 94.38 220 SER B N 1
ATOM 7063 C CA . SER B 1 220 ? 39.75 -21.219 4.711 1 94.38 220 SER B CA 1
ATOM 7064 C C . SER B 1 220 ? 38.938 -22.375 4.125 1 94.38 220 SER B C 1
ATOM 7066 O O . SER B 1 220 ? 37.719 -22.297 4.035 1 94.38 220 SER B O 1
ATOM 7068 N N . GLU B 1 221 ? 39.625 -23.391 3.76 1 92.69 221 GLU B N 1
ATOM 7069 C CA . GLU B 1 221 ? 38.938 -24.5 3.084 1 92.69 221 GLU B CA 1
ATOM 7070 C C . GLU B 1 221 ? 38.344 -25.469 4.09 1 92.69 221 GLU B C 1
ATOM 7072 O O . GLU B 1 221 ? 38.906 -25.688 5.168 1 92.69 221 GLU B O 1
ATOM 7077 N N . LEU B 1 222 ? 37.25 -25.953 3.721 1 94.38 222 LEU B N 1
ATOM 7078 C CA . LEU B 1 222 ? 36.688 -27.078 4.461 1 94.38 222 LEU B CA 1
ATOM 7079 C C . LEU B 1 222 ? 37.438 -28.375 4.141 1 94.38 222 LEU B C 1
ATOM 7081 O O . LEU B 1 222 ? 37.781 -28.625 2.982 1 94.38 222 LEU B O 1
ATOM 7085 N N . ILE B 1 223 ? 37.688 -29.125 5.18 1 94.25 223 ILE B N 1
ATOM 7086 C CA . ILE B 1 223 ? 38.469 -30.359 5.012 1 94.25 223 ILE B CA 1
ATOM 7087 C C . ILE B 1 223 ? 37.531 -31.562 5.062 1 94.25 223 ILE B C 1
ATOM 7089 O O . ILE B 1 223 ? 37.156 -32.031 6.145 1 94.25 223 ILE B O 1
ATOM 7093 N N . PHE B 1 224 ? 37.281 -32.156 3.916 1 92.69 224 PHE B N 1
ATOM 7094 C CA . PHE B 1 224 ? 36.344 -33.25 3.791 1 92.69 224 PHE B CA 1
ATOM 7095 C C . PHE B 1 224 ? 37 -34.594 4.148 1 92.69 224 PHE B C 1
ATOM 7097 O O . PHE B 1 224 ? 36.312 -35.562 4.473 1 92.69 224 PHE B O 1
ATOM 7104 N N . GLY B 1 225 ? 38.375 -34.688 4.07 1 88.88 225 GLY B N 1
ATOM 7105 C CA . GLY B 1 225 ? 39.031 -35.969 4.273 1 88.88 225 GLY B CA 1
ATOM 7106 C C . GLY B 1 225 ? 38.75 -36.969 3.178 1 88.88 225 GLY B C 1
ATOM 7107 O O . GLY B 1 225 ? 38.875 -36.656 1.991 1 88.88 225 GLY B O 1
ATOM 7108 N N . PRO B 1 226 ? 38.438 -38.156 3.508 1 88.88 226 PRO B N 1
ATOM 7109 C CA . PRO B 1 226 ? 38.219 -39.188 2.5 1 88.88 226 PRO B CA 1
ATOM 7110 C C . PRO B 1 226 ? 36.75 -39.188 1.987 1 88.88 226 PRO B C 1
ATOM 7112 O O . PRO B 1 226 ? 36.438 -39.969 1.071 1 88.88 226 PRO B O 1
ATOM 7115 N N . VAL B 1 227 ? 36 -38.375 2.529 1 90.88 227 VAL B N 1
ATOM 7116 C CA . VAL B 1 227 ? 34.594 -38.344 2.209 1 90.88 227 VAL B CA 1
ATOM 7117 C C . VAL B 1 227 ? 34.344 -37.562 0.931 1 90.88 227 VAL B C 1
ATOM 7119 O O . VAL B 1 227 ? 34.844 -36.438 0.797 1 90.88 227 VAL B O 1
ATOM 7122 N N . THR B 1 228 ? 33.688 -38.219 -0.09 1 91.25 228 THR B N 1
ATOM 7123 C CA . THR B 1 228 ? 33.281 -37.562 -1.309 1 91.25 228 THR B CA 1
ATOM 7124 C C . THR B 1 228 ? 31.766 -37.438 -1.371 1 91.25 228 THR B C 1
ATOM 7126 O O . THR B 1 228 ? 31.062 -38.438 -1.52 1 91.25 228 THR B O 1
ATOM 7129 N N . ARG B 1 229 ? 31.312 -36.25 -1.117 1 92.69 229 ARG B N 1
ATOM 7130 C CA . ARG B 1 229 ? 29.891 -35.969 -1.104 1 92.69 229 ARG B CA 1
ATOM 7131 C C . ARG B 1 229 ? 29.578 -34.688 -1.825 1 92.69 229 ARG B C 1
ATOM 7133 O O . ARG B 1 229 ? 30.469 -33.844 -2.016 1 92.69 229 ARG B O 1
ATOM 7140 N N . LYS B 1 230 ? 28.375 -34.562 -2.27 1 93.19 230 LYS B N 1
ATOM 7141 C CA . LYS B 1 230 ? 27.906 -33.312 -2.887 1 93.19 230 LYS B CA 1
ATOM 7142 C C . LYS B 1 230 ? 26.875 -32.625 -2.002 1 93.19 230 LYS B C 1
ATOM 7144 O O . LYS B 1 230 ? 25.688 -32.938 -2.037 1 93.19 230 LYS B O 1
ATOM 7149 N N . PRO B 1 231 ? 27.281 -31.641 -1.281 1 94.56 231 PRO B N 1
ATOM 7150 C CA . PRO B 1 231 ? 26.328 -30.859 -0.486 1 94.56 231 PRO B CA 1
ATOM 7151 C C . PRO B 1 231 ? 25.312 -30.125 -1.349 1 94.56 231 PRO B C 1
ATOM 7153 O O . PRO B 1 231 ? 25.672 -29.562 -2.387 1 94.56 231 PRO B O 1
ATOM 7156 N N . THR B 1 232 ? 24.016 -30.203 -0.953 1 94.31 232 THR B N 1
ATOM 7157 C CA . THR B 1 232 ? 22.938 -29.531 -1.661 1 94.31 232 THR B CA 1
ATOM 7158 C C . THR B 1 232 ? 22.391 -28.359 -0.841 1 94.31 232 THR B C 1
ATOM 7160 O O . THR B 1 232 ? 21.688 -27.5 -1.369 1 94.31 232 THR B O 1
ATOM 7163 N N . CYS B 1 233 ? 22.656 -28.359 0.396 1 96.06 233 CYS B N 1
ATOM 7164 C CA . CYS B 1 233 ? 22.25 -27.281 1.295 1 96.06 233 CYS B CA 1
ATOM 7165 C C . CYS B 1 233 ? 23.234 -27.141 2.457 1 96.06 233 CYS B C 1
ATOM 7167 O O . CYS B 1 233 ? 24.062 -28.031 2.688 1 96.06 233 CYS B O 1
ATOM 7169 N N . ALA B 1 234 ? 23.156 -26.031 3.109 1 96.94 234 ALA B N 1
ATOM 7170 C CA . ALA B 1 234 ? 24.031 -25.781 4.254 1 96.94 234 ALA B CA 1
ATOM 7171 C C . ALA B 1 234 ? 23.344 -24.906 5.293 1 96.94 234 ALA B C 1
ATOM 7173 O O . ALA B 1 234 ? 22.406 -24.156 4.965 1 96.94 234 ALA B O 1
ATOM 7174 N N . GLU B 1 235 ? 23.688 -25.078 6.488 1 96.69 235 GLU B N 1
ATOM 7175 C CA . GLU B 1 235 ? 23.203 -24.281 7.617 1 96.69 235 GLU B CA 1
ATOM 7176 C C . GLU B 1 235 ? 24.297 -24.094 8.656 1 96.69 235 GLU B C 1
ATOM 7178 O O . GLU B 1 235 ? 25.109 -24.984 8.906 1 96.69 235 GLU B O 1
ATOM 7183 N N . ILE B 1 236 ? 24.391 -22.938 9.18 1 95.44 236 ILE B N 1
ATOM 7184 C CA . ILE B 1 236 ? 25.375 -22.625 10.211 1 95.44 236 ILE B CA 1
ATOM 7185 C C . ILE B 1 236 ? 24.672 -22.547 11.57 1 95.44 236 ILE B C 1
ATOM 7187 O O . ILE B 1 236 ? 23.766 -21.75 11.766 1 95.44 236 ILE B O 1
ATOM 7191 N N . ALA B 1 237 ? 25.047 -23.375 12.461 1 93.88 237 ALA B N 1
ATOM 7192 C CA . ALA B 1 237 ? 24.531 -23.328 13.82 1 93.88 237 ALA B CA 1
ATOM 7193 C C . ALA B 1 237 ? 25.453 -22.5 14.727 1 93.88 237 ALA B C 1
ATOM 7195 O O . ALA B 1 237 ? 26.422 -23 15.273 1 93.88 237 ALA B O 1
ATOM 7196 N N . ASP B 1 238 ? 25.125 -21.234 14.883 1 87.25 238 ASP B N 1
ATOM 7197 C CA . ASP B 1 238 ? 25.984 -20.359 15.672 1 87.25 238 ASP B CA 1
ATOM 7198 C C . ASP B 1 238 ? 25.172 -19.469 16.594 1 87.25 238 ASP B C 1
ATOM 7200 O O . ASP B 1 238 ? 25.734 -18.656 17.344 1 87.25 238 ASP B O 1
ATOM 7204 N N . LYS B 1 239 ? 23.875 -19.641 16.562 1 83.81 239 LYS B N 1
ATOM 7205 C CA . LYS B 1 239 ? 23.047 -18.859 17.469 1 83.81 239 LYS B CA 1
ATOM 7206 C C . LYS B 1 239 ? 23.047 -19.469 18.875 1 83.81 239 LYS B C 1
ATOM 7208 O O . LYS B 1 239 ? 23.562 -20.578 19.078 1 83.81 239 LYS B O 1
ATOM 7213 N N . ASP B 1 240 ? 22.578 -18.812 19.859 1 75.31 240 ASP B N 1
ATOM 7214 C CA . ASP B 1 240 ? 22.406 -19.281 21.234 1 75.31 240 ASP B CA 1
ATOM 7215 C C . ASP B 1 240 ? 23.734 -19.703 21.828 1 75.31 240 ASP B C 1
ATOM 7217 O O . ASP B 1 240 ? 23.812 -20.75 22.5 1 75.31 240 ASP B O 1
ATOM 7221 N N . ASN B 1 241 ? 24.828 -18.969 21.609 1 70.38 241 ASN B N 1
ATOM 7222 C CA . ASN B 1 241 ? 26.156 -19.172 22.188 1 70.38 241 ASN B CA 1
ATOM 7223 C C . ASN B 1 241 ? 26.75 -20.5 21.781 1 70.38 241 ASN B C 1
ATOM 7225 O O . ASN B 1 241 ? 27.422 -21.172 22.578 1 70.38 241 ASN B O 1
ATOM 7229 N N . SER B 1 242 ? 26.375 -20.938 20.703 1 71 242 SER B N 1
ATOM 7230 C CA . SER B 1 242 ? 26.938 -22.188 20.172 1 71 242 SER B CA 1
ATOM 7231 C C . SER B 1 242 ? 28.344 -21.953 19.625 1 71 242 SER B C 1
ATOM 7233 O O . SER B 1 242 ? 28.547 -21.938 18.406 1 71 242 SER B O 1
ATOM 7235 N N . TYR B 1 243 ? 29.156 -21.453 20.422 1 75.38 243 TYR B N 1
ATOM 7236 C CA . TYR B 1 243 ? 30.531 -21.25 19.984 1 75.38 243 TYR B CA 1
ATOM 7237 C C . TYR B 1 243 ? 31.422 -22.406 20.422 1 75.38 243 TYR B C 1
ATOM 7239 O O . TYR B 1 243 ? 31.344 -22.844 21.562 1 75.38 243 TYR B O 1
ATOM 7247 N N . PRO B 1 244 ? 32.094 -22.938 19.344 1 84.88 244 PRO B N 1
ATOM 7248 C CA . PRO B 1 244 ? 32.312 -22.516 17.953 1 84.88 244 PRO B CA 1
ATOM 7249 C C . PRO B 1 244 ? 31.172 -22.953 17.031 1 84.88 244 PRO B C 1
ATOM 7251 O O . PRO B 1 244 ? 30.516 -23.969 17.297 1 84.88 244 PRO B O 1
ATOM 7254 N N . PRO B 1 245 ? 31.078 -22.25 15.953 1 91.62 245 PRO B N 1
ATOM 7255 C CA . PRO B 1 245 ? 29.969 -22.594 15.039 1 91.62 245 PRO B CA 1
ATOM 7256 C C . PRO B 1 245 ? 30.141 -23.969 14.391 1 91.62 245 PRO B C 1
ATOM 7258 O O . PRO B 1 245 ? 31.266 -24.438 14.242 1 91.62 245 PRO B O 1
ATOM 7261 N N . ARG B 1 246 ? 29.062 -24.625 14.195 1 94.75 246 ARG B N 1
ATOM 7262 C CA . ARG B 1 246 ? 29.031 -25.859 13.43 1 94.75 246 ARG B CA 1
ATOM 7263 C C . ARG B 1 246 ? 28.344 -25.672 12.086 1 94.75 246 ARG B C 1
ATOM 7265 O O . ARG B 1 246 ? 27.328 -24.969 12 1 94.75 246 ARG B O 1
ATOM 7272 N N . ILE B 1 247 ? 28.953 -26.203 11.094 1 96.38 247 ILE B N 1
ATOM 7273 C CA . ILE B 1 247 ? 28.391 -26.094 9.758 1 96.38 247 ILE B CA 1
ATOM 7274 C C . ILE B 1 247 ? 27.766 -27.438 9.352 1 96.38 247 ILE B C 1
ATOM 7276 O O . ILE B 1 247 ? 28.469 -28.453 9.273 1 96.38 247 ILE B O 1
ATOM 7280 N N . PHE B 1 248 ? 26.531 -27.406 9.18 1 97.31 248 PHE B N 1
ATOM 7281 C CA . PHE B 1 248 ? 25.797 -28.594 8.742 1 97.31 248 PHE B CA 1
ATOM 7282 C C . PHE B 1 248 ? 25.562 -28.547 7.234 1 97.31 248 PHE B C 1
ATOM 7284 O O . PHE B 1 248 ? 25.094 -27.531 6.703 1 97.31 248 PHE B O 1
ATOM 7291 N N . CYS B 1 249 ? 25.828 -29.641 6.516 1 97.06 249 CYS B N 1
ATOM 7292 C CA . CYS B 1 249 ? 25.594 -29.734 5.082 1 97.06 249 CYS B CA 1
ATOM 7293 C C . CYS B 1 249 ? 24.781 -30.984 4.746 1 97.06 249 CYS B C 1
ATOM 7295 O O . CYS B 1 249 ? 25.172 -32.094 5.105 1 97.06 249 CYS B O 1
ATOM 7297 N N . GLY B 1 250 ? 23.672 -30.734 4.152 1 96.94 250 GLY B N 1
ATOM 7298 C CA . GLY B 1 250 ? 22.953 -31.859 3.58 1 96.94 250 GLY B CA 1
ATOM 7299 C C . GLY B 1 250 ? 23.469 -32.281 2.215 1 96.94 250 GLY B C 1
ATOM 7300 O O . GLY B 1 250 ? 23.828 -31.422 1.399 1 96.94 250 GLY B O 1
ATOM 7301 N N . THR B 1 251 ? 23.453 -33.594 1.949 1 95.88 251 THR B N 1
ATOM 7302 C CA . THR B 1 251 ? 24.062 -34.062 0.707 1 95.88 251 THR B CA 1
ATOM 7303 C C . THR B 1 251 ? 23 -34.656 -0.205 1 95.88 251 THR B C 1
ATOM 7305 O O . THR B 1 251 ? 21.906 -35 0.247 1 95.88 251 THR B O 1
ATOM 7308 N N . SER B 1 252 ? 23.328 -34.812 -1.491 1 94.62 252 SER B N 1
ATOM 7309 C CA . SER B 1 252 ? 22.453 -35.438 -2.473 1 94.62 252 SER B CA 1
ATOM 7310 C C . SER B 1 252 ? 22.312 -36.938 -2.219 1 94.62 252 SER B C 1
ATOM 7312 O O . SER B 1 252 ? 21.344 -37.562 -2.658 1 94.62 252 SER B O 1
ATOM 7314 N N . SER B 1 253 ? 23.266 -37.5 -1.4 1 94.31 253 SER B N 1
ATOM 7315 C CA . SER B 1 253 ? 23.266 -38.906 -1.095 1 94.31 253 SER B CA 1
ATOM 7316 C C . SER B 1 253 ? 22.422 -39.219 0.143 1 94.31 253 SER B C 1
ATOM 7318 O O . SER B 1 253 ? 22.234 -40.375 0.515 1 94.31 253 SER B O 1
ATOM 7320 N N . GLY B 1 254 ? 21.969 -38.188 0.765 1 95.44 254 GLY B N 1
ATOM 7321 C CA . GLY B 1 254 ? 21.047 -38.375 1.871 1 95.44 254 GLY B CA 1
ATOM 7322 C C . GLY B 1 254 ? 21.734 -38.375 3.225 1 95.44 254 GLY B C 1
ATOM 7323 O O . GLY B 1 254 ? 21.172 -38.906 4.203 1 95.44 254 GLY B O 1
ATOM 7324 N N . THR B 1 255 ? 22.953 -37.938 3.334 1 95.81 255 THR B N 1
ATOM 7325 C CA . THR B 1 255 ? 23.672 -37.844 4.598 1 95.81 255 THR B CA 1
ATOM 7326 C C . THR B 1 255 ? 23.844 -36.375 5.016 1 95.81 255 THR B C 1
ATOM 7328 O O . THR B 1 255 ? 23.531 -35.469 4.25 1 95.81 255 THR B O 1
ATOM 7331 N N . VAL B 1 256 ? 24.234 -36.188 6.301 1 97.06 256 VAL B N 1
ATOM 7332 C CA . VAL B 1 256 ? 24.516 -34.844 6.809 1 97.06 256 VAL B CA 1
ATOM 7333 C C . VAL B 1 256 ? 25.984 -34.75 7.25 1 97.06 256 VAL B C 1
ATOM 7335 O O . VAL B 1 256 ? 26.438 -35.562 8.062 1 97.06 256 VAL B O 1
ATOM 7338 N N . LEU B 1 257 ? 26.703 -33.844 6.664 1 96.44 257 LEU B N 1
ATOM 7339 C CA . LEU B 1 257 ? 28.078 -33.562 7.059 1 96.44 257 LEU B CA 1
ATOM 7340 C C . LEU B 1 257 ? 28.125 -32.438 8.086 1 96.44 257 LEU B C 1
ATOM 7342 O O . LEU B 1 257 ? 27.391 -31.453 7.973 1 96.44 257 LEU B O 1
ATOM 7346 N N . ILE B 1 258 ? 28.953 -32.562 9.094 1 96.44 258 ILE B N 1
ATOM 7347 C CA . ILE B 1 258 ? 29.109 -31.547 10.117 1 96.44 258 ILE B CA 1
ATOM 7348 C C . ILE B 1 258 ? 30.578 -31.109 10.188 1 96.44 258 ILE B C 1
ATOM 7350 O O . ILE B 1 258 ? 31.469 -31.938 10.414 1 96.44 258 ILE B O 1
ATOM 7354 N N . PHE B 1 259 ? 30.828 -29.828 10.008 1 96 259 PHE B N 1
ATOM 7355 C CA . PHE B 1 259 ? 32.156 -29.281 10.031 1 96 259 PHE B CA 1
ATOM 7356 C C . PHE B 1 259 ? 32.344 -28.344 11.219 1 96 259 PHE B C 1
ATOM 7358 O O . PHE B 1 259 ? 31.375 -27.75 11.703 1 96 259 PHE B O 1
ATOM 7365 N N . HIS B 1 260 ? 33.594 -28.25 11.609 1 93.56 260 HIS B N 1
ATOM 7366 C CA . HIS B 1 260 ? 33.969 -27.25 12.602 1 93.56 260 HIS B CA 1
ATOM 7367 C C . HIS B 1 260 ? 34.031 -25.859 11.992 1 93.56 260 HIS B C 1
ATOM 7369 O O . HIS B 1 260 ? 34.719 -25.641 11 1 93.56 260 HIS B O 1
ATOM 7375 N N . GLY B 1 261 ? 33.344 -24.938 12.562 1 92.31 261 GLY B N 1
ATOM 7376 C CA . GLY B 1 261 ? 33.125 -23.625 11.969 1 92.31 261 GLY B CA 1
ATOM 7377 C C . GLY B 1 261 ? 34.375 -22.766 11.969 1 92.31 261 GLY B C 1
ATOM 7378 O O . GLY B 1 261 ? 34.438 -21.75 11.258 1 92.31 261 GLY B O 1
ATOM 7379 N N . GLU B 1 262 ? 35.344 -23.109 12.68 1 89.62 262 GLU B N 1
ATOM 7380 C CA . GLU B 1 262 ? 36.594 -22.328 12.711 1 89.62 262 GLU B CA 1
ATOM 7381 C C . GLU B 1 262 ? 37.688 -23.016 11.922 1 89.62 262 GLU B C 1
ATOM 7383 O O . GLU B 1 262 ? 38.281 -22.422 11.031 1 89.62 262 GLU B O 1
ATOM 7388 N N . SER B 1 263 ? 37.875 -24.312 12.219 1 91.25 263 SER B N 1
ATOM 7389 C CA . SER B 1 263 ? 38.969 -25.031 11.594 1 91.25 263 SER B CA 1
ATOM 7390 C C . SER B 1 263 ? 38.562 -25.594 10.234 1 91.25 263 SER B C 1
ATOM 7392 O O . SER B 1 263 ? 39.406 -25.891 9.398 1 91.25 263 SER B O 1
ATOM 7394 N N . GLY B 1 264 ? 37.344 -25.828 10.055 1 94.5 264 GLY B N 1
ATOM 7395 C CA . GLY B 1 264 ? 36.844 -26.359 8.797 1 94.5 264 GLY B CA 1
ATOM 7396 C C . GLY B 1 264 ? 36.938 -27.875 8.711 1 94.5 264 GLY B C 1
ATOM 7397 O O . GLY B 1 264 ? 36.594 -28.469 7.691 1 94.5 264 GLY B O 1
ATOM 7398 N N . VAL B 1 265 ? 37.375 -28.484 9.789 1 93.69 265 VAL B N 1
ATOM 7399 C CA . VAL B 1 265 ? 37.594 -29.922 9.781 1 93.69 265 VAL B CA 1
ATOM 7400 C C . VAL B 1 265 ? 36.25 -30.641 9.898 1 93.69 265 VAL B C 1
ATOM 7402 O O . VAL B 1 265 ? 35.375 -30.219 10.648 1 93.69 265 VAL B O 1
ATOM 7405 N N . LEU B 1 266 ? 36.125 -31.734 9.18 1 95 266 LEU B N 1
ATOM 7406 C CA . LEU B 1 266 ? 34.938 -32.562 9.258 1 95 266 LEU B CA 1
ATOM 7407 C C . LEU B 1 266 ? 34.812 -33.219 10.617 1 95 266 LEU B C 1
ATOM 7409 O O . LEU B 1 266 ? 35.719 -34 11.016 1 95 266 LEU B O 1
ATOM 7413 N N . ILE B 1 267 ? 33.812 -33 11.266 1 93.31 267 ILE B N 1
ATOM 7414 C CA . ILE B 1 267 ? 33.562 -33.594 12.578 1 93.31 267 ILE B CA 1
ATOM 7415 C C . ILE B 1 267 ? 32.969 -34.969 12.414 1 93.31 267 ILE B C 1
ATOM 7417 O O . ILE B 1 267 ? 33.406 -35.938 13.031 1 93.31 267 ILE B O 1
ATOM 7421 N N . SER B 1 268 ? 31.906 -35 11.609 1 93.38 268 SER B N 1
ATOM 7422 C CA . SER B 1 268 ? 31.203 -36.281 11.438 1 93.38 268 SER B CA 1
ATOM 7423 C C . SER B 1 268 ? 30.344 -36.25 10.18 1 93.38 268 SER B C 1
ATOM 7425 O O . SER B 1 268 ? 29.938 -35.188 9.711 1 93.38 268 SER B O 1
ATOM 7427 N N . GLU B 1 269 ? 30.156 -37.375 9.57 1 94.31 269 GLU B N 1
ATOM 7428 C CA . GLU B 1 269 ? 29.125 -37.656 8.586 1 94.31 269 GLU B CA 1
ATOM 7429 C C . GLU B 1 269 ? 28.016 -38.531 9.18 1 94.31 269 GLU B C 1
ATOM 7431 O O . GLU B 1 269 ? 28.25 -39.688 9.531 1 94.31 269 GLU B O 1
ATOM 7436 N N . VAL B 1 270 ? 26.922 -37.969 9.273 1 95.06 270 VAL B N 1
ATOM 7437 C CA . VAL B 1 270 ? 25.797 -38.719 9.852 1 95.06 270 VAL B CA 1
ATOM 7438 C C . VAL B 1 270 ? 25.016 -39.406 8.742 1 95.06 270 VAL B C 1
ATOM 7440 O O . VAL B 1 270 ? 24.406 -38.781 7.891 1 95.06 270 VAL B O 1
ATOM 7443 N N . THR B 1 271 ? 24.953 -40.719 8.781 1 92.5 271 THR B N 1
ATOM 7444 C CA . THR B 1 271 ? 24.391 -41.5 7.691 1 92.5 271 THR B CA 1
ATOM 7445 C C . THR B 1 271 ? 23.078 -42.156 8.125 1 92.5 271 THR B C 1
ATOM 7447 O O . THR B 1 271 ? 22.344 -42.719 7.293 1 92.5 271 THR B O 1
ATOM 7450 N N . SER B 1 272 ? 22.781 -42.156 9.422 1 89.81 272 SER B N 1
ATOM 7451 C CA . SER B 1 272 ? 21.562 -42.75 9.922 1 89.81 272 SER B CA 1
ATOM 7452 C C . SER B 1 272 ? 20.719 -41.75 10.703 1 89.81 272 SER B C 1
ATOM 7454 O O . SER B 1 272 ? 21.188 -41.188 11.688 1 89.81 272 SER B O 1
ATOM 7456 N N . PRO B 1 273 ? 19.516 -41.594 10.273 1 87.69 273 PRO B N 1
ATOM 7457 C CA . PRO B 1 273 ? 18.828 -42.156 9.117 1 87.69 273 PRO B CA 1
ATOM 7458 C C . PRO B 1 273 ? 19.312 -41.562 7.789 1 87.69 273 PRO B C 1
ATOM 7460 O O . PRO B 1 273 ? 19.906 -40.5 7.762 1 87.69 273 PRO B O 1
ATOM 7463 N N . SER B 1 274 ? 19.203 -42.375 6.738 1 86.88 274 SER B N 1
ATOM 7464 C CA . SER B 1 274 ? 19.531 -41.906 5.406 1 86.88 274 SER B CA 1
ATOM 7465 C C . SER B 1 274 ? 18.281 -41.438 4.66 1 86.88 274 SER B C 1
ATOM 7467 O O . SER B 1 274 ? 17.203 -42.031 4.812 1 86.88 274 SER B O 1
ATOM 7469 N N . PHE B 1 275 ? 18.531 -40.5 3.838 1 92.94 275 PHE B N 1
ATOM 7470 C CA . PHE B 1 275 ? 17.438 -39.938 3.055 1 92.94 275 PHE B CA 1
ATOM 7471 C C . PHE B 1 275 ? 17.641 -40.188 1.569 1 92.94 275 PHE B C 1
ATOM 7473 O O . PHE B 1 275 ? 18.453 -39.531 0.917 1 92.94 275 PHE B O 1
ATOM 7480 N N . PRO B 1 276 ? 17 -41.188 0.985 1 90.94 276 PRO B N 1
ATOM 7481 C CA . PRO B 1 276 ? 17.266 -41.688 -0.365 1 90.94 276 PRO B CA 1
ATOM 7482 C C . PRO B 1 276 ? 17.281 -40.594 -1.417 1 90.94 276 PRO B C 1
ATOM 7484 O O . PRO B 1 276 ? 18.062 -40.656 -2.373 1 90.94 276 PRO B O 1
ATOM 7487 N N . MET B 1 277 ? 16.453 -39.594 -1.422 1 94.56 277 MET B N 1
ATOM 7488 C CA . MET B 1 277 ? 16.438 -38.531 -2.432 1 94.56 277 MET B CA 1
ATOM 7489 C C . MET B 1 277 ? 17.172 -37.281 -1.937 1 94.56 277 MET B C 1
ATOM 7491 O O . MET B 1 277 ? 16.938 -36.188 -2.438 1 94.56 277 MET B O 1
ATOM 7495 N N . GLY B 1 278 ? 18.094 -37.5 -0.947 1 96.19 278 GLY B N 1
ATOM 7496 C CA . GLY B 1 278 ? 18.984 -36.469 -0.479 1 96.19 278 GLY B CA 1
ATOM 7497 C C . GLY B 1 278 ? 18.344 -35.531 0.527 1 96.19 278 GLY B C 1
ATOM 7498 O O . GLY B 1 278 ? 17.125 -35.594 0.77 1 96.19 278 GLY B O 1
ATOM 7499 N N . VAL B 1 279 ? 19.156 -34.719 1.167 1 97.19 279 VAL B N 1
ATOM 7500 C CA . VAL B 1 279 ? 18.734 -33.625 2.041 1 97.19 279 VAL B CA 1
ATOM 7501 C C . VAL B 1 279 ? 18.703 -32.312 1.258 1 97.19 279 VAL B C 1
ATOM 7503 O O . VAL B 1 279 ? 19.719 -31.891 0.691 1 97.19 279 VAL B O 1
ATOM 7506 N N . SER B 1 280 ? 17.516 -31.719 1.24 1 96.75 280 SER B N 1
ATOM 7507 C CA . SER B 1 280 ? 17.359 -30.578 0.344 1 96.75 280 SER B CA 1
ATOM 7508 C C . SER B 1 280 ? 17.406 -29.266 1.113 1 96.75 280 SER B C 1
ATOM 7510 O O . SER B 1 280 ? 17.766 -28.219 0.555 1 96.75 280 SER B O 1
ATOM 7512 N N . VAL B 1 281 ? 17 -29.266 2.383 1 97.31 281 VAL B N 1
ATOM 7513 C CA . VAL B 1 281 ? 17 -28.031 3.168 1 97.31 281 VAL B CA 1
ATOM 7514 C C . VAL B 1 281 ? 17.312 -28.344 4.629 1 97.31 281 VAL B C 1
ATOM 7516 O O . VAL B 1 281 ? 16.891 -29.391 5.152 1 97.31 281 VAL B O 1
ATOM 7519 N N . LEU B 1 282 ? 18.062 -27.516 5.254 1 97.44 282 LEU B N 1
ATOM 7520 C CA . LEU B 1 282 ? 18.359 -27.547 6.684 1 97.44 282 LEU B CA 1
ATOM 7521 C C . LEU B 1 282 ? 18.031 -26.203 7.336 1 97.44 282 LEU B C 1
ATOM 7523 O O . LEU B 1 282 ? 18.359 -25.156 6.797 1 97.44 282 LEU B O 1
ATOM 7527 N N . THR B 1 283 ? 17.312 -26.25 8.43 1 96.31 283 THR B N 1
ATOM 7528 C CA . THR B 1 283 ? 17.047 -25.031 9.188 1 96.31 283 THR B CA 1
ATOM 7529 C C . THR B 1 283 ? 17.344 -25.234 10.672 1 96.31 283 THR B C 1
ATOM 7531 O O . THR B 1 283 ? 16.688 -26.031 11.336 1 96.31 283 THR B O 1
ATOM 7534 N N . TYR B 1 284 ? 18.344 -24.516 11.094 1 94.56 284 TYR B N 1
ATOM 7535 C CA . TYR B 1 284 ? 18.719 -24.562 12.508 1 94.56 284 TYR B CA 1
ATOM 7536 C C . TYR B 1 284 ? 17.688 -23.844 13.367 1 94.56 284 TYR B C 1
ATOM 7538 O O . TYR B 1 284 ? 17.297 -22.719 13.047 1 94.56 284 TYR B O 1
ATOM 7546 N N . THR B 1 285 ? 17.219 -24.469 14.5 1 91.56 285 THR B N 1
ATOM 7547 C CA . THR B 1 285 ? 16.219 -23.828 15.344 1 91.56 285 THR B CA 1
ATOM 7548 C C . THR B 1 285 ? 16.828 -23.391 16.672 1 91.56 285 THR B C 1
ATOM 7550 O O . THR B 1 285 ? 16.703 -22.219 17.047 1 91.56 285 THR B O 1
ATOM 7553 N N . ARG B 1 286 ? 17.469 -24.375 17.344 1 89.06 286 ARG B N 1
ATOM 7554 C CA . ARG B 1 286 ? 18.031 -24 18.641 1 89.06 286 ARG B CA 1
ATOM 7555 C C . ARG B 1 286 ? 19 -25.078 19.141 1 89.06 286 ARG B C 1
ATOM 7557 O O . ARG B 1 286 ? 19.094 -26.156 18.562 1 89.06 286 ARG B O 1
ATOM 7564 N N . MET B 1 287 ? 19.672 -24.609 20.203 1 87.5 287 MET B N 1
ATOM 7565 C CA . MET B 1 287 ? 20.5 -25.531 20.969 1 87.5 287 MET B CA 1
ATOM 7566 C C . MET B 1 287 ? 19.828 -25.891 22.297 1 87.5 287 MET B C 1
ATOM 7568 O O . MET B 1 287 ? 19.391 -25.016 23.031 1 87.5 287 MET B O 1
ATOM 7572 N N . LEU B 1 288 ? 19.547 -27.094 22.484 1 82.62 288 LEU B N 1
ATOM 7573 C CA . LEU B 1 288 ? 18.906 -27.531 23.719 1 82.62 288 LEU B CA 1
ATOM 7574 C C . LEU B 1 288 ? 19.891 -27.5 24.875 1 82.62 288 LEU B C 1
ATOM 7576 O O . LEU B 1 288 ? 19.578 -26.984 25.953 1 82.62 288 LEU B O 1
ATOM 7580 N N . ASN B 1 289 ? 21.047 -28.156 24.625 1 81.94 289 ASN B N 1
ATOM 7581 C CA . ASN B 1 289 ? 22.156 -28.141 25.578 1 81.94 289 ASN B CA 1
ATOM 7582 C C . ASN B 1 289 ? 23.484 -27.938 24.875 1 81.94 289 ASN B C 1
ATOM 7584 O O . ASN B 1 289 ? 23.531 -27.719 23.672 1 81.94 289 ASN B O 1
ATOM 7588 N N . ASP B 1 290 ? 24.578 -27.891 25.5 1 78.38 290 ASP B N 1
ATOM 7589 C CA . ASP B 1 290 ? 25.891 -27.531 24.969 1 78.38 290 ASP B CA 1
ATOM 7590 C C . ASP B 1 290 ? 26.312 -28.5 23.859 1 78.38 290 ASP B C 1
ATOM 7592 O O . ASP B 1 290 ? 27.203 -28.188 23.078 1 78.38 290 ASP B O 1
ATOM 7596 N N . ASN B 1 291 ? 25.609 -29.625 23.734 1 83.62 291 ASN B N 1
ATOM 7597 C CA . ASN B 1 291 ? 26.062 -30.594 22.75 1 83.62 291 ASN B CA 1
ATOM 7598 C C . ASN B 1 291 ? 24.891 -31.125 21.906 1 83.62 291 ASN B C 1
ATOM 7600 O O . ASN B 1 291 ? 24.984 -32.219 21.328 1 83.62 291 ASN B O 1
ATOM 7604 N N . THR B 1 292 ? 23.859 -30.391 21.953 1 89.94 292 THR B N 1
ATOM 7605 C CA . THR B 1 292 ? 22.688 -30.891 21.234 1 89.94 292 THR B CA 1
ATOM 7606 C C . THR B 1 292 ? 22.094 -29.797 20.359 1 89.94 292 THR B C 1
ATOM 7608 O O . THR B 1 292 ? 21.719 -28.719 20.859 1 89.94 292 THR B O 1
ATOM 7611 N N . TYR B 1 293 ? 22.078 -30.078 19.047 1 92.94 293 TYR B N 1
ATOM 7612 C CA . TYR B 1 293 ? 21.547 -29.125 18.078 1 92.94 293 TYR B CA 1
ATOM 7613 C C . TYR B 1 293 ? 20.219 -29.609 17.5 1 92.94 293 TYR B C 1
ATOM 7615 O O . TYR B 1 293 ? 20.078 -30.781 17.172 1 92.94 293 TYR B O 1
ATOM 7623 N N . CYS B 1 294 ? 19.234 -28.75 17.453 1 92.75 294 CYS B N 1
ATOM 7624 C CA . CYS B 1 294 ? 17.953 -29.062 16.844 1 92.75 294 CYS B CA 1
ATOM 7625 C C . CYS B 1 294 ? 17.844 -28.484 15.438 1 92.75 294 CYS B C 1
ATOM 7627 O O . CYS B 1 294 ? 18.031 -27.281 15.25 1 92.75 294 CYS B O 1
ATOM 7629 N N . ILE B 1 295 ? 17.547 -29.344 14.484 1 95.12 295 ILE B N 1
ATOM 7630 C CA . ILE B 1 295 ? 17.547 -28.938 13.086 1 95.12 295 ILE B CA 1
ATOM 7631 C C . ILE B 1 295 ? 16.328 -29.5 12.375 1 95.12 295 ILE B C 1
ATOM 7633 O O . ILE B 1 295 ? 16 -30.688 12.539 1 95.12 295 ILE B O 1
ATOM 7637 N N . LEU B 1 296 ? 15.609 -28.625 11.68 1 96.19 296 LEU B N 1
ATOM 7638 C CA . LEU B 1 296 ? 14.562 -29.078 10.766 1 96.19 296 LEU B CA 1
ATOM 7639 C C . LEU B 1 296 ? 15.172 -29.531 9.445 1 96.19 296 LEU B C 1
ATOM 7641 O O . LEU B 1 296 ? 16.016 -28.844 8.867 1 96.19 296 LEU B O 1
ATOM 7645 N N . ILE B 1 297 ? 14.734 -30.703 8.961 1 96.94 297 ILE B N 1
ATOM 7646 C CA . ILE B 1 297 ? 15.305 -31.25 7.742 1 96.94 297 ILE B CA 1
ATOM 7647 C C . ILE B 1 297 ? 14.203 -31.484 6.711 1 96.94 297 ILE B C 1
ATOM 7649 O O . ILE B 1 297 ? 13.18 -32.094 7.016 1 96.94 297 ILE B O 1
ATOM 7653 N N . GLY B 1 298 ? 14.367 -30.922 5.555 1 97.62 298 GLY B N 1
ATOM 7654 C CA . GLY B 1 298 ? 13.586 -31.25 4.375 1 97.62 298 GLY B CA 1
ATOM 7655 C C . GLY B 1 298 ? 14.352 -32.125 3.383 1 97.62 298 GLY B C 1
ATOM 7656 O O . GLY B 1 298 ? 15.547 -31.922 3.178 1 97.62 298 GLY B O 1
ATOM 7657 N N . THR B 1 299 ? 13.625 -33.062 2.74 1 97.25 299 THR B N 1
ATOM 7658 C CA . THR B 1 299 ? 14.32 -34 1.878 1 97.25 299 THR B CA 1
ATOM 7659 C C . THR B 1 299 ? 13.781 -33.938 0.452 1 97.25 299 THR B C 1
ATOM 7661 O O . THR B 1 299 ? 12.773 -33.25 0.195 1 97.25 299 THR B O 1
ATOM 7664 N N . GLY B 1 300 ? 14.492 -34.594 -0.423 1 96.06 300 GLY B N 1
ATOM 7665 C CA . GLY B 1 300 ? 14.086 -34.656 -1.818 1 96.06 300 GLY B CA 1
ATOM 7666 C C . GLY B 1 300 ? 12.836 -35.469 -2.037 1 96.06 300 GLY B C 1
ATOM 7667 O O . GLY B 1 300 ? 12.156 -35.344 -3.057 1 96.06 300 GLY B O 1
ATOM 7668 N N . GLU B 1 301 ? 12.516 -36.312 -1.104 1 94.75 301 GLU B N 1
ATOM 7669 C CA . GLU B 1 301 ? 11.328 -37.156 -1.225 1 94.75 301 GLU B CA 1
ATOM 7670 C C . GLU B 1 301 ? 10.109 -36.5 -0.598 1 94.75 301 GLU B C 1
ATOM 7672 O O . GLU B 1 301 ? 9.055 -37.125 -0.447 1 94.75 301 GLU B O 1
ATOM 7677 N N . GLY B 1 302 ? 10.273 -35.281 -0.193 1 95.69 302 GLY B N 1
ATOM 7678 C CA . GLY B 1 302 ? 9.148 -34.531 0.329 1 95.69 302 GLY B CA 1
ATOM 7679 C C . GLY B 1 302 ? 8.898 -34.75 1.805 1 95.69 302 GLY B C 1
ATOM 7680 O O . GLY B 1 302 ? 7.773 -34.625 2.279 1 95.69 302 GLY B O 1
ATOM 7681 N N . LYS B 1 303 ? 9.914 -35.188 2.541 1 95.88 303 LYS B N 1
ATOM 7682 C CA . LYS B 1 303 ? 9.766 -35.406 3.977 1 95.88 303 LYS B CA 1
ATOM 7683 C C . LYS B 1 303 ? 10.266 -34.188 4.773 1 95.88 303 LYS B C 1
ATOM 7685 O O . LYS B 1 303 ? 11.234 -33.562 4.379 1 95.88 303 LYS B O 1
ATOM 7690 N N . VAL B 1 304 ? 9.555 -33.875 5.832 1 96.69 304 VAL B N 1
ATOM 7691 C CA . VAL B 1 304 ? 9.953 -32.844 6.77 1 96.69 304 VAL B CA 1
ATOM 7692 C C . VAL B 1 304 ? 9.938 -33.375 8.195 1 96.69 304 VAL B C 1
ATOM 7694 O O . VAL B 1 304 ? 8.938 -33.969 8.633 1 96.69 304 VAL B O 1
ATOM 7697 N N . ASN B 1 305 ? 11.055 -33.281 8.867 1 93.94 305 ASN B N 1
ATOM 7698 C CA . ASN B 1 305 ? 11.109 -33.719 10.258 1 93.94 305 ASN B CA 1
ATOM 7699 C C . ASN B 1 305 ? 12.016 -32.844 11.102 1 93.94 305 ASN B C 1
ATOM 7701 O O . ASN B 1 305 ? 12.812 -32.062 10.555 1 93.94 305 ASN B O 1
ATOM 7705 N N . TYR B 1 306 ? 11.781 -32.938 12.359 1 94.69 306 TYR B N 1
ATOM 7706 C CA . TYR B 1 306 ? 12.562 -32.219 13.359 1 94.69 306 TYR B CA 1
ATOM 7707 C C . TYR B 1 306 ? 13.523 -33.156 14.078 1 94.69 306 TYR B C 1
ATOM 7709 O O . TYR B 1 306 ? 13.102 -34.094 14.766 1 94.69 306 TYR B O 1
ATOM 7717 N N . TYR B 1 307 ? 14.867 -32.906 13.93 1 94.56 307 TYR B N 1
ATOM 7718 C CA . TYR B 1 307 ? 15.867 -33.844 14.453 1 94.56 307 TYR B CA 1
ATOM 7719 C C . TYR B 1 307 ? 16.734 -33.156 15.516 1 94.56 307 TYR B C 1
ATOM 7721 O O . TYR B 1 307 ? 16.938 -31.953 15.469 1 94.56 307 TYR B O 1
ATOM 7729 N N . ILE B 1 308 ? 17.203 -34 16.375 1 93.69 308 ILE B N 1
ATOM 7730 C CA . ILE B 1 308 ? 18.188 -33.625 17.375 1 93.69 308 ILE B CA 1
ATOM 7731 C C . ILE B 1 308 ? 19.531 -34.281 17.062 1 93.69 308 ILE B C 1
ATOM 7733 O O . ILE B 1 308 ? 19.594 -35.469 16.875 1 93.69 308 ILE B O 1
ATOM 7737 N N . PHE B 1 309 ? 20.562 -33.469 16.953 1 94.25 309 PHE B N 1
ATOM 7738 C CA . PHE B 1 309 ? 21.922 -33.969 16.781 1 94.25 309 PHE B CA 1
ATOM 7739 C C . PHE B 1 309 ? 22.688 -33.938 18.109 1 94.25 309 PHE B C 1
ATOM 7741 O O . PHE B 1 309 ? 23 -32.844 18.625 1 94.25 309 PHE B O 1
ATOM 7748 N N . ARG B 1 310 ? 22.984 -35.031 18.594 1 92.88 310 ARG B N 1
ATOM 7749 C CA . ARG B 1 310 ? 23.703 -35.125 19.859 1 92.88 310 ARG B CA 1
ATOM 7750 C C . ARG B 1 310 ? 25.172 -35.469 19.625 1 92.88 310 ARG B C 1
ATOM 7752 O O . ARG B 1 310 ? 25.484 -36.5 19.016 1 92.88 310 ARG B O 1
ATOM 7759 N N . PHE B 1 311 ? 26 -34.625 20.094 1 91.06 311 PHE B N 1
ATOM 7760 C CA . PHE B 1 311 ? 27.438 -34.812 19.984 1 91.06 311 PHE B CA 1
ATOM 7761 C C . PHE B 1 311 ? 27.984 -35.562 21.203 1 91.06 311 PHE B C 1
ATOM 7763 O O . PHE B 1 311 ? 27.891 -35.094 22.328 1 91.06 311 PHE B O 1
ATOM 7770 N N . GLU B 1 312 ? 28.484 -36.719 20.984 1 88.12 312 GLU B N 1
ATOM 7771 C CA . GLU B 1 312 ? 29.094 -37.5 22.047 1 88.12 312 GLU B CA 1
ATOM 7772 C C . GLU B 1 312 ? 30.578 -37.75 21.75 1 88.12 312 GLU B C 1
ATOM 7774 O O . GLU B 1 312 ? 30.953 -38.094 20.625 1 88.12 312 GLU B O 1
ATOM 7779 N N . MET B 1 313 ? 31.328 -37.438 22.688 1 82.81 313 MET B N 1
ATOM 7780 C CA . MET B 1 313 ? 32.781 -37.625 22.531 1 82.81 313 MET B CA 1
ATOM 7781 C C . MET B 1 313 ? 33.125 -39.094 22.797 1 82.81 313 MET B C 1
ATOM 7783 O O . MET B 1 313 ? 32.781 -39.625 23.859 1 82.81 313 MET B O 1
ATOM 7787 N N . LYS B 1 314 ? 33.562 -39.781 21.844 1 80.12 314 LYS B N 1
ATOM 7788 C CA . LYS B 1 314 ? 34.125 -41.094 22.016 1 80.12 314 LYS B CA 1
ATOM 7789 C C . LYS B 1 314 ? 35.625 -41.094 21.703 1 80.12 314 LYS B C 1
ATOM 7791 O O . LYS B 1 314 ? 36.031 -41.125 20.531 1 80.12 314 LYS B O 1
ATOM 7796 N N . GLY B 1 315 ? 36.5 -41.062 22.641 1 75.69 315 GLY B N 1
ATOM 7797 C CA . GLY B 1 315 ? 37.938 -40.906 22.453 1 75.69 315 GLY B CA 1
ATOM 7798 C C . GLY B 1 315 ? 38.312 -39.531 21.953 1 75.69 315 GLY B C 1
ATOM 7799 O O . GLY B 1 315 ? 38 -38.5 22.594 1 75.69 315 GLY B O 1
ATOM 7800 N N . HIS B 1 316 ? 38.906 -39.5 20.766 1 75.75 316 HIS B N 1
ATOM 7801 C CA . HIS B 1 316 ? 39.375 -38.25 20.203 1 75.75 316 HIS B CA 1
ATOM 7802 C C . HIS B 1 316 ? 38.5 -37.781 19.047 1 75.75 316 HIS B C 1
ATOM 7804 O O . HIS B 1 316 ? 38.812 -36.812 18.359 1 75.75 316 HIS B O 1
ATOM 7810 N N . LYS B 1 317 ? 37.406 -38.531 18.953 1 78.56 317 LYS B N 1
ATOM 7811 C CA . LYS B 1 317 ? 36.531 -38.156 17.844 1 78.56 317 LYS B CA 1
ATOM 7812 C C . LYS B 1 317 ? 35.094 -37.969 18.312 1 78.56 317 LYS B C 1
ATOM 7814 O O . LYS B 1 317 ? 34.656 -38.594 19.281 1 78.56 317 LYS B O 1
ATOM 7819 N N . TYR B 1 318 ? 34.406 -37.062 17.688 1 84.81 318 TYR B N 1
ATOM 7820 C CA . TYR B 1 318 ? 32.969 -36.875 17.984 1 84.81 318 TYR B CA 1
ATOM 7821 C C . TYR B 1 318 ? 32.125 -37.938 17.266 1 84.81 318 TYR B C 1
ATOM 7823 O O . TYR B 1 318 ? 32.375 -38.219 16.094 1 84.81 318 TYR B O 1
ATOM 7831 N N . ASN B 1 319 ? 31.328 -38.594 18.062 1 86.75 319 ASN B N 1
ATOM 7832 C CA . ASN B 1 319 ? 30.234 -39.375 17.5 1 86.75 319 ASN B CA 1
ATOM 7833 C C . ASN B 1 319 ? 28.906 -38.625 17.578 1 86.75 319 ASN B C 1
ATOM 7835 O O . ASN B 1 319 ? 28.453 -38.281 18.672 1 86.75 319 ASN B O 1
ATOM 7839 N N . VAL B 1 320 ? 28.406 -38.281 16.375 1 93.75 320 VAL B N 1
ATOM 7840 C CA . VAL B 1 320 ? 27.172 -37.531 16.344 1 93.75 320 VAL B CA 1
ATOM 7841 C C . VAL B 1 320 ? 25.984 -38.438 16.016 1 93.75 320 VAL B C 1
ATOM 7843 O O . VAL B 1 320 ? 26.016 -39.156 15.016 1 93.75 320 VAL B O 1
ATOM 7846 N N . LYS B 1 321 ? 24.984 -38.438 16.875 1 92.06 321 LYS B N 1
ATOM 7847 C CA . LYS B 1 321 ? 23.75 -39.188 16.656 1 92.06 321 LYS B CA 1
ATOM 7848 C C . LYS B 1 321 ? 22.594 -38.281 16.297 1 92.06 321 LYS B C 1
ATOM 7850 O O . LYS B 1 321 ? 22.406 -37.219 16.922 1 92.06 321 LYS B O 1
ATOM 7855 N N . MET B 1 322 ? 21.906 -38.656 15.289 1 93.5 322 MET B N 1
ATOM 7856 C CA . MET B 1 322 ? 20.719 -37.938 14.844 1 93.5 322 MET B CA 1
ATOM 7857 C C . MET B 1 322 ? 19.438 -38.688 15.258 1 93.5 322 MET B C 1
ATOM 7859 O O . MET B 1 322 ? 19.266 -39.844 14.914 1 93.5 322 MET B O 1
ATOM 7863 N N . GLU B 1 323 ? 18.578 -38.031 16.047 1 91.38 323 GLU B N 1
ATOM 7864 C CA . GLU B 1 323 ? 17.328 -38.625 16.531 1 91.38 323 GLU B CA 1
ATOM 7865 C C . GLU B 1 323 ? 16.156 -37.688 16.312 1 91.38 323 GLU B C 1
ATOM 7867 O O . GLU B 1 323 ? 16.344 -36.469 16.266 1 91.38 323 GLU B O 1
ATOM 7872 N N . LEU B 1 324 ? 15 -38.281 16.109 1 91 324 LEU B N 1
ATOM 7873 C CA . LEU B 1 324 ? 13.789 -37.469 15.984 1 91 324 LEU B CA 1
ATOM 7874 C C . LEU B 1 324 ? 13.461 -36.781 17.297 1 91 324 LEU B C 1
ATOM 7876 O O . LEU B 1 324 ? 13.609 -37.375 18.375 1 91 324 LEU B O 1
ATOM 7880 N N . TYR B 1 325 ? 13.07 -35.594 17.141 1 86 325 TYR B N 1
ATOM 7881 C CA . TYR B 1 325 ? 12.594 -34.906 18.312 1 86 325 TYR B CA 1
ATOM 7882 C C . TYR B 1 325 ? 11.312 -35.531 18.859 1 86 325 TYR B C 1
ATOM 7884 O O . TYR B 1 325 ? 10.414 -35.875 18.078 1 86 325 TYR B O 1
ATOM 7892 N N . SER B 1 326 ? 11.18 -35.906 20.156 1 72.69 326 SER B N 1
ATOM 7893 C CA . SER B 1 326 ? 10.234 -36.719 20.922 1 72.69 326 SER B CA 1
ATOM 7894 C C . SER B 1 326 ? 8.844 -36.688 20.312 1 72.69 326 SER B C 1
ATOM 7896 O O . SER B 1 326 ? 8.32 -37.719 19.891 1 72.69 326 SER B O 1
ATOM 7898 N N . ASP B 1 327 ? 8.164 -35.656 20.172 1 72.38 327 ASP B N 1
ATOM 7899 C CA . ASP B 1 327 ? 6.758 -35.594 19.766 1 72.38 327 ASP B CA 1
ATOM 7900 C C . ASP B 1 327 ? 6.625 -35.375 18.266 1 72.38 327 ASP B C 1
ATOM 7902 O O . ASP B 1 327 ? 5.516 -35.281 17.75 1 72.38 327 ASP B O 1
ATOM 7906 N N . SER B 1 328 ? 7.785 -35.531 17.547 1 74.75 328 SER B N 1
ATOM 7907 C CA . SER B 1 328 ? 7.691 -35.281 16.109 1 74.75 328 SER B CA 1
ATOM 7908 C C . SER B 1 328 ? 7.652 -36.594 15.328 1 74.75 328 SER B C 1
ATOM 7910 O O . SER B 1 328 ? 8.164 -37.625 15.789 1 74.75 328 SER B O 1
ATOM 7912 N N . HIS B 1 329 ? 6.742 -36.656 14.305 1 83.44 329 HIS B N 1
ATOM 7913 C CA . HIS B 1 329 ? 6.703 -37.781 13.383 1 83.44 329 HIS B CA 1
ATOM 7914 C C . HIS B 1 329 ? 7.012 -37.344 11.961 1 83.44 329 HIS B C 1
ATOM 7916 O O . HIS B 1 329 ? 6.875 -36.156 11.625 1 83.44 329 HIS B O 1
ATOM 7922 N N . VAL B 1 330 ? 7.457 -38.281 11.25 1 84.62 330 VAL B N 1
ATOM 7923 C CA . VAL B 1 330 ? 7.863 -38 9.883 1 84.62 330 VAL B CA 1
ATOM 7924 C C . VAL B 1 330 ? 6.641 -37.625 9.055 1 84.62 330 VAL B C 1
ATOM 7926 O O . VAL B 1 330 ? 5.668 -38.375 8.992 1 84.62 330 VAL B O 1
ATOM 7929 N N . TRP B 1 331 ? 6.719 -36.406 8.57 1 91.75 331 TRP B N 1
ATOM 7930 C CA . TRP B 1 331 ? 5.703 -35.938 7.637 1 91.75 331 TRP B CA 1
ATOM 7931 C C . TRP B 1 331 ? 6.211 -36 6.203 1 91.75 331 TRP B C 1
ATOM 7933 O O . TRP B 1 331 ? 7.387 -35.75 5.941 1 91.75 331 TRP B O 1
ATOM 7943 N N . GLN B 1 332 ? 5.312 -36.375 5.301 1 92.88 332 GLN B N 1
ATOM 7944 C CA . GLN B 1 332 ? 5.691 -36.438 3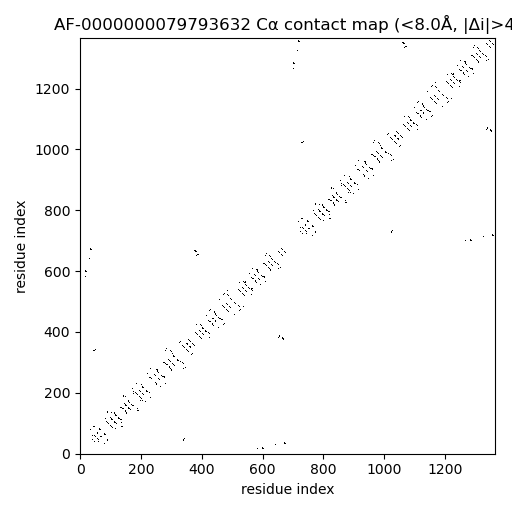.893 1 92.88 332 GLN B CA 1
ATOM 7945 C C . GLN B 1 332 ? 4.609 -35.812 3.01 1 92.88 332 GLN B C 1
ATOM 7947 O O . GLN B 1 332 ? 3.418 -36.094 3.207 1 92.88 332 GLN B O 1
ATOM 7952 N N . ASP B 1 333 ? 5.086 -35.031 2.129 1 91.19 333 ASP B N 1
ATOM 7953 C CA . ASP B 1 333 ? 4.184 -34.469 1.128 1 91.19 333 ASP B CA 1
ATOM 7954 C C . ASP B 1 333 ? 3.467 -35.562 0.354 1 91.19 333 ASP B C 1
ATOM 7956 O O . ASP B 1 333 ? 4.09 -36.562 -0.074 1 91.19 333 ASP B O 1
ATOM 7960 N N . PRO B 1 334 ? 2.162 -35.406 0.189 1 83.94 334 PRO B N 1
ATOM 7961 C CA . PRO B 1 334 ? 1.398 -36.438 -0.513 1 83.94 334 PRO B CA 1
ATOM 7962 C C . PRO B 1 334 ? 1.924 -36.719 -1.921 1 83.94 334 PRO B C 1
ATOM 7964 O O . PRO B 1 334 ? 1.833 -37.844 -2.414 1 83.94 334 PRO B O 1
ATOM 7967 N N . GLN B 1 335 ? 2.498 -35.781 -2.557 1 81.5 335 GLN B N 1
ATOM 7968 C CA . GLN B 1 335 ? 3.012 -35.969 -3.912 1 81.5 335 GLN B CA 1
ATOM 7969 C C . GLN B 1 335 ? 4.508 -36.25 -3.9 1 81.5 335 GLN B C 1
ATOM 7971 O O . GLN B 1 335 ? 5.141 -36.344 -4.957 1 81.5 335 GLN B O 1
ATOM 7976 N N . ARG B 1 336 ? 5.051 -36.344 -2.709 1 91.19 336 ARG B N 1
ATOM 7977 C CA . ARG B 1 336 ? 6.469 -36.625 -2.523 1 91.19 336 ARG B CA 1
ATOM 7978 C C . ARG B 1 336 ? 7.328 -35.594 -3.252 1 91.19 336 ARG B C 1
ATOM 7980 O O . ARG B 1 336 ? 8.305 -35.938 -3.92 1 91.19 336 ARG B O 1
ATOM 7987 N N . SER B 1 337 ? 6.785 -34.406 -3.172 1 91.69 337 SER B N 1
ATOM 7988 C CA . SER B 1 337 ? 7.492 -33.281 -3.787 1 91.69 337 SER B CA 1
ATOM 7989 C C . SER B 1 337 ? 8.672 -32.812 -2.926 1 91.69 337 SER B C 1
ATOM 7991 O O . SER B 1 337 ? 8.562 -32.781 -1.699 1 91.69 337 SER B O 1
ATOM 7993 N N . THR B 1 338 ? 9.805 -32.531 -3.586 1 95.94 338 THR B N 1
ATOM 7994 C CA . THR B 1 338 ? 11.016 -32.094 -2.891 1 95.94 338 THR B CA 1
ATOM 7995 C C . THR B 1 338 ? 10.742 -30.875 -2.029 1 95.94 338 THR B C 1
ATOM 7997 O O . THR B 1 338 ? 10.094 -29.922 -2.48 1 95.94 338 THR B O 1
ATOM 8000 N N . VAL B 1 339 ? 11.242 -30.906 -0.806 1 97.81 339 VAL B N 1
ATOM 8001 C CA . VAL B 1 339 ? 11.141 -29.75 0.072 1 97.81 339 VAL B CA 1
ATOM 8002 C C . VAL B 1 339 ? 12.195 -28.719 -0.307 1 97.81 339 VAL B C 1
ATOM 8004 O O . VAL B 1 339 ? 13.391 -29.016 -0.349 1 97.81 339 VAL B O 1
ATOM 8007 N N . THR B 1 340 ? 11.734 -27.516 -0.563 1 97.31 340 THR B N 1
ATOM 8008 C CA . THR B 1 340 ? 12.688 -26.516 -1.035 1 97.31 340 THR B CA 1
ATOM 8009 C C . THR B 1 340 ? 12.867 -25.406 -0.001 1 97.31 340 THR B C 1
ATOM 8011 O O . THR B 1 340 ? 13.852 -24.656 -0.05 1 97.31 340 THR B O 1
ATOM 8014 N N . SER B 1 341 ? 11.906 -25.281 0.854 1 98 341 SER B N 1
ATOM 8015 C CA . SER B 1 341 ? 12 -24.172 1.806 1 98 341 SER B CA 1
ATOM 8016 C C . SER B 1 341 ? 11.406 -24.562 3.158 1 98 341 SER B C 1
ATOM 8018 O O . SER B 1 341 ? 10.398 -25.266 3.223 1 98 341 SER B O 1
ATOM 8020 N N . ILE B 1 342 ? 12.039 -24.203 4.164 1 98 342 ILE B N 1
ATOM 8021 C CA . ILE B 1 342 ? 11.539 -24.219 5.535 1 98 342 ILE B CA 1
ATOM 8022 C C . ILE B 1 342 ? 11.828 -22.875 6.199 1 98 342 ILE B C 1
ATOM 8024 O O . ILE B 1 342 ? 12.984 -22.5 6.383 1 98 342 ILE B O 1
ATOM 8028 N N . SER B 1 343 ? 10.758 -22.156 6.543 1 97.5 343 SER B N 1
ATOM 8029 C CA . SER B 1 343 ? 10.906 -20.828 7.121 1 97.5 343 SER B CA 1
ATOM 8030 C C . SER B 1 343 ? 10.164 -20.719 8.453 1 97.5 343 SER B C 1
ATOM 8032 O O . SER B 1 343 ? 8.953 -20.906 8.508 1 97.5 343 SER B O 1
ATOM 8034 N N . LYS B 1 344 ? 10.836 -20.34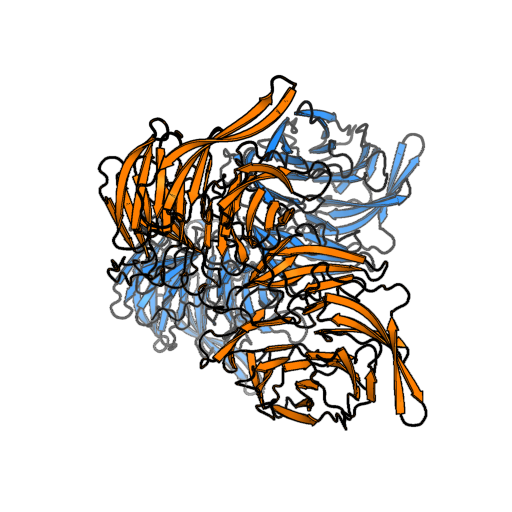4 9.438 1 95.88 344 LYS B N 1
ATOM 8035 C CA . LYS B 1 344 ? 10.281 -20.328 10.789 1 95.88 344 LYS B CA 1
ATOM 8036 C C . LYS B 1 344 ? 9.445 -19.078 11.023 1 95.88 344 LYS B C 1
ATOM 8038 O O . LYS B 1 344 ? 9.789 -17.984 10.539 1 95.88 344 LYS B O 1
ATOM 8043 N N . LEU B 1 345 ? 8.422 -19.203 11.773 1 94.31 345 LEU B N 1
ATOM 8044 C CA . LEU B 1 345 ? 7.645 -18.078 12.312 1 94.31 345 LEU B CA 1
ATOM 8045 C C . LEU B 1 345 ? 8.062 -17.781 13.742 1 94.31 345 LEU B C 1
ATOM 8047 O O . LEU B 1 345 ? 7.895 -18.609 14.641 1 94.31 345 LEU B O 1
ATOM 8051 N N . GLY B 1 346 ? 8.578 -16.609 13.969 1 87.31 346 GLY B N 1
ATOM 8052 C CA . GLY B 1 346 ? 9.062 -16.266 15.289 1 87.31 346 GLY B CA 1
ATOM 8053 C C . GLY B 1 346 ? 10.172 -17.188 15.781 1 87.31 346 GLY B C 1
ATOM 8054 O O . GLY B 1 346 ? 11.18 -17.375 15.094 1 87.31 346 GLY B O 1
ATOM 8055 N N . VAL B 1 347 ? 9.859 -17.906 16.906 1 83.06 347 VAL B N 1
ATOM 8056 C CA . VAL B 1 347 ? 10.891 -18.734 17.516 1 83.06 347 VAL B CA 1
ATOM 8057 C C . VAL B 1 347 ? 10.828 -20.141 16.922 1 83.06 347 VAL B C 1
ATOM 8059 O O . VAL B 1 347 ? 11.664 -21 17.25 1 83.06 347 VAL B O 1
ATOM 8062 N N . GLY B 1 348 ? 9.945 -20.359 16.109 1 87.5 348 GLY B N 1
ATOM 8063 C CA . GLY B 1 348 ? 9.953 -21.625 15.383 1 87.5 348 GLY B CA 1
ATOM 8064 C C . GLY B 1 348 ? 8.898 -22.609 15.867 1 87.5 348 GLY B C 1
ATOM 8065 O O . GLY B 1 348 ? 8.945 -23.797 15.547 1 87.5 348 GLY B O 1
ATOM 8066 N N . GLN B 1 349 ? 7.961 -22.141 16.672 1 90.62 349 GLN B N 1
ATOM 8067 C CA . GLN B 1 349 ? 6.855 -23 17.078 1 90.62 349 GLN B CA 1
ATOM 8068 C C . GLN B 1 349 ? 5.988 -23.375 15.875 1 90.62 349 GLN B C 1
ATOM 8070 O O . GLN B 1 349 ? 5.363 -24.438 15.852 1 90.62 349 GLN B O 1
ATOM 8075 N N . GLN B 1 350 ? 5.945 -22.453 15.008 1 95.19 350 GLN B N 1
ATOM 8076 C CA . GLN B 1 350 ? 5.336 -22.688 13.703 1 95.19 350 GLN B CA 1
ATOM 8077 C C . GLN B 1 350 ? 6.309 -22.344 12.578 1 95.19 350 GLN B C 1
ATOM 8079 O O . GLN B 1 350 ? 7.246 -21.562 12.773 1 95.19 350 GLN B O 1
ATOM 8084 N N . PHE B 1 351 ? 6.125 -23.031 11.492 1 96.94 351 PHE B N 1
ATOM 8085 C CA . PHE B 1 351 ? 6.973 -22.719 10.344 1 96.94 351 PHE B CA 1
ATOM 8086 C C . PHE B 1 351 ? 6.266 -23.078 9.039 1 96.94 351 PHE B C 1
ATOM 8088 O O . PHE B 1 351 ? 5.293 -23.828 9.039 1 96.94 351 PHE B O 1
ATOM 8095 N N . PHE B 1 352 ? 6.684 -22.484 8.016 1 97.94 352 PHE B N 1
ATOM 8096 C CA . PHE B 1 352 ? 6.121 -22.719 6.695 1 97.94 352 PHE B CA 1
ATOM 8097 C C . PHE B 1 352 ? 7.074 -23.547 5.844 1 97.94 352 PHE B C 1
ATOM 8099 O O . PHE B 1 352 ? 8.289 -23.406 5.938 1 97.94 352 PHE B O 1
ATOM 8106 N N . VAL B 1 353 ? 6.52 -24.406 5.051 1 98.12 353 VAL B N 1
ATOM 8107 C CA . VAL B 1 353 ? 7.281 -25.281 4.16 1 98.12 353 VAL B CA 1
ATOM 8108 C C . VAL B 1 353 ? 6.785 -25.109 2.727 1 98.12 353 VAL B C 1
ATOM 8110 O O . VAL B 1 353 ? 5.578 -25.109 2.477 1 98.12 353 VAL B O 1
ATOM 8113 N N . GLY B 1 354 ? 7.691 -24.875 1.896 1 97.19 354 GLY B N 1
ATOM 8114 C CA . GLY B 1 354 ? 7.406 -24.875 0.471 1 97.19 354 GLY B CA 1
ATOM 8115 C C . GLY B 1 354 ? 8 -26.078 -0.251 1 97.19 354 GLY B C 1
ATOM 8116 O O . GLY B 1 354 ? 9.117 -26.5 0.057 1 97.19 354 GLY B O 1
ATOM 8117 N N . VAL B 1 355 ? 7.242 -26.578 -1.184 1 95.94 355 VAL B N 1
ATOM 8118 C CA . VAL B 1 355 ? 7.746 -27.734 -1.922 1 95.94 355 VAL B CA 1
ATOM 8119 C C . VAL B 1 355 ? 7.848 -27.391 -3.406 1 95.94 355 VAL B C 1
ATOM 8121 O O . VAL B 1 355 ? 7.27 -26.406 -3.863 1 95.94 355 VAL B O 1
ATOM 8124 N N . HIS B 1 356 ? 8.57 -28.172 -4.133 1 93.56 356 HIS B N 1
ATOM 8125 C CA . HIS B 1 356 ? 8.891 -27.969 -5.539 1 93.56 356 HIS B CA 1
ATOM 8126 C C . HIS B 1 356 ? 7.629 -27.875 -6.387 1 93.56 356 HIS B C 1
ATOM 8128 O O . HIS B 1 356 ? 7.574 -27.078 -7.328 1 93.56 356 HIS B O 1
ATOM 8134 N N . GLN B 1 357 ? 6.559 -28.562 -6.062 1 87.12 357 GLN B N 1
ATOM 8135 C CA . GLN B 1 357 ? 5.32 -28.562 -6.836 1 87.12 357 GLN B CA 1
ATOM 8136 C C . GLN B 1 357 ? 4.406 -27.422 -6.422 1 87.12 357 GLN B C 1
ATOM 8138 O O . GLN B 1 357 ? 3.184 -27.516 -6.539 1 87.12 357 GLN B O 1
ATOM 8143 N N . SER B 1 358 ? 4.941 -26.438 -5.805 1 89.25 358 SER B N 1
ATOM 8144 C CA . SER B 1 358 ? 4.328 -25.141 -5.566 1 89.25 358 SER B CA 1
ATOM 8145 C C . SER B 1 358 ? 3.189 -25.234 -4.555 1 89.25 358 SER B C 1
ATOM 8147 O O . SER B 1 358 ? 2.104 -24.703 -4.781 1 89.25 358 SER B O 1
ATOM 8149 N N . GLN B 1 359 ? 3.438 -26 -3.561 1 91.56 359 GLN B N 1
ATOM 8150 C CA . GLN B 1 359 ? 2.525 -26.047 -2.422 1 91.56 359 GLN B CA 1
ATOM 8151 C C . GLN B 1 359 ? 3.176 -25.469 -1.171 1 91.56 359 GLN B C 1
ATOM 8153 O O . GLN B 1 359 ? 4.398 -25.516 -1.02 1 91.56 359 GLN B O 1
ATOM 8158 N N . MET B 1 360 ? 2.338 -24.875 -0.361 1 94.5 360 MET B N 1
ATOM 8159 C CA . MET B 1 360 ? 2.799 -24.312 0.904 1 94.5 360 MET B CA 1
ATOM 8160 C C . MET B 1 360 ? 2.104 -24.984 2.084 1 94.5 360 MET B C 1
ATOM 8162 O O . MET B 1 360 ? 0.891 -25.188 2.057 1 94.5 360 MET B O 1
ATOM 8166 N N . TYR B 1 361 ? 2.867 -25.328 3.062 1 96 361 TYR B N 1
ATOM 8167 C CA . TYR B 1 361 ? 2.342 -25.922 4.285 1 96 361 TYR B CA 1
ATOM 8168 C C . TYR B 1 361 ? 2.709 -25.094 5.504 1 96 361 TYR B C 1
ATOM 8170 O O . TYR B 1 361 ? 3.771 -24.469 5.535 1 96 361 TYR B O 1
ATOM 8178 N N . ARG B 1 362 ? 1.826 -25.062 6.441 1 96.19 362 ARG B N 1
ATOM 8179 C CA . ARG B 1 362 ? 2.107 -24.5 7.758 1 96.19 362 ARG B CA 1
ATOM 8180 C C . ARG B 1 362 ? 2.227 -25.594 8.812 1 96.19 362 ARG B C 1
ATOM 8182 O O . ARG B 1 362 ? 1.318 -26.422 8.969 1 96.19 362 ARG B O 1
ATOM 8189 N N . PHE B 1 363 ? 3.312 -25.625 9.461 1 95.94 363 PHE B N 1
ATOM 8190 C CA . PHE B 1 363 ? 3.58 -26.641 10.469 1 95.94 363 PHE B CA 1
ATOM 8191 C C . PHE B 1 363 ? 3.504 -26.047 11.875 1 95.94 363 PHE B C 1
ATOM 8193 O O . PHE B 1 363 ? 3.807 -24.875 12.078 1 95.94 363 PHE B O 1
ATOM 8200 N N . SER B 1 364 ? 3.078 -26.859 12.773 1 93.94 364 SER B N 1
ATOM 8201 C CA . SER B 1 364 ? 3.189 -26.578 14.203 1 93.94 364 SER B CA 1
ATOM 8202 C C . SER B 1 364 ? 4.047 -27.641 14.898 1 93.94 364 SER B C 1
ATOM 8204 O O . SER B 1 364 ? 3.908 -28.828 14.633 1 93.94 364 SER B O 1
ATOM 8206 N N . LEU B 1 365 ? 4.906 -27.25 15.711 1 89.69 365 LEU B N 1
ATOM 8207 C CA . LEU B 1 365 ? 5.785 -28.172 16.406 1 89.69 365 LEU B CA 1
ATOM 8208 C C . LEU B 1 365 ? 5.023 -28.938 17.5 1 89.69 365 LEU B C 1
ATOM 8210 O O . LEU B 1 365 ? 5.258 -30.125 17.719 1 89.69 365 LEU B O 1
ATOM 8214 N N . VAL B 1 366 ? 4.137 -28.125 18.188 1 86.81 366 VAL B N 1
ATOM 8215 C CA . VAL B 1 366 ? 3.395 -28.766 19.266 1 86.81 366 VAL B CA 1
ATOM 8216 C C . VAL B 1 366 ? 1.909 -28.438 19.141 1 86.81 366 VAL B C 1
ATOM 8218 O O . VAL B 1 366 ? 1.493 -27.297 19.375 1 86.81 366 VAL B O 1
ATOM 8221 N N . PRO B 1 367 ? 1.037 -29.344 18.844 1 88 367 PRO B N 1
ATOM 8222 C CA . PRO B 1 367 ? 1.356 -30.688 18.359 1 88 367 PRO B CA 1
ATOM 8223 C C . PRO B 1 367 ? 1.937 -30.688 16.953 1 88 367 PRO B C 1
ATOM 8225 O O . PRO B 1 367 ? 1.694 -29.75 16.188 1 88 367 PRO B O 1
ATOM 8228 N N . TRP B 1 368 ? 2.738 -31.656 16.703 1 91.5 368 TRP B N 1
ATOM 8229 C CA . TRP B 1 368 ? 3.312 -31.781 15.367 1 91.5 368 TRP B CA 1
ATOM 8230 C C . TRP B 1 368 ? 2.219 -31.984 14.328 1 91.5 368 TRP B C 1
ATOM 8232 O O . TRP B 1 368 ? 1.55 -33.031 14.312 1 91.5 368 TRP B O 1
ATOM 8242 N N . SER B 1 369 ? 1.956 -30.953 13.562 1 92.56 369 SER B N 1
ATOM 8243 C CA . SER B 1 369 ? 0.906 -31.016 12.547 1 92.56 369 SER B CA 1
ATOM 8244 C C . SER B 1 369 ? 1.245 -30.125 11.352 1 92.56 369 SER B C 1
ATOM 8246 O O . SER B 1 369 ? 2.039 -29.188 11.461 1 92.56 369 SER B O 1
ATOM 8248 N N . ALA B 1 370 ? 0.747 -30.578 10.234 1 94.06 370 ALA B N 1
ATOM 8249 C CA . ALA B 1 370 ? 0.943 -29.844 8.984 1 94.06 370 ALA B CA 1
ATOM 8250 C C . ALA B 1 370 ? -0.394 -29.5 8.328 1 94.06 370 ALA B C 1
ATOM 8252 O O . ALA B 1 370 ? -1.281 -30.359 8.25 1 94.06 370 ALA B O 1
ATOM 8253 N N . GLN B 1 371 ? -0.534 -28.234 7.973 1 92.69 371 GLN B N 1
ATOM 8254 C CA . GLN B 1 371 ? -1.736 -27.781 7.281 1 92.69 371 GLN B CA 1
ATOM 8255 C C . GLN B 1 371 ? -1.398 -27.203 5.906 1 92.69 371 GLN B C 1
ATOM 8257 O O . GLN B 1 371 ? -0.501 -26.375 5.777 1 92.69 371 GLN B O 1
ATOM 8262 N N . LEU B 1 372 ? -2.107 -27.75 4.941 1 90.44 372 LEU B N 1
ATOM 8263 C CA . LEU B 1 372 ? -1.956 -27.188 3.604 1 90.44 372 LEU B CA 1
ATOM 8264 C C . LEU B 1 372 ? -2.557 -25.797 3.535 1 90.44 372 LEU B C 1
ATOM 8266 O O . LEU B 1 372 ? -3.752 -25.609 3.771 1 90.44 372 LEU B O 1
ATOM 8270 N N . VAL B 1 373 ? -1.733 -24.828 3.232 1 89.75 373 VAL B N 1
ATOM 8271 C CA . VAL B 1 373 ? -2.197 -23.453 3.285 1 89.75 373 VAL B CA 1
ATOM 8272 C C . VAL B 1 373 ? -2.469 -22.938 1.872 1 89.75 373 VAL B C 1
ATOM 8274 O O . VAL B 1 373 ? -3.352 -22.109 1.665 1 89.75 373 VAL B O 1
ATOM 8277 N N . ARG B 1 374 ? -1.674 -23.391 0.919 1 87.69 374 ARG B N 1
ATOM 8278 C CA . ARG B 1 374 ? -1.841 -22.891 -0.446 1 87.69 374 ARG B CA 1
ATOM 8279 C C . ARG B 1 374 ? -1.472 -23.969 -1.463 1 87.69 374 ARG B C 1
ATOM 8281 O O . ARG B 1 374 ? -0.491 -24.688 -1.28 1 87.69 374 ARG B O 1
ATOM 8288 N N . THR B 1 375 ? -2.311 -23.969 -2.443 1 86.44 375 THR B N 1
ATOM 8289 C CA . THR B 1 375 ? -2.021 -24.828 -3.586 1 86.44 375 THR B CA 1
ATOM 8290 C C . THR B 1 375 ? -1.907 -24 -4.867 1 86.44 375 THR B C 1
ATOM 8292 O O . THR B 1 375 ? -2.77 -23.172 -5.156 1 86.44 375 THR B O 1
ATOM 8295 N N . CYS B 1 376 ? -0.843 -24.109 -5.492 1 84.69 376 CYS B N 1
ATOM 8296 C CA . CYS B 1 376 ? -0.643 -23.406 -6.754 1 84.69 376 CYS B CA 1
ATOM 8297 C C . CYS B 1 376 ? -0.256 -24.375 -7.863 1 84.69 376 CYS B C 1
ATOM 8299 O O . CYS B 1 376 ? 0.169 -25.5 -7.586 1 84.69 376 CYS B O 1
ATOM 8301 N N . SER B 1 377 ? -0.524 -23.875 -9.039 1 82.69 377 SER B N 1
ATOM 8302 C CA . SER B 1 377 ? -0.196 -24.719 -10.18 1 82.69 377 SER B CA 1
ATOM 8303 C C . SER B 1 377 ? 1.285 -24.625 -10.531 1 82.69 377 SER B C 1
ATOM 8305 O O . SER B 1 377 ? 1.871 -23.547 -10.484 1 82.69 377 SER B O 1
ATOM 8307 N N . ASN B 1 378 ? 1.827 -25.766 -10.758 1 79.88 378 ASN B N 1
ATOM 8308 C CA . ASN B 1 378 ? 3.209 -25.797 -11.227 1 79.88 378 ASN B CA 1
ATOM 8309 C C . ASN B 1 378 ? 3.285 -26.047 -12.734 1 79.88 378 ASN B C 1
ATOM 8311 O O . ASN B 1 378 ? 4.375 -26.203 -13.289 1 79.88 378 ASN B O 1
ATOM 8315 N N . THR B 1 379 ? 2.082 -26.062 -13.273 1 83.56 379 THR B N 1
ATOM 8316 C CA . THR B 1 379 ? 1.99 -26.266 -14.719 1 83.56 379 THR B CA 1
ATOM 8317 C C . THR B 1 379 ? 1.157 -25.156 -15.359 1 83.56 379 THR B C 1
ATOM 8319 O O . THR B 1 379 ? 0.576 -24.328 -14.664 1 83.56 379 THR B O 1
ATOM 8322 N N . ALA B 1 380 ? 1.188 -25.266 -16.656 1 88.12 380 ALA B N 1
ATOM 8323 C CA . ALA B 1 380 ? 0.432 -24.266 -17.406 1 88.12 380 ALA B CA 1
ATOM 8324 C C . ALA B 1 380 ? -1.062 -24.391 -17.125 1 88.12 380 ALA B C 1
ATOM 8326 O O . ALA B 1 380 ? -1.593 -25.5 -17 1 88.12 380 ALA B O 1
ATOM 8327 N N . VAL B 1 381 ? -1.7 -23.297 -17.016 1 91.62 381 VAL B N 1
ATOM 8328 C CA . VAL B 1 381 ? -3.156 -23.25 -16.953 1 91.62 381 VAL B CA 1
ATOM 8329 C C . VAL B 1 381 ? -3.732 -23.062 -18.359 1 91.62 381 VAL B C 1
ATOM 8331 O O . VAL B 1 381 ? -3.521 -22.031 -18.984 1 91.62 381 VAL B O 1
ATOM 8334 N N . ASN B 1 382 ? -4.535 -24.031 -18.766 1 93.81 382 ASN B N 1
ATOM 8335 C CA . ASN B 1 382 ? -5.012 -24.062 -20.141 1 93.81 382 ASN B CA 1
ATOM 8336 C C . ASN B 1 382 ? -6.246 -23.172 -20.328 1 93.81 382 ASN B C 1
ATOM 8338 O O . ASN B 1 382 ? -6.441 -22.578 -21.375 1 93.81 382 ASN B O 1
ATOM 8342 N N . HIS B 1 383 ? -7.039 -23.219 -19.375 1 94.38 383 HIS B N 1
ATOM 8343 C CA . HIS B 1 383 ? -8.32 -22.531 -19.484 1 94.38 383 HIS B CA 1
ATOM 8344 C C . HIS B 1 383 ? -8.875 -22.172 -18.109 1 94.38 383 HIS B C 1
ATOM 8346 O O . HIS B 1 383 ? -8.492 -22.781 -17.109 1 94.38 383 HIS B O 1
ATOM 8352 N N . ALA B 1 384 ? -9.672 -21.172 -18.125 1 93.69 384 ALA B N 1
ATOM 8353 C CA . ALA B 1 384 ? -10.336 -20.75 -16.891 1 93.69 384 ALA B CA 1
ATOM 8354 C C . ALA B 1 384 ? -11.727 -20.188 -17.188 1 93.69 384 ALA B C 1
ATOM 8356 O O . ALA B 1 384 ? -11.977 -19.656 -18.266 1 93.69 384 ALA B O 1
ATOM 8357 N N . ALA B 1 385 ? -12.648 -20.406 -16.234 1 93.31 385 ALA B N 1
ATOM 8358 C CA . ALA B 1 385 ? -14.008 -19.906 -16.391 1 93.31 385 ALA B CA 1
ATOM 8359 C C . ALA B 1 385 ? -14.586 -19.469 -15.039 1 93.31 385 ALA B C 1
ATOM 8361 O O . ALA B 1 385 ? -14.289 -20.078 -14.008 1 93.31 385 ALA B O 1
ATOM 8362 N N . PHE B 1 386 ? -15.445 -18.422 -15.117 1 91.56 386 PHE B N 1
ATOM 8363 C CA . PHE B 1 386 ? -16.188 -17.984 -13.938 1 91.56 386 PHE B CA 1
ATOM 8364 C C . PHE B 1 386 ? -17.547 -18.641 -13.883 1 91.56 386 PHE B C 1
ATOM 8366 O O . PHE B 1 386 ? -18.125 -18.984 -14.922 1 91.56 386 PHE B O 1
ATOM 8373 N N . ALA B 1 387 ? -17.953 -18.812 -12.617 1 87.5 387 ALA B N 1
ATOM 8374 C CA . ALA B 1 387 ? -19.359 -19.125 -12.477 1 87.5 387 ALA B CA 1
ATOM 8375 C C . ALA B 1 387 ? -20.234 -17.938 -12.875 1 87.5 387 ALA B C 1
ATOM 8377 O O . ALA B 1 387 ? -19.828 -16.781 -12.711 1 87.5 387 ALA B O 1
ATOM 8378 N N . ARG B 1 388 ? -21.344 -18.266 -13.414 1 81.31 388 ARG B N 1
ATOM 8379 C CA . ARG B 1 388 ? -22.188 -17.188 -13.922 1 81.31 388 ARG B CA 1
ATOM 8380 C C . ARG B 1 388 ? -22.609 -16.25 -12.805 1 81.31 388 ARG B C 1
ATOM 8382 O O . ARG B 1 388 ? -22.969 -16.688 -11.711 1 81.31 388 ARG B O 1
ATOM 8389 N N . GLY B 1 389 ? -22.469 -15.023 -13.062 1 77 389 GLY B N 1
ATOM 8390 C CA . GLY B 1 389 ? -23.031 -13.992 -12.203 1 77 389 GLY B CA 1
ATOM 8391 C C . GLY B 1 389 ? -22.156 -13.633 -11.031 1 77 389 GLY B C 1
ATOM 8392 O O . GLY B 1 389 ? -22.531 -12.836 -10.18 1 77 389 GLY B O 1
ATOM 8393 N N . THR B 1 390 ? -21.031 -14.336 -10.945 1 80.31 390 THR B N 1
ATOM 8394 C CA . THR B 1 390 ? -20.188 -13.992 -9.805 1 80.31 390 THR B CA 1
ATOM 8395 C C . THR B 1 390 ? -18.719 -13.938 -10.211 1 80.31 390 THR B C 1
ATOM 8397 O O . THR B 1 390 ? -18.25 -14.758 -11.008 1 80.31 390 THR B O 1
ATOM 8400 N N . ASP B 1 391 ? -18.016 -12.977 -9.594 1 83.25 391 ASP B N 1
ATOM 8401 C CA . ASP B 1 391 ? -16.562 -12.859 -9.773 1 83.25 391 ASP B CA 1
ATOM 8402 C C . ASP B 1 391 ? -15.812 -13.602 -8.68 1 83.25 391 ASP B C 1
ATOM 8404 O O . ASP B 1 391 ? -14.586 -13.523 -8.602 1 83.25 391 ASP B O 1
ATOM 8408 N N . GLU B 1 392 ? -16.562 -14.414 -7.941 1 86.31 392 GLU B N 1
ATOM 8409 C CA . GLU B 1 392 ? -15.938 -14.977 -6.746 1 86.31 392 GLU B CA 1
ATOM 8410 C C . GLU B 1 392 ? -15.523 -16.422 -6.969 1 86.31 392 GLU B C 1
ATOM 8412 O O . GLU B 1 392 ? -14.734 -16.984 -6.203 1 86.31 392 GLU B O 1
ATOM 8417 N N . LEU B 1 393 ? -16.109 -17.047 -7.953 1 89.44 393 LEU B N 1
ATOM 8418 C CA . LEU B 1 393 ? -15.828 -18.469 -8.188 1 89.44 393 LEU B CA 1
ATOM 8419 C C . LEU B 1 393 ? -15.156 -18.672 -9.539 1 89.44 393 LEU B C 1
ATOM 8421 O O . LEU B 1 393 ? -15.727 -18.328 -10.578 1 89.44 393 LEU B O 1
ATOM 8425 N N . LEU B 1 394 ? -13.984 -19.25 -9.469 1 92.38 394 LEU B N 1
ATOM 8426 C CA . LEU B 1 394 ? -13.18 -19.5 -10.656 1 92.38 394 LEU B CA 1
ATOM 8427 C C . LEU B 1 394 ? -12.844 -20.984 -10.789 1 92.38 394 LEU B C 1
ATOM 8429 O O . LEU B 1 394 ? -12.523 -21.641 -9.797 1 92.38 394 LEU B O 1
ATOM 8433 N N . VAL B 1 395 ? -13 -21.469 -11.992 1 94.69 395 VAL B N 1
ATOM 8434 C CA . VAL B 1 395 ? -12.594 -22.844 -12.289 1 94.69 395 VAL B CA 1
ATOM 8435 C C . VAL B 1 395 ? -11.438 -22.828 -13.289 1 94.69 395 VAL B C 1
ATOM 8437 O O . VAL B 1 395 ? -11.453 -22.047 -14.25 1 94.69 395 VAL B O 1
ATOM 8440 N N . THR B 1 396 ? -10.445 -23.609 -13.016 1 93.81 396 THR B N 1
ATOM 8441 C CA . THR B 1 396 ? -9.305 -23.656 -13.922 1 93.81 396 THR B CA 1
ATOM 8442 C C . THR B 1 396 ? -9.094 -25.062 -14.461 1 93.81 396 THR B C 1
ATOM 8444 O O . THR B 1 396 ? -9.406 -26.047 -13.781 1 93.81 396 THR B O 1
ATOM 8447 N N . ALA B 1 397 ? -8.648 -25.172 -15.719 1 95.81 397 ALA B N 1
ATOM 8448 C CA . ALA B 1 397 ? -8.273 -26.422 -16.375 1 95.81 397 ALA B CA 1
ATOM 8449 C C . ALA B 1 397 ? -6.758 -26.516 -16.531 1 95.81 397 ALA B C 1
ATOM 8451 O O . ALA B 1 397 ? -6.137 -25.656 -17.156 1 95.81 397 ALA B O 1
ATOM 8452 N N . GLU B 1 398 ? -6.223 -27.578 -16.031 1 92.62 398 GLU B N 1
ATOM 8453 C CA . GLU B 1 398 ? -4.785 -27.812 -16.047 1 92.62 398 GLU B CA 1
ATOM 8454 C C . GLU B 1 398 ? -4.477 -29.281 -16.344 1 92.62 398 GLU B C 1
ATOM 8456 O O . GLU B 1 398 ? -5.383 -30.109 -16.438 1 92.62 398 GLU B O 1
ATOM 8461 N N . PRO B 1 399 ? -3.154 -29.5 -16.562 1 92 399 PRO B N 1
ATOM 8462 C CA . PRO B 1 399 ? -2.816 -30.922 -16.672 1 92 399 PRO B CA 1
ATOM 8463 C C . PRO B 1 399 ? -3.119 -31.688 -15.398 1 92 399 PRO B C 1
ATOM 8465 O O . PRO B 1 399 ? -2.715 -31.281 -14.312 1 92 399 PRO B O 1
ATOM 8468 N N . GLU B 1 400 ? -3.971 -32.656 -15.5 1 90.62 400 GLU B N 1
ATOM 8469 C CA . GLU B 1 400 ? -4.285 -33.656 -14.508 1 90.62 400 GLU B CA 1
ATOM 8470 C C . GLU B 1 400 ? -5.301 -33.156 -13.492 1 90.62 400 GLU B C 1
ATOM 8472 O O . GLU B 1 400 ? -5.777 -33.906 -12.648 1 90.62 400 GLU B O 1
ATOM 8477 N N . LYS B 1 401 ? -5.59 -31.938 -13.57 1 90.06 401 LYS B N 1
ATOM 8478 C CA . LYS B 1 401 ? -6.469 -31.484 -12.5 1 90.06 401 LYS B CA 1
ATOM 8479 C C . LYS B 1 401 ? -7.406 -30.375 -12.992 1 90.06 401 LYS B C 1
ATOM 8481 O O . LYS B 1 401 ? -7.09 -29.672 -13.945 1 90.06 401 LYS B O 1
ATOM 8486 N N . VAL B 1 402 ? -8.562 -30.25 -12.406 1 94.62 402 VAL B N 1
ATOM 8487 C CA . VAL B 1 402 ? -9.539 -29.156 -12.461 1 94.62 402 VAL B CA 1
ATOM 8488 C C . VAL B 1 402 ? -9.734 -28.578 -11.055 1 94.62 402 VAL B C 1
ATOM 8490 O O . VAL B 1 402 ? -9.977 -29.328 -10.102 1 94.62 402 VAL B O 1
ATOM 8493 N N . ARG B 1 403 ? -9.562 -27.312 -10.992 1 92.31 403 ARG B N 1
ATOM 8494 C CA . ARG B 1 403 ? -9.617 -26.703 -9.664 1 92.31 403 ARG B CA 1
ATOM 8495 C C . ARG B 1 403 ? -10.672 -25.609 -9.617 1 92.31 403 ARG B C 1
ATOM 8497 O O . ARG B 1 403 ? -10.867 -24.891 -10.594 1 92.31 403 ARG B O 1
ATOM 8504 N N . VAL B 1 404 ? -11.312 -25.562 -8.477 1 92.88 404 VAL B N 1
ATOM 8505 C CA . VAL B 1 404 ? -12.266 -24.484 -8.203 1 92.88 404 VAL B CA 1
ATOM 8506 C C . VAL B 1 404 ? -11.719 -23.562 -7.121 1 92.88 404 VAL B C 1
ATOM 8508 O O . VAL B 1 404 ? -11.312 -24.031 -6.051 1 92.88 404 VAL B O 1
ATOM 8511 N N . PHE B 1 405 ? -11.727 -22.281 -7.41 1 90.38 405 PHE B N 1
ATOM 8512 C CA . PHE B 1 405 ? -11.188 -21.312 -6.473 1 90.38 405 PHE B CA 1
ATOM 8513 C C . PHE B 1 405 ? -12.281 -20.359 -6 1 90.38 405 PHE B C 1
ATOM 8515 O O . PHE B 1 405 ? -13.133 -19.953 -6.789 1 90.38 405 PHE B O 1
ATOM 8522 N N . ASN B 1 406 ? -12.266 -20.141 -4.727 1 88.81 406 ASN B N 1
ATOM 8523 C CA . ASN B 1 406 ? -12.969 -18.984 -4.191 1 88.81 406 ASN B CA 1
ATOM 8524 C C . ASN B 1 406 ? -12.086 -17.734 -4.184 1 88.81 406 ASN B C 1
ATOM 8526 O O . ASN B 1 406 ? -11.133 -17.656 -3.402 1 88.81 406 ASN B O 1
ATOM 8530 N N . LEU B 1 407 ? -12.391 -16.719 -4.938 1 85.69 407 LEU B N 1
ATOM 8531 C CA . LEU B 1 407 ? -11.508 -15.57 -5.145 1 85.69 407 LEU B CA 1
ATOM 8532 C C . LEU B 1 407 ? -11.68 -14.547 -4.031 1 85.69 407 LEU B C 1
ATOM 8534 O O . LEU B 1 407 ? -10.852 -13.641 -3.883 1 85.69 407 LEU B O 1
ATOM 8538 N N . LYS B 1 408 ? -12.703 -14.594 -3.316 1 74.94 408 LYS B N 1
ATOM 8539 C CA . LYS B 1 408 ? -12.836 -13.742 -2.141 1 74.94 408 LYS B CA 1
ATOM 8540 C C . LYS B 1 408 ? -11.867 -14.156 -1.042 1 74.94 408 LYS B C 1
ATOM 8542 O O . LYS B 1 408 ? -11.234 -13.312 -0.406 1 74.94 408 LYS B O 1
ATOM 8547 N N . LEU B 1 409 ? -11.742 -15.438 -0.952 1 74 409 LEU B N 1
ATOM 8548 C CA . LEU B 1 409 ? -10.844 -16 0.055 1 74 409 LEU B CA 1
ATOM 8549 C C . LEU B 1 409 ? -9.484 -16.328 -0.55 1 74 409 LEU B C 1
ATOM 8551 O O . LEU B 1 409 ? -8.516 -16.562 0.179 1 74 409 LEU B O 1
ATOM 8555 N N . MET B 1 410 ? -9.438 -16.328 -1.84 1 76.75 410 MET B N 1
ATOM 8556 C CA . MET B 1 410 ? -8.242 -16.672 -2.605 1 76.75 410 MET B CA 1
ATOM 8557 C C . MET B 1 410 ? -7.77 -18.078 -2.252 1 76.75 410 MET B C 1
ATOM 8559 O O . MET B 1 410 ? -6.578 -18.297 -2.008 1 76.75 410 MET B O 1
ATOM 8563 N N . LEU B 1 411 ? -8.742 -18.984 -2.111 1 81.25 411 LEU B N 1
ATOM 8564 C CA . LEU B 1 411 ? -8.445 -20.375 -1.732 1 81.25 411 LEU B CA 1
ATOM 8565 C C . LEU B 1 411 ? -9.047 -21.344 -2.738 1 81.25 411 LEU B C 1
ATOM 8567 O O . LEU B 1 411 ? -10.125 -21.109 -3.277 1 81.25 411 LEU B O 1
ATOM 8571 N N . GLU B 1 412 ? -8.305 -22.391 -2.951 1 87.56 412 GLU B N 1
ATOM 8572 C CA . GLU B 1 412 ? -8.883 -23.516 -3.664 1 87.56 412 GLU B CA 1
ATOM 8573 C C . GLU B 1 412 ? -9.914 -24.25 -2.807 1 87.56 412 GLU B C 1
ATOM 8575 O O . GLU B 1 412 ? -9.641 -24.578 -1.653 1 87.56 412 GLU B O 1
ATOM 8580 N N . ILE B 1 413 ? -11.086 -24.547 -3.389 1 87.69 413 ILE B N 1
ATOM 8581 C CA . ILE B 1 413 ? -12.141 -25.094 -2.547 1 87.69 413 ILE B CA 1
ATOM 8582 C C . ILE B 1 413 ? -12.484 -26.516 -3.021 1 87.69 413 ILE B C 1
ATOM 8584 O O . ILE B 1 413 ? -13 -27.328 -2.248 1 87.69 413 ILE B O 1
ATOM 8588 N N . ARG B 1 414 ? -12.297 -26.797 -4.328 1 90.31 414 ARG B N 1
ATOM 8589 C CA . ARG B 1 414 ? -12.562 -28.125 -4.875 1 90.31 414 ARG B CA 1
ATOM 8590 C C . ARG B 1 414 ? -11.523 -28.5 -5.926 1 90.31 414 ARG B C 1
ATOM 8592 O O . ARG B 1 414 ? -10.906 -27.625 -6.539 1 90.31 414 ARG B O 1
ATOM 8599 N N . ARG B 1 415 ? -11.398 -29.844 -6.043 1 90.19 415 ARG B N 1
ATOM 8600 C CA . ARG B 1 415 ? -10.438 -30.312 -7.039 1 90.19 415 ARG B CA 1
ATOM 8601 C C . ARG B 1 415 ? -10.867 -31.672 -7.609 1 90.19 415 ARG B C 1
ATOM 8603 O O . ARG B 1 415 ? -11.469 -32.469 -6.906 1 90.19 415 ARG B O 1
ATOM 8610 N N . TYR B 1 416 ? -10.688 -31.828 -8.891 1 92.81 416 TYR B N 1
ATOM 8611 C CA . TYR B 1 416 ? -10.758 -33.125 -9.57 1 92.81 416 TYR B CA 1
ATOM 8612 C C . TYR B 1 416 ? -9.398 -33.5 -10.156 1 92.81 416 TYR B C 1
ATOM 8614 O O . TYR B 1 416 ? -8.766 -32.688 -10.844 1 92.81 416 TYR B O 1
ATOM 8622 N N . VAL B 1 417 ? -8.984 -34.719 -9.797 1 89.75 417 VAL B N 1
ATOM 8623 C CA . VAL B 1 417 ? -7.672 -35.156 -10.266 1 89.75 417 VAL B CA 1
ATOM 8624 C C . VAL B 1 417 ? -7.824 -36.344 -11.219 1 89.75 417 VAL B C 1
ATOM 8626 O O . VAL B 1 417 ? -8.539 -37.281 -10.922 1 89.75 417 VAL B O 1
ATOM 8629 N N . ARG B 1 418 ? -7.281 -36.188 -12.328 1 92.44 418 ARG B N 1
ATOM 8630 C CA . ARG B 1 418 ? -7.18 -37.25 -13.32 1 92.44 418 ARG B CA 1
ATOM 8631 C C . ARG B 1 418 ? -5.746 -37.406 -13.82 1 92.44 418 ARG B C 1
ATOM 8633 O O . ARG B 1 418 ? -5.32 -36.719 -14.734 1 92.44 418 ARG B O 1
ATOM 8640 N N . ILE B 1 419 ? -5.074 -38.438 -13.297 1 89.44 419 ILE B N 1
ATOM 8641 C CA . ILE B 1 419 ? -3.641 -38.625 -13.508 1 89.44 419 ILE B CA 1
ATOM 8642 C C . ILE B 1 419 ? -3.377 -39 -14.961 1 89.44 419 ILE B C 1
ATOM 8644 O O . ILE B 1 419 ? -4.078 -39.844 -15.516 1 89.44 419 ILE B O 1
ATOM 8648 N N . GLY B 1 420 ? -2.51 -38.375 -15.555 1 90.25 420 GLY B N 1
ATOM 8649 C CA . GLY B 1 420 ? -2.051 -38.75 -16.891 1 90.25 420 GLY B CA 1
ATOM 8650 C C . GLY B 1 420 ? -2.859 -38.125 -18 1 90.25 420 GLY B C 1
ATOM 8651 O O . GLY B 1 420 ? -2.613 -38.375 -19.172 1 90.25 420 GLY B O 1
ATOM 8652 N N . ARG B 1 421 ? -3.826 -37.375 -17.641 1 94.62 421 ARG B N 1
ATOM 8653 C CA . ARG B 1 421 ? -4.652 -36.688 -18.625 1 94.62 421 ARG B CA 1
ATOM 8654 C C . ARG B 1 421 ? -4.57 -35.156 -18.453 1 94.62 421 ARG B C 1
ATOM 8656 O O . ARG B 1 421 ? -4.152 -34.688 -17.391 1 94.62 421 ARG B O 1
ATOM 8663 N N . GLU B 1 422 ? -4.887 -34.531 -19.516 1 96.19 422 GLU B N 1
ATOM 8664 C CA . GLU B 1 422 ? -4.824 -33.062 -19.484 1 96.19 422 GLU B CA 1
ATOM 8665 C C . GLU B 1 422 ? -6.176 -32.469 -19.828 1 96.19 422 GLU B C 1
ATOM 8667 O O . GLU B 1 422 ? -6.758 -32.781 -20.875 1 96.19 422 GLU B O 1
ATOM 8672 N N . CYS B 1 423 ? -6.645 -31.656 -18.938 1 97 423 CYS B N 1
ATOM 8673 C CA . CYS B 1 423 ? -7.863 -30.906 -19.234 1 97 423 CYS B CA 1
ATOM 8674 C C . CYS B 1 423 ? -7.555 -29.672 -20.062 1 97 423 CYS B C 1
ATOM 8676 O O . CYS B 1 423 ? -6.758 -28.828 -19.656 1 97 423 CYS B O 1
ATOM 8678 N N . LYS B 1 424 ? -8.219 -29.531 -21.219 1 97 424 LYS B N 1
ATOM 8679 C CA . LYS B 1 424 ? -7.871 -28.484 -22.172 1 97 424 LYS B CA 1
ATOM 8680 C C . LYS B 1 424 ? -8.867 -27.328 -22.109 1 97 424 LYS B C 1
ATOM 8682 O O . LYS B 1 424 ? -8.523 -26.188 -22.438 1 97 424 LYS B O 1
ATOM 8687 N N . SER B 1 425 ? -10.086 -27.656 -21.781 1 96.88 425 SER B N 1
ATOM 8688 C CA . SER B 1 425 ? -11.148 -26.656 -21.828 1 96.88 425 SER B CA 1
ATOM 8689 C C . SER B 1 425 ? -12.227 -26.938 -20.781 1 96.88 425 SER B C 1
ATOM 8691 O O . SER B 1 425 ? -12.32 -28.062 -20.281 1 96.88 425 SER B O 1
ATOM 8693 N N . LEU B 1 426 ? -12.953 -25.859 -20.484 1 96.62 426 LEU B N 1
ATOM 8694 C CA . LEU B 1 426 ? -14.039 -26.078 -19.531 1 96.62 426 LEU B CA 1
ATOM 8695 C C . LEU B 1 426 ? -15.078 -24.969 -19.625 1 96.62 426 LEU B C 1
ATOM 8697 O O . LEU B 1 426 ? -14.82 -23.922 -20.219 1 96.62 426 LEU B O 1
ATOM 8701 N N . CYS B 1 427 ? -16.219 -25.234 -19.156 1 94.75 427 CYS B N 1
ATOM 8702 C CA . CYS B 1 427 ? -17.281 -24.25 -18.938 1 94.75 427 CYS B CA 1
ATOM 8703 C C . CYS B 1 427 ? -18.141 -24.625 -17.734 1 94.75 427 CYS B C 1
ATOM 8705 O O . CYS B 1 427 ? -18.125 -25.781 -17.297 1 94.75 427 CYS B O 1
ATOM 8707 N N . VAL B 1 428 ? -18.781 -23.656 -17.234 1 94.19 428 VAL B N 1
ATOM 8708 C CA . VAL B 1 428 ? -19.594 -23.875 -16.047 1 94.19 428 VAL B CA 1
ATOM 8709 C C . VAL B 1 428 ? -21.078 -23.656 -16.391 1 94.19 428 VAL B C 1
ATOM 8711 O O . VAL B 1 428 ? -21.422 -22.672 -17.047 1 94.19 428 VAL B O 1
ATOM 8714 N N . ARG B 1 429 ? -21.812 -24.625 -15.93 1 91.88 429 ARG B N 1
ATOM 8715 C CA . ARG B 1 429 ? -23.25 -24.453 -16.109 1 91.88 429 ARG B CA 1
ATOM 8716 C C . ARG B 1 429 ? -23.75 -23.188 -15.43 1 91.88 429 ARG B C 1
ATOM 8718 O O . ARG B 1 429 ? -23.203 -22.781 -14.391 1 91.88 429 ARG B O 1
ATOM 8725 N N . HIS B 1 430 ? -24.812 -22.625 -15.969 1 86.38 430 HIS B N 1
ATOM 8726 C CA . HIS B 1 430 ? -25.25 -21.312 -15.516 1 86.38 430 HIS B CA 1
ATOM 8727 C C . HIS B 1 430 ? -25.766 -21.375 -14.078 1 86.38 430 HIS B C 1
ATOM 8729 O O . HIS B 1 430 ? -25.703 -20.375 -13.352 1 86.38 430 HIS B O 1
ATOM 8735 N N . ASP B 1 431 ? -26.266 -22.484 -13.727 1 81.62 431 ASP B N 1
ATOM 8736 C CA . ASP B 1 431 ? -26.766 -22.609 -12.359 1 81.62 431 ASP B CA 1
ATOM 8737 C C . ASP B 1 431 ? -25.625 -22.938 -11.391 1 81.62 431 ASP B C 1
ATOM 8739 O O . ASP B 1 431 ? -25.844 -23.016 -10.18 1 81.62 431 ASP B O 1
ATOM 8743 N N . GLY B 1 432 ? -24.469 -23.156 -11.969 1 86.12 432 GLY B N 1
ATOM 8744 C CA . GLY B 1 432 ? -23.281 -23.375 -11.141 1 86.12 432 GLY B CA 1
ATOM 8745 C C . GLY B 1 432 ? -23.188 -24.781 -10.578 1 86.12 432 GLY B C 1
ATOM 8746 O O . GLY B 1 432 ? -22.312 -25.062 -9.766 1 86.12 432 GLY B O 1
ATOM 8747 N N . THR B 1 433 ? -23.953 -25.703 -11.039 1 86.31 433 THR B N 1
ATOM 8748 C CA . THR B 1 433 ? -24.031 -27.016 -10.422 1 86.31 433 THR B CA 1
ATOM 8749 C C . THR B 1 433 ? -23.094 -28 -11.109 1 86.31 433 THR B C 1
ATOM 8751 O O . THR B 1 433 ? -22.719 -29.031 -10.539 1 86.31 433 THR B O 1
ATOM 8754 N N . GLN B 1 434 ? -22.828 -27.719 -12.352 1 92.94 434 GLN B N 1
ATOM 8755 C CA . GLN B 1 434 ? -22.016 -28.641 -13.125 1 92.94 434 GLN B CA 1
ATOM 8756 C C . GLN B 1 434 ? -20.891 -27.906 -13.852 1 92.94 434 GLN B C 1
ATOM 8758 O O . GLN B 1 434 ? -21.031 -26.734 -14.219 1 92.94 434 GLN B O 1
ATOM 8763 N N . ILE B 1 435 ? -19.812 -28.594 -14.016 1 95.88 435 ILE B N 1
ATOM 8764 C CA . ILE B 1 435 ? -18.672 -28.125 -14.781 1 95.88 435 ILE B CA 1
ATOM 8765 C C . ILE B 1 435 ? -18.391 -29.078 -15.938 1 95.88 435 ILE B C 1
ATOM 8767 O O . ILE B 1 435 ? -18.125 -30.266 -15.727 1 95.88 435 ILE B O 1
ATOM 8771 N N . MET B 1 436 ? -18.516 -28.641 -17.125 1 96.94 436 MET B N 1
ATOM 8772 C CA . MET B 1 436 ? -18.125 -29.422 -18.297 1 96.94 436 MET B CA 1
ATOM 8773 C C . MET B 1 436 ? -16.625 -29.297 -18.578 1 96.94 436 MET B C 1
ATOM 8775 O O . MET B 1 436 ? -16.109 -28.172 -18.641 1 96.94 436 MET B O 1
ATOM 8779 N N . THR B 1 437 ? -15.977 -30.391 -18.719 1 98 437 THR B N 1
ATOM 8780 C CA . THR B 1 437 ? -14.531 -30.359 -18.938 1 98 437 THR B CA 1
ATOM 8781 C C . THR B 1 437 ? -14.156 -31.156 -20.172 1 98 437 THR B C 1
ATOM 8783 O O . THR B 1 437 ? -14.633 -32.281 -20.359 1 98 437 THR B O 1
ATOM 8786 N N . GLY B 1 438 ? -13.336 -30.578 -21.078 1 98.25 438 GLY B N 1
ATOM 8787 C CA . GLY B 1 438 ? -12.805 -31.234 -22.25 1 98.25 438 GLY B CA 1
ATOM 8788 C C . GLY B 1 438 ? -11.383 -31.719 -22.078 1 98.25 438 GLY B C 1
ATOM 8789 O O . GLY B 1 438 ? -10.5 -30.953 -21.688 1 98.25 438 GLY B O 1
ATOM 8790 N N . TRP B 1 439 ? -11.172 -32.938 -22.438 1 97.88 439 TRP B N 1
ATOM 8791 C CA . TRP B 1 439 ? -9.891 -33.562 -22.109 1 97.88 439 TRP B CA 1
ATOM 8792 C C . TRP B 1 439 ? -9.133 -33.969 -23.375 1 97.88 439 TRP B C 1
ATOM 8794 O O . TRP B 1 439 ? -9.703 -33.938 -24.469 1 97.88 439 TRP B O 1
ATOM 8804 N N . ASP B 1 440 ? -7.84 -34.312 -23.219 1 96.69 440 ASP B N 1
ATOM 8805 C CA . ASP B 1 440 ? -6.941 -34.562 -24.344 1 96.69 440 ASP B CA 1
ATOM 8806 C C . ASP B 1 440 ? -7.25 -35.906 -25 1 96.69 440 ASP B C 1
ATOM 8808 O O . ASP B 1 440 ? -6.844 -36.188 -26.125 1 96.69 440 ASP B O 1
ATOM 8812 N N . GLY B 1 441 ? -8.07 -36.75 -24.344 1 94.31 441 GLY B N 1
ATOM 8813 C CA . GLY B 1 441 ? -8.484 -38 -24.906 1 94.31 441 GLY B CA 1
ATOM 8814 C C . GLY B 1 441 ? -9.727 -37.906 -25.766 1 94.31 441 GLY B C 1
ATOM 8815 O O . GLY B 1 441 ? -10.164 -38.875 -26.375 1 94.31 441 GLY B O 1
ATOM 8816 N N . GLY B 1 442 ? -10.305 -36.75 -25.828 1 96.69 442 GLY B N 1
ATOM 8817 C CA . GLY B 1 442 ? -11.453 -36.531 -26.688 1 96.69 442 GLY B CA 1
ATOM 8818 C C . GLY B 1 442 ? -12.781 -36.656 -25.953 1 96.69 442 GLY B C 1
ATOM 8819 O O . GLY B 1 442 ? -13.844 -36.5 -26.562 1 96.69 442 GLY B O 1
ATOM 8820 N N . ASP B 1 443 ? -12.75 -36.938 -24.734 1 96.88 443 ASP B N 1
ATOM 8821 C CA . ASP B 1 443 ? -13.977 -37.062 -23.953 1 96.88 443 ASP B CA 1
ATOM 8822 C C . ASP B 1 443 ? -14.328 -35.781 -23.234 1 96.88 443 ASP B C 1
ATOM 8824 O O . ASP B 1 443 ? -13.469 -34.938 -23.016 1 96.88 443 ASP B O 1
ATOM 8828 N N . VAL B 1 444 ? -15.578 -35.656 -22.969 1 97.88 444 VAL B N 1
ATOM 8829 C CA . VAL B 1 444 ? -16.094 -34.594 -22.125 1 97.88 444 VAL B CA 1
ATOM 8830 C C . VAL B 1 444 ? -16.609 -35.156 -20.812 1 97.88 444 VAL B C 1
ATOM 8832 O O . VAL B 1 444 ? -17.438 -36.094 -20.812 1 97.88 444 VAL B O 1
ATOM 8835 N N . LEU B 1 445 ? -16.047 -34.719 -19.734 1 97.62 445 LEU B N 1
ATOM 8836 C CA . LEU B 1 445 ? -16.531 -35.125 -18.422 1 97.62 445 LEU B CA 1
ATOM 8837 C C . LEU B 1 445 ? -17.375 -34 -17.781 1 97.62 445 LEU B C 1
ATOM 8839 O O . LEU B 1 445 ? -16.969 -32.844 -17.797 1 97.62 445 LEU B O 1
ATOM 8843 N N . VAL B 1 446 ? -18.484 -34.344 -17.375 1 96.75 446 VAL B N 1
ATOM 8844 C CA . VAL B 1 446 ? -19.312 -33.406 -16.609 1 96.75 446 VAL B CA 1
ATOM 8845 C C . VAL B 1 446 ? -19.156 -33.688 -15.117 1 96.75 446 VAL B C 1
ATOM 8847 O O . VAL B 1 446 ? -19.516 -34.75 -14.633 1 96.75 446 VAL B O 1
ATOM 8850 N N . LEU B 1 447 ? -18.641 -32.625 -14.43 1 96 447 LEU B N 1
ATOM 8851 C CA . LEU B 1 447 ? -18.312 -32.781 -13.016 1 96 447 LEU B CA 1
ATOM 8852 C C . LEU B 1 447 ? -19.359 -32.094 -12.148 1 96 447 LEU B C 1
ATOM 8854 O O . LEU B 1 447 ? -19.922 -31.047 -12.531 1 96 447 LEU B O 1
ATOM 8858 N N . GLY B 1 448 ? -19.656 -32.688 -11.086 1 93.12 448 GLY B N 1
ATOM 8859 C CA . GLY B 1 448 ? -20.469 -32.125 -10.031 1 93.12 448 GLY B CA 1
ATOM 8860 C C . GLY B 1 448 ? -19.734 -31.984 -8.711 1 93.12 448 GLY B C 1
ATOM 8861 O O . GLY B 1 448 ? -18.578 -32.406 -8.594 1 93.12 448 GLY B O 1
ATOM 8862 N N . PHE B 1 449 ? -20.406 -31.328 -7.77 1 89.44 449 PHE B N 1
ATOM 8863 C CA . PHE B 1 449 ? -19.797 -31.094 -6.469 1 89.44 449 PHE B CA 1
ATOM 8864 C C . PHE B 1 449 ? -20.172 -32.188 -5.484 1 89.44 449 PHE B C 1
ATOM 8866 O O . PHE B 1 449 ? -21.328 -32.594 -5.395 1 89.44 449 PHE B O 1
ATOM 8873 N N . GLU B 1 450 ? -19.109 -32.656 -4.871 1 84.62 450 GLU B N 1
ATOM 8874 C CA . GLU B 1 450 ? -19.391 -33.656 -3.846 1 84.62 450 GLU B CA 1
ATOM 8875 C C . GLU B 1 450 ? -20.094 -33.031 -2.641 1 84.62 450 GLU B C 1
ATOM 8877 O O . GLU B 1 450 ? -19.797 -31.906 -2.256 1 84.62 450 GLU B O 1
ATOM 8882 N N . ARG B 1 451 ? -21.062 -33.719 -2.1 1 70.62 451 ARG B N 1
ATOM 8883 C CA . ARG B 1 451 ? -21.812 -33.219 -0.949 1 70.62 451 ARG B CA 1
ATOM 8884 C C . ARG B 1 451 ? -20.922 -33.156 0.295 1 70.62 451 ARG B C 1
ATOM 8886 O O . ARG B 1 451 ? -20.953 -32.188 1.041 1 70.62 451 ARG B O 1
ATOM 8893 N N . LYS B 1 452 ? -20.234 -34.312 0.415 1 76.31 452 LYS B N 1
ATOM 8894 C CA . LYS B 1 452 ? -19.359 -34.406 1.577 1 76.31 452 LYS B CA 1
ATOM 8895 C C . LYS B 1 452 ? -17.891 -34.375 1.162 1 76.31 452 LYS B C 1
ATOM 8897 O O . LYS B 1 452 ? -17.469 -35.094 0.268 1 76.31 452 LYS B O 1
ATOM 8902 N N . GLY B 1 453 ? -17.172 -33.281 1.345 1 71.94 453 GLY B N 1
ATOM 8903 C CA . GLY B 1 453 ? -15.742 -33.219 1.084 1 71.94 453 GLY B CA 1
ATOM 8904 C C . GLY B 1 453 ? -15.344 -32.062 0.184 1 71.94 453 GLY B C 1
ATOM 8905 O O . GLY B 1 453 ? -16.172 -31.219 -0.146 1 71.94 453 GLY B O 1
ATOM 8906 N N . LEU B 1 454 ? -14.086 -32.062 -0.242 1 79.06 454 LEU B N 1
ATOM 8907 C CA . LEU B 1 454 ? -13.5 -30.984 -1.023 1 79.06 454 LEU B CA 1
ATOM 8908 C C . LEU B 1 454 ? -13.234 -31.422 -2.457 1 79.06 454 LEU B C 1
ATOM 8910 O O . LEU B 1 454 ? -12.539 -30.75 -3.207 1 79.06 454 LEU B O 1
ATOM 8914 N N . GLY B 1 455 ? -13.953 -32.531 -2.863 1 86 455 GLY B N 1
ATOM 8915 C CA . GLY B 1 455 ? -13.672 -33.062 -4.191 1 86 455 GLY B CA 1
ATOM 8916 C C . GLY B 1 455 ? -14.797 -32.781 -5.18 1 86 455 GLY B C 1
ATOM 8917 O O . GLY B 1 455 ? -15.898 -32.406 -4.793 1 86 455 GLY B O 1
ATOM 8918 N N . LEU B 1 456 ? -14.453 -32.906 -6.535 1 92.38 456 LEU B N 1
ATOM 8919 C CA . LEU B 1 456 ? -15.414 -32.969 -7.633 1 92.38 456 LEU B CA 1
ATOM 8920 C C . LEU B 1 456 ? -15.617 -34.406 -8.102 1 92.38 456 LEU B C 1
ATOM 8922 O O . LEU B 1 456 ? -14.719 -35.25 -7.98 1 92.38 456 LEU B O 1
ATOM 8926 N N . GLN B 1 457 ? -16.875 -34.656 -8.477 1 93 457 GLN B N 1
ATOM 8927 C CA . GLN B 1 457 ? -17.156 -36.031 -8.945 1 93 457 GLN B CA 1
ATOM 8928 C C . GLN B 1 457 ? -17.734 -36 -10.352 1 93 457 GLN B C 1
ATOM 8930 O O . GLN B 1 457 ? -18.422 -35.062 -10.742 1 93 457 GLN B O 1
ATOM 8935 N N . VAL B 1 458 ? -17.453 -37.125 -11.031 1 94.62 458 VAL B N 1
ATOM 8936 C CA . VAL B 1 458 ? -17.984 -37.25 -12.383 1 94.62 458 VAL B CA 1
ATOM 8937 C C . VAL B 1 458 ? -19.453 -37.625 -12.328 1 94.62 458 VAL B C 1
ATOM 8939 O O . VAL B 1 458 ? -19.828 -38.625 -11.719 1 94.62 458 VAL B O 1
ATOM 8942 N N . LEU B 1 459 ? -20.281 -36.812 -12.938 1 93 459 LEU B N 1
ATOM 8943 C CA . LEU B 1 459 ? -21.703 -37.125 -13.023 1 93 459 LEU B CA 1
ATOM 8944 C C . LEU B 1 459 ? -22 -38 -14.227 1 93 459 LEU B C 1
ATOM 8946 O O . LEU B 1 459 ? -22.734 -39 -14.109 1 93 459 LEU B O 1
ATOM 8950 N N . TYR B 1 460 ? -21.531 -37.625 -15.359 1 93.44 460 TYR B N 1
ATOM 8951 C CA . TYR B 1 460 ? -21.625 -38.406 -16.578 1 93.44 460 TYR B CA 1
ATOM 8952 C C . TYR B 1 460 ? -20.547 -37.969 -17.578 1 93.44 460 TYR B C 1
ATOM 8954 O O . TYR B 1 460 ? -19.812 -37.031 -17.344 1 93.44 460 TYR B O 1
ATOM 8962 N N . ARG B 1 461 ? -20.406 -38.781 -18.641 1 95.44 461 ARG B N 1
ATOM 8963 C CA . ARG B 1 461 ? -19.359 -38.531 -19.641 1 95.44 461 ARG B CA 1
ATOM 8964 C C . ARG B 1 461 ? -19.938 -38.594 -21.047 1 95.44 461 ARG B C 1
ATOM 8966 O O . ARG B 1 461 ? -20.922 -39.312 -21.297 1 95.44 461 ARG B O 1
ATOM 8973 N N . ILE B 1 462 ? -19.453 -37.781 -21.875 1 95.94 462 ILE B N 1
ATOM 8974 C CA . ILE B 1 462 ? -19.641 -37.906 -23.312 1 95.94 462 ILE B CA 1
ATOM 8975 C C . ILE B 1 462 ? -18.406 -38.531 -23.938 1 95.94 462 ILE B C 1
ATOM 8977 O O . ILE B 1 462 ? -17.422 -37.844 -24.234 1 95.94 462 ILE B O 1
ATOM 8981 N N . ASP B 1 463 ? -18.562 -39.75 -24.203 1 93.94 463 ASP B N 1
ATOM 8982 C CA . ASP B 1 463 ? -17.422 -40.5 -24.703 1 93.94 463 ASP B CA 1
ATOM 8983 C C . ASP B 1 463 ? -17.188 -40.219 -26.188 1 93.94 463 ASP B C 1
ATOM 8985 O O . ASP B 1 463 ? -18.141 -40.062 -26.953 1 93.94 463 ASP B O 1
ATOM 8989 N N . ASN B 1 464 ? -15.977 -40.156 -26.531 1 93.56 464 ASN B N 1
ATOM 8990 C CA . ASN B 1 464 ? -15.562 -39.938 -27.922 1 93.56 464 ASN B CA 1
ATOM 8991 C C . ASN B 1 464 ? -16.281 -38.75 -28.562 1 93.56 464 ASN B C 1
ATOM 8993 O O . ASN B 1 464 ? -16.828 -38.875 -29.656 1 93.56 464 ASN B O 1
ATOM 8997 N N . ALA B 1 465 ? -16.391 -37.75 -27.781 1 96 465 ALA B N 1
ATOM 8998 C CA . ALA B 1 465 ? -16.938 -36.531 -28.375 1 96 465 ALA B CA 1
ATOM 8999 C C . ALA B 1 465 ? -16.109 -36.094 -29.578 1 96 465 ALA B C 1
ATOM 9001 O O . ALA B 1 465 ? -16.672 -35.656 -30.594 1 96 465 ALA B O 1
ATOM 9002 N N . HIS B 1 466 ? -14.859 -36.188 -29.453 1 96.62 466 HIS B N 1
ATOM 9003 C CA . HIS B 1 466 ? -13.914 -35.938 -30.531 1 96.62 466 HIS B CA 1
ATOM 9004 C C . HIS B 1 466 ? -12.844 -37.031 -30.578 1 96.62 466 HIS B C 1
ATOM 9006 O O . HIS B 1 466 ? -12.672 -37.781 -29.625 1 96.62 466 HIS B O 1
ATOM 9012 N N . ARG B 1 467 ? -12.141 -37.125 -31.656 1 95.19 467 ARG B N 1
ATOM 9013 C CA . ARG B 1 467 ? -11.086 -38.125 -31.812 1 95.19 467 ARG B CA 1
ATOM 9014 C C . ARG B 1 467 ? -9.797 -37.656 -31.125 1 95.19 467 ARG B C 1
ATOM 9016 O O . ARG B 1 467 ? -8.977 -38.5 -30.719 1 95.19 467 ARG B O 1
ATOM 9023 N N . GLN B 1 468 ? -9.633 -36.438 -31.078 1 96.31 468 GLN B N 1
ATOM 9024 C CA . GLN B 1 468 ? -8.5 -35.812 -30.391 1 96.31 468 GLN B CA 1
ATOM 9025 C C . GLN B 1 468 ? -8.969 -34.938 -29.234 1 96.31 468 GLN B C 1
ATOM 9027 O O . GLN B 1 468 ? -10.102 -35.094 -28.766 1 96.31 468 GLN B O 1
ATOM 9032 N N . ALA B 1 469 ? -8.062 -34.125 -28.766 1 97.25 469 ALA B N 1
ATOM 9033 C CA . ALA B 1 469 ? -8.352 -33.344 -27.578 1 97.25 469 ALA B CA 1
ATOM 9034 C C . ALA B 1 469 ? -9.531 -32.406 -27.828 1 97.25 469 ALA B C 1
ATOM 9036 O O . ALA B 1 469 ? -9.688 -31.859 -28.922 1 97.25 469 ALA B O 1
ATOM 9037 N N . VAL B 1 470 ? -10.367 -32.219 -26.859 1 98.12 470 VAL B N 1
ATOM 9038 C CA . VAL B 1 470 ? -11.406 -31.188 -26.891 1 98.12 470 VAL B CA 1
ATOM 9039 C C . VAL B 1 470 ? -10.812 -29.828 -26.531 1 98.12 470 VAL B C 1
ATOM 9041 O O . VAL B 1 470 ? -10.68 -29.484 -25.344 1 98.12 470 VAL B O 1
ATOM 9044 N N . SER B 1 471 ? -10.562 -29.031 -27.5 1 96.81 471 SER B N 1
ATOM 9045 C CA . SER B 1 471 ? -9.75 -27.828 -27.328 1 96.81 471 SER B CA 1
ATOM 9046 C C . SER B 1 471 ? -10.594 -26.672 -26.828 1 96.81 471 SER B C 1
ATOM 9048 O O . SER B 1 471 ? -10.07 -25.75 -26.188 1 96.81 471 SER B O 1
ATOM 9050 N N . CYS B 1 472 ? -11.836 -26.594 -27.125 1 96.94 472 CYS B N 1
ATOM 9051 C CA . CYS B 1 472 ? -12.688 -25.484 -26.672 1 96.94 472 CYS B CA 1
ATOM 9052 C C . CYS B 1 472 ? -14.133 -25.953 -26.516 1 96.94 472 CYS B C 1
ATOM 9054 O O . CYS B 1 472 ? -14.516 -27 -27.062 1 96.94 472 CYS B O 1
ATOM 9056 N N . MET B 1 473 ? -14.883 -25.188 -25.766 1 97 473 MET B N 1
ATOM 9057 C CA . MET B 1 473 ? -16.297 -25.5 -25.562 1 97 473 MET B CA 1
ATOM 9058 C C . MET B 1 473 ? -17.062 -24.266 -25.094 1 97 473 MET B C 1
ATOM 9060 O O . MET B 1 473 ? -16.469 -23.312 -24.578 1 97 473 MET B O 1
ATOM 9064 N N . ALA B 1 474 ? -18.344 -24.25 -25.328 1 95.81 474 ALA B N 1
ATOM 9065 C CA . ALA B 1 474 ? -19.234 -23.172 -24.891 1 95.81 474 ALA B CA 1
ATOM 9066 C C . ALA B 1 474 ? -20.641 -23.688 -24.656 1 95.81 474 ALA B C 1
ATOM 9068 O O . ALA B 1 474 ? -21.094 -24.625 -25.312 1 95.81 474 ALA B O 1
ATOM 9069 N N . LEU B 1 475 ? -21.25 -23.031 -23.688 1 95 475 LEU B N 1
ATOM 9070 C CA . LEU B 1 475 ? -22.625 -23.406 -23.328 1 95 475 LEU B CA 1
ATOM 9071 C C . LEU B 1 475 ? -23.609 -22.312 -23.766 1 95 475 LEU B C 1
ATOM 9073 O O . LEU B 1 475 ? -23.281 -21.125 -23.75 1 95 475 LEU B O 1
ATOM 9077 N N . THR B 1 476 ? -24.75 -22.828 -24.109 1 92.88 476 THR B N 1
ATOM 9078 C CA . THR B 1 476 ? -25.828 -21.875 -24.391 1 92.88 476 THR B CA 1
ATOM 9079 C C . THR B 1 476 ? -26.297 -21.219 -23.094 1 92.88 476 THR B C 1
ATOM 9081 O O . THR B 1 476 ? -25.953 -21.672 -22 1 92.88 476 THR B O 1
ATOM 9084 N N . ALA B 1 477 ? -27.109 -20.188 -23.266 1 86.38 477 ALA B N 1
ATOM 9085 C CA . ALA B 1 477 ? -27.531 -19.391 -22.125 1 86.38 477 ALA B CA 1
ATOM 9086 C C . ALA B 1 477 ? -28.359 -20.219 -21.141 1 86.38 477 ALA B C 1
ATOM 9088 O O . ALA B 1 477 ? -28.297 -20 -19.938 1 86.38 477 ALA B O 1
ATOM 9089 N N . CYS B 1 478 ? -29.141 -21.094 -21.656 1 82.06 478 CYS B N 1
ATOM 9090 C CA . CYS B 1 478 ? -29.969 -21.922 -20.781 1 82.06 478 CYS B CA 1
ATOM 9091 C C . CYS B 1 478 ? -29.219 -23.188 -20.359 1 82.06 478 CYS B C 1
ATOM 9093 O O . CYS B 1 478 ? -29.75 -24 -19.609 1 82.06 478 CYS B O 1
ATOM 9095 N N . SER B 1 479 ? -28.078 -23.422 -20.828 1 87.19 479 SER B N 1
ATOM 9096 C CA . SER B 1 479 ? -27.203 -24.547 -20.5 1 87.19 479 SER B CA 1
ATOM 9097 C C . SER B 1 479 ? -27.797 -25.875 -20.953 1 87.19 479 SER B C 1
ATOM 9099 O O . SER B 1 479 ? -27.594 -26.906 -20.312 1 87.19 479 SER B O 1
ATOM 9101 N N . ASP B 1 480 ? -28.594 -25.797 -21.984 1 89.75 480 ASP B N 1
ATOM 9102 C CA . ASP B 1 480 ? -29.219 -27.016 -22.484 1 89.75 480 ASP B CA 1
ATOM 9103 C C . ASP B 1 480 ? -28.422 -27.625 -23.625 1 89.75 480 ASP B C 1
ATOM 9105 O O . ASP B 1 480 ? -28.594 -28.812 -23.953 1 89.75 480 ASP B O 1
ATOM 9109 N N . LYS B 1 481 ? -27.656 -26.812 -24.234 1 95.31 481 LYS B N 1
ATOM 9110 C CA . LYS B 1 481 ? -26.828 -27.297 -25.328 1 95.31 481 LYS B CA 1
ATOM 9111 C C . LYS B 1 481 ? -25.359 -26.938 -25.094 1 95.31 481 LYS B C 1
ATOM 9113 O O . LYS B 1 481 ? -25.047 -25.906 -24.5 1 95.31 481 LYS B O 1
ATOM 9118 N N . LEU B 1 482 ? -24.547 -27.828 -25.562 1 96.75 482 LEU B N 1
ATOM 9119 C CA . LEU B 1 482 ? -23.094 -27.672 -25.484 1 96.75 482 LEU B CA 1
ATOM 9120 C C . LEU B 1 482 ? -22.453 -27.75 -26.859 1 96.75 482 LEU B C 1
ATOM 9122 O O . LEU B 1 482 ? -22.797 -28.641 -27.641 1 96.75 482 LEU B O 1
ATOM 9126 N N . VAL B 1 483 ? -21.688 -26.797 -27.188 1 97.88 483 VAL B N 1
ATOM 9127 C CA . VAL B 1 483 ? -20.891 -26.875 -28.422 1 97.88 483 VAL B CA 1
ATOM 9128 C C . VAL B 1 483 ? -19.438 -27.188 -28.078 1 97.88 483 VAL B C 1
ATOM 9130 O O . VAL B 1 483 ? -18.859 -26.578 -27.188 1 97.88 483 VAL B O 1
ATOM 9133 N N . THR B 1 484 ? -18.844 -28.203 -28.703 1 98.12 484 THR B N 1
ATOM 9134 C CA . THR B 1 484 ? -17.453 -28.562 -28.484 1 98.12 484 THR B CA 1
ATOM 9135 C C . THR B 1 484 ? -16.656 -28.453 -29.781 1 98.12 484 THR B C 1
ATOM 9137 O O . THR B 1 484 ? -17.188 -28.703 -30.875 1 98.12 484 THR B O 1
ATOM 9140 N N . GLY B 1 485 ? -15.477 -27.938 -29.672 1 97.94 485 GLY B N 1
ATOM 9141 C CA . GLY B 1 485 ? -14.5 -27.969 -30.75 1 97.94 485 GLY B CA 1
ATOM 9142 C C . GLY B 1 485 ? -13.289 -28.844 -30.438 1 97.94 485 GLY B C 1
ATOM 9143 O O . GLY B 1 485 ? -12.781 -28.812 -29.312 1 97.94 485 GLY B O 1
ATOM 9144 N N . GLY B 1 486 ? -12.852 -29.578 -31.438 1 97 486 GLY B N 1
ATOM 9145 C CA . GLY B 1 486 ? -11.773 -30.516 -31.203 1 97 486 GLY B CA 1
ATOM 9146 C C . GLY B 1 486 ? -10.539 -30.234 -32.031 1 97 486 GLY B C 1
ATOM 9147 O O . GLY B 1 486 ? -10.594 -29.469 -33 1 97 486 GLY B O 1
ATOM 9148 N N . GLN B 1 487 ? -9.516 -30.891 -31.609 1 96.62 487 GLN B N 1
ATOM 9149 C CA . GLN B 1 487 ? -8.273 -30.828 -32.375 1 96.62 487 GLN B CA 1
ATOM 9150 C C . GLN B 1 487 ? -8.344 -31.719 -33.594 1 96.62 487 GLN B C 1
ATOM 9152 O O . GLN B 1 487 ? -7.422 -31.734 -34.438 1 96.62 487 GLN B O 1
ATOM 9157 N N . ASP B 1 488 ? -9.453 -32.406 -33.781 1 95.06 488 ASP B N 1
ATOM 9158 C CA . ASP B 1 488 ? -9.711 -33.219 -34.969 1 95.06 488 ASP B CA 1
ATOM 9159 C C . ASP B 1 488 ? -10.359 -32.406 -36.062 1 95.06 488 ASP B C 1
ATOM 9161 O O . ASP B 1 488 ? -10.805 -32.938 -37.062 1 95.06 488 ASP B O 1
ATOM 9165 N N . PHE B 1 489 ? -10.562 -31.156 -35.812 1 94.56 489 PHE B N 1
ATOM 9166 C CA . PHE B 1 489 ? -10.984 -30.188 -36.812 1 94.56 489 PHE B CA 1
ATOM 9167 C C . PHE B 1 489 ? -12.5 -30.047 -36.844 1 94.56 489 PHE B C 1
ATOM 9169 O O . PHE B 1 489 ? -13.047 -29.281 -37.625 1 94.56 489 PHE B O 1
ATOM 9176 N N . PHE B 1 490 ? -13.188 -30.75 -35.969 1 96.69 490 PHE B N 1
ATOM 9177 C CA . PHE B 1 490 ? -14.641 -30.766 -36.031 1 96.69 490 PHE B CA 1
ATOM 9178 C C . PHE B 1 490 ? -15.258 -29.969 -34.906 1 96.69 490 PHE B C 1
ATOM 9180 O O . PHE B 1 490 ? -14.617 -29.734 -33.875 1 96.69 490 PHE B O 1
ATOM 9187 N N . VAL B 1 491 ? -16.469 -29.484 -35.156 1 97.94 491 VAL B N 1
ATOM 9188 C CA . VAL B 1 491 ? -17.312 -28.844 -34.156 1 97.94 491 VAL B CA 1
ATOM 9189 C C . VAL B 1 491 ? -18.609 -29.641 -34 1 97.94 491 VAL B C 1
ATOM 9191 O O . VAL B 1 491 ? -19.188 -30.109 -34.969 1 97.94 491 VAL B O 1
ATOM 9194 N N . SER B 1 492 ? -19.016 -29.875 -32.781 1 98 492 SER B N 1
ATOM 9195 C CA . SER B 1 492 ? -20.219 -30.641 -32.531 1 98 492 SER B CA 1
ATOM 9196 C C . SER B 1 492 ? -21.172 -29.906 -31.578 1 98 492 SER B C 1
ATOM 9198 O O . SER B 1 492 ? -20.719 -29.203 -30.656 1 98 492 SER B O 1
ATOM 9200 N N . LEU B 1 493 ? -22.406 -30.016 -31.859 1 97.75 493 LEU B N 1
ATOM 9201 C CA . LEU B 1 493 ? -23.453 -29.531 -30.969 1 97.75 493 LEU B CA 1
ATOM 9202 C C . LEU B 1 493 ? -24.109 -30.688 -30.219 1 97.75 493 LEU B C 1
ATOM 9204 O O . LEU B 1 493 ? -24.516 -31.688 -30.828 1 97.75 493 LEU B O 1
ATOM 9208 N N . TRP B 1 494 ? -24.234 -30.547 -28.922 1 97.06 494 TRP B N 1
ATOM 9209 C CA . TRP B 1 494 ? -24.797 -31.578 -28.062 1 97.06 494 TRP B CA 1
ATOM 9210 C C . TRP B 1 494 ? -26.031 -31.062 -27.328 1 97.06 494 TRP B C 1
ATOM 9212 O O . TRP B 1 494 ? -26.047 -29.922 -26.859 1 97.06 494 TRP B O 1
ATOM 9222 N N . ARG B 1 495 ? -27 -31.828 -27.25 1 95.12 495 ARG B N 1
ATOM 9223 C CA . ARG B 1 495 ? -28.109 -31.594 -26.328 1 95.12 495 ARG B CA 1
ATOM 9224 C C . ARG B 1 495 ? -27.875 -32.312 -25 1 95.12 495 ARG B C 1
ATOM 9226 O O . ARG B 1 495 ? -27.656 -33.5 -24.953 1 95.12 495 ARG B O 1
ATOM 9233 N N . LEU B 1 496 ? -27.859 -31.547 -23.953 1 93.06 496 LEU B N 1
ATOM 9234 C CA . LEU B 1 496 ? -27.625 -32.094 -22.625 1 93.06 496 LEU B CA 1
ATOM 9235 C C . LEU B 1 496 ? -28.938 -32.5 -21.969 1 93.06 496 LEU B C 1
ATOM 9237 O O . LEU B 1 496 ? -29.844 -31.672 -21.797 1 93.06 496 LEU B O 1
ATOM 9241 N N . VAL B 1 497 ? -29 -33.75 -21.672 1 89.31 497 VAL B N 1
ATOM 9242 C CA . VAL B 1 497 ? -30.219 -34.281 -21.062 1 89.31 497 VAL B CA 1
ATOM 9243 C C . VAL B 1 497 ? -29.969 -34.625 -19.594 1 89.31 497 VAL B C 1
ATOM 9245 O O . VAL B 1 497 ? -28.984 -35.281 -19.266 1 89.31 497 VAL B O 1
ATOM 9248 N N . ASP B 1 498 ? -30.672 -34 -18.75 1 84.75 498 ASP B N 1
ATOM 9249 C CA . ASP B 1 498 ? -30.672 -34.312 -17.328 1 84.75 498 ASP B CA 1
ATOM 9250 C C . ASP B 1 498 ? -32.094 -34.562 -16.828 1 84.75 498 ASP B C 1
ATOM 9252 O O . ASP B 1 498 ? -32.75 -33.688 -16.297 1 84.75 498 ASP B O 1
ATOM 9256 N N . ASP B 1 499 ? -32.594 -35.688 -17.078 1 79.69 499 ASP B N 1
ATOM 9257 C CA . ASP B 1 499 ? -33.969 -36.031 -16.781 1 79.69 499 ASP B CA 1
ATOM 9258 C C . ASP B 1 499 ? -34.094 -37.344 -16.031 1 79.69 499 ASP B C 1
ATOM 9260 O O . ASP B 1 499 ? -33.062 -38.031 -15.812 1 79.69 499 ASP B O 1
ATOM 9264 N N . LEU B 1 500 ? -35.25 -37.594 -15.406 1 79.44 500 LEU B N 1
ATOM 9265 C CA . LEU B 1 500 ? -35.562 -38.875 -14.773 1 79.44 500 LEU B CA 1
ATOM 9266 C C . LEU B 1 500 ? -36.156 -39.844 -15.773 1 79.44 500 LEU B C 1
ATOM 9268 O O . LEU B 1 500 ? -36.969 -39.469 -16.609 1 79.44 500 LEU B O 1
ATOM 9272 N N . ASP B 1 501 ? -35.5 -40.969 -15.883 1 70.62 501 ASP B N 1
ATOM 9273 C CA . ASP B 1 501 ? -36.125 -41.969 -16.766 1 70.62 501 ASP B CA 1
ATOM 9274 C C . ASP B 1 501 ? -37.438 -42.469 -16.203 1 70.62 501 ASP B C 1
ATOM 9276 O O . ASP B 1 501 ? -37.906 -42 -15.156 1 70.62 501 ASP B O 1
ATOM 9280 N N . MET B 1 502 ? -38.125 -43.344 -17.078 1 73.69 502 MET B N 1
ATOM 9281 C CA . MET B 1 502 ? -39.469 -43.844 -16.734 1 73.69 502 MET B CA 1
ATOM 9282 C C . MET B 1 502 ? -39.469 -44.562 -15.398 1 73.69 502 MET B C 1
ATOM 9284 O O . MET B 1 502 ? -40.5 -44.719 -14.75 1 73.69 502 MET B O 1
ATOM 9288 N N . ARG B 1 503 ? -38.469 -45.062 -14.992 1 79.81 503 ARG B N 1
ATOM 9289 C CA . ARG B 1 503 ? -38.344 -45.812 -13.75 1 79.81 503 ARG B CA 1
ATOM 9290 C C . ARG B 1 503 ? -37.875 -44.906 -12.609 1 79.81 503 ARG B C 1
ATOM 9292 O O . ARG B 1 503 ? -37.594 -45.406 -11.508 1 79.81 503 ARG B O 1
ATOM 9299 N N . GLY B 1 504 ? -37.656 -43.562 -12.773 1 73.62 504 GLY B N 1
ATOM 9300 C CA . GLY B 1 504 ? -37.281 -42.594 -11.742 1 73.62 504 GLY B CA 1
ATOM 9301 C C . GLY B 1 504 ? -35.781 -42.406 -11.594 1 73.62 504 GLY B C 1
ATOM 9302 O O . GLY B 1 504 ? -35.344 -41.812 -10.633 1 73.62 504 GLY B O 1
ATOM 9303 N N . ARG B 1 505 ? -35.062 -43.094 -12.477 1 74.19 505 ARG B N 1
ATOM 9304 C CA . ARG B 1 505 ? -33.594 -42.938 -12.398 1 74.19 505 ARG B CA 1
ATOM 9305 C C . ARG B 1 505 ? -33.125 -41.719 -13.203 1 74.19 505 ARG B C 1
ATOM 9307 O O . ARG B 1 505 ? -33.656 -41.438 -14.273 1 74.19 505 ARG B O 1
ATOM 9314 N N . ARG B 1 506 ? -32.25 -41.094 -12.531 1 81.19 506 ARG B N 1
ATOM 9315 C CA . ARG B 1 506 ? -31.719 -39.875 -13.172 1 81.19 506 ARG B CA 1
ATOM 9316 C C . ARG B 1 506 ? -30.906 -40.219 -14.414 1 81.19 506 ARG B C 1
ATOM 9318 O O . ARG B 1 506 ? -30 -41.031 -14.359 1 81.19 506 ARG B O 1
ATOM 9325 N N . LEU B 1 507 ? -31.391 -39.844 -15.602 1 83.56 507 LEU B N 1
ATOM 9326 C CA . LEU B 1 507 ? -30.703 -40.062 -16.875 1 83.56 507 LEU B CA 1
ATOM 9327 C C . LEU B 1 507 ? -29.969 -38.781 -17.297 1 83.56 507 LEU B C 1
ATOM 9329 O O . LEU B 1 507 ? -30.578 -37.75 -17.484 1 83.56 507 LEU B O 1
ATOM 9333 N N . ARG B 1 508 ? -28.609 -38.906 -17.328 1 89.06 508 ARG B N 1
ATOM 9334 C CA . ARG B 1 508 ? -27.766 -37.812 -17.797 1 89.06 508 ARG B CA 1
ATOM 9335 C C . ARG B 1 508 ? -26.922 -38.25 -19 1 89.06 508 ARG B C 1
ATOM 9337 O O . ARG B 1 508 ? -26.156 -39.219 -18.922 1 89.06 508 ARG B O 1
ATOM 9344 N N . GLN B 1 509 ? -27.125 -37.562 -20.078 1 90.81 509 GLN B N 1
ATOM 9345 C CA . GLN B 1 509 ? -26.359 -37.875 -21.281 1 90.81 509 GLN B CA 1
ATOM 9346 C C . GLN B 1 509 ? -26.266 -36.656 -22.203 1 90.81 509 GLN B C 1
ATOM 9348 O O . GLN B 1 509 ? -27.047 -35.719 -22.078 1 90.81 509 GLN B O 1
ATOM 9353 N N . GLY B 1 510 ? -25.266 -36.688 -23 1 93.19 510 GLY B N 1
ATOM 9354 C CA . GLY B 1 510 ? -25.125 -35.75 -24.109 1 93.19 510 GLY B CA 1
ATOM 9355 C C . GLY B 1 510 ? -25.375 -36.375 -25.469 1 93.19 510 GLY B C 1
ATOM 9356 O O . GLY B 1 510 ? -24.672 -37.312 -25.859 1 93.19 510 GLY B O 1
ATOM 9357 N N . LEU B 1 511 ? -26.422 -35.812 -26.109 1 93.94 511 LEU B N 1
ATOM 9358 C CA . LEU B 1 511 ? -26.781 -36.344 -27.422 1 93.94 511 LEU B CA 1
ATOM 9359 C C . LEU B 1 511 ? -26.297 -35.406 -28.531 1 93.94 511 LEU B C 1
ATOM 9361 O O . LEU B 1 511 ? -26.594 -34.219 -28.516 1 93.94 511 LEU B O 1
ATOM 9365 N N . ARG B 1 512 ? -25.562 -35.969 -29.422 1 95.75 512 ARG B N 1
ATOM 9366 C CA . ARG B 1 512 ? -25.078 -35.156 -30.516 1 95.75 512 ARG B CA 1
ATOM 9367 C C . ARG B 1 512 ? -26.219 -34.719 -31.422 1 95.75 512 ARG B C 1
ATOM 9369 O O . ARG B 1 512 ? -27.031 -35.531 -31.875 1 95.75 512 ARG B O 1
ATOM 9376 N N . VAL B 1 513 ? -26.312 -33.469 -31.75 1 96 513 VAL B N 1
ATOM 9377 C CA . VAL B 1 513 ? -27.344 -32.906 -32.625 1 96 513 VAL B CA 1
ATOM 9378 C C . VAL B 1 513 ? -26.75 -32.625 -34 1 96 513 VAL B C 1
ATOM 9380 O O . VAL B 1 513 ? -27.312 -33.031 -35 1 96 513 VAL B O 1
ATOM 9383 N N . PHE B 1 514 ? -25.719 -31.844 -33.969 1 96.25 514 PHE B N 1
ATOM 9384 C CA . PHE B 1 514 ? -25.062 -31.5 -35.25 1 96.25 514 PHE B CA 1
ATOM 9385 C C . PHE B 1 514 ? -23.578 -31.812 -35.188 1 96.25 514 PHE B C 1
ATOM 9387 O O . PHE B 1 514 ? -23 -31.891 -34.094 1 96.25 514 PHE B O 1
ATOM 9394 N N . HIS B 1 515 ? -22.984 -32.062 -36.312 1 95.25 515 HIS B N 1
ATOM 9395 C CA . HIS B 1 515 ? -21.562 -32.281 -36.531 1 95.25 515 HIS B CA 1
ATOM 9396 C C . HIS B 1 515 ? -21.047 -31.484 -37.719 1 95.25 515 HIS B C 1
ATOM 9398 O O . HIS B 1 515 ? -21.438 -31.734 -38.875 1 95.25 515 HIS B O 1
ATOM 9404 N N . PHE B 1 516 ? -20.172 -30.516 -37.438 1 96.88 516 PHE B N 1
ATOM 9405 C CA . PHE B 1 516 ? -19.688 -29.625 -38.469 1 96.88 516 PHE B CA 1
ATOM 9406 C C . PHE B 1 516 ? -18.266 -30 -38.906 1 96.88 516 PHE B C 1
ATOM 9408 O O . PHE B 1 516 ? -17.391 -30.156 -38.031 1 96.88 516 PHE B O 1
ATOM 9415 N N . VAL B 1 517 ? -17.906 -30.062 -40.188 1 94.88 517 VAL B N 1
ATOM 9416 C CA . VAL B 1 517 ? -16.625 -30.578 -40.688 1 94.88 517 VAL B CA 1
ATOM 9417 C C . VAL B 1 517 ? -16.016 -29.594 -41.656 1 94.88 517 VAL B C 1
ATOM 9419 O O . VAL B 1 517 ? -15.211 -29.984 -42.531 1 94.88 517 VAL B O 1
ATOM 9422 N N . ASP B 1 518 ? -16.312 -28.375 -41.594 1 94.81 518 ASP B N 1
ATOM 9423 C CA . ASP B 1 518 ? -15.977 -27.391 -42.625 1 94.81 518 ASP B CA 1
ATOM 9424 C C . ASP B 1 518 ? -14.516 -26.953 -42.5 1 94.81 518 ASP B C 1
ATOM 9426 O O . ASP B 1 518 ? -13.867 -26.641 -43.5 1 94.81 518 ASP B O 1
ATOM 9430 N N . GLN B 1 519 ? -13.992 -26.906 -41.375 1 95.12 519 GLN B N 1
ATOM 9431 C CA . GLN B 1 519 ? -12.648 -26.375 -41.156 1 95.12 519 GLN B CA 1
ATOM 9432 C C . GLN B 1 519 ? -11.609 -27.484 -41.25 1 95.12 519 GLN B C 1
ATOM 9434 O O . GLN B 1 519 ? -11.922 -28.656 -41.031 1 95.12 519 GLN B O 1
ATOM 9439 N N . LYS B 1 520 ? -10.312 -27.109 -41.562 1 95.56 520 LYS B N 1
ATOM 9440 C CA . LYS B 1 520 ? -9.289 -28.109 -41.875 1 95.56 520 LYS B CA 1
ATOM 9441 C C . LYS B 1 520 ? -8.164 -28.094 -40.844 1 95.56 520 LYS B C 1
ATOM 9443 O O . LYS B 1 520 ? -7.074 -28.609 -41.094 1 95.56 520 LYS B O 1
ATOM 9448 N N . GLY B 1 521 ? -8.305 -27.469 -39.844 1 96.12 521 GLY B N 1
ATOM 9449 C CA . GLY B 1 521 ? -7.352 -27.422 -38.75 1 96.12 521 GLY B CA 1
ATOM 9450 C C . GLY B 1 521 ? -8 -27.516 -37.406 1 96.12 521 GLY B C 1
ATOM 9451 O O . GLY B 1 521 ? -9.227 -27.453 -37.281 1 96.12 521 GLY B O 1
ATOM 9452 N N . PRO B 1 522 ? -7.094 -27.719 -36.406 1 97.38 522 PRO B N 1
ATOM 9453 C CA . PRO B 1 522 ? -7.629 -27.781 -35.031 1 97.38 522 PRO B CA 1
ATOM 9454 C C . PRO B 1 522 ? -8.43 -26.531 -34.656 1 97.38 522 PRO B C 1
ATOM 9456 O O . PRO B 1 522 ? -8.055 -25.422 -35.062 1 97.38 522 PRO B O 1
ATOM 9459 N N . ILE B 1 523 ? -9.547 -26.719 -33.969 1 98 523 ILE B N 1
ATOM 9460 C CA . ILE B 1 523 ? -10.359 -25.609 -33.5 1 98 523 ILE B CA 1
ATOM 9461 C C . ILE B 1 523 ? -9.711 -24.969 -32.281 1 98 523 ILE B C 1
ATOM 9463 O O . ILE B 1 523 ? -9.297 -25.672 -31.344 1 98 523 ILE B O 1
ATOM 9467 N N . THR B 1 524 ? -9.562 -23.641 -32.25 1 97.25 524 THR B N 1
ATOM 9468 C CA . THR B 1 524 ? -8.789 -22.953 -31.219 1 97.25 524 THR B CA 1
ATOM 9469 C C . THR B 1 524 ? -9.711 -22.219 -30.25 1 97.25 524 THR B C 1
ATOM 9471 O O . THR B 1 524 ? -9.375 -22.047 -29.078 1 97.25 524 THR B O 1
ATOM 9474 N N . SER B 1 525 ? -10.773 -21.719 -30.734 1 97.06 525 SER B N 1
ATOM 9475 C CA . SER B 1 525 ? -11.688 -20.922 -29.906 1 97.06 525 SER B CA 1
ATOM 9476 C C . SER B 1 525 ? -13.117 -21.016 -30.422 1 97.06 525 SER B C 1
ATOM 9478 O O . SER B 1 525 ? -13.344 -21.297 -31.609 1 97.06 525 SER B O 1
ATOM 9480 N N . LEU B 1 526 ? -13.992 -20.859 -29.516 1 95.5 526 LEU B N 1
ATOM 9481 C CA . LEU B 1 526 ? -15.414 -20.984 -29.812 1 95.5 526 LEU B CA 1
ATOM 9482 C C . LEU B 1 526 ? -16.234 -20.047 -28.953 1 95.5 526 LEU B C 1
ATOM 9484 O O . LEU B 1 526 ? -15.969 -19.891 -27.75 1 95.5 526 LEU B O 1
ATOM 9488 N N . ARG B 1 527 ? -17.203 -19.297 -29.594 1 94.69 527 ARG B N 1
ATOM 9489 C CA . ARG B 1 527 ? -18.141 -18.453 -28.859 1 94.69 527 ARG B CA 1
ATOM 9490 C C . ARG B 1 527 ? -19.562 -18.609 -29.391 1 94.69 527 ARG B C 1
ATOM 9492 O O . ARG B 1 527 ? -19.766 -18.828 -30.594 1 94.69 527 ARG B O 1
ATOM 9499 N N . ILE B 1 528 ? -20.453 -18.531 -28.5 1 93.75 528 ILE B N 1
ATOM 9500 C CA . ILE B 1 528 ? -21.875 -18.547 -28.875 1 93.75 528 ILE B CA 1
ATOM 9501 C C . ILE B 1 528 ? -22.469 -17.156 -28.719 1 93.75 528 ILE B C 1
ATOM 9503 O O . ILE B 1 528 ? -22.188 -16.453 -27.75 1 93.75 528 ILE B O 1
ATOM 9507 N N . ALA B 1 529 ? -23.25 -16.844 -29.672 1 90.81 529 ALA B N 1
ATOM 9508 C CA . ALA B 1 529 ? -23.906 -15.547 -29.625 1 90.81 529 ALA B CA 1
ATOM 9509 C C . ALA B 1 529 ? -24.875 -15.469 -28.453 1 90.81 529 ALA B C 1
ATOM 9511 O O . ALA B 1 529 ? -25.328 -16.5 -27.953 1 90.81 529 ALA B O 1
ATOM 9512 N N . LYS B 1 530 ? -25.281 -14.297 -28.109 1 85 530 LYS B N 1
ATOM 9513 C CA . LYS B 1 530 ? -26.141 -14.062 -26.953 1 85 530 LYS B CA 1
ATOM 9514 C C . LYS B 1 530 ? -27.531 -14.672 -27.172 1 85 530 LYS B C 1
ATOM 9516 O O . LYS B 1 530 ? -28.188 -15.086 -26.219 1 85 530 LYS B O 1
ATOM 9521 N N . ASP B 1 531 ? -27.922 -14.742 -28.391 1 85.5 531 ASP B N 1
ATOM 9522 C CA . ASP B 1 531 ? -29.25 -15.273 -28.672 1 85.5 531 ASP B CA 1
ATOM 9523 C C . ASP B 1 531 ? -29.219 -16.797 -28.844 1 85.5 531 ASP B C 1
ATOM 9525 O O . ASP B 1 531 ? -30.234 -17.406 -29.156 1 85.5 531 ASP B O 1
ATOM 9529 N N . ASP B 1 532 ? -28.109 -17.422 -28.781 1 91.31 532 ASP B N 1
ATOM 9530 C CA . ASP B 1 532 ? -27.891 -18.859 -28.797 1 91.31 532 ASP B CA 1
ATOM 9531 C C . ASP B 1 532 ? -28.188 -19.453 -30.172 1 91.31 532 ASP B C 1
ATOM 9533 O O . ASP B 1 532 ? -28.469 -20.641 -30.312 1 91.31 532 ASP B O 1
ATOM 9537 N N . LYS B 1 533 ? -28.125 -18.609 -31.125 1 91.38 533 LYS B N 1
ATOM 9538 C CA . LYS B 1 533 ? -28.516 -19.078 -32.438 1 91.38 533 LYS B CA 1
ATOM 9539 C C . LYS B 1 533 ? -27.281 -19.328 -33.312 1 91.38 533 LYS B C 1
ATOM 9541 O O . LYS B 1 533 ? -27.344 -20.109 -34.281 1 91.38 533 LYS B O 1
ATOM 9546 N N . THR B 1 534 ? -26.359 -18.609 -33.031 1 93.06 534 THR B N 1
ATOM 9547 C CA . THR B 1 534 ? -25.188 -18.688 -33.875 1 93.06 534 THR B CA 1
ATOM 9548 C C . THR B 1 534 ? -23.938 -18.953 -33.031 1 93.06 534 THR B C 1
ATOM 9550 O O . THR B 1 534 ? -23.844 -18.516 -31.875 1 93.06 534 THR B O 1
ATOM 9553 N N . CYS B 1 535 ? -23.047 -19.703 -33.594 1 94.88 535 CYS B N 1
ATOM 9554 C CA . CYS B 1 535 ? -21.734 -19.953 -32.969 1 94.88 535 CYS B CA 1
ATOM 9555 C C . CYS B 1 535 ? -20.609 -19.625 -33.938 1 94.88 535 CYS B C 1
ATOM 9557 O O . CYS B 1 535 ? -20.75 -19.828 -35.156 1 94.88 535 CYS B O 1
ATOM 9559 N N . VAL B 1 536 ? -19.609 -18.984 -33.438 1 95.5 536 VAL B N 1
ATOM 9560 C CA . VAL B 1 536 ? -18.422 -18.703 -34.25 1 95.5 536 VAL B CA 1
ATOM 9561 C C . VAL B 1 536 ? -17.219 -19.453 -33.719 1 95.5 536 VAL B C 1
ATOM 9563 O O . VAL B 1 536 ? -17.031 -19.547 -32.5 1 95.5 536 VAL B O 1
ATOM 9566 N N . CYS B 1 537 ? -16.406 -20.094 -34.531 1 96.62 537 CYS B N 1
ATOM 9567 C CA . CYS B 1 537 ? -15.227 -20.844 -34.094 1 96.62 537 CYS B CA 1
ATOM 9568 C C . CYS B 1 537 ? -14.023 -20.5 -34.969 1 96.62 537 CYS B C 1
ATOM 9570 O O . CYS B 1 537 ? -14.156 -20.266 -36.156 1 96.62 537 CYS B O 1
ATOM 9572 N N . SER B 1 538 ? -12.953 -20.391 -34.375 1 97.5 538 SER B N 1
ATOM 9573 C CA . SER B 1 538 ? -11.695 -20.172 -35.062 1 97.5 538 SER B CA 1
ATOM 9574 C C . SER B 1 538 ? -10.867 -21.438 -35.156 1 97.5 538 SER B C 1
ATOM 9576 O O . SER B 1 538 ? -11.07 -22.375 -34.375 1 97.5 538 SER B O 1
ATOM 9578 N N . SER B 1 539 ? -9.914 -21.469 -36.094 1 97.75 539 SER B N 1
ATOM 9579 C CA . SER B 1 539 ? -9.094 -22.656 -36.312 1 97.75 539 SER B CA 1
ATOM 9580 C C . SER B 1 539 ? -7.66 -22.266 -36.688 1 97.75 539 SER B C 1
ATOM 9582 O O . SER B 1 539 ? -7.406 -21.141 -37.125 1 97.75 539 SER B O 1
ATOM 9584 N N . LEU B 1 540 ? -6.809 -23.234 -36.531 1 97.06 540 LEU B N 1
ATOM 9585 C CA . LEU B 1 540 ? -5.398 -23.016 -36.844 1 97.06 540 LEU B CA 1
ATOM 9586 C C . LEU B 1 540 ? -5.176 -22.984 -38.344 1 97.06 540 LEU B C 1
ATOM 9588 O O . LEU B 1 540 ? -4.109 -22.578 -38.812 1 97.06 540 LEU B O 1
ATOM 9592 N N . ASP B 1 541 ? -6.168 -23.328 -39.125 1 96.12 541 ASP B N 1
ATOM 9593 C CA . ASP B 1 541 ? -6.016 -23.281 -40.562 1 96.12 541 ASP B CA 1
ATOM 9594 C C . ASP B 1 541 ? -6.223 -21.859 -41.094 1 96.12 541 ASP B C 1
ATOM 9596 O O . ASP B 1 541 ? -6.152 -21.625 -42.312 1 96.12 541 ASP B O 1
ATOM 9600 N N . GLY B 1 542 ? -6.547 -20.938 -40.188 1 96.62 542 GLY B N 1
ATOM 9601 C CA . GLY B 1 542 ? -6.684 -19.547 -40.562 1 96.62 542 GLY B CA 1
ATOM 9602 C C . GLY B 1 542 ? -8.117 -19.141 -40.875 1 96.62 542 GLY B C 1
ATOM 9603 O O . GLY B 1 542 ? -8.367 -18.047 -41.344 1 96.62 542 GLY B O 1
ATOM 9604 N N . THR B 1 543 ? -8.992 -20.016 -40.562 1 96.56 543 THR B N 1
ATOM 9605 C CA . THR B 1 543 ? -10.383 -19.719 -40.875 1 96.56 543 THR B CA 1
ATOM 9606 C C . THR B 1 543 ? -11.211 -19.578 -39.594 1 96.56 543 THR B C 1
ATOM 9608 O O . THR B 1 543 ? -10.828 -20.078 -38.562 1 96.56 543 THR B O 1
ATOM 9611 N N . ALA B 1 544 ? -12.266 -18.828 -39.75 1 97.38 544 ALA B N 1
ATOM 9612 C CA . ALA B 1 544 ? -13.32 -18.766 -38.75 1 97.38 544 ALA B CA 1
ATOM 9613 C C . ALA B 1 544 ? -14.688 -19.031 -39.344 1 97.38 544 ALA B C 1
ATOM 9615 O O . ALA B 1 544 ? -15.039 -18.438 -40.375 1 97.38 544 ALA B O 1
ATOM 9616 N N . ALA B 1 545 ? -15.406 -19.922 -38.781 1 96.88 545 ALA B N 1
ATOM 9617 C CA . ALA B 1 545 ? -16.703 -20.312 -39.344 1 96.88 545 ALA B CA 1
ATOM 9618 C C . ALA B 1 545 ? -17.844 -19.906 -38.406 1 96.88 545 ALA B C 1
ATOM 9620 O O . ALA B 1 545 ? -17.703 -19.922 -37.188 1 96.88 545 ALA B O 1
ATOM 9621 N N . VAL B 1 546 ? -18.906 -19.531 -39.062 1 95.81 546 VAL B N 1
ATOM 9622 C CA . VAL B 1 546 ? -20.141 -19.203 -38.344 1 95.81 546 VAL B CA 1
ATOM 9623 C C . VAL B 1 546 ? -21.203 -20.266 -38.625 1 95.81 546 VAL B C 1
ATOM 9625 O O . VAL B 1 546 ? -21.547 -20.5 -39.781 1 95.81 546 VAL B O 1
ATOM 9628 N N . TYR B 1 547 ? -21.75 -20.875 -37.594 1 96.44 547 TYR B N 1
ATOM 9629 C CA . TYR B 1 547 ? -22.75 -21.922 -37.75 1 96.44 547 TYR B CA 1
ATOM 9630 C C . TYR B 1 547 ? -24.078 -21.5 -37.125 1 96.44 547 TYR B C 1
ATOM 9632 O O . TYR B 1 547 ? -24.094 -20.859 -36.062 1 96.44 547 TYR B O 1
ATOM 9640 N N . ASP B 1 548 ? -25.109 -21.875 -37.75 1 95.81 548 ASP B N 1
ATOM 9641 C CA . ASP B 1 548 ? -26.438 -21.766 -37.188 1 95.81 548 ASP B CA 1
ATOM 9642 C C . ASP B 1 548 ? -26.766 -22.969 -36.312 1 95.81 548 ASP B C 1
ATOM 9644 O O . ASP B 1 548 ? -26.844 -24.094 -36.781 1 95.81 548 ASP B O 1
ATOM 9648 N N . LEU B 1 549 ? -27.078 -22.75 -35.125 1 95.44 549 LEU B N 1
ATOM 9649 C CA . LEU B 1 549 ? -27.281 -23.828 -34.188 1 95.44 549 LEU B CA 1
ATOM 9650 C C . LEU B 1 549 ? -28.703 -24.375 -34.219 1 95.44 549 LEU B C 1
ATOM 9652 O O . LEU B 1 549 ? -29.016 -25.359 -33.562 1 95.44 549 LEU B O 1
ATOM 9656 N N . ILE B 1 550 ? -29.484 -23.75 -35 1 94.81 550 ILE B N 1
ATOM 9657 C CA . ILE B 1 550 ? -30.859 -24.188 -35.156 1 94.81 550 ILE B CA 1
ATOM 9658 C C . ILE B 1 550 ? -30.984 -25.078 -36.375 1 94.81 550 ILE B C 1
ATOM 9660 O O . ILE B 1 550 ? -31.547 -26.172 -36.312 1 94.81 550 ILE B O 1
ATOM 9664 N N . THR B 1 551 ? -30.391 -24.703 -37.438 1 95.69 551 THR B N 1
ATOM 9665 C CA . THR B 1 551 ? -30.531 -25.422 -38.688 1 95.69 551 THR B CA 1
ATOM 9666 C C . THR B 1 551 ? -29.359 -26.375 -38.906 1 95.69 551 THR B C 1
ATOM 9668 O O . THR B 1 551 ? -29.469 -27.312 -39.719 1 95.69 551 THR B O 1
ATOM 9671 N N . GLY B 1 552 ? -28.25 -26.109 -38.375 1 94.94 552 GLY B N 1
ATOM 9672 C CA . GLY B 1 552 ? -27.062 -26.938 -38.531 1 94.94 552 GLY B CA 1
ATOM 9673 C C . GLY B 1 552 ? -26.266 -26.578 -39.781 1 94.94 552 GLY B C 1
ATOM 9674 O O . GLY B 1 552 ? -25.453 -27.359 -40.25 1 94.94 552 GLY B O 1
ATOM 9675 N N . LEU B 1 553 ? -26.516 -25.375 -40.219 1 95.31 553 LEU B N 1
ATOM 9676 C CA . LEU B 1 553 ? -25.844 -24.953 -41.469 1 95.31 553 LEU B CA 1
ATOM 9677 C C . LEU B 1 553 ? -24.734 -23.938 -41.156 1 95.31 553 LEU B C 1
ATOM 9679 O O . LEU B 1 553 ? -24.812 -23.219 -40.156 1 95.31 553 LEU B O 1
ATOM 9683 N N . ARG B 1 554 ? -23.75 -23.969 -41.969 1 95.62 554 ARG B N 1
ATOM 9684 C CA . ARG B 1 554 ? -22.734 -22.906 -41.906 1 95.62 554 ARG B CA 1
ATOM 9685 C C . ARG B 1 554 ? -23.266 -21.625 -42.531 1 95.62 554 ARG B C 1
ATOM 9687 O O . ARG B 1 554 ? -23.734 -21.625 -43.688 1 95.62 554 ARG B O 1
ATOM 9694 N N . LEU B 1 555 ? -23.094 -20.531 -41.875 1 94.06 555 LEU B N 1
ATOM 9695 C CA . LEU B 1 555 ? -23.594 -19.234 -42.344 1 94.06 555 LEU B CA 1
ATOM 9696 C C . LEU B 1 555 ? -22.484 -18.469 -43.062 1 94.06 555 LEU B C 1
ATOM 9698 O O . LEU B 1 555 ? -22.734 -17.812 -44.094 1 94.06 555 LEU B O 1
ATOM 9702 N N . GLN B 1 556 ? -21.375 -18.469 -42.5 1 93.81 556 GLN B N 1
ATOM 9703 C CA . GLN B 1 556 ? -20.266 -17.703 -43.031 1 93.81 556 GLN B CA 1
ATOM 9704 C C . GLN B 1 556 ? -18.938 -18.391 -42.75 1 93.81 556 GLN B C 1
ATOM 9706 O O . GLN B 1 556 ? -18.844 -19.203 -41.812 1 93.81 556 GLN B O 1
ATOM 9711 N N . MET B 1 557 ? -17.891 -18.031 -43.562 1 95.06 557 MET B N 1
ATOM 9712 C CA . MET B 1 557 ? -16.516 -18.453 -43.312 1 95.06 557 MET B CA 1
ATOM 9713 C C . MET B 1 557 ? -15.539 -17.312 -43.594 1 95.06 557 MET B C 1
ATOM 9715 O O . MET B 1 557 ? -15.523 -16.766 -44.688 1 95.06 557 MET B O 1
ATOM 9719 N N . PHE B 1 558 ? -14.812 -16.984 -42.562 1 95.38 558 PHE B N 1
ATOM 9720 C CA . PHE B 1 558 ? -13.766 -15.969 -42.688 1 95.38 558 PHE B CA 1
ATOM 9721 C C . PHE B 1 558 ? -12.406 -16.625 -42.906 1 95.38 558 PHE B C 1
ATOM 9723 O O . PHE B 1 558 ? -12.172 -17.734 -42.406 1 95.38 558 PHE B O 1
ATOM 9730 N N . SER B 1 559 ? -11.539 -15.961 -43.656 1 95.06 559 SER B N 1
ATOM 9731 C CA . SER B 1 559 ? -10.203 -16.5 -43.875 1 95.06 559 SER B CA 1
ATOM 9732 C C . SER B 1 559 ? -9.133 -15.438 -43.688 1 95.06 559 SER B C 1
ATOM 9734 O O . SER B 1 559 ? -9.312 -14.289 -44.125 1 95.06 559 SER B O 1
ATOM 9736 N N . TRP B 1 560 ? -8.18 -15.773 -43 1 94.5 560 TRP B N 1
ATOM 9737 C CA . TRP B 1 560 ? -6.98 -14.977 -42.781 1 94.5 560 TRP B CA 1
ATOM 9738 C C . TRP B 1 560 ? -5.73 -15.758 -43.188 1 94.5 560 TRP B C 1
ATOM 9740 O O . TRP B 1 560 ? -5.77 -16.984 -43.281 1 94.5 560 TRP B O 1
ATOM 9750 N N . SER B 1 561 ? -4.668 -15.055 -43.5 1 93 561 SER B N 1
ATOM 9751 C CA . SER B 1 561 ? -3.465 -15.656 -44.062 1 93 561 SER B CA 1
ATOM 9752 C C . SER B 1 561 ? -2.734 -16.5 -43.031 1 93 561 SER B C 1
ATOM 9754 O O . SER B 1 561 ? -2.008 -17.422 -43.375 1 93 561 SER B O 1
ATOM 9756 N N . CYS B 1 562 ? -2.9 -16.234 -41.75 1 94 562 CYS B N 1
ATOM 9757 C CA . CYS B 1 562 ? -2.232 -16.938 -40.656 1 94 562 CYS B CA 1
ATOM 9758 C C . CYS B 1 562 ? -3.242 -17.672 -39.781 1 94 562 CYS B C 1
ATOM 9760 O O . CYS B 1 562 ? -4.449 -17.5 -39.938 1 94 562 CYS B O 1
ATOM 9762 N N . SER B 1 563 ? -2.697 -18.516 -38.969 1 96.25 563 SER B N 1
ATOM 9763 C CA . SER B 1 563 ? -3.549 -19.266 -38.031 1 96.25 563 SER B CA 1
ATOM 9764 C C . SER B 1 563 ? -4.324 -18.344 -37.125 1 96.25 563 SER B C 1
ATOM 9766 O O . SER B 1 563 ? -3.789 -17.328 -36.656 1 96.25 563 SER B O 1
ATOM 9768 N N . LEU B 1 564 ? -5.527 -18.703 -36.844 1 97.5 564 LEU B N 1
ATOM 9769 C CA . LEU B 1 564 ? -6.348 -17.953 -35.906 1 97.5 564 LEU B CA 1
ATOM 9770 C C . LEU B 1 564 ? -6.348 -18.609 -34.531 1 97.5 564 LEU B C 1
ATOM 9772 O O . LEU B 1 564 ? -6.469 -19.844 -34.438 1 97.5 564 LEU B O 1
ATOM 9776 N N . ASN B 1 565 ? -6.152 -17.781 -33.531 1 97.31 565 ASN B N 1
ATOM 9777 C CA . ASN B 1 565 ? -5.992 -18.312 -32.188 1 97.31 565 ASN B CA 1
ATOM 9778 C C . ASN B 1 565 ? -7.262 -18.141 -31.344 1 97.31 565 ASN B C 1
ATOM 9780 O O . ASN B 1 565 ? -7.527 -18.938 -30.438 1 97.31 565 ASN B O 1
ATOM 9784 N N . SER B 1 566 ? -7.938 -17.109 -31.562 1 97.5 566 SER B N 1
ATOM 9785 C CA . SER B 1 566 ? -9.102 -16.828 -30.719 1 97.5 566 SER B CA 1
ATOM 9786 C C . SER B 1 566 ? -10.133 -15.984 -31.484 1 97.5 566 SER B C 1
ATOM 9788 O O . SER B 1 566 ? -9.805 -15.336 -32.469 1 97.5 566 SER B O 1
ATOM 9790 N N . VAL B 1 567 ? -11.375 -16.078 -31.016 1 95.94 567 VAL B N 1
ATOM 9791 C CA . VAL B 1 567 ? -12.469 -15.32 -31.609 1 95.94 567 VAL B CA 1
ATOM 9792 C C . VAL B 1 567 ? -13.398 -14.797 -30.531 1 95.94 567 VAL B C 1
ATOM 9794 O O . VAL B 1 567 ? -13.516 -15.398 -29.453 1 95.94 567 VAL B O 1
ATOM 9797 N N . SER B 1 568 ? -13.953 -13.648 -30.703 1 93.69 568 SER B N 1
ATOM 9798 C CA . SER B 1 568 ? -14.914 -13.062 -29.781 1 93.69 568 SER B CA 1
ATOM 9799 C C . SER B 1 568 ? -15.922 -12.18 -30.516 1 93.69 568 SER B C 1
ATOM 9801 O O . SER B 1 568 ? -15.602 -11.586 -31.531 1 93.69 568 SER B O 1
ATOM 9803 N N . PHE B 1 569 ? -17.141 -12.188 -30.031 1 90.81 569 PHE B N 1
ATOM 9804 C CA . PHE B 1 569 ? -18.141 -11.281 -30.562 1 90.81 569 PHE B CA 1
ATOM 9805 C C . PHE B 1 569 ? -17.906 -9.859 -30.062 1 90.81 569 PHE B C 1
ATOM 9807 O O . PHE B 1 569 ? -17.469 -9.656 -28.938 1 90.81 569 PHE B O 1
ATOM 9814 N N . CYS B 1 570 ? -18.203 -8.938 -30.969 1 83.06 570 CYS B N 1
ATOM 9815 C CA . CYS B 1 570 ? -18.266 -7.551 -30.516 1 83.06 570 CYS B CA 1
ATOM 9816 C C . CYS B 1 570 ? -19.609 -7.25 -29.875 1 83.06 570 CYS B C 1
ATOM 9818 O O . CYS B 1 570 ? -20.484 -8.117 -29.828 1 83.06 570 CYS B O 1
ATOM 9820 N N . GLN B 1 571 ? -19.875 -6.09 -29.328 1 68.12 571 GLN B N 1
ATOM 9821 C CA . GLN B 1 571 ? -21.078 -5.766 -28.562 1 68.12 571 GLN B CA 1
ATOM 9822 C C . GLN B 1 571 ? -22.328 -6.016 -29.391 1 68.12 571 GLN B C 1
ATOM 9824 O O . GLN B 1 571 ? -23.344 -6.5 -28.875 1 68.12 571 GLN B O 1
ATOM 9829 N N . THR B 1 572 ? -22.172 -5.684 -30.703 1 69.25 572 THR B N 1
ATOM 9830 C CA . THR B 1 572 ? -23.312 -6.027 -31.531 1 69.25 572 THR B CA 1
ATOM 9831 C C . THR B 1 572 ? -23.078 -7.34 -32.25 1 69.25 572 THR B C 1
ATOM 9833 O O . THR B 1 572 ? -21.953 -7.648 -32.656 1 69.25 572 THR B O 1
ATOM 9836 N N . ASP B 1 573 ? -23.672 -8.5 -31.906 1 70.56 573 ASP B N 1
ATOM 9837 C CA . ASP B 1 573 ? -23.516 -9.828 -32.5 1 70.56 573 ASP B CA 1
ATOM 9838 C C . ASP B 1 573 ? -23.484 -9.758 -34.031 1 70.56 573 ASP B C 1
ATOM 9840 O O . ASP B 1 573 ? -23.609 -10.781 -34.688 1 70.56 573 ASP B O 1
ATOM 9844 N N . LEU B 1 574 ? -23.125 -8.516 -34.469 1 80.12 574 LEU B N 1
ATOM 9845 C CA . LEU B 1 574 ? -23.078 -8.344 -35.938 1 80.12 574 LEU B CA 1
ATOM 9846 C C . LEU B 1 574 ? -21.625 -8.336 -36.406 1 80.12 574 LEU B C 1
ATOM 9848 O O . LEU B 1 574 ? -21.375 -8.445 -37.625 1 80.12 574 LEU B O 1
ATOM 9852 N N . GLN B 1 575 ? -20.766 -8.211 -35.469 1 89.12 575 GLN B N 1
ATOM 9853 C CA . GLN B 1 575 ? -19.344 -8.242 -35.812 1 89.12 575 GLN B CA 1
ATOM 9854 C C . GLN B 1 575 ? -18.578 -9.195 -34.875 1 89.12 575 GLN B C 1
ATOM 9856 O O . GLN B 1 575 ? -19 -9.438 -33.75 1 89.12 575 GLN B O 1
ATOM 9861 N N . THR B 1 576 ? -17.562 -9.781 -35.438 1 92.69 576 THR B N 1
ATOM 9862 C CA . THR B 1 576 ? -16.672 -10.625 -34.656 1 92.69 576 THR B CA 1
ATOM 9863 C C . THR B 1 576 ? -15.219 -10.211 -34.844 1 92.69 576 THR B C 1
ATOM 9865 O O . THR B 1 576 ? -14.867 -9.641 -35.875 1 92.69 576 THR B O 1
ATOM 9868 N N . VAL B 1 577 ? -14.484 -10.406 -33.812 1 94.81 577 VAL B N 1
ATOM 9869 C CA . VAL B 1 577 ? -13.055 -10.117 -33.875 1 94.81 577 VAL B CA 1
ATOM 9870 C C . VAL B 1 577 ? -12.266 -11.414 -33.719 1 94.81 577 VAL B C 1
ATOM 9872 O O . VAL B 1 577 ? -12.609 -12.266 -32.906 1 94.81 577 VAL B O 1
ATOM 9875 N N . THR B 1 578 ? -11.25 -11.641 -34.562 1 96.44 578 THR B N 1
ATOM 9876 C CA . THR B 1 578 ? -10.359 -12.789 -34.438 1 96.44 578 THR B CA 1
ATOM 9877 C C . THR B 1 578 ? -8.93 -12.328 -34.156 1 96.44 578 THR B C 1
ATOM 9879 O O . THR B 1 578 ? -8.547 -11.211 -34.5 1 96.44 578 THR B O 1
ATOM 9882 N N . SER B 1 579 ? -8.25 -13.125 -33.438 1 97.25 579 SER B N 1
ATOM 9883 C CA . SER B 1 579 ? -6.82 -12.906 -33.25 1 97.25 579 SER B CA 1
ATOM 9884 C C . SER B 1 579 ? -5.988 -13.977 -33.938 1 97.25 579 SER B C 1
ATOM 9886 O O . SER B 1 579 ? -6.434 -15.117 -34.094 1 97.25 579 SER B O 1
ATOM 9888 N N . SER B 1 580 ? -4.789 -13.586 -34.375 1 96.75 580 SER B N 1
ATOM 9889 C CA . SER B 1 580 ? -3.973 -14.5 -35.156 1 96.75 580 SER B CA 1
ATOM 9890 C C . SER B 1 580 ? -2.561 -14.609 -34.594 1 96.75 580 SER B C 1
ATOM 9892 O O . SER B 1 580 ? -2.176 -13.844 -33.719 1 96.75 580 SER B O 1
ATOM 9894 N N . SER B 1 581 ? -1.809 -15.594 -35.031 1 95.06 581 SER B N 1
ATOM 9895 C CA . SER B 1 581 ? -0.457 -15.891 -34.562 1 95.06 581 SER B CA 1
ATOM 9896 C C . SER B 1 581 ? 0.532 -14.828 -35.031 1 95.06 581 SER B C 1
ATOM 9898 O O . SER B 1 581 ? 1.645 -14.734 -34.5 1 95.06 581 SER B O 1
ATOM 9900 N N . ASP B 1 582 ? 0.1 -14.016 -36 1 93.88 582 ASP B N 1
ATOM 9901 C CA . ASP B 1 582 ? 0.98 -12.961 -36.5 1 93.88 582 ASP B CA 1
ATOM 9902 C C . ASP B 1 582 ? 0.803 -11.68 -35.688 1 93.88 582 ASP B C 1
ATOM 9904 O O . ASP B 1 582 ? 1.378 -10.641 -36.031 1 93.88 582 ASP B O 1
ATOM 9908 N N . GLY B 1 583 ? 0.036 -11.727 -34.75 1 95.5 583 GLY B N 1
ATOM 9909 C CA . GLY B 1 583 ? -0.117 -10.594 -33.844 1 95.5 583 GLY B CA 1
ATOM 9910 C C . GLY B 1 583 ? -1.199 -9.625 -34.281 1 95.5 583 GLY B C 1
ATOM 9911 O O . GLY B 1 583 ? -1.328 -8.539 -33.719 1 95.5 583 GLY B O 1
ATOM 9912 N N . ASN B 1 584 ? -2.047 -10.039 -35.219 1 95.62 584 ASN B N 1
ATOM 9913 C CA . ASN B 1 584 ? -3.078 -9.148 -35.75 1 95.62 584 ASN B CA 1
ATOM 9914 C C . ASN B 1 584 ? -4.445 -9.461 -35.156 1 95.62 584 ASN B C 1
ATOM 9916 O O . ASN B 1 584 ? -4.703 -10.594 -34.719 1 95.62 584 ASN B O 1
ATOM 9920 N N . LEU B 1 585 ? -5.234 -8.391 -35.125 1 96.19 585 LEU B N 1
ATOM 9921 C CA . LEU B 1 585 ? -6.66 -8.484 -34.844 1 96.19 585 LEU B CA 1
ATOM 9922 C C . LEU B 1 585 ? -7.492 -8.141 -36.062 1 96.19 585 LEU B C 1
ATOM 9924 O O . LEU B 1 585 ? -7.219 -7.152 -36.75 1 96.19 585 LEU B O 1
ATOM 9928 N N . GLN B 1 586 ? -8.461 -8.977 -36.375 1 95.88 586 GLN B N 1
ATOM 9929 C CA . GLN B 1 586 ? -9.281 -8.742 -37.562 1 95.88 586 GLN B CA 1
ATOM 9930 C C . GLN B 1 586 ? -10.758 -8.633 -37.188 1 95.88 586 GLN B C 1
ATOM 9932 O O . GLN B 1 586 ? -11.297 -9.508 -36.5 1 95.88 586 GLN B O 1
ATOM 9937 N N . TRP B 1 587 ? -11.352 -7.586 -37.656 1 94.31 587 TRP B N 1
ATOM 9938 C CA . TRP B 1 587 ? -12.797 -7.41 -37.5 1 94.31 587 TRP B CA 1
ATOM 9939 C C . TRP B 1 587 ? -13.539 -7.906 -38.75 1 94.31 587 TRP B C 1
ATOM 9941 O O . TRP B 1 587 ? -13.195 -7.543 -39.875 1 94.31 587 TRP B O 1
ATOM 9951 N N . TRP B 1 588 ? -14.57 -8.68 -38.469 1 94.75 588 TRP B N 1
ATOM 9952 C CA . TRP B 1 588 ? -15.328 -9.273 -39.562 1 94.75 588 TRP B CA 1
ATOM 9953 C C . TRP B 1 588 ? -16.797 -8.891 -39.469 1 94.75 588 TRP B C 1
ATOM 9955 O O . TRP B 1 588 ? -17.375 -8.852 -38.375 1 94.75 588 TRP B O 1
ATOM 9965 N N . ASP B 1 589 ? -17.344 -8.672 -40.625 1 91.75 589 ASP B N 1
ATOM 9966 C CA . ASP B 1 589 ? -18.781 -8.508 -40.719 1 91.75 589 ASP B CA 1
ATOM 9967 C C . ASP B 1 589 ? -19.484 -9.859 -40.812 1 91.75 589 ASP B C 1
ATOM 9969 O O . ASP B 1 589 ? -19.266 -10.609 -41.781 1 91.75 589 ASP B O 1
ATOM 9973 N N . MET B 1 590 ? -20.391 -10.133 -39.969 1 89 590 MET B N 1
ATOM 9974 C CA . MET B 1 590 ? -21 -11.453 -39.875 1 89 590 MET B CA 1
ATOM 9975 C C . MET B 1 590 ? -21.969 -11.688 -41.031 1 89 590 MET B C 1
ATOM 9977 O O . MET B 1 590 ? -22.266 -12.836 -41.375 1 89 590 MET B O 1
ATOM 9981 N N . VAL B 1 591 ? -22.406 -10.664 -41.562 1 85.94 591 VAL B N 1
ATOM 9982 C CA . VAL B 1 591 ? -23.406 -10.766 -42.625 1 85.94 591 VAL B CA 1
ATOM 9983 C C . VAL B 1 591 ? -22.719 -10.883 -43.969 1 85.94 591 VAL B C 1
ATOM 9985 O O . VAL B 1 591 ? -23 -11.797 -44.75 1 85.94 591 VAL B O 1
ATOM 9988 N N . THR B 1 592 ? -21.781 -10.016 -44.219 1 88.69 592 THR B N 1
ATOM 9989 C CA . THR B 1 592 ? -21.141 -9.977 -45.562 1 88.69 592 THR B CA 1
ATOM 9990 C C . THR B 1 592 ? -19.922 -10.891 -45.594 1 88.69 592 THR B C 1
ATOM 9992 O O . THR B 1 592 ? -19.484 -11.305 -46.656 1 88.69 592 THR B O 1
ATOM 9995 N N . GLY B 1 593 ? -19.375 -11.156 -44.438 1 89.38 593 GLY B N 1
ATOM 9996 C CA . GLY B 1 593 ? -18.172 -11.969 -44.375 1 89.38 593 GLY B CA 1
ATOM 9997 C C . GLY B 1 593 ? -16.906 -11.188 -44.688 1 89.38 593 GLY B C 1
ATOM 9998 O O . GLY B 1 593 ? -15.82 -11.766 -44.781 1 89.38 593 GLY B O 1
ATOM 9999 N N . GLN B 1 594 ? -17.016 -9.938 -44.844 1 92.12 594 GLN B N 1
ATOM 10000 C CA . GLN B 1 594 ? -15.883 -9.109 -45.219 1 92.12 594 GLN B CA 1
ATOM 10001 C C . GLN B 1 594 ? -15.086 -8.664 -44 1 92.12 594 GLN B C 1
ATOM 10003 O O . GLN B 1 594 ? -15.656 -8.484 -42.938 1 92.12 594 GLN B O 1
ATOM 10008 N N . ASN B 1 595 ? -13.836 -8.57 -44.219 1 93.62 595 ASN B N 1
ATOM 10009 C CA . ASN B 1 595 ? -12.961 -7.984 -43.219 1 93.62 595 ASN B CA 1
ATOM 10010 C C . ASN B 1 595 ? -13.133 -6.469 -43.125 1 93.62 595 ASN B C 1
ATOM 10012 O O . ASN B 1 595 ? -12.844 -5.758 -44.094 1 93.62 595 ASN B O 1
ATOM 10016 N N . ILE B 1 596 ? -13.586 -5.965 -42.062 1 90.62 596 ILE B N 1
ATOM 10017 C CA . ILE B 1 596 ? -13.883 -4.547 -41.875 1 90.62 596 ILE B CA 1
ATOM 10018 C C . ILE B 1 596 ? -12.594 -3.797 -41.531 1 90.62 596 ILE B C 1
ATOM 10020 O O . ILE B 1 596 ? -12.398 -2.66 -41.969 1 90.62 596 ILE B O 1
ATOM 10024 N N . ARG B 1 597 ? -11.859 -4.41 -40.688 1 92.06 597 ARG B N 1
ATOM 10025 C CA . ARG B 1 597 ? -10.648 -3.758 -40.188 1 92.06 597 ARG B CA 1
ATOM 10026 C C . ARG B 1 597 ? -9.648 -4.785 -39.656 1 92.06 597 ARG B C 1
ATOM 10028 O O . ARG B 1 597 ? -10.031 -5.887 -39.281 1 92.06 597 ARG B O 1
ATOM 10035 N N . ALA B 1 598 ? -8.344 -4.461 -39.781 1 94.12 598 ALA B N 1
ATOM 10036 C CA . ALA B 1 598 ? -7.258 -5.238 -39.188 1 94.12 598 ALA B CA 1
ATOM 10037 C C . ALA B 1 598 ? -6.262 -4.332 -38.469 1 94.12 598 ALA B C 1
ATOM 10039 O O . ALA B 1 598 ? -5.887 -3.281 -39 1 94.12 598 ALA B O 1
ATOM 10040 N N . LEU B 1 599 ? -5.93 -4.699 -37.25 1 94.94 599 LEU B N 1
ATOM 10041 C CA . LEU B 1 599 ? -4.996 -3.914 -36.469 1 94.94 599 LEU B CA 1
ATOM 10042 C C . LEU B 1 599 ? -3.875 -4.793 -35.906 1 94.94 599 LEU B C 1
ATOM 10044 O O . LEU B 1 599 ? -4.102 -5.953 -35.562 1 94.94 599 LEU B O 1
ATOM 10048 N N . MET B 1 600 ? -2.695 -4.234 -35.812 1 93.31 600 MET B N 1
ATOM 10049 C CA . MET B 1 600 ? -1.598 -4.926 -35.125 1 93.31 600 MET B CA 1
ATOM 10050 C C . MET B 1 600 ? -1.733 -4.816 -33.625 1 93.31 600 MET B C 1
ATOM 10052 O O . MET B 1 600 ? -1.661 -3.721 -33.062 1 93.31 600 MET B O 1
ATOM 10056 N N . GLY B 1 601 ? -1.956 -5.867 -33 1 91.75 601 GLY B N 1
ATOM 10057 C CA . GLY B 1 601 ? -2.107 -5.875 -31.562 1 91.75 601 GLY B CA 1
ATOM 10058 C C . GLY B 1 601 ? -0.82 -6.199 -30.828 1 91.75 601 GLY B C 1
ATOM 10059 O O . GLY B 1 601 ? -0.627 -5.777 -29.688 1 91.75 601 GLY B O 1
ATOM 10060 N N . SER B 1 602 ? 0.012 -6.988 -31.359 1 92.06 602 SER B N 1
ATOM 10061 C CA . SER B 1 602 ? 1.282 -7.383 -30.75 1 92.06 602 SER B CA 1
ATOM 10062 C C . SER B 1 602 ? 2.383 -7.492 -31.812 1 92.06 602 SER B C 1
ATOM 10064 O O . SER B 1 602 ? 2.23 -8.203 -32.812 1 92.06 602 SER B O 1
ATOM 10066 N N . SER B 1 603 ? 3.471 -6.836 -31.531 1 87.12 603 SER B N 1
ATOM 10067 C CA . SER B 1 603 ? 4.574 -6.844 -32.5 1 87.12 603 SER B CA 1
ATOM 10068 C C . SER B 1 603 ? 5.574 -7.949 -32.156 1 87.12 603 SER B C 1
ATOM 10070 O O . SER B 1 603 ? 6.402 -8.305 -33 1 87.12 603 SER B O 1
ATOM 10072 N N . SER B 1 604 ? 5.512 -8.477 -31.031 1 86.5 604 SER B N 1
ATOM 10073 C CA . SER B 1 604 ? 6.559 -9.398 -30.594 1 86.5 604 SER B CA 1
ATOM 10074 C C . SER B 1 604 ? 6.023 -10.82 -30.469 1 86.5 604 SER B C 1
ATOM 10076 O O . SER B 1 604 ? 6.727 -11.711 -29.984 1 86.5 604 SER B O 1
ATOM 10078 N N . GLY B 1 605 ? 4.812 -11.07 -30.891 1 86.69 605 GLY B N 1
ATOM 10079 C CA . GLY B 1 605 ? 4.277 -12.422 -30.797 1 86.69 605 GLY B CA 1
ATOM 10080 C C . GLY B 1 605 ? 2.799 -12.508 -31.125 1 86.69 605 GLY B C 1
ATOM 10081 O O . GLY B 1 605 ? 2.15 -11.484 -31.344 1 86.69 605 GLY B O 1
ATOM 10082 N N . GLY B 1 606 ? 2.342 -13.758 -31.141 1 93.25 606 GLY B N 1
ATOM 10083 C CA . GLY B 1 606 ? 0.943 -14.008 -31.453 1 93.25 606 GLY B CA 1
ATOM 10084 C C . GLY B 1 606 ? 0.005 -13.633 -30.312 1 93.25 606 GLY B C 1
ATOM 10085 O O . GLY B 1 606 ? 0.406 -13.625 -29.156 1 93.25 606 GLY B O 1
ATOM 10086 N N . ILE B 1 607 ? -1.215 -13.25 -30.672 1 96.31 607 ILE B N 1
ATOM 10087 C CA . ILE B 1 607 ? -2.277 -13.023 -29.703 1 96.31 607 ILE B CA 1
ATOM 10088 C C . ILE B 1 607 ? -3.045 -14.328 -29.469 1 96.31 607 ILE B C 1
ATOM 10090 O O . ILE B 1 607 ? -3.711 -14.836 -30.375 1 96.31 607 ILE B O 1
ATOM 10094 N N . ARG B 1 608 ? -3.004 -14.781 -28.266 1 95.62 608 ARG B N 1
ATOM 10095 C CA . ARG B 1 608 ? -3.516 -16.109 -27.984 1 95.62 608 ARG B CA 1
ATOM 10096 C C . ARG B 1 608 ? -4.973 -16.062 -27.531 1 95.62 608 ARG B C 1
ATOM 10098 O O . ARG B 1 608 ? -5.727 -17.016 -27.75 1 95.62 608 ARG B O 1
ATOM 10105 N N . SER B 1 609 ? -5.266 -15 -26.906 1 96.44 609 SER B N 1
ATOM 10106 C CA . SER B 1 609 ? -6.613 -14.969 -26.344 1 96.44 609 SER B CA 1
ATOM 10107 C C . SER B 1 609 ? -7.199 -13.562 -26.406 1 96.44 609 SER B C 1
ATOM 10109 O O . SER B 1 609 ? -6.48 -12.57 -26.234 1 96.44 609 SER B O 1
ATOM 10111 N N . ILE B 1 610 ? -8.5 -13.539 -26.688 1 96.12 610 ILE B N 1
ATOM 10112 C CA . ILE B 1 610 ? -9.266 -12.297 -26.672 1 96.12 610 ILE B CA 1
ATOM 10113 C C . ILE B 1 610 ? -10.562 -12.5 -25.875 1 96.12 610 ILE B C 1
ATOM 10115 O O . ILE B 1 610 ? -11.125 -13.594 -25.875 1 96.12 610 ILE B O 1
ATOM 10119 N N . ASP B 1 611 ? -10.938 -11.523 -25.203 1 94.19 611 ASP B N 1
ATOM 10120 C CA . ASP B 1 611 ? -12.219 -11.555 -24.5 1 94.19 611 ASP B CA 1
ATOM 10121 C C . ASP B 1 611 ? -12.852 -10.164 -24.453 1 94.19 611 ASP B C 1
ATOM 10123 O O . ASP B 1 611 ? -12.156 -9.164 -24.281 1 94.19 611 ASP B O 1
ATOM 10127 N N . THR B 1 612 ? -14.125 -10.18 -24.656 1 91.31 612 THR B N 1
ATOM 10128 C CA . THR B 1 612 ? -14.859 -8.922 -24.641 1 91.31 612 THR B CA 1
ATOM 10129 C C . THR B 1 612 ? -15.609 -8.75 -23.328 1 91.31 612 THR B C 1
ATOM 10131 O O . THR B 1 612 ? -16.172 -9.711 -22.797 1 91.31 612 THR B O 1
ATOM 10134 N N . GLU B 1 613 ? -15.617 -7.504 -22.828 1 85.06 613 GLU B N 1
ATOM 10135 C CA . GLU B 1 613 ? -16.312 -7.191 -21.578 1 85.06 613 GLU B CA 1
ATOM 10136 C C . GLU B 1 613 ? -17.828 -7.387 -21.734 1 85.06 613 GLU B C 1
ATOM 10138 O O . GLU B 1 613 ? -18.422 -6.898 -22.688 1 85.06 613 GLU B O 1
ATOM 10143 N N . PRO B 1 614 ? -18.438 -8.094 -20.859 1 73.06 614 PRO B N 1
ATOM 10144 C CA . PRO B 1 614 ? -19.797 -8.578 -21.062 1 73.06 614 PRO B CA 1
ATOM 10145 C C . PRO B 1 614 ? -20.844 -7.48 -20.859 1 73.06 614 PRO B C 1
ATOM 10147 O O . PRO B 1 614 ? -21.984 -7.613 -21.312 1 73.06 614 PRO B O 1
ATOM 10150 N N . ILE B 1 615 ? -20.547 -6.629 -20.141 1 68.94 615 ILE B N 1
ATOM 10151 C CA . ILE B 1 615 ? -21.594 -5.684 -19.766 1 68.94 615 ILE B CA 1
ATOM 10152 C C . ILE B 1 615 ? -21.609 -4.508 -20.734 1 68.94 615 ILE B C 1
ATOM 10154 O O . ILE B 1 615 ? -22.031 -4.645 -21.891 1 68.94 615 ILE B O 1
ATOM 10158 N N . ARG B 1 616 ? -21.484 -3.346 -20.156 1 58.84 616 ARG B N 1
ATOM 10159 C CA . ARG B 1 616 ? -21.891 -2.141 -20.875 1 58.84 616 ARG B CA 1
ATOM 10160 C C . ARG B 1 616 ? -20.672 -1.456 -21.516 1 58.84 616 ARG B C 1
ATOM 10162 O O . ARG B 1 616 ? -20.828 -0.577 -22.359 1 58.84 616 ARG B O 1
ATOM 10169 N N . ARG B 1 617 ? -19.484 -2.209 -21.438 1 63 617 ARG B N 1
ATOM 10170 C CA . ARG B 1 617 ? -18.359 -1.413 -21.922 1 63 617 ARG B CA 1
ATOM 10171 C C . ARG B 1 617 ? -17.891 -1.911 -23.297 1 63 617 ARG B C 1
ATOM 10173 O O . ARG B 1 617 ? -17.953 -3.109 -23.578 1 63 617 ARG B O 1
ATOM 10180 N N . GLN B 1 618 ? -17.75 -1.157 -24.297 1 81.12 618 GLN B N 1
ATOM 10181 C CA . GLN B 1 618 ? -17.234 -1.491 -25.625 1 81.12 618 GLN B CA 1
ATOM 10182 C C . GLN B 1 618 ? -15.711 -1.659 -25.594 1 81.12 618 GLN B C 1
ATOM 10184 O O . GLN B 1 618 ? -15.008 -1.088 -26.422 1 81.12 618 GLN B O 1
ATOM 10189 N N . VAL B 1 619 ? -15.32 -2.576 -24.562 1 89.5 619 VAL B N 1
ATOM 10190 C CA . VAL B 1 619 ? -13.883 -2.805 -24.484 1 89.5 619 VAL B CA 1
ATOM 10191 C C . VAL B 1 619 ? -13.586 -4.297 -24.625 1 89.5 619 VAL B C 1
ATOM 10193 O O . VAL B 1 619 ? -14.438 -5.137 -24.328 1 89.5 619 VAL B O 1
ATOM 10196 N N . MET B 1 620 ? -12.445 -4.598 -25.141 1 93.06 620 MET B N 1
ATOM 10197 C CA . MET B 1 620 ? -11.938 -5.961 -25.281 1 93.06 620 MET B CA 1
ATOM 10198 C C . MET B 1 620 ? -10.516 -6.074 -24.75 1 93.06 620 MET B C 1
ATOM 10200 O O . MET B 1 620 ? -9.773 -5.09 -24.734 1 93.06 620 MET B O 1
ATOM 10204 N N . ALA B 1 621 ? -10.234 -7.238 -24.234 1 95.12 621 ALA B N 1
ATOM 10205 C CA . ALA B 1 621 ? -8.883 -7.504 -23.734 1 95.12 621 ALA B CA 1
ATOM 10206 C C . ALA B 1 621 ? -8.164 -8.516 -24.625 1 95.12 621 ALA B C 1
ATOM 10208 O O . ALA B 1 621 ? -8.781 -9.453 -25.141 1 95.12 621 ALA B O 1
ATOM 10209 N N . THR B 1 622 ? -6.891 -8.328 -24.859 1 96.56 622 THR B N 1
ATOM 10210 C CA . THR B 1 622 ? -6.062 -9.273 -25.609 1 96.56 622 THR B CA 1
ATOM 10211 C C . THR B 1 622 ? -4.824 -9.656 -24.797 1 96.56 622 THR B C 1
ATOM 10213 O O . THR B 1 622 ? -4.375 -8.891 -23.938 1 96.56 622 THR B O 1
ATOM 10216 N N . ALA B 1 623 ? -4.371 -10.836 -25 1 95.94 623 ALA B N 1
ATOM 10217 C CA . ALA B 1 623 ? -3.137 -11.312 -24.375 1 95.94 623 ALA B CA 1
ATOM 10218 C C . ALA B 1 623 ? -2.525 -12.453 -25.188 1 95.94 623 ALA B C 1
ATOM 10220 O O . ALA B 1 623 ? -3.23 -13.148 -25.922 1 95.94 623 ALA B O 1
ATOM 10221 N N . GLY B 1 624 ? -1.13 -12.586 -24.984 1 95.38 624 GLY B N 1
ATOM 10222 C CA . GLY B 1 624 ? -0.489 -13.656 -25.734 1 95.38 624 GLY B CA 1
ATOM 10223 C C . GLY B 1 624 ? 0.986 -13.805 -25.406 1 95.38 624 GLY B C 1
ATOM 10224 O O . GLY B 1 624 ? 1.371 -13.867 -24.234 1 95.38 624 GLY B O 1
ATOM 10225 N N . ASP B 1 625 ? 1.688 -13.914 -26.531 1 92.75 625 ASP B N 1
ATOM 10226 C CA . ASP B 1 625 ? 3.086 -14.312 -26.391 1 92.75 625 ASP B CA 1
ATOM 10227 C C . ASP B 1 625 ? 3.959 -13.133 -25.984 1 92.75 625 ASP B C 1
ATOM 10229 O O . ASP B 1 625 ? 5.086 -13.312 -25.516 1 92.75 625 ASP B O 1
ATOM 10233 N N . ASP B 1 626 ? 3.467 -11.977 -26.156 1 89.94 626 ASP B N 1
ATOM 10234 C CA . ASP B 1 626 ? 4.242 -10.812 -25.75 1 89.94 626 ASP B CA 1
ATOM 10235 C C . ASP B 1 626 ? 4.148 -10.602 -24.234 1 89.94 626 ASP B C 1
ATOM 10237 O O . ASP B 1 626 ? 4.773 -9.688 -23.688 1 89.94 626 ASP B O 1
ATOM 10241 N N . ARG B 1 627 ? 3.352 -11.305 -23.578 1 89.56 627 ARG B N 1
ATOM 10242 C CA . ARG B 1 627 ? 3.217 -11.336 -22.125 1 89.56 627 ARG B CA 1
ATOM 10243 C C . ARG B 1 627 ? 2.555 -10.062 -21.609 1 89.56 627 ARG B C 1
ATOM 10245 O O . ARG B 1 627 ? 2.688 -9.719 -20.438 1 89.56 627 ARG B O 1
ATOM 10252 N N . LEU B 1 628 ? 1.855 -9.391 -22.516 1 92.69 628 LEU B N 1
ATOM 10253 C CA . LEU B 1 628 ? 1.157 -8.164 -22.141 1 92.69 628 LEU B CA 1
ATOM 10254 C C . LEU B 1 628 ? -0.352 -8.344 -22.266 1 92.69 628 LEU B C 1
ATOM 10256 O O . LEU B 1 628 ? -0.826 -9.086 -23.125 1 92.69 628 LEU B O 1
ATOM 10260 N N . ILE B 1 629 ? -1.003 -7.695 -21.344 1 95.06 629 ILE B N 1
ATOM 10261 C CA . ILE B 1 629 ? -2.447 -7.539 -21.469 1 95.06 629 ILE B CA 1
ATOM 10262 C C . ILE B 1 629 ? -2.77 -6.156 -22.031 1 95.06 629 ILE B C 1
ATOM 10264 O O . ILE B 1 629 ? -2.215 -5.152 -21.578 1 95.06 629 ILE B O 1
ATOM 10268 N N . LYS B 1 630 ? -3.605 -6.145 -23.016 1 94.69 630 LYS B N 1
ATOM 10269 C CA . LYS B 1 630 ? -4.02 -4.871 -23.594 1 94.69 630 LYS B CA 1
ATOM 10270 C C . LYS B 1 630 ? -5.543 -4.738 -23.594 1 94.69 630 LYS B C 1
ATOM 10272 O O . LYS B 1 630 ? -6.25 -5.656 -24.016 1 94.69 630 LYS B O 1
ATOM 10277 N N . ILE B 1 631 ? -6.008 -3.637 -23.078 1 92.88 631 ILE B N 1
ATOM 10278 C CA . ILE B 1 631 ? -7.434 -3.328 -23.141 1 92.88 631 ILE B CA 1
ATOM 10279 C C . ILE B 1 631 ? -7.711 -2.373 -24.297 1 92.88 631 ILE B C 1
ATOM 10281 O O . ILE B 1 631 ? -7.121 -1.293 -24.375 1 92.88 631 ILE B O 1
ATOM 10285 N N . TRP B 1 632 ? -8.633 -2.83 -25.141 1 91.62 632 TRP B N 1
ATOM 10286 C CA . TRP B 1 632 ? -8.969 -2.088 -26.359 1 91.62 632 TRP B CA 1
ATOM 10287 C C . TRP B 1 632 ? -10.359 -1.481 -26.25 1 91.62 632 TRP B C 1
ATOM 10289 O O . TRP B 1 632 ? -11.281 -2.104 -25.719 1 91.62 632 TRP B O 1
ATOM 10299 N N . ARG B 1 633 ? -10.484 -0.264 -26.875 1 89.75 633 ARG B N 1
ATOM 10300 C CA . ARG B 1 633 ? -11.82 0.167 -27.281 1 89.75 633 ARG B CA 1
ATOM 10301 C C . ARG B 1 633 ? -12.203 -0.444 -28.625 1 89.75 633 ARG B C 1
ATOM 10303 O O . ARG B 1 633 ? -11.508 -0.238 -29.625 1 89.75 633 ARG B O 1
ATOM 10310 N N . ILE B 1 634 ? -13.227 -1.166 -28.672 1 86.81 634 ILE B N 1
ATOM 10311 C CA . ILE B 1 634 ? -13.57 -2.002 -29.812 1 86.81 634 ILE B CA 1
ATOM 10312 C C . ILE B 1 634 ? -13.867 -1.121 -31.031 1 86.81 634 ILE B C 1
ATOM 10314 O O . ILE B 1 634 ? -13.422 -1.412 -32.125 1 86.81 634 ILE B O 1
ATOM 10318 N N . GLU B 1 635 ? -14.562 -0.074 -30.812 1 83.81 635 GLU B N 1
ATOM 10319 C CA . GLU B 1 635 ? -14.984 0.776 -31.922 1 83.81 635 GLU B CA 1
ATOM 10320 C C . GLU B 1 635 ? -13.836 1.645 -32.406 1 83.81 635 GLU B C 1
ATOM 10322 O O . GLU B 1 635 ? -13.609 1.751 -33.625 1 83.81 635 GLU B O 1
ATOM 10327 N N . GLU B 1 636 ? -13.102 2.217 -31.469 1 84.5 636 GLU B N 1
ATOM 10328 C CA . GLU B 1 636 ? -12.023 3.123 -31.828 1 84.5 636 GLU B CA 1
ATOM 10329 C C . GLU B 1 636 ? -10.789 2.354 -32.281 1 84.5 636 GLU B C 1
ATOM 10331 O O . GLU B 1 636 ? -10.008 2.85 -33.094 1 84.5 636 GLU B O 1
ATOM 10336 N N . GLY B 1 637 ? -10.625 1.184 -31.797 1 88.19 637 GLY B N 1
ATOM 10337 C CA . GLY B 1 637 ? -9.484 0.355 -32.156 1 88.19 637 GLY B CA 1
ATOM 10338 C C . GLY B 1 637 ? -8.188 0.81 -31.531 1 88.19 637 GLY B C 1
ATOM 10339 O O . GLY B 1 637 ? -7.117 0.674 -32.125 1 88.19 637 GLY B O 1
ATOM 10340 N N . ASP B 1 638 ? -8.266 1.439 -30.344 1 89.06 638 ASP B N 1
ATOM 10341 C CA . ASP B 1 638 ? -7.055 1.881 -29.656 1 89.06 638 ASP B CA 1
ATOM 10342 C C . ASP B 1 638 ? -6.926 1.224 -28.281 1 89.06 638 ASP B C 1
ATOM 10344 O O . ASP B 1 638 ? -7.93 0.839 -27.672 1 89.06 638 ASP B O 1
ATOM 10348 N N . VAL B 1 639 ? -5.648 1.11 -27.859 1 91 639 VAL B N 1
ATOM 10349 C CA . VAL B 1 639 ? -5.348 0.535 -26.562 1 91 639 VAL B CA 1
ATOM 10350 C C . VAL B 1 639 ? -5.445 1.615 -25.484 1 91 639 VAL B C 1
ATOM 10352 O O . VAL B 1 639 ? -4.867 2.695 -25.625 1 91 639 VAL B O 1
ATOM 10355 N N . ILE B 1 640 ? -6.141 1.297 -24.391 1 86.69 640 ILE B N 1
ATOM 10356 C CA . ILE B 1 640 ? -6.344 2.322 -23.359 1 86.69 640 ILE B CA 1
ATOM 10357 C C . ILE B 1 640 ? -5.602 1.936 -22.094 1 86.69 640 ILE B C 1
ATOM 10359 O O . ILE B 1 640 ? -5.348 2.783 -21.234 1 86.69 640 ILE B O 1
ATOM 10363 N N . ARG B 1 641 ? -5.305 0.71 -21.906 1 89.25 641 ARG B N 1
ATOM 10364 C CA . ARG B 1 641 ? -4.566 0.246 -20.75 1 89.25 641 ARG B CA 1
ATOM 10365 C C . ARG B 1 641 ? -3.682 -0.947 -21.094 1 89.25 641 ARG B C 1
ATOM 10367 O O . ARG B 1 641 ? -3.984 -1.702 -22.016 1 89.25 641 ARG B O 1
ATOM 10374 N N . VAL B 1 642 ? -2.625 -1.058 -20.297 1 90.81 642 VAL B N 1
ATOM 10375 C CA . VAL B 1 642 ? -1.711 -2.18 -20.484 1 90.81 642 VAL B CA 1
ATOM 10376 C C . VAL B 1 642 ? -1.4 -2.828 -19.141 1 90.81 642 VAL B C 1
ATOM 10378 O O . VAL B 1 642 ? -1.222 -2.133 -18.141 1 90.81 642 VAL B O 1
ATOM 10381 N N . GLY B 1 643 ? -1.481 -4.105 -19.156 1 90.5 643 GLY B N 1
ATOM 10382 C CA . GLY B 1 643 ? -1.091 -4.855 -17.969 1 90.5 643 GLY B CA 1
ATOM 10383 C C . GLY B 1 643 ? 0.208 -5.617 -18.156 1 90.5 643 GLY B C 1
ATOM 10384 O O . GLY B 1 643 ? 0.329 -6.441 -19.062 1 90.5 643 GLY B O 1
ATOM 10385 N N . GLU B 1 644 ? 1.142 -5.32 -17.25 1 87.06 644 GLU B N 1
ATOM 10386 C CA . GLU B 1 644 ? 2.426 -6.016 -17.25 1 87.06 644 GLU B CA 1
ATOM 10387 C C . GLU B 1 644 ? 2.621 -6.809 -15.953 1 87.06 644 GLU B C 1
ATOM 10389 O O . GLU B 1 644 ? 2.547 -6.246 -14.859 1 87.06 644 GLU B O 1
ATOM 10394 N N . GLY B 1 645 ? 2.787 -8.102 -16.172 1 83.44 645 GLY B N 1
ATOM 10395 C CA . GLY B 1 645 ? 2.977 -8.875 -14.953 1 83.44 645 GLY B CA 1
ATOM 10396 C C . GLY B 1 645 ? 3.428 -10.305 -15.219 1 83.44 645 GLY B C 1
ATOM 10397 O O . GLY B 1 645 ? 4.188 -10.875 -14.438 1 83.44 645 GLY B O 1
ATOM 10398 N N . HIS B 1 646 ? 3.066 -10.844 -16.312 1 87.94 646 HIS B N 1
ATOM 10399 C CA . HIS B 1 646 ? 3.377 -12.242 -16.609 1 87.94 646 HIS B CA 1
ATOM 10400 C C . HIS B 1 646 ? 4.816 -12.391 -17.094 1 87.94 646 HIS B C 1
ATOM 10402 O O . HIS B 1 646 ? 5.336 -11.516 -17.781 1 87.94 646 HIS B O 1
ATOM 10408 N N . SER B 1 647 ? 5.426 -13.5 -16.703 1 83.44 647 SER B N 1
ATOM 10409 C CA . SER B 1 647 ? 6.797 -13.797 -17.109 1 83.44 647 SER B CA 1
ATOM 10410 C C . SER B 1 647 ? 6.828 -14.773 -18.281 1 83.44 647 SER B C 1
ATOM 10412 O O . SER B 1 647 ? 7.891 -15.039 -18.844 1 83.44 647 SER B O 1
ATOM 10414 N N . ASP B 1 648 ? 5.719 -15.297 -18.516 1 86.81 648 ASP B N 1
ATOM 10415 C CA . ASP B 1 648 ? 5.578 -16.25 -19.609 1 86.81 648 ASP B CA 1
ATOM 10416 C C . ASP B 1 648 ? 4.352 -15.938 -20.453 1 86.81 648 ASP B C 1
ATOM 10418 O O . ASP B 1 648 ? 3.574 -15.039 -20.125 1 86.81 648 ASP B O 1
ATOM 10422 N N . SER B 1 649 ? 4.254 -16.656 -21.562 1 91.62 649 SER B N 1
ATOM 10423 C CA . SER B 1 649 ? 3.148 -16.438 -22.484 1 91.62 649 SER B CA 1
ATOM 10424 C C . SER B 1 649 ? 1.804 -16.609 -21.781 1 91.62 649 SER B C 1
ATOM 10426 O O . SER B 1 649 ? 1.621 -17.547 -21 1 91.62 649 SER B O 1
ATOM 10428 N N . ILE B 1 650 ? 0.943 -15.695 -22.062 1 94.5 650 ILE B N 1
ATOM 10429 C CA . ILE B 1 650 ? -0.401 -15.766 -21.5 1 94.5 650 ILE B CA 1
ATOM 10430 C C . ILE B 1 650 ? -1.271 -16.688 -22.359 1 94.5 650 ILE B C 1
ATOM 10432 O O . ILE B 1 650 ? -1.368 -16.516 -23.578 1 94.5 650 ILE B O 1
ATOM 10436 N N . THR B 1 651 ? -1.895 -17.594 -21.703 1 93.38 651 THR B N 1
ATOM 10437 C CA . THR B 1 651 ? -2.66 -18.625 -22.406 1 93.38 651 THR B CA 1
ATOM 10438 C C . THR B 1 651 ? -4.125 -18.203 -22.531 1 93.38 651 THR B C 1
ATOM 10440 O O . THR B 1 651 ? -4.809 -18.609 -23.469 1 93.38 651 THR B O 1
ATOM 10443 N N . MET B 1 652 ? -4.543 -17.547 -21.609 1 93.88 652 MET B N 1
ATOM 10444 C CA . MET B 1 652 ? -5.953 -17.172 -21.656 1 93.88 652 MET B CA 1
ATOM 10445 C C . MET B 1 652 ? -6.215 -15.906 -20.844 1 93.88 652 MET B C 1
ATOM 10447 O O . MET B 1 652 ? -5.492 -15.617 -19.891 1 93.88 652 MET B O 1
ATOM 10451 N N . ILE B 1 653 ? -7.184 -15.156 -21.25 1 95.5 653 ILE B N 1
ATOM 10452 C CA . ILE B 1 653 ? -7.676 -14 -20.516 1 95.5 653 ILE B CA 1
ATOM 10453 C C . ILE B 1 653 ? -9.203 -14.039 -20.469 1 95.5 653 ILE B C 1
ATOM 10455 O O . ILE B 1 653 ? -9.852 -14.516 -21.391 1 95.5 653 ILE B O 1
ATOM 10459 N N . LYS B 1 654 ? -9.781 -13.555 -19.406 1 93.88 654 LYS B N 1
ATOM 10460 C CA . LYS B 1 654 ? -11.234 -13.594 -19.234 1 93.88 654 LYS B CA 1
ATOM 10461 C C . LYS B 1 654 ? -11.703 -12.484 -18.297 1 93.88 654 LYS B C 1
ATOM 10463 O O . LYS B 1 654 ? -11.203 -12.359 -17.172 1 93.88 654 LYS B O 1
ATOM 10468 N N . PHE B 1 655 ? -12.68 -11.734 -18.781 1 91.94 655 PHE B N 1
ATOM 10469 C CA . PHE B 1 655 ? -13.312 -10.758 -17.906 1 91.94 655 PHE B CA 1
ATOM 10470 C C . PHE B 1 655 ? -14.219 -11.453 -16.906 1 91.94 655 PHE B C 1
ATOM 10472 O O . PHE B 1 655 ? -14.898 -12.422 -17.234 1 91.94 655 PHE B O 1
ATOM 10479 N N . GLY B 1 656 ? -14.219 -10.875 -15.734 1 88.94 656 GLY B N 1
ATOM 10480 C CA . GLY B 1 656 ? -15.242 -11.305 -14.789 1 88.94 656 GLY B CA 1
ATOM 10481 C C . GLY B 1 656 ? -16.641 -10.938 -15.227 1 88.94 656 GLY B C 1
ATOM 10482 O O . GLY B 1 656 ? -16.828 -10 -16.016 1 88.94 656 GLY B O 1
ATOM 10483 N N . PRO B 1 657 ? -17.578 -11.711 -14.703 1 84 657 PRO B N 1
ATOM 10484 C CA . PRO B 1 657 ? -18.969 -11.453 -15.109 1 84 657 PRO B CA 1
ATOM 10485 C C . PRO B 1 657 ? -19.422 -10.039 -14.766 1 84 657 PRO B C 1
ATOM 10487 O O . PRO B 1 657 ? -20.312 -9.5 -15.43 1 84 657 PRO B O 1
ATOM 10490 N N . CYS B 1 658 ? -18.797 -9.461 -13.75 1 77.88 658 CYS B N 1
ATOM 10491 C CA . CYS B 1 658 ? -19.188 -8.117 -13.344 1 77.88 658 CYS B CA 1
ATOM 10492 C C . CYS B 1 658 ? -18.344 -7.066 -14.047 1 77.88 658 CYS B C 1
ATOM 10494 O O . CYS B 1 658 ? -18.594 -5.867 -13.906 1 77.88 658 CYS B O 1
ATOM 10496 N N . GLY B 1 659 ? -17.422 -7.484 -14.766 1 78.62 659 GLY B N 1
ATOM 10497 C CA . GLY B 1 659 ? -16.609 -6.59 -15.578 1 78.62 659 GLY B CA 1
ATOM 10498 C C . GLY B 1 659 ? -15.578 -5.832 -14.773 1 78.62 659 GLY B C 1
ATOM 10499 O O . GLY B 1 659 ? -14.789 -5.062 -15.336 1 78.62 659 GLY B O 1
ATOM 10500 N N . SER B 1 660 ? -15.484 -5.98 -13.477 1 79.5 660 SER B N 1
ATOM 10501 C CA . SER B 1 660 ? -14.602 -5.199 -12.617 1 79.5 660 SER B CA 1
ATOM 10502 C C . SER B 1 660 ? -13.227 -5.852 -12.5 1 79.5 660 SER B C 1
ATOM 10504 O O . SER B 1 660 ? -12.273 -5.219 -12.047 1 79.5 660 SER B O 1
ATOM 10506 N N . ILE B 1 661 ? -13.172 -7.129 -12.953 1 89 661 ILE B N 1
ATOM 10507 C CA . ILE B 1 661 ? -11.883 -7.801 -12.852 1 89 661 ILE B CA 1
ATOM 10508 C C . ILE B 1 661 ? -11.578 -8.516 -14.164 1 89 661 ILE B C 1
ATOM 10510 O O . ILE B 1 661 ? -12.484 -8.836 -14.938 1 89 661 ILE B O 1
ATOM 10514 N N . LEU B 1 662 ? -10.336 -8.688 -14.453 1 93.56 662 LEU B N 1
ATOM 10515 C CA . LEU B 1 662 ? -9.812 -9.438 -15.586 1 93.56 662 LEU B CA 1
ATOM 10516 C C . LEU B 1 662 ? -8.852 -10.523 -15.117 1 93.56 662 LEU B C 1
ATOM 10518 O O . LEU B 1 662 ? -7.973 -10.273 -14.297 1 93.56 662 LEU B O 1
ATOM 10522 N N . LEU B 1 663 ? -9.109 -11.727 -15.578 1 94.62 663 LEU B N 1
ATOM 10523 C CA . LEU B 1 663 ? -8.25 -12.852 -15.25 1 94.62 663 LEU B CA 1
ATOM 10524 C C . LEU B 1 663 ? -7.305 -13.172 -16.406 1 94.62 663 LEU B C 1
ATOM 10526 O O . LEU B 1 663 ? -7.715 -13.148 -17.578 1 94.62 663 LEU B O 1
ATOM 10530 N N . SER B 1 664 ? -6.07 -13.438 -16.062 1 95.5 664 SER B N 1
ATOM 10531 C CA . SER B 1 664 ? -5.105 -13.922 -17.047 1 95.5 664 SER B CA 1
ATOM 10532 C C . SER B 1 664 ? -4.324 -15.117 -16.516 1 95.5 664 SER B C 1
ATOM 10534 O O . SER B 1 664 ? -3.975 -15.156 -15.336 1 95.5 664 SER B O 1
ATOM 10536 N N . ALA B 1 665 ? -4.16 -16.094 -17.328 1 93.44 665 ALA B N 1
ATOM 10537 C CA . ALA B 1 665 ? -3.377 -17.281 -17 1 93.44 665 ALA B CA 1
ATOM 10538 C C . ALA B 1 665 ? -2.205 -17.453 -17.953 1 93.44 665 ALA B C 1
ATOM 10540 O O . ALA B 1 665 ? -2.295 -17.078 -19.125 1 93.44 665 ALA B O 1
ATOM 10541 N N . ALA B 1 666 ? -1.154 -18.031 -17.422 1 90.75 666 ALA B N 1
ATOM 10542 C CA . ALA B 1 666 ? 0.049 -18.141 -18.234 1 90.75 666 ALA B CA 1
ATOM 10543 C C . ALA B 1 666 ? 0.591 -19.562 -18.234 1 90.75 666 ALA B C 1
ATOM 10545 O O . ALA B 1 666 ? 0.062 -20.438 -17.531 1 90.75 666 ALA B O 1
ATOM 10546 N N . LYS B 1 667 ? 1.615 -19.75 -19.047 1 87.81 667 LYS B N 1
ATOM 10547 C CA . LYS B 1 667 ? 2.246 -21.047 -19.219 1 87.81 667 LYS B CA 1
ATOM 10548 C C . LYS B 1 667 ? 3.012 -21.469 -17.953 1 87.81 667 LYS B C 1
ATOM 10550 O O . LYS B 1 667 ? 3.236 -22.656 -17.719 1 87.81 667 LYS B O 1
ATOM 10555 N N . ASP B 1 668 ? 3.309 -20.562 -17.172 1 79.75 668 ASP B N 1
ATOM 10556 C CA . ASP B 1 668 ? 4.07 -20.859 -15.969 1 79.75 668 ASP B CA 1
ATOM 10557 C C . ASP B 1 668 ? 3.146 -21.25 -14.82 1 79.75 668 ASP B C 1
ATOM 10559 O O . ASP B 1 668 ? 3.607 -21.516 -13.703 1 79.75 668 ASP B O 1
ATOM 10563 N N . GLY B 1 669 ? 1.955 -21.172 -15.078 1 84.12 669 GLY B N 1
ATOM 10564 C CA . GLY B 1 669 ? 0.996 -21.625 -14.086 1 84.12 669 GLY B CA 1
ATOM 10565 C C . GLY B 1 669 ? 0.427 -20.484 -13.258 1 84.12 669 GLY B C 1
ATOM 10566 O O . GLY B 1 669 ? -0.465 -20.703 -12.43 1 84.12 669 GLY B O 1
ATOM 10567 N N . SER B 1 670 ? 0.888 -19.375 -13.5 1 87.88 670 SER B N 1
ATOM 10568 C CA . SER B 1 670 ? 0.391 -18.234 -12.727 1 87.88 670 SER B CA 1
ATOM 10569 C C . SER B 1 670 ? -0.975 -17.781 -13.234 1 87.88 670 SER B C 1
ATOM 10571 O O . SER B 1 670 ? -1.234 -17.812 -14.438 1 87.88 670 SER B O 1
ATOM 10573 N N . VAL B 1 671 ? -1.816 -17.438 -12.344 1 90.88 671 VAL B N 1
ATOM 10574 C CA . VAL B 1 671 ? -3.107 -16.812 -12.625 1 90.88 671 VAL B CA 1
ATOM 10575 C C . VAL B 1 671 ? -3.172 -15.438 -11.969 1 90.88 671 VAL B C 1
ATOM 10577 O O . VAL B 1 671 ? -3.053 -15.312 -10.75 1 90.88 671 VAL B O 1
ATOM 10580 N N . CYS B 1 672 ? -3.33 -14.469 -12.797 1 92.81 672 CYS B N 1
ATOM 10581 C CA . CYS B 1 672 ? -3.344 -13.094 -12.297 1 92.81 672 CYS B CA 1
ATOM 10582 C C . CYS B 1 672 ? -4.75 -12.516 -12.344 1 92.81 672 CYS B C 1
ATOM 10584 O O . CYS B 1 672 ? -5.496 -12.75 -13.297 1 92.81 672 CYS B O 1
ATOM 10586 N N . ILE B 1 673 ? -5.094 -11.852 -11.328 1 92.38 673 ILE B N 1
ATOM 10587 C CA . ILE B 1 673 ? -6.348 -11.109 -11.258 1 92.38 673 ILE B CA 1
ATOM 10588 C C . ILE B 1 673 ? -6.062 -9.609 -11.305 1 92.38 673 ILE B C 1
ATOM 10590 O O . ILE B 1 673 ? -5.301 -9.086 -10.484 1 92.38 673 ILE B O 1
ATOM 10594 N N . TRP B 1 674 ? -6.676 -8.938 -12.188 1 92.12 674 TRP B N 1
ATOM 10595 C CA . TRP B 1 674 ? -6.445 -7.52 -12.414 1 92.12 674 TRP B CA 1
ATOM 10596 C C . TRP B 1 674 ? -7.699 -6.707 -12.102 1 92.12 674 TRP B C 1
ATOM 10598 O O . TRP B 1 674 ? -8.82 -7.141 -12.391 1 92.12 674 TRP B O 1
ATOM 10608 N N . ASP B 1 675 ? -7.488 -5.445 -11.531 1 86.31 675 ASP B N 1
ATOM 10609 C CA . ASP B 1 675 ? -8.594 -4.5 -11.383 1 86.31 675 ASP B CA 1
ATOM 10610 C C . ASP B 1 675 ? -8.805 -3.703 -12.664 1 86.31 675 ASP B C 1
ATOM 10612 O O . ASP B 1 675 ? -7.867 -3.119 -13.211 1 86.31 675 ASP B O 1
ATOM 10616 N N . VAL B 1 676 ? -10.023 -3.807 -13.133 1 84.69 676 VAL B N 1
ATOM 10617 C CA . VAL B 1 676 ? -10.383 -3.006 -14.297 1 84.69 676 VAL B CA 1
ATOM 10618 C C . VAL B 1 676 ? -11.219 -1.806 -13.859 1 84.69 676 VAL B C 1
ATOM 10620 O O . VAL B 1 676 ? -12.359 -1.965 -13.422 1 84.69 676 VAL B O 1
ATOM 10623 N N . PRO B 1 677 ? -10.562 -0.562 -13.773 1 68.56 677 PRO B N 1
ATOM 10624 C CA . PRO B 1 677 ? -11.328 0.595 -13.312 1 68.56 677 PRO B CA 1
ATOM 10625 C C . PRO B 1 677 ? -12.609 0.816 -14.109 1 68.56 677 PRO B C 1
ATOM 10627 O O . PRO B 1 677 ? -12.625 0.61 -15.328 1 68.56 677 PRO B O 1
ATOM 10630 N N . LEU B 1 678 ? -13.844 0.792 -13.477 1 53.84 678 LEU B N 1
ATOM 10631 C CA . LEU B 1 678 ? -15.148 1.037 -14.078 1 53.84 678 LEU B CA 1
ATOM 10632 C C . LEU B 1 678 ? -15.281 2.488 -14.523 1 53.84 678 LEU B C 1
ATOM 10634 O O . LEU B 1 678 ? -15.336 3.398 -13.695 1 53.84 678 LEU B O 1
ATOM 10638 N N . GLU B 1 679 ? -14.523 3.129 -15.133 1 46.97 679 GLU B N 1
ATOM 10639 C CA . GLU B 1 679 ? -14.867 4.508 -15.484 1 46.97 679 GLU B CA 1
ATOM 10640 C C . GLU B 1 679 ? -16.266 4.598 -16.078 1 46.97 679 GLU B C 1
ATOM 10642 O O . GLU B 1 679 ? -16.547 4.016 -17.125 1 46.97 679 GLU B O 1
ATOM 10647 N N . CYS B 1 680 ? -17.375 4.445 -15.461 1 35.34 680 CYS B N 1
ATOM 10648 C CA . CYS B 1 680 ? -18.656 4.828 -16.031 1 35.34 680 CYS B CA 1
ATOM 10649 C C . CYS B 1 680 ? -18.516 6.07 -16.906 1 35.34 680 CYS B C 1
ATOM 10651 O O . CYS B 1 680 ? -19.078 6.121 -18 1 35.34 680 CYS B O 1
ATOM 10653 N N . ASP B 1 681 ? -18.438 7.32 -16.25 1 31.62 681 ASP B N 1
ATOM 10654 C CA . ASP B 1 681 ? -19.031 8.547 -16.766 1 31.62 681 ASP B CA 1
ATOM 10655 C C . ASP B 1 681 ? -18.266 9.086 -17.953 1 31.62 681 ASP B C 1
ATOM 10657 O O . ASP B 1 681 ? -18.016 10.289 -18.062 1 31.62 681 ASP B O 1
ATOM 10661 N N . VAL B 1 682 ? -17.547 8.68 -18.625 1 25.3 682 VAL B N 1
ATOM 10662 C CA . VAL B 1 682 ? -17.219 9.594 -19.719 1 25.3 682 VAL B CA 1
ATOM 10663 C C . VAL B 1 682 ? -18.469 9.883 -20.547 1 25.3 682 VAL B C 1
ATOM 10665 O O . VAL B 1 682 ? -18.438 10.742 -21.438 1 25.3 682 VAL B O 1
ATOM 10668 N N . ALA B 1 683 ? -19.562 9.172 -20.766 1 22.39 683 ALA B N 1
ATOM 10669 C CA . ALA B 1 683 ? -20.469 9.844 -21.688 1 22.39 683 ALA B CA 1
ATOM 10670 C C . ALA B 1 683 ? -21.25 10.961 -21 1 22.39 683 ALA B C 1
ATOM 10672 O O . ALA B 1 683 ? -21.75 10.773 -19.891 1 22.39 683 ALA B O 1
#

Foldseek 3Di:
DPDPPPPPPPPPFPQPPPFDPPPPDDPPPFAAFFFFDKAFAQLQAFQQWAQQLVQQWTWHFDWQWIWTAGCDDPRHGGIDIQHDALGGWQYKEAANNRQKIKTWHADPDQADFTWIFIAGRPVSDTPEIDGDAGRTWNDKYAFQVNQWIWIAHDLVGQKIWIAGSVVRGTLEIDHFAPDSVKGFREKDYDNPDRQWIKIDTFQKIWIWGADNVVSYIDIDIADNDPDTFGFQYKDWACPPPLPPIWIWTKTQCFWIWIAGNPNNYTQDIGPPPGARRIWNYKDWQDAPDNFKTWIWTWGQQAKIFIWIWGWDDDDPGTDIDIGGDDQIDIDGDPVSFGWRHWYARHSRQKIWTRGNQGWIWIAGVVNTDIDTDGDFGQFFWQDKEDAAPDPQWMWTWFQQKIWIAGNVSRHTQEMDGHPPKGWREWDAQNVRAWIWTWIQQQKIFIWGDDPPDRYIDTPDIGPCNDRGTFNYKDAAPNRQKIWTFFQQQKIWIWGWDFDQPPVRHTDTDTDTDEMGRPGDGGWAEKDADNVRQKIWIFGQQAKIWIAGPVPRDTQEMEGDPGGWQYKDAFPPNQWIWIWGFCQKIWIAGSHPNDTPDMDRHDRPTTWREKDAQPDDAQWMWIFFQVQKIFIANNVVGHTNYIYHDDNGTWNYKYADNVRQWIWITGRSRMIIITGDDPPPPPD/DPDPPPPPPPPPFPQPPPFPPPPPDDPPPFAAFFFFDKFFAQLQAFQQWAQQLVQQWTWHFDWQWIWTAGCDDPRHGGIDIQHDALGGWQYKEAANNRQKIKTWHADPDQADFTWIFIAGRPVSDTPEIDGDATRTWNDKYAFQVNQWIWIAHDLVGQKIWIAGSVVRGTLEIDHFADDSVKGFREKDYDNPDRQWIKIDTFQKIWIWGADNVVSYIDIDIADNDPDTFGFQYKDWACPPPLPPIWIWTKTQCFWIWIAGNPNNYTQDIGPPPGARRIWNYKDWQDAPDNFKTWIWTWGQQAKIFIWIWGWDDDDPGTDIDIGGDDQIDIDGDPVSFGWRHWYARHSRQKIWTRGNQGWIWIAGVVNTDIDTDGHFGQFFWQDKEDAAPDPQWMWTWFQQKIWIAGNVSRHTQEMDGHPPKGWREWDAQNVRAWIWTWIQQQKIFIWGDDPPDRYIDTPDIDPCNDRGTFNYKDAAPNRQKIWTFFQQQKIWIWGWDFDQPPVRHTDTDTDTDEMGRPGDGGWAEKDADNVRQKIWIFGQQAKIWIAGPVPRDTQEMEGDPGGWQYKDAFPPNQWIWIWGFCQKIWIAGSHVRDTPDMDRHDNPTTWREKEAQPDDAQWMWIFFQVQKIFIANNVVGHTNYIYHDDNGTWNYKYADNVRQWIWITGRSRMIIITGDDPPPPPD

Organism: Elysia chlorotica (NCBI:txid188477)

Nearest PDB structures (foldseek):
  8g59-assembly1_B  TM=9.123E-01  e=3.827E-17  Homo sapiens
  6n9g-assembly1_D  TM=8.693E-01  e=1.636E-17  Mus musculus
  8itf-assembly1_B  TM=9.065E-01  e=2.194E-16  Homo sapiens
  8ikg-assembly1_B  TM=9.187E-01  e=1.319E-15  Homo sapiens
  8ikh-assembly1_B  TM=8.958E-01  e=9.478E-16  Homo sapiens

pLDDT: mean 87.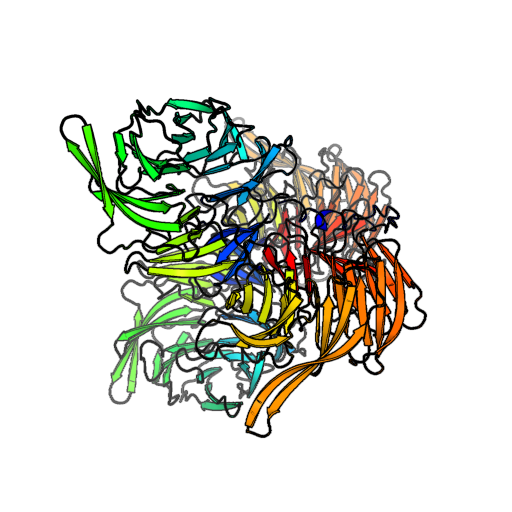95, std 15.05, range [18.92, 98.44]

InterPro domains:
  IPR001680 WD40 repeat [PF00400] (82-104)
  IPR001680 WD40 repeat [PF00400] (464-494)
  IPR001680 WD40 repeat [PF00400] (518-548)
  IPR001680 WD40 repeat [PF00400] (640-675)
  IPR001680 WD40 repeat [PS50082] (463-496)
  IPR001680 WD40 repeat [PS50082] (600-642)
  IPR001680 WD40 repeat [PS50082] (643-676)
  IPR001680 WD40 repeat [SM00320] (75-120)
  IPR001680 WD40 repeat [SM00320] (123-164)
  IPR001680 WD40 repeat [SM00320] (369-406)
  IPR001680 WD40 repeat [SM00320] (455-495)
  IPR001680 WD40 repeat [SM00320] (509-548)
  IPR001680 WD40 repeat [SM00320] (551-589)
  IPR001680 WD40 repeat [SM00320] (592-633)
  IPR001680 WD40 repeat [SM00320] (636-675)
  IPR011047 Quinoprotein alcohol dehydrogenase-like superfamily [SSF50998] (78-677)
  IPR011047 Quinoprotein alcohol dehydrogenase-like superfamily [SSF50998] (202-559)
  IPR015943 WD40/YVTN repeat-like-containing domain superfamily [G3DSA:2.130.10.10] (41-362)
  IPR015943 WD40/YVTN repeat-like-containing domain superfamily [G3DSA:2.130.10.10] (363-561)
  IPR015943 WD40/YVTN repeat-like-containing domain superfamily [G3DSA:2.130.10.10] (562-680)

Secondary structure (DSSP, 8-state):
--GGGGGGS--------------------PPBPEEEEEE---TTSTT--EE-TTSSEEEEEETTEEEEEE-SSTTTT-EEEEE--SS-EEEEEE-TTSSEEEEEEB-SSTTSEEEEEEEETTT--EEEEEEEEESBEEEEEE-TTSSEEEEEE-TTT-EEEEEETTTTEEEEEEE----SSS-EEEEEE-SS-TTEEEEEETTEEEEEEEETTTTEEEEEE-B-TT----EEEEEEE-STT-PSPEEEEEETTS-EEEEETTT-BEEEEE-SS--TT-EEEEEEEEEEETTEEEEEEEETTSEEEEEEEEEEEETTEEEEEEEE-TT---EE-TT-PPEEEEEEETTTTEEEEEETTSEEEEEETTTTEEEEEEE--SS---EEEEPTT-SSEEEEEEEEEEEEEETTTTEEEEEEEEEEEEEEEEEE-TTSSEEEEEETTS-EEEEEE-SSSSBEEEEEEETTSSSS-EEEEEE-TTS-EEEEEETTS-EEEEEEEEEE-TTS-EEEEEEEEEEE---SS-EEEEEE-TTSSEEEEEETTSEEEEEETTT--EEEEEE-SS-EEEEEE-SSTTEEEEEETTSEEEEEETTT--EEEEEE--SSS-EEEEEE-SSS--EEEEEETT-EEEEEETTTTEEEEEEE--SS-EEEEEE-TTSSEEEEEETTS-EEEEE-----TT-/--GGGGGGS--------------------PPBPEEEEEE---TTSTT--EE-TTSSEEEEEETTEEEEEE-SSTTTT-EEEEE--SS-EEEEEE-TTSSEEEEEEB-SSTTSEEEEEEEETTT--EEEEEEEEESBEEEEEE-TTSSEEEEEE-TTT-EEEEEETTTTEEEEEEE----SSS-EEEEEE-SS-TTEEEEEETTEEEEEEEETTTTEEEEEE-B-TT----EEEEEEE-STT-PSPEEEEEETTS-EEEEETTT-BEEEEE-SS--TT-EEEEEEEEEEETTEEEEEEEETTSEEEEEEEEEEEETTEEEEEEEE-TT---EE-TT-PPEEEEEEETTTTEEEEEETTTEEEEEETTTTEEEEEEE--SS---EEEEPTT-SSEEEEEEEEEEEEEETTTTEEEEEEEEEEEEEEEEEE-TTSSEEEEEETTS-EEEEEE-SSSSBEEEEEEETTSSSS-EEEEEE-TTS-EEEEEETTS-EEEEEEEEEE-TTS-EEEEEEEEEEE---SS-EEEEEE-TTSSEEEEEETTSEEEEEETTT--EEEEEE-SS-EEEEEE-SSTTEEEEEETTSEEEEEETTT--EEEEEE--SSS-EEEEEE-SSS--EEEEEETT-EEEEEETTTTEEEEEEE--SS-EEEEEE-TTSSEEEEEETTS-EEEEE-----TT-

Sequence (1366 aa):
MQNNNSIEALGKEASCQGGVKTKFSGDDELPRLKLRHILGFNGKIVRGLIVHPLGKHLIYAVGRHIVIEEILGPCKGKQEMLAGHLGIISCLAVSADGQFIVSAQVNAQRESRAPVILWDWCTRQKLMERELHKETTIGLDFTCSNRYFISLGGQDDGDLAVWDTTEKRPVALQKAQVHRVRPTDVIRASYVDQSMFVSVGESYGRIWKFDRESNKLTYSELIFGPVTRKPTCAEIADKDNSYPPRIFCGTSSGTVLIFHGESGVLISEVTSPSFPMGVSVLTYTRMLNDNTYCILIGTGEGKVNYYIFRFEMKGHKYNVKMELYSDSHVWQDPQRSTVTSISKLGVGQQFFVGVHQSQMYRFSLVPWSAQLVRTCSNTAVNHAAFARGTDELLVTAEPEKVRVFNLKLMLEIRRYVRIGRECKSLCVRHDGTQIMTGWDGGDVLVLGFERKGLGLQVLYRIDNAHRQAVSCMALTACSDKLVTGGQDFFVSLWRLVDDLDMRGRRLRQGLRVFHFVDQKGPITSLRIAKDDKTCVCSSLDGTAAVYDLITGLRLQMFSWSCSLNSVSFCQTDLQTVTSSSDGNLQWWDMVTGQNIRALMGSSSGGIRSIDTEPIRRQVMATAGDDRLIKIWRIEEGDVIRVGEGHSDSITMIKFGPCGSILLSAAKDGSVCIWDVPLECDVAMQNNNSIEALGKEASCQGGVKTKFSGDDELPRLKLRHILGFNGKIVRGLIVHPLGKHLIYAVGRHIVIEEILGPCKGKQEMLAGHLGIISCLAVSADGQFIVSAQVNAQRESRAPVILWDWCTRQKLMERELHKETTIGLDFTCSNRYFISLGGQDDGDLAVWDTTEKRPVALQKAQVHRVRPTDVIRASYVDQSMFVSVGESYGRIWKFDRESNKLTYSELIFGPVTRKPTCAEIADKDNSYPPRIFCGTSSGTVLIFHGESGVLISEVTSPSFPMGVSVLTYTRMLNDNTYCILIGTGEGKVNYYIFRFEMKGHKYNVKMELYSDSHVWQDPQRSTVTSISKLGVGQQFFVGVHQSQMYRFSLVPWSAQLVRTCSNTAVNHAAFARGTDELLVTAEPEKVRVFNLKLMLEIRRYVRIGRECKSLCVRHDGTQIMTGWDGGDVLVLGFERKGLGLQVLYRIDNAHRQAVSCMALTACSDKLVTGGQDFFVSLWRLVDDLDMRGRRLRQGLRVFHFVDQKGPITSLRIAKDDKTCVCSSLDGTAAVYDLITGLRLQMFSWSCSLNSVSFCQTDLQTVTSSSDGNLQWWDMVTGQNIRALMGSSSGGIRSIDTEPIRRQVMATAGDDRLIKIWRIEEGDVIRVGEGHSDSITMIKFGPCGSILLSAAKDGSVCIWDVPLECDVA

Solvent-accessible surface area (backbone atoms only — not comparable to full-atom values): 68214 Å² total; per-residue (Å²): 139,77,76,85,70,66,81,74,68,70,82,67,76,75,85,56,74,82,66,57,78,52,72,74,67,78,90,68,80,63,53,67,50,48,76,57,44,68,50,48,37,47,18,73,25,64,49,25,45,36,47,40,62,84,54,39,32,40,37,33,36,41,48,24,26,38,39,39,29,28,72,51,71,93,44,48,67,44,55,45,75,41,78,79,56,89,35,41,55,40,29,40,34,61,24,68,85,43,57,34,36,38,40,26,18,38,42,91,51,69,86,38,56,18,47,39,35,35,31,33,51,76,78,64,38,77,74,33,77,45,66,73,34,37,18,21,35,59,31,52,36,41,18,49,76,49,49,35,35,38,38,28,15,28,78,88,46,22,36,33,35,36,30,31,64,83,78,57,43,74,60,31,76,45,76,65,40,86,40,89,87,35,46,48,68,34,66,44,48,28,73,74,42,62,40,35,33,38,39,34,16,52,61,42,33,34,41,34,40,53,38,76,92,77,41,43,77,46,71,46,58,40,41,60,78,92,56,82,51,40,47,57,23,58,32,68,45,41,62,87,78,34,78,74,32,36,34,38,27,24,13,56,76,11,32,37,40,33,27,35,57,79,76,21,40,56,55,40,73,37,57,57,74,63,32,84,56,6,26,37,32,53,38,72,69,48,60,82,50,99,45,29,42,33,34,39,40,21,16,34,54,11,33,44,40,47,31,32,38,38,60,38,76,57,88,94,41,58,45,61,46,58,41,69,37,87,75,48,63,85,40,61,44,92,80,38,34,28,25,22,18,72,20,51,40,76,85,44,56,29,30,37,34,25,18,43,60,11,36,34,32,40,33,30,57,83,68,58,44,77,40,84,73,44,82,29,41,69,43,38,34,47,27,70,39,55,35,60,86,32,74,39,38,38,35,39,20,17,72,23,34,38,38,31,30,34,57,82,71,69,38,78,60,34,40,33,81,42,86,93,40,35,31,37,15,53,42,52,31,61,85,58,61,38,36,41,34,19,21,52,75,5,30,33,42,32,30,30,73,41,89,78,68,54,41,48,38,80,72,42,63,32,74,67,69,30,86,25,26,20,40,22,44,39,65,38,85,83,50,45,35,38,39,40,24,9,50,67,18,35,38,38,34,27,41,53,41,81,45,63,42,97,86,69,45,80,40,63,48,61,42,77,73,41,78,45,70,87,53,89,21,33,28,43,21,49,41,62,41,92,82,53,42,38,34,40,36,16,12,50,65,9,34,34,40,30,34,30,68,81,81,67,42,75,74,39,67,38,79,48,98,41,31,23,30,16,40,34,60,44,94,54,87,53,32,35,37,36,23,17,56,57,5,35,34,36,32,32,32,62,83,79,46,42,74,76,46,74,44,47,75,36,92,75,29,24,29,37,20,47,30,51,43,75,68,89,52,66,35,31,38,38,28,8,52,64,24,40,35,37,34,27,35,63,85,79,69,45,76,65,32,37,30,80,69,56,70,37,39,26,45,33,49,42,57,28,64,77,46,49,33,36,36,38,23,14,52,64,14,38,34,37,34,29,49,38,85,77,77,73,73,81,119,138,78,76,84,70,66,82,77,69,70,83,70,77,75,84,58,74,81,65,60,78,52,73,71,68,77,89,68,79,64,52,67,48,46,78,57,44,69,50,49,37,46,19,71,25,64,49,24,45,36,46,40,63,85,54,41,33,40,36,34,38,39,50,24,28,38,39,39,29,29,71,51,72,93,43,48,68,44,55,46,76,41,79,79,57,90,35,42,54,39,29,38,34,62,26,68,83,43,57,36,36,37,38,25,17,38,44,91,51,69,86,38,55,18,48,38,36,34,31,33,52,75,77,63,39,78,74,32,76,43,65,71,33,38,18,21,34,58,32,51,37,41,17,50,76,47,48,33,34,38,38,28,16,27,78,87,45,23,36,33,35,36,31,30,64,83,77,55,43,76,59,32,75,46,76,65,40,85,41,89,88,37,46,47,68,34,66,42,48,29,75,74,43,61,39,36,33,36,38,33,16,52,61,43,34,35,41,34,39,53,39,77,93,78,40,41,77,47,72,46,59,41,42,60,78,91,55,83,51,41,48,58,23,58,35,65,45,41,63,88,79,33,77,74,33,35,34,39,27,22,13,56,79,9,31,38,38,33,27,36,56,80,76,22,42,58,56,40,73,37,57,59,75,63,31,84,57,5,26,38,31,52,38,72,71,49,61,83,50,101,47,28,42,33,34,38,39,21,16,33,53,10,33,43,40,47,31,34,39,37,58,39,78,57,89,94,42,56,45,63,45,59,39,70,36,86,77,50,65,84,40,63,44,92,79,37,34,28,24,22,17,71,21,51,39,76,86,45,57,30,31,38,36,24,18,42,60,11,34,34,31,42,34,30,58,81,66,56,44,77,40,84,74,44,83,29,42,69,42,38,36,49,27,71,37,56,35,60,85,32,73,40,39,40,36,37,18,18,71,24,33,37,39,32,30,34,55,83,71,68,38,78,59,32,41,33,79,42,87,94,41,35,32,37,15,52,42,50,32,60,86,58,61,37,35,43,33,18,21,52,74,6,30,34,42,31,29,30,71,42,89,80,70,52,40,45,37,79,72,41,63,34,73,66,70,30,86,26,26,20,39,22,44,40,64,37,83,84,51,43,36,38,39,40,22,10,50,66,18,34,37,36,34,25,40,53,42,80,43,63,42,98,86,67,45,78,40,62,47,62,44,79,73,42,77,45,71,84,53,87,21,33,28,43,22,50,41,61,42,94,84,53,42,38,35,41,35,16,11,48,66,9,34,33,40,30,34,30,69,80,80,66,42,76,75,39,66,37,77,48,99,43,30,22,30,14,40,35,61,42,95,55,86,55,32,35,38,36,25,16,55,57,5,36,34,38,32,32,32,61,82,81,46,44,76,77,45,74,46,47,72,35,92,75,29,26,30,37,20,48,31,50,43,74,66,91,52,66,34,30,38,37,27,8,53,64,24,41,35,37,35,28,34,63,86,80,69,43,75,64,32,37,33,80,69,56,69,37,39,27,45,32,49,42,55,26,64,76,47,47,34,34,38,36,24,13,52,66,14,38,34,37,36,29,48,37,86,76,76,72,74,81,120